Protein AF-A0A3L7T3B2-F1 (afdb_monomer)

Foldseek 3Di:
DDQALLRLLVVLQVLLLVLLLVLLCVQLCVQPVPCSLVLLLVQDDPPDDPCVSPDDSVPDGLVSSLSSCVSCVVPRPCVQDPPVLNVLSVVLVVVVVCSVVVHHDDLVRSLVSLVSSLVNSVSSVGPSNVVSVVSNVVSVVVVVVVVCVVVVCLVLPDAQDDPFDPPAFAQVVFWDWDPCLQVVVDDLCLLAQDLVCLVVVNHDCCLVPQQNVLLLDDCFPLLLLLLLLLQLLQVVVDHFLEEEPDEPAPRVQSSSVSNVCSPLDPDWLVSHPPSVVSCVVSVHDGGDNAQEAEAELVPQDQAAFDQDPVRDTFRAPCLSRQCSQPNPVSNVLCVVCLQVLADDLVSLLVSLQVRPPYEYEYHPNLSNLLVQPPDPDAHSHGHSVRVLNVLLSSSVSSVPRSYHYYYYQDDDPVSLPDDSSVVSRVSSCVRRVVRYDDRDYGDLLSLLLSLDSNTIDDGDPVSLVSQLVQLVLQLVVCVVPVVQADPCSNDPVLSVSSSSNPQAHPLLSCLLQPQVVPQPQQSNNSLVSQLVSVQVNVCSVSVHRHNHHFLLSRQCQDVSNVCSLQVRDPADCPVQCCADAHNSPHLLCVVLVVDVLCVNSSLLNSLSSQQCSNFVSCVVPPPGFDFSNSSLSRRDGRPDDSVSNVVSVVSSCVPGQQWDDDPRGIHGDNHGALVVLLVVQLVVDDPVNLQVVLQVVQVVLQVPAAQFPTEARADPALQSDDQDQTAYEYEHRQVQADEPPCQDPVRDGRSVQVVLVRSLQDNVVHGHDNSQSYKYWHFHPVLSVVLSSLSSSLVSLVVCQVCVVVSVDDPVSNVVSVVSNVVSVVVNLQSSCVGRFWIWGWDDPDPPGDIDTDIDGFDDSDRDNNSNNVVCVVVVSDDPDQDPVNVVVVVVVPVPPPDDPVPPPPVVPPDD

Secondary structure (DSSP, 8-state):
-PPPHHHHHHHHHHHHHHHHHHHHHHHHHHH-TTTHHHHHHHTS-TTS-GGGTSS-GGG--HHHHHHHHHHTIIIIITTTS-HHHHHHHHHHHHHHHHHHTT----HHHHHHHHHHHHHHHHHHT-TTHHHHHHHHHHHHHHHHHHHHHHHHHHHH-------PPTTPPPHHHH-PBPHHHHTT---TTTTS--HHHHHTT-S-HHHHSHHHHHHH----HHHHHHHHHHHHHHTTS---SEEE---SSTTHHHHHHHHHHHHTSSS-GGGSTTHHHHHHHHT-S-PPP-EEEEEETTTS-TTSPEEPTTS-EE-SHHHHHHHHHHHHHHHHHHHHHHHHT---HHHHHHHHHHH-SEEEEEESHHHHHGGGTT-SS--TT--HHHHHHHHHHHHHHHHHHS-EEEE----SHHHHTSHHHHHHHHHHHHHHTTS---PPPPPHHHHHHHHHHHHBPPPPTTTHHHHHHHHHHHHHHHHH-TTTS-GGGGSHHHHHHHHHHTTB-HHHHHIIIIIGGGSTTS-HHHHHHHHHHHHHHHHHHTT---SSB-GGG--TTSHHHHHHHHSSSSS--HHHIIIIISSTT-HHHHHHHH-HHHHTTTHHHHHHHHHHHHHSTTTTSTT--EEHHHHHHHH--TTS-THHHHHHHHHHHHH-SSEEEETTEEEE-SS--HHHHHHHHHHH--HHHHHHHHHHHHHGGGG--TTSSEEEES-SSGGGS---SS-EEEEPPTTSEE-SSSS-TT-PPPHHHHHHHHHHHEETTEE-S-GGGEEEEEEEHHHHHHHHHHHHHHHHHHHHHHTTTTTT--HHHHHHHHHHHHHHHHHHHHHHHHHS-EEEEEE-SSTTSPPEEEEEE---SS-HHHHHHHHHHHTTSS-SS--HHHHHHHHHHTTTT---TTSSSSTTSS--

Nearest PDB structures (foldseek):
  8ub4-assembly1_F  TM=2.895E-01  e=8.507E-02  Saccharomyces cerevisiae
  8uaa-assembly1_F  TM=3.526E-01  e=3.818E-01  Saccharomyces cerevisiae
  8u9c-assembly1_F  TM=3.271E-01  e=4.358E-01  Saccharomyces cerevisiae
  8u9q-assembly1_F  TM=3.023E-01  e=4.358E-01  Saccharomyces cerevisiae

Solvent-accessible surface area (backbone atoms only — not comparable to full-atom values): 49445 Å² total; per-residue (Å²): 131,87,79,49,58,61,56,51,52,50,55,46,50,52,44,46,34,58,38,48,47,60,48,53,54,51,43,36,38,73,75,30,76,91,50,30,68,61,57,42,46,72,30,48,67,92,88,56,68,67,71,64,66,78,41,62,81,88,68,58,48,57,67,54,50,50,36,30,49,63,64,39,24,88,82,56,40,51,85,81,42,53,76,66,52,53,49,42,52,56,53,48,52,51,54,52,50,42,54,75,69,69,52,89,58,53,73,67,56,44,48,51,53,48,49,49,51,34,55,52,31,56,70,68,68,27,82,48,32,62,62,44,48,54,55,46,53,53,50,50,48,53,49,49,52,52,48,48,52,50,50,57,43,55,73,69,56,70,64,75,45,66,68,57,40,87,93,63,73,26,28,64,82,52,42,50,56,33,72,47,33,54,70,64,66,64,51,84,66,77,78,54,68,51,53,66,37,38,75,71,73,68,38,58,65,58,67,52,36,56,46,53,30,34,65,42,49,64,83,36,72,41,52,45,49,53,52,30,32,48,51,12,18,58,69,71,65,48,58,63,27,41,45,66,42,65,57,85,49,78,74,47,46,49,42,46,50,45,51,53,52,36,57,51,45,90,56,58,50,88,68,30,58,81,36,66,67,44,33,56,75,44,72,48,93,73,82,75,88,43,37,59,26,80,45,48,20,84,77,55,53,51,78,56,64,48,70,48,98,84,71,49,77,35,30,22,73,66,22,47,43,26,29,56,54,44,41,73,70,26,23,63,73,30,46,67,36,23,73,70,23,45,70,65,48,68,54,50,37,52,50,37,65,74,48,50,40,29,40,40,40,34,40,45,44,39,62,35,44,25,77,35,51,95,56,94,64,85,38,49,38,20,44,45,67,36,51,52,47,41,51,47,24,49,55,54,28,22,64,76,39,47,27,32,36,38,38,34,63,76,90,46,74,76,72,32,66,54,71,46,18,48,53,31,42,56,57,50,46,61,55,49,59,76,65,49,75,92,67,59,65,74,53,75,72,51,52,41,37,39,52,34,40,66,47,30,48,84,66,48,82,83,37,52,63,56,52,53,53,51,47,48,43,46,40,48,49,40,60,72,40,64,86,53,35,58,77,64,53,62,38,75,65,43,49,55,46,35,63,59,24,53,53,39,32,55,68,37,54,47,33,51,60,64,44,40,40,71,37,91,70,33,47,56,58,61,45,47,52,54,43,49,40,42,37,49,18,53,40,60,73,58,67,54,66,46,65,45,48,34,33,25,63,53,53,58,62,40,65,72,35,34,53,53,65,50,67,49,55,91,65,71,46,66,64,42,35,38,47,34,28,44,26,101,78,3,45,17,55,49,54,13,69,76,31,67,82,36,34,62,45,30,28,22,34,20,44,33,31,21,42,43,67,63,10,58,66,33,59,89,43,96,80,50,43,49,39,64,29,59,45,40,68,23,52,64,54,45,66,53,69,64,70,54,44,57,53,26,48,52,56,44,57,75,69,31,47,30,45,47,77,57,93,71,27,37,30,47,44,82,54,73,28,71,66,49,55,26,52,57,42,28,68,70,56,53,70,65,65,48,49,52,52,50,50,57,57,41,51,61,48,44,82,47,35,56,86,32,80,43,48,41,52,44,63,94,48,34,54,76,51,79,82,47,85,62,44,31,39,35,34,50,42,88,84,21,28,37,65,96,58,89,60,45,102,80,72,54,74,50,48,27,57,54,53,50,48,53,40,42,52,20,38,58,96,40,74,46,84,43,44,83,20,49,34,38,35,21,28,29,55,72,43,39,57,55,41,51,52,37,44,27,47,25,52,20,29,50,50,52,61,74,40,36,78,80,69,65,54,50,76,64,56,48,54,50,43,53,50,50,28,52,54,29,50,53,50,40,63,59,34,50,39,64,12,46,26,35,36,37,40,67,44,62,95,45,100,88,48,75,79,41,75,48,78,42,78,59,89,69,94,53,60,62,38,45,42,49,40,57,52,30,45,74,68,66,76,47,74,97,71,83,51,72,68,61,50,48,55,55,54,70,70,42,78,83,77,76,70,66,80,76,67,76,69,67,72,75,77,78,77,128

Mean predicted aligned error: 16.87 Å

Sequence (912 aa):
MAVANHERIGNCLNLLQEGLREYVVRELSQKYPDDWMDKARQSLPPSGPDRLRDADAKAWDCAALFSIMLGNWQYCFNRMLGSAEKSYVHELINVRNEWAHQRRFTLDDTNRAIDTIKRLLEKVGAPQVAAVDEQMQEVLRQRFDAMRRREEKAVTTVAISGDTKAGLPPWRQLVMPHPDVAKGEFVQAEFAADLDRVVQGKASAEYQDAAQFFSRTFITSGLHFALVNAIKRICGKGGEPVLDLMTSFGGGKTHTMIALYHLFGKTPASALPGMEPLMKEAGVTSVPAVRRAVLVGTHITPSVPRKTSEGIEIRTLWGELAYQLGGAEGFKIMAEADRTGTIGADLLQKLFRTYTPCLVLIDEWVAHARQLYDIPSLLPAGSFASNMTFAQALTSAAAETGVHVVVTLPQSDTEMAGSAGRAAFAELSKVIHRADSPWRPTTELEGYEIVRRRLFQPIAANDCAAVDVVCRAFSDLYNSSRVEFPSECREADYERRMRACYPIHPELLERLYKDWSMLDRFQKTRGMLRLMASVIHSLWERNDAGLMILPAHVPIDDPPVANELTKYPEDPWLPVISRDVDGPTSTSLQIDRDSPNLGKLSATRRVARTLFIATAPTYRAANRGIDERRINLGCAQPGESVPLFANALKKLGDKSVFLYQDGPRYWFGTQPSVLRLAEDRAVQLTAEQVEDEILDRLRAEQATRGNFAKVYPAPMTSADVPDERESRLVILHPRATHASTATSADGAASPAIEEAFGILKSRGSTPRKYQNALVFVAADRVRLEALQLAVRQNLAWRSIRAERDQHNLDGHQTAQVETKFTQSEDAVKAQIPEAYQWLLVPTQLSPHDPITMESRRLSSNERLAPRATKRMEQDSTIATVFGAANLRNNLDGIPLWRISTAFLFGAMARLR

pLDDT: mean 85.03, std 11.95, range [37.03, 97.69]

Structure (mmCIF, N/CA/C/O backbone):
data_AF-A0A3L7T3B2-F1
#
_entry.id   AF-A0A3L7T3B2-F1
#
loop_
_atom_site.group_PDB
_atom_site.id
_atom_site.type_symbol
_atom_site.label_atom_id
_atom_site.label_alt_id
_atom_site.label_comp_id
_atom_site.label_asym_id
_atom_site.label_entity_id
_atom_site.label_seq_id
_atom_site.pdbx_PDB_ins_code
_atom_site.Cartn_x
_atom_site.Cartn_y
_atom_site.Cartn_z
_atom_site.occupancy
_atom_site.B_iso_or_equiv
_atom_site.auth_seq_id
_atom_site.auth_comp_id
_atom_site.auth_asym_id
_atom_site.auth_atom_id
_atom_site.pdbx_PDB_model_num
ATOM 1 N N . MET A 1 1 ? -30.735 7.233 -16.150 1.00 41.62 1 MET A N 1
ATOM 2 C CA . MET A 1 1 ? -30.432 6.976 -14.724 1.00 41.62 1 MET A CA 1
ATOM 3 C C . MET A 1 1 ? -30.985 5.604 -14.381 1.00 41.62 1 MET A C 1
ATOM 5 O O . MET A 1 1 ? -32.059 5.285 -14.871 1.00 41.62 1 MET A O 1
ATOM 9 N N . ALA A 1 2 ? -30.253 4.770 -13.642 1.00 60.38 2 ALA A N 1
ATOM 10 C CA . ALA A 1 2 ? -30.752 3.451 -13.254 1.00 60.38 2 ALA A CA 1
ATOM 11 C C . ALA A 1 2 ? -31.840 3.613 -12.178 1.00 60.38 2 ALA A C 1
ATOM 13 O O . ALA A 1 2 ? -31.567 4.185 -11.127 1.00 60.38 2 ALA A O 1
ATOM 14 N N . VAL A 1 3 ? -33.061 3.149 -12.461 1.00 74.62 3 VAL A N 1
ATOM 15 C CA . VAL A 1 3 ? -34.189 3.153 -11.511 1.00 74.62 3 VAL A CA 1
ATOM 16 C C . VAL A 1 3 ? -33.845 2.243 -10.333 1.00 74.62 3 VAL A C 1
ATOM 18 O O . VAL A 1 3 ? -33.446 1.092 -10.549 1.00 74.62 3 VAL A O 1
ATOM 21 N N . ALA A 1 4 ? -33.982 2.748 -9.106 1.00 85.44 4 ALA A N 1
ATOM 22 C CA . ALA A 1 4 ? -33.641 2.003 -7.897 1.00 85.44 4 ALA A CA 1
ATOM 23 C C . ALA A 1 4 ? -34.582 0.801 -7.687 1.00 85.44 4 ALA A C 1
ATOM 25 O O . ALA A 1 4 ? -35.762 0.865 -8.021 1.00 85.44 4 ALA A O 1
ATOM 26 N N . ASN A 1 5 ? -34.091 -0.280 -7.068 1.00 87.12 5 ASN A N 1
ATOM 27 C CA . ASN A 1 5 ? -34.892 -1.487 -6.789 1.00 87.12 5 ASN A CA 1
ATOM 28 C C . ASN A 1 5 ? -36.192 -1.179 -6.024 1.00 87.12 5 ASN A C 1
ATOM 30 O O . ASN A 1 5 ? -37.256 -1.691 -6.360 1.00 87.12 5 ASN A O 1
ATOM 34 N N . HIS A 1 6 ? -36.115 -0.290 -5.029 1.00 88.06 6 HIS A N 1
ATOM 35 C CA . HIS A 1 6 ? -37.274 0.158 -4.248 1.00 88.06 6 HIS A CA 1
ATOM 36 C C . HIS A 1 6 ? -38.321 0.876 -5.118 1.00 88.06 6 HIS A C 1
ATOM 38 O O . HIS A 1 6 ? -39.517 0.610 -5.005 1.00 88.06 6 HIS A O 1
ATOM 44 N N . GLU A 1 7 ? -37.873 1.717 -6.050 1.00 88.75 7 GLU A N 1
ATOM 45 C CA . GLU A 1 7 ? -38.734 2.445 -6.986 1.00 88.75 7 GLU A CA 1
ATOM 46 C C . GLU A 1 7 ? -39.383 1.499 -8.012 1.00 88.75 7 GLU A C 1
ATOM 48 O O . GLU A 1 7 ? -40.572 1.618 -8.300 1.00 88.75 7 GLU A O 1
ATOM 53 N N . ARG A 1 8 ? -38.651 0.481 -8.489 1.00 89.25 8 ARG A N 1
ATOM 54 C CA . ARG A 1 8 ? -39.190 -0.562 -9.384 1.00 89.25 8 ARG A CA 1
ATOM 55 C C . ARG A 1 8 ? -40.299 -1.379 -8.733 1.00 89.25 8 ARG A C 1
ATOM 57 O O . ARG A 1 8 ? -41.330 -1.608 -9.365 1.00 89.25 8 ARG A O 1
ATOM 64 N N . ILE A 1 9 ? -40.106 -1.793 -7.479 1.00 90.94 9 ILE A N 1
ATOM 65 C CA . ILE A 1 9 ? -41.144 -2.492 -6.709 1.00 90.94 9 ILE A CA 1
ATOM 66 C C . ILE A 1 9 ? -42.359 -1.579 -6.533 1.00 90.94 9 ILE A C 1
ATOM 68 O O . ILE A 1 9 ? -43.478 -2.028 -6.753 1.00 90.94 9 ILE A O 1
ATOM 72 N N . GLY A 1 10 ? -42.151 -0.294 -6.225 1.00 90.56 10 GLY A N 1
ATOM 73 C CA . GLY A 1 10 ? -43.232 0.692 -6.137 1.00 90.56 10 GLY A CA 1
ATOM 74 C C . GLY A 1 10 ? -44.048 0.800 -7.429 1.00 90.56 10 GLY A C 1
ATOM 75 O O . GLY A 1 10 ? -45.273 0.716 -7.396 1.00 90.56 10 GLY A O 1
ATOM 76 N N . ASN A 1 11 ? -43.378 0.886 -8.580 1.00 91.12 11 ASN A N 1
ATOM 77 C CA . ASN A 1 11 ? -44.040 0.918 -9.887 1.00 91.12 11 ASN A CA 1
ATOM 78 C C . ASN A 1 11 ? -44.838 -0.368 -10.160 1.00 91.12 11 ASN A C 1
ATOM 80 O O . ASN A 1 11 ? -45.979 -0.299 -10.614 1.00 91.12 11 ASN A O 1
ATOM 84 N N . CYS A 1 12 ? -44.283 -1.538 -9.830 1.00 92.31 12 CYS A N 1
ATOM 85 C CA . CYS A 1 12 ? -44.984 -2.814 -9.992 1.00 92.31 12 CYS A CA 1
ATOM 86 C C . CYS A 1 12 ? -46.167 -2.967 -9.022 1.00 92.31 12 CYS A C 1
ATOM 88 O O . CYS A 1 12 ? -47.181 -3.548 -9.396 1.00 92.31 12 CYS A O 1
ATOM 90 N N . LEU A 1 13 ? -46.078 -2.426 -7.802 1.00 92.38 13 LEU A N 1
ATOM 91 C CA . LEU A 1 13 ? -47.194 -2.390 -6.851 1.00 92.38 13 LEU A CA 1
ATOM 92 C C . LEU A 1 13 ? -48.330 -1.481 -7.342 1.00 92.38 13 LEU A C 1
ATOM 94 O O . LEU A 1 13 ? -49.494 -1.829 -7.170 1.00 92.38 13 LEU A O 1
ATOM 98 N N . ASN A 1 14 ? -48.025 -0.366 -8.009 1.00 90.94 14 ASN A N 1
ATOM 99 C CA . ASN A 1 14 ? -49.053 0.481 -8.625 1.00 90.94 14 ASN A CA 1
ATOM 100 C C . ASN A 1 14 ? -49.770 -0.251 -9.773 1.00 90.94 14 ASN A C 1
ATOM 102 O O . ASN A 1 14 ? -50.997 -0.273 -9.823 1.00 90.94 14 ASN A O 1
ATOM 106 N N . LEU A 1 15 ? -49.015 -0.932 -10.641 1.00 91.38 15 LEU A N 1
ATOM 107 C CA . LEU A 1 15 ? -49.583 -1.773 -11.703 1.00 91.38 15 LEU A CA 1
ATOM 108 C C . LEU A 1 15 ? -50.433 -2.920 -11.135 1.00 91.38 15 LEU A C 1
ATOM 110 O O . LEU A 1 15 ? -51.499 -3.238 -11.665 1.00 91.38 15 LEU A O 1
ATOM 114 N N . LEU A 1 16 ? -49.987 -3.514 -10.023 1.00 92.44 16 LEU A N 1
ATOM 115 C CA . LEU A 1 16 ? -50.742 -4.530 -9.298 1.00 92.44 16 LEU A CA 1
ATOM 116 C C . LEU A 1 16 ? -52.066 -3.975 -8.765 1.00 92.44 16 LEU A C 1
ATOM 118 O O . LEU A 1 16 ? -53.100 -4.624 -8.902 1.00 92.44 16 LEU A O 1
ATOM 122 N N . GLN A 1 17 ? -52.036 -2.787 -8.160 1.00 91.38 17 GLN A N 1
ATOM 123 C CA . GLN A 1 17 ? -53.217 -2.115 -7.623 1.00 91.38 17 GLN A CA 1
ATOM 124 C C . GLN A 1 17 ? -54.267 -1.884 -8.710 1.00 91.38 17 GLN A C 1
ATOM 126 O O . GLN A 1 17 ? -55.443 -2.170 -8.490 1.00 91.38 17 GLN A O 1
ATOM 131 N N . GLU A 1 18 ? -53.851 -1.383 -9.873 1.00 87.69 18 GLU A N 1
ATOM 132 C CA . GLU A 1 18 ? -54.741 -1.136 -11.009 1.00 87.69 18 GLU A CA 1
ATOM 133 C C . GLU A 1 18 ? -55.385 -2.432 -11.513 1.00 87.69 18 GLU A C 1
ATOM 135 O O . GLU A 1 18 ? -56.611 -2.508 -11.603 1.00 87.69 18 GLU A O 1
ATOM 140 N N . GLY A 1 19 ? -54.580 -3.472 -11.754 1.00 87.25 19 GLY A N 1
ATOM 141 C CA . GLY A 1 19 ? -55.075 -4.748 -12.275 1.00 87.25 19 GLY A CA 1
ATOM 142 C C . GLY A 1 19 ? -55.948 -5.528 -11.285 1.00 87.25 19 GLY A C 1
ATOM 143 O O . GLY A 1 19 ? -56.962 -6.112 -11.666 1.00 87.25 19 GLY A O 1
ATOM 144 N N . LEU A 1 20 ? -55.602 -5.520 -9.993 1.00 88.94 20 LEU A N 1
ATOM 145 C CA . LEU A 1 20 ? -56.395 -6.203 -8.967 1.00 88.94 20 LEU A CA 1
ATOM 146 C C . LEU A 1 20 ? -57.703 -5.483 -8.650 1.00 88.94 20 LEU A C 1
ATOM 148 O O . LEU A 1 20 ? -58.691 -6.147 -8.339 1.00 88.94 20 LEU A O 1
ATOM 152 N N . ARG A 1 21 ? -57.739 -4.148 -8.712 1.00 89.69 21 ARG A N 1
ATOM 153 C CA . ARG A 1 21 ? -58.946 -3.380 -8.379 1.00 89.69 21 ARG A CA 1
ATOM 154 C C . ARG A 1 21 ? -60.118 -3.760 -9.276 1.00 89.69 21 ARG A C 1
ATOM 156 O O . ARG A 1 21 ? -61.201 -4.034 -8.763 1.00 89.69 21 ARG A O 1
ATOM 163 N N . GLU A 1 22 ? -59.905 -3.791 -10.588 1.00 85.62 22 GLU A N 1
ATOM 164 C CA . GLU A 1 22 ? -60.958 -4.125 -11.554 1.00 85.62 22 GLU A CA 1
ATOM 165 C C . GLU A 1 22 ? -61.510 -5.533 -11.315 1.00 85.62 22 GLU A C 1
ATOM 167 O O . GLU A 1 22 ? -62.725 -5.740 -11.297 1.00 85.62 22 GLU A O 1
ATOM 172 N N . TYR A 1 23 ? -60.616 -6.485 -11.046 1.00 88.31 23 TYR A N 1
ATOM 173 C CA . TYR A 1 23 ? -60.976 -7.857 -10.718 1.00 88.31 23 TYR A CA 1
ATOM 174 C C . TYR A 1 23 ? -61.794 -7.952 -9.422 1.00 88.31 23 TYR A C 1
ATOM 176 O O . TYR A 1 23 ? -62.875 -8.539 -9.404 1.00 88.31 23 TYR A O 1
ATOM 184 N N . VAL A 1 24 ? -61.312 -7.338 -8.339 1.00 88.19 24 VAL A N 1
ATOM 185 C CA . VAL A 1 24 ? -61.954 -7.379 -7.017 1.00 88.19 24 VAL A CA 1
ATOM 186 C C . VAL A 1 24 ? -63.355 -6.773 -7.057 1.00 88.19 24 VAL A C 1
ATOM 188 O O . VAL A 1 24 ? -64.292 -7.381 -6.538 1.00 88.19 24 VAL A O 1
ATOM 191 N N . VAL A 1 25 ? -63.520 -5.618 -7.709 1.00 88.44 25 VAL A N 1
ATOM 192 C CA . VAL A 1 25 ? -64.827 -4.960 -7.859 1.00 88.44 25 VAL A CA 1
ATOM 193 C C . VAL A 1 25 ? -65.784 -5.827 -8.677 1.00 88.44 25 VAL A C 1
ATOM 195 O O . VAL A 1 25 ? -66.937 -5.994 -8.279 1.00 88.44 25 VAL A O 1
ATOM 198 N N . ARG A 1 26 ? -65.317 -6.423 -9.783 1.00 87.75 26 ARG A N 1
ATOM 199 C CA . ARG A 1 26 ? -66.139 -7.283 -10.645 1.00 87.75 26 ARG A CA 1
ATOM 200 C C . ARG A 1 26 ? -66.669 -8.508 -9.900 1.00 87.75 26 ARG A C 1
ATOM 202 O O . ARG A 1 26 ? -67.874 -8.750 -9.928 1.00 87.75 26 ARG A O 1
ATOM 209 N N . GLU A 1 27 ? -65.799 -9.260 -9.229 1.00 87.94 27 GLU A N 1
ATOM 210 C CA . GLU A 1 27 ? -66.197 -10.493 -8.531 1.00 87.94 27 GLU A CA 1
ATOM 211 C C . GLU A 1 27 ? -67.107 -10.198 -7.325 1.00 87.94 27 GLU A C 1
ATOM 213 O O . GLU A 1 27 ? -68.079 -10.917 -7.083 1.00 87.94 27 GLU A O 1
ATOM 218 N N . LEU A 1 28 ? -66.846 -9.111 -6.587 1.00 86.12 28 LEU A N 1
ATOM 219 C CA . LEU A 1 28 ? -67.704 -8.697 -5.474 1.00 86.12 28 LEU A CA 1
ATOM 220 C C . LEU A 1 28 ? -69.083 -8.233 -5.949 1.00 86.12 28 LEU A C 1
ATOM 222 O O . LEU A 1 28 ? -70.081 -8.651 -5.368 1.00 86.12 28 LEU A O 1
ATOM 226 N N . SER A 1 29 ? -69.147 -7.432 -7.016 1.00 86.12 29 SER A N 1
ATOM 227 C CA . SER A 1 29 ? -70.415 -6.943 -7.579 1.00 86.12 29 SER A CA 1
ATOM 228 C C . SER A 1 29 ? -71.251 -8.077 -8.176 1.00 86.12 29 SER A C 1
ATOM 230 O O . SER A 1 29 ? -72.470 -8.077 -8.053 1.00 86.12 29 SER A O 1
ATOM 232 N N . GLN A 1 30 ? -70.614 -9.086 -8.783 1.00 86.50 30 GLN A N 1
ATOM 233 C CA . GLN A 1 30 ? -71.319 -10.276 -9.273 1.00 86.50 30 GLN A CA 1
ATOM 234 C C . GLN A 1 30 ? -71.898 -11.127 -8.139 1.00 86.50 30 GLN A C 1
ATOM 236 O O . GLN A 1 30 ? -72.965 -11.721 -8.298 1.00 86.50 30 GLN A O 1
ATOM 241 N N . LYS A 1 31 ? -71.199 -11.218 -7.002 1.00 84.62 31 LYS A N 1
ATOM 242 C CA . LYS A 1 31 ? -71.647 -12.018 -5.858 1.00 84.62 31 LYS A CA 1
ATOM 243 C C . LYS A 1 31 ? -72.673 -11.290 -4.984 1.00 84.62 31 LYS A C 1
ATOM 245 O O . LYS A 1 31 ? -73.553 -11.952 -4.433 1.00 84.62 31 LYS A O 1
ATOM 250 N N . TYR A 1 32 ? -72.561 -9.967 -4.869 1.00 86.62 32 TYR A N 1
ATOM 251 C CA . TYR A 1 32 ? -73.396 -9.110 -4.025 1.00 86.62 32 TYR A CA 1
ATOM 252 C C . TYR A 1 32 ? -73.892 -7.870 -4.804 1.00 86.62 32 TYR A C 1
ATOM 254 O O . TYR A 1 32 ? -73.388 -6.774 -4.577 1.00 86.62 32 TYR A O 1
ATOM 262 N N . PRO A 1 33 ? -74.876 -8.004 -5.711 1.00 79.31 33 PRO A N 1
ATOM 263 C CA . PRO A 1 33 ? -75.278 -6.921 -6.617 1.00 79.31 33 PRO A CA 1
ATOM 264 C C . PRO A 1 33 ? -75.673 -5.610 -5.921 1.00 79.31 33 PRO A C 1
ATOM 266 O O . PRO A 1 33 ? -75.268 -4.543 -6.377 1.00 79.31 33 PRO A O 1
ATOM 269 N N . ASP A 1 34 ? -76.389 -5.700 -4.797 1.00 80.06 34 ASP A N 1
ATOM 270 C CA . ASP A 1 34 ? -76.941 -4.532 -4.097 1.00 80.06 34 ASP A CA 1
ATOM 271 C C . ASP A 1 34 ? -76.045 -4.017 -2.946 1.00 80.06 34 ASP A C 1
ATOM 273 O O . ASP A 1 34 ? -76.098 -2.835 -2.623 1.00 80.06 34 ASP A O 1
ATOM 277 N N . ASP A 1 35 ? -75.155 -4.859 -2.391 1.00 84.12 35 ASP A N 1
ATOM 278 C CA . ASP A 1 35 ? -74.418 -4.586 -1.133 1.00 84.12 35 ASP A CA 1
ATOM 279 C C . ASP A 1 35 ? -72.893 -4.853 -1.206 1.00 84.12 35 ASP A C 1
ATOM 281 O O . ASP A 1 35 ? -72.209 -4.973 -0.180 1.00 84.12 35 ASP A O 1
ATOM 285 N N . TRP A 1 36 ? -72.306 -4.994 -2.400 1.00 83.75 36 TRP A N 1
ATOM 286 C CA . TRP A 1 36 ? -70.888 -5.371 -2.536 1.00 83.75 36 TRP A CA 1
ATOM 287 C C . TRP A 1 36 ? -69.915 -4.394 -1.858 1.00 83.75 36 TRP A C 1
ATOM 289 O O . TRP A 1 36 ? -68.896 -4.830 -1.314 1.00 83.75 36 TRP A O 1
ATOM 299 N N . MET A 1 37 ? -70.226 -3.092 -1.842 1.00 79.94 37 MET A N 1
ATOM 300 C CA . MET A 1 37 ? -69.400 -2.091 -1.157 1.00 79.94 37 MET A CA 1
ATOM 301 C C . MET A 1 37 ? -69.406 -2.279 0.360 1.00 79.94 37 MET A C 1
ATOM 303 O O . MET A 1 37 ? -68.352 -2.188 0.991 1.00 79.94 37 MET A O 1
ATOM 307 N N . ASP A 1 38 ? -70.549 -2.612 0.956 1.00 81.88 38 ASP A N 1
ATOM 308 C CA . ASP A 1 38 ? -70.636 -2.826 2.400 1.00 81.88 38 ASP A CA 1
ATOM 309 C C . ASP A 1 38 ? -69.924 -4.117 2.822 1.00 81.88 38 ASP A C 1
ATOM 311 O O . ASP A 1 38 ? -69.265 -4.157 3.865 1.00 81.88 38 ASP A O 1
ATOM 315 N N . LYS A 1 39 ? -69.931 -5.148 1.967 1.00 81.88 39 LYS A N 1
ATOM 316 C CA . LYS A 1 39 ? -69.127 -6.367 2.167 1.00 81.88 39 LYS A CA 1
ATOM 317 C C . LYS A 1 39 ? -67.623 -6.125 2.038 1.00 81.88 39 LYS A C 1
ATOM 319 O O . LYS A 1 39 ? -66.845 -6.671 2.829 1.00 81.88 39 LYS A O 1
ATOM 324 N N . ALA A 1 40 ? -67.203 -5.271 1.106 1.00 81.94 40 ALA A N 1
ATOM 325 C CA . ALA A 1 40 ? -65.812 -4.838 1.008 1.00 81.94 40 ALA A CA 1
ATOM 326 C C . ALA A 1 40 ? -65.377 -4.068 2.269 1.00 81.94 40 ALA A C 1
ATOM 328 O O . ALA A 1 40 ? -64.346 -4.389 2.863 1.00 81.94 40 ALA A O 1
ATOM 329 N N . ARG A 1 41 ? -66.202 -3.125 2.747 1.00 81.00 41 ARG A N 1
ATOM 330 C CA . ARG A 1 41 ? -65.943 -2.324 3.960 1.00 81.00 41 ARG A CA 1
ATOM 331 C C . ARG A 1 41 ? -65.814 -3.169 5.224 1.00 81.00 41 ARG A C 1
ATOM 333 O O . ARG A 1 41 ? -64.902 -2.931 6.012 1.00 81.00 41 ARG A O 1
ATOM 340 N N . GLN A 1 42 ? -66.670 -4.180 5.393 1.00 81.75 42 GLN A N 1
ATOM 341 C CA . GLN A 1 42 ? -66.617 -5.120 6.525 1.00 81.75 42 GLN A CA 1
ATOM 342 C C . GLN A 1 42 ? -65.309 -5.927 6.581 1.00 81.75 42 GLN A C 1
ATOM 344 O O . GLN A 1 42 ? -64.944 -6.431 7.640 1.00 81.75 42 GLN A O 1
ATOM 349 N N . SER A 1 43 ? -64.598 -6.045 5.456 1.00 81.25 43 SER A N 1
ATOM 350 C CA . SER A 1 43 ? -63.349 -6.811 5.345 1.00 81.25 43 SER A CA 1
ATOM 351 C C . SER A 1 43 ? -62.093 -5.973 5.609 1.00 81.25 43 SER A C 1
ATOM 353 O O . SER A 1 43 ? -60.989 -6.518 5.664 1.00 81.25 43 SER A O 1
ATOM 355 N N . LEU A 1 44 ? -62.235 -4.652 5.764 1.00 80.38 44 LEU A N 1
ATOM 356 C CA . LEU A 1 44 ? -61.127 -3.754 6.078 1.00 80.38 44 LEU A CA 1
ATOM 357 C C . LEU A 1 44 ? -60.858 -3.733 7.596 1.00 80.38 44 LEU A C 1
ATOM 359 O O . LEU A 1 44 ? -61.799 -3.663 8.388 1.00 80.38 44 LEU A O 1
ATOM 363 N N . PRO A 1 45 ? -59.587 -3.747 8.036 1.00 69.19 45 PRO A N 1
ATOM 364 C CA . PRO A 1 45 ? -59.244 -3.797 9.456 1.00 69.19 45 PRO A CA 1
ATOM 365 C C . PRO A 1 45 ? -59.750 -2.564 10.237 1.00 69.19 45 PRO A C 1
ATOM 367 O O . PRO A 1 45 ? -59.679 -1.454 9.699 1.00 69.19 45 PRO A O 1
ATOM 370 N N . PRO A 1 46 ? -60.198 -2.717 11.510 1.00 60.38 46 PRO A N 1
ATOM 371 C CA . PRO A 1 46 ? -60.719 -1.646 12.377 1.00 60.38 46 PRO A CA 1
ATOM 372 C C . PRO A 1 46 ? -59.804 -0.420 12.499 1.00 60.38 46 PRO A C 1
ATOM 374 O O . PRO A 1 46 ? -60.297 0.699 12.584 1.00 60.38 46 PRO A O 1
ATOM 377 N N . SER A 1 47 ? -58.491 -0.646 12.444 1.00 56.97 47 SER A N 1
ATOM 378 C CA . SER A 1 47 ? -57.402 0.312 12.658 1.00 56.97 47 SER A CA 1
ATOM 379 C C . SER A 1 47 ? -56.902 1.048 11.400 1.00 56.97 47 SER A C 1
ATOM 381 O O . SER A 1 47 ? -55.932 1.798 11.488 1.00 56.97 47 SER A O 1
ATOM 383 N N . GLY A 1 48 ? -57.515 0.836 10.229 1.00 59.53 48 GLY A N 1
ATOM 384 C CA . GLY A 1 48 ? -57.188 1.578 9.002 1.00 59.53 48 GLY A CA 1
ATOM 385 C C . GLY A 1 48 ? -57.766 3.007 8.986 1.00 59.53 48 GLY A C 1
ATOM 386 O O . GLY A 1 48 ? -58.699 3.288 9.733 1.00 59.53 48 GLY A O 1
ATOM 387 N N . PRO A 1 49 ? -57.249 3.925 8.145 1.00 56.94 49 PRO A N 1
ATOM 388 C CA . PRO A 1 49 ? -57.749 5.299 8.080 1.00 56.94 49 PRO A CA 1
ATOM 389 C C . PRO A 1 49 ? -59.202 5.349 7.573 1.00 56.94 49 PRO A C 1
ATOM 391 O O . PRO A 1 49 ? -59.489 4.829 6.494 1.00 56.94 49 PRO A O 1
ATOM 394 N N . ASP A 1 50 ? -60.095 6.029 8.308 1.00 55.12 50 ASP A N 1
ATOM 395 C CA . ASP A 1 50 ? -61.542 6.131 8.004 1.00 55.12 50 ASP A CA 1
ATOM 396 C C . ASP A 1 50 ? -61.831 6.591 6.563 1.00 55.12 50 ASP A C 1
ATOM 398 O O . ASP A 1 50 ? -62.772 6.125 5.922 1.00 55.12 50 ASP A O 1
ATOM 402 N N . ARG A 1 51 ? -60.930 7.401 5.987 1.00 59.12 51 ARG A N 1
ATOM 403 C CA . ARG A 1 51 ? -60.990 7.870 4.592 1.00 59.12 51 ARG A CA 1
ATOM 404 C C . ARG A 1 51 ? -61.077 6.748 3.549 1.00 59.12 51 ARG A C 1
ATOM 406 O O . ARG A 1 51 ? -61.603 7.000 2.476 1.00 59.12 51 ARG A O 1
ATOM 413 N N . LEU A 1 52 ? -60.560 5.544 3.815 1.00 60.19 52 LEU A N 1
ATOM 414 C CA . LEU A 1 52 ? -60.621 4.414 2.869 1.00 60.19 52 LEU A CA 1
ATOM 415 C C . LEU A 1 52 ? -61.952 3.650 2.925 1.00 60.19 52 LEU A C 1
ATOM 417 O O . LEU A 1 52 ? -62.293 2.970 1.958 1.00 60.19 52 LEU A O 1
ATOM 421 N N . ARG A 1 53 ? -62.699 3.749 4.034 1.00 60.09 53 ARG A N 1
ATOM 422 C CA . ARG A 1 53 ? -64.023 3.119 4.174 1.00 60.09 53 ARG A CA 1
ATOM 423 C C . ARG A 1 53 ? -65.112 3.943 3.500 1.00 60.09 53 ARG A C 1
ATOM 425 O O . ARG A 1 53 ? -66.011 3.365 2.895 1.00 60.09 53 ARG A O 1
ATOM 432 N N . ASP A 1 54 ? -64.988 5.265 3.545 1.00 59.19 54 ASP A N 1
ATOM 433 C CA . ASP A 1 54 ? -65.959 6.193 2.953 1.00 59.19 54 ASP A CA 1
ATOM 434 C C . ASP A 1 54 ? -65.665 6.541 1.485 1.00 59.19 54 ASP A C 1
ATOM 436 O O . ASP A 1 54 ? -66.501 7.144 0.814 1.00 59.19 54 ASP A O 1
ATOM 440 N N . ALA A 1 55 ? -64.496 6.156 0.963 1.00 61.44 55 ALA A N 1
ATOM 441 C CA . ALA A 1 55 ? -64.099 6.447 -0.410 1.00 61.44 55 ALA A CA 1
ATOM 442 C C . ALA A 1 55 ? -64.582 5.398 -1.427 1.00 61.44 55 ALA A C 1
ATOM 444 O O . ALA A 1 55 ? -64.742 4.218 -1.116 1.00 61.44 55 ALA A O 1
ATOM 445 N N . ASP A 1 56 ? -64.765 5.854 -2.669 1.00 72.62 56 ASP A N 1
ATOM 446 C CA . ASP A 1 56 ? -65.042 5.018 -3.841 1.00 72.62 56 ASP A CA 1
ATOM 447 C C . ASP A 1 56 ? -63.917 3.982 -4.054 1.00 72.62 56 ASP A C 1
ATOM 449 O O . ASP A 1 56 ? -62.763 4.216 -3.683 1.00 72.62 56 ASP A O 1
ATOM 453 N N . ALA A 1 57 ? -64.216 2.857 -4.709 1.00 70.56 57 ALA A N 1
ATOM 454 C CA . ALA A 1 57 ? -63.280 1.753 -4.947 1.00 70.56 57 ALA A CA 1
ATOM 455 C C . ALA A 1 57 ? -61.980 2.192 -5.658 1.00 70.56 57 ALA A C 1
ATOM 457 O O . ALA A 1 57 ? -60.936 1.543 -5.552 1.00 70.56 57 ALA A O 1
ATOM 458 N N . LYS A 1 58 ? -62.014 3.343 -6.343 1.00 74.56 58 LYS A N 1
ATOM 459 C CA . LYS A 1 58 ? -60.854 4.011 -6.953 1.00 74.56 58 LYS A CA 1
ATOM 460 C C . LYS A 1 58 ? -59.794 4.479 -5.948 1.00 74.56 58 LYS A C 1
ATOM 462 O O . LYS A 1 58 ? -58.645 4.656 -6.341 1.00 74.56 58 LYS A O 1
ATOM 467 N N . ALA A 1 59 ? -60.144 4.668 -4.678 1.00 75.88 59 ALA A N 1
ATOM 468 C CA . ALA A 1 59 ? -59.219 5.103 -3.632 1.00 75.88 59 ALA A CA 1
ATOM 469 C C . ALA A 1 59 ? -58.507 3.942 -2.917 1.00 75.88 59 ALA A C 1
ATOM 471 O O . ALA A 1 59 ? -57.608 4.187 -2.115 1.00 75.88 59 ALA A O 1
ATOM 472 N N . TRP A 1 60 ? -58.883 2.685 -3.184 1.00 82.50 60 TRP A N 1
ATOM 473 C CA . TRP A 1 60 ? -58.288 1.530 -2.510 1.00 82.50 60 TRP A CA 1
ATOM 474 C C . TRP A 1 60 ? -56.843 1.301 -2.947 1.00 82.50 60 TRP A C 1
ATOM 476 O O . TRP A 1 60 ? -56.556 1.212 -4.147 1.00 82.50 60 TRP A O 1
ATOM 486 N N . ASP A 1 61 ? -55.950 1.202 -1.964 1.00 83.19 61 ASP A N 1
ATOM 487 C CA . ASP A 1 61 ? -54.539 0.863 -2.127 1.00 83.19 61 ASP A CA 1
ATOM 488 C C . ASP A 1 61 ? -54.316 -0.661 -2.117 1.00 83.19 61 ASP A C 1
ATOM 490 O O . ASP A 1 61 ? -55.237 -1.442 -1.869 1.00 83.19 61 ASP A O 1
ATOM 494 N N . CYS A 1 62 ? -53.083 -1.109 -2.384 1.00 85.31 62 CYS A N 1
ATOM 495 C CA . CYS A 1 62 ? -52.756 -2.541 -2.379 1.00 85.31 62 CYS A CA 1
ATOM 496 C C . CYS A 1 62 ? -53.126 -3.238 -1.059 1.00 85.31 62 CYS A C 1
ATOM 498 O O . CYS A 1 62 ? -53.613 -4.365 -1.081 1.00 85.31 62 CYS A O 1
ATOM 500 N N . ALA A 1 63 ? -52.928 -2.584 0.092 1.00 84.75 63 ALA A N 1
ATOM 501 C CA . ALA A 1 63 ? -53.245 -3.192 1.384 1.00 84.75 63 ALA A CA 1
ATOM 502 C C . ALA A 1 63 ? -54.752 -3.396 1.568 1.00 84.75 63 ALA A C 1
ATOM 504 O O . ALA A 1 63 ? -55.166 -4.479 1.980 1.00 84.75 63 ALA A O 1
ATOM 505 N N . ALA A 1 64 ? -55.565 -2.397 1.212 1.00 84.25 64 ALA A N 1
ATOM 506 C CA . ALA A 1 64 ? -57.017 -2.517 1.222 1.00 84.25 64 ALA A CA 1
ATOM 507 C C . ALA A 1 64 ? -57.490 -3.656 0.305 1.00 84.25 64 ALA A C 1
ATOM 509 O O . ALA A 1 64 ? -58.277 -4.500 0.734 1.00 84.25 64 ALA A O 1
ATOM 510 N N . LEU A 1 65 ? -56.956 -3.736 -0.920 1.00 87.44 65 LEU A N 1
ATOM 511 C CA . LEU A 1 65 ? -57.294 -4.798 -1.874 1.00 87.44 65 LEU A CA 1
ATOM 512 C C . LEU A 1 65 ? -56.942 -6.191 -1.333 1.00 87.44 65 LEU A C 1
ATOM 514 O O . LEU A 1 65 ? -57.778 -7.092 -1.390 1.00 87.44 65 LEU A O 1
ATOM 518 N N . PHE A 1 66 ? -55.759 -6.371 -0.738 1.00 90.94 66 PHE A N 1
ATOM 519 C CA . PHE A 1 66 ? -55.370 -7.651 -0.141 1.00 90.94 66 PHE A CA 1
ATOM 520 C C . PHE A 1 66 ? -56.265 -8.047 1.040 1.00 90.94 66 PHE A C 1
ATOM 522 O O . PHE A 1 66 ? -56.679 -9.204 1.130 1.00 90.94 66 PHE A O 1
ATOM 529 N N . SER A 1 67 ? -56.612 -7.105 1.925 1.00 86.94 67 SER A N 1
ATOM 530 C CA . SER A 1 67 ? -57.532 -7.368 3.040 1.00 86.94 67 SER A CA 1
ATOM 531 C C . SER A 1 67 ? -58.930 -7.759 2.554 1.00 86.94 67 SER A C 1
ATOM 533 O O . SER A 1 67 ? -59.493 -8.738 3.046 1.00 86.94 67 SER A O 1
ATOM 535 N N . ILE A 1 68 ? -59.464 -7.064 1.545 1.00 87.62 68 ILE A N 1
ATOM 536 C CA . ILE A 1 68 ? -60.770 -7.371 0.943 1.00 87.62 68 ILE A CA 1
ATOM 537 C C . ILE A 1 68 ? -60.764 -8.758 0.286 1.00 87.62 68 ILE A C 1
ATOM 539 O O . ILE A 1 68 ? -61.705 -9.537 0.480 1.00 87.62 68 ILE A O 1
ATOM 543 N N . MET A 1 69 ? -59.697 -9.089 -0.451 1.00 88.06 69 MET A N 1
ATOM 544 C CA . MET A 1 69 ? -59.526 -10.401 -1.077 1.00 88.06 69 MET A CA 1
ATOM 545 C C . MET A 1 69 ? -59.472 -11.521 -0.041 1.00 88.06 69 MET A C 1
ATOM 547 O O . MET A 1 69 ? -60.179 -12.517 -0.182 1.00 88.06 69 MET A O 1
ATOM 551 N N . LEU A 1 70 ? -58.675 -11.365 1.020 1.00 88.62 70 LEU A N 1
ATOM 552 C CA . LEU A 1 70 ? -58.548 -12.379 2.069 1.00 88.62 70 LEU A CA 1
ATOM 553 C C . LEU A 1 70 ? -59.838 -12.538 2.888 1.00 88.62 70 LEU A C 1
ATOM 555 O O . LEU A 1 70 ? -60.224 -13.670 3.181 1.00 88.62 70 LEU A O 1
ATOM 559 N N . GLY A 1 71 ? -60.531 -11.438 3.203 1.00 85.50 71 GLY A N 1
ATOM 560 C CA . GLY A 1 71 ? -61.795 -11.451 3.948 1.00 85.50 71 GLY A CA 1
ATOM 561 C C . GLY A 1 71 ? -62.944 -12.127 3.193 1.00 85.50 71 GLY A C 1
ATOM 562 O O . GLY A 1 71 ? -63.768 -12.807 3.800 1.00 85.50 71 GLY A O 1
ATOM 563 N N . ASN A 1 72 ? -62.954 -12.028 1.859 1.00 86.81 72 ASN A N 1
ATOM 564 C CA . ASN A 1 72 ? -63.971 -12.646 1.001 1.00 86.81 72 ASN A CA 1
ATOM 565 C C . ASN A 1 72 ? -63.443 -13.848 0.205 1.00 86.81 72 ASN A C 1
ATOM 567 O O . ASN A 1 72 ? -64.074 -14.271 -0.767 1.00 86.81 72 ASN A O 1
ATOM 571 N N . TRP A 1 73 ? -62.303 -14.424 0.608 1.00 88.06 73 TRP A N 1
ATOM 572 C CA . TRP A 1 73 ? -61.609 -15.441 -0.186 1.00 88.06 73 TRP A CA 1
ATOM 573 C C . TRP A 1 73 ? -62.507 -16.638 -0.493 1.00 88.06 73 TRP A C 1
ATOM 575 O O . TRP A 1 73 ? -62.708 -16.983 -1.653 1.00 88.06 73 TRP A O 1
ATOM 585 N N . GLN A 1 74 ? -63.114 -17.224 0.544 1.00 84.44 74 GLN A N 1
ATOM 586 C CA . GLN A 1 74 ? -63.918 -18.443 0.432 1.00 84.44 74 GLN A CA 1
ATOM 587 C C . GLN A 1 74 ? -65.174 -18.265 -0.433 1.00 84.44 74 GLN A C 1
ATOM 589 O O . GLN A 1 74 ? -65.632 -19.223 -1.052 1.00 84.44 74 GLN A O 1
ATOM 594 N N . TYR A 1 75 ? -65.727 -17.052 -0.468 1.00 82.00 75 TYR A N 1
ATOM 595 C CA . TYR A 1 75 ? -67.052 -16.785 -1.027 1.00 82.00 75 TYR A CA 1
ATOM 596 C C . TYR A 1 75 ? -67.017 -16.129 -2.411 1.00 82.00 75 TYR A C 1
ATOM 598 O O . TYR A 1 75 ? -67.938 -16.361 -3.196 1.00 82.00 75 TYR A O 1
ATOM 606 N N . CYS A 1 76 ? -65.975 -15.345 -2.709 1.00 82.81 76 CYS A N 1
ATOM 607 C CA . CYS A 1 76 ? -65.863 -14.570 -3.949 1.00 82.81 76 CYS A CA 1
ATOM 608 C C . CYS A 1 76 ? -64.672 -14.996 -4.815 1.00 82.81 76 CYS A C 1
ATOM 610 O O . CYS A 1 76 ? -64.797 -15.044 -6.031 1.00 82.81 76 CYS A O 1
ATOM 612 N N . PHE A 1 77 ? -63.527 -15.344 -4.217 1.00 86.19 77 PHE A N 1
ATOM 613 C CA . PHE A 1 77 ? -62.269 -15.478 -4.967 1.00 86.19 77 PHE A CA 1
ATOM 614 C C . PHE A 1 77 ? -61.787 -16.922 -5.155 1.00 86.19 77 PHE A C 1
ATOM 616 O O . PHE A 1 77 ? -61.121 -17.209 -6.147 1.00 86.19 77 PHE A O 1
ATOM 623 N N . ASN A 1 78 ? -62.199 -17.856 -4.289 1.00 85.25 78 ASN A N 1
ATOM 624 C CA . ASN A 1 78 ? -61.773 -19.265 -4.307 1.00 85.25 78 ASN A CA 1
ATOM 625 C C . ASN A 1 78 ? -62.249 -20.061 -5.541 1.00 85.25 78 ASN A C 1
ATOM 627 O O . ASN A 1 78 ? -61.874 -21.214 -5.730 1.00 85.25 78 ASN A O 1
ATOM 631 N N . ARG A 1 79 ? -63.106 -19.470 -6.385 1.00 79.56 79 ARG A N 1
ATOM 632 C CA . ARG A 1 79 ? -63.564 -20.094 -7.634 1.00 79.56 79 ARG A CA 1
ATOM 633 C C . ARG A 1 79 ? -62.513 -20.017 -8.745 1.00 79.56 79 ARG A C 1
ATOM 635 O O . ARG A 1 79 ? -62.442 -20.938 -9.552 1.00 79.56 79 ARG A O 1
ATOM 642 N N . MET A 1 80 ? -61.731 -18.935 -8.795 1.00 77.25 80 MET A N 1
ATOM 643 C CA . MET A 1 80 ? -60.697 -18.717 -9.821 1.00 77.25 80 MET A CA 1
ATOM 644 C C . MET A 1 80 ? -59.277 -18.607 -9.249 1.00 77.25 80 MET A C 1
ATOM 646 O O . MET A 1 80 ? -58.322 -18.899 -9.963 1.00 77.25 80 MET A O 1
ATOM 650 N N . LEU A 1 81 ? -59.123 -18.237 -7.973 1.00 86.38 81 LEU A N 1
ATOM 651 C CA . LEU A 1 81 ? -57.838 -18.155 -7.275 1.00 86.38 81 LEU A CA 1
ATOM 652 C C . LEU A 1 81 ? -57.751 -19.272 -6.227 1.00 86.38 81 LEU A C 1
ATOM 654 O O . LEU A 1 81 ? -58.588 -19.349 -5.330 1.00 86.38 81 LEU A O 1
ATOM 658 N N . GLY A 1 82 ? -56.751 -20.147 -6.337 1.00 87.19 82 GLY A N 1
ATOM 659 C CA . GLY A 1 82 ? -56.572 -21.297 -5.455 1.00 87.19 82 GLY A CA 1
ATOM 660 C C . GLY A 1 82 ? -55.708 -20.993 -4.228 1.00 87.19 82 GLY A C 1
ATOM 661 O O . GLY A 1 82 ? -55.434 -19.847 -3.874 1.00 87.19 82 GLY A O 1
ATOM 662 N N . SER A 1 83 ? -55.235 -22.047 -3.555 1.00 84.19 83 SER A N 1
ATOM 663 C CA . SER A 1 83 ? -54.379 -21.892 -2.367 1.00 84.19 83 SER A CA 1
ATOM 664 C C . SER A 1 83 ? -53.031 -21.230 -2.676 1.00 84.19 83 SER A C 1
ATOM 666 O O . SER A 1 83 ? -52.488 -20.554 -1.806 1.00 84.19 83 SER A O 1
ATOM 668 N N . ALA A 1 84 ? -52.488 -21.413 -3.884 1.00 84.56 84 ALA A N 1
ATOM 669 C CA . ALA A 1 84 ? -51.209 -20.829 -4.283 1.00 84.56 84 ALA A CA 1
ATOM 670 C C . ALA A 1 84 ? -51.309 -19.302 -4.422 1.00 84.56 84 ALA A C 1
ATOM 672 O O . ALA A 1 84 ? -50.480 -18.572 -3.886 1.00 84.56 84 ALA A O 1
ATOM 673 N N . GLU A 1 85 ? -52.373 -18.807 -5.056 1.00 91.06 85 GLU A N 1
ATOM 674 C CA . GLU A 1 85 ? -52.625 -17.375 -5.209 1.00 91.06 85 GLU A CA 1
ATOM 675 C C . GLU A 1 85 ? -52.918 -16.708 -3.861 1.00 91.06 85 GLU A C 1
ATOM 677 O O . GLU A 1 85 ? -52.488 -15.580 -3.620 1.00 91.06 85 GLU A O 1
ATOM 682 N N . LYS A 1 86 ? -53.556 -17.430 -2.932 1.00 88.81 86 LYS A N 1
ATOM 683 C CA . LYS A 1 86 ? -53.704 -16.969 -1.547 1.00 88.81 86 LYS A CA 1
ATOM 684 C C . LYS A 1 86 ? -52.345 -16.763 -0.872 1.00 88.81 86 LYS A C 1
ATOM 686 O O . LYS A 1 86 ? -52.145 -15.761 -0.186 1.00 88.81 86 LYS A O 1
ATOM 691 N N . SER A 1 87 ? -51.398 -17.681 -1.081 1.00 90.44 87 SER A N 1
ATOM 692 C CA . SER A 1 87 ? -50.023 -17.537 -0.589 1.00 90.44 87 SER A CA 1
ATOM 693 C C . SER A 1 87 ? -49.294 -16.359 -1.240 1.00 90.44 87 SER A C 1
ATOM 695 O O . SER A 1 87 ? -48.603 -15.633 -0.529 1.00 90.44 87 SER A O 1
ATOM 697 N N . TYR A 1 88 ? -49.498 -16.104 -2.538 1.00 92.69 88 TYR A N 1
ATOM 698 C CA . TYR A 1 88 ? -48.942 -14.921 -3.211 1.00 92.69 88 TYR A CA 1
ATOM 699 C C . TYR A 1 88 ? -49.447 -13.619 -2.591 1.00 92.69 88 TYR A C 1
ATOM 701 O O . TYR A 1 88 ? -48.652 -12.721 -2.333 1.00 92.69 88 TYR A O 1
ATOM 709 N N . VAL A 1 89 ? -50.741 -13.526 -2.267 1.00 91.44 89 VAL A N 1
ATOM 710 C CA . VAL A 1 89 ? -51.297 -12.349 -1.578 1.00 91.44 89 VAL A CA 1
ATOM 711 C C . VAL A 1 89 ? -50.629 -12.135 -0.213 1.00 91.44 89 VAL A C 1
ATOM 713 O O . VAL A 1 89 ? -50.269 -11.008 0.118 1.00 91.44 89 VAL A O 1
ATOM 716 N N . HIS A 1 90 ? -50.390 -13.196 0.564 1.00 91.06 90 HIS A N 1
ATOM 717 C CA . HIS A 1 90 ? -49.658 -13.087 1.833 1.00 91.06 90 HIS A CA 1
ATOM 718 C C . HIS A 1 90 ? -48.197 -12.646 1.655 1.00 91.06 90 HIS A C 1
ATOM 720 O O . HIS A 1 90 ? -47.713 -11.812 2.421 1.00 91.06 90 HIS A O 1
ATOM 726 N N . GLU A 1 91 ? -47.501 -13.164 0.642 1.00 91.81 91 GLU A N 1
ATOM 727 C CA . GLU A 1 91 ? -46.133 -12.755 0.308 1.00 91.81 91 GLU A CA 1
ATOM 728 C C . GLU A 1 91 ? -46.080 -11.266 -0.087 1.00 91.81 91 GLU A C 1
ATOM 730 O O . GLU A 1 91 ? -45.248 -10.514 0.422 1.00 91.81 91 GLU A O 1
ATOM 735 N N . LEU A 1 92 ? -47.027 -10.803 -0.909 1.00 93.25 92 LEU A N 1
ATOM 736 C CA . LEU A 1 92 ? -47.100 -9.412 -1.369 1.00 93.25 92 LEU A CA 1
ATOM 737 C C . LEU A 1 92 ? -47.484 -8.420 -0.266 1.00 93.25 92 LEU A C 1
ATOM 739 O O . LEU A 1 92 ? -47.040 -7.272 -0.310 1.00 93.25 92 LEU A O 1
ATOM 743 N N . ILE A 1 93 ? -48.237 -8.844 0.756 1.00 91.56 93 ILE A N 1
ATOM 744 C CA . ILE A 1 93 ? -48.454 -8.036 1.968 1.00 91.56 93 ILE A CA 1
ATOM 745 C C . ILE A 1 93 ? -47.112 -7.735 2.649 1.00 91.56 93 ILE A C 1
ATOM 747 O O . ILE A 1 93 ? -46.856 -6.584 3.011 1.00 91.56 93 ILE A O 1
ATOM 751 N N . ASN A 1 94 ? -46.241 -8.739 2.790 1.00 90.94 94 ASN A N 1
ATOM 752 C CA . ASN A 1 94 ? -44.922 -8.551 3.394 1.00 90.94 94 ASN A CA 1
ATOM 753 C C . ASN A 1 94 ? -44.056 -7.621 2.538 1.00 90.94 94 ASN A C 1
ATOM 755 O O . ASN A 1 94 ? -43.559 -6.623 3.057 1.00 90.94 94 ASN A O 1
ATOM 759 N N . VAL A 1 95 ? -43.968 -7.872 1.227 1.00 91.12 95 VAL A N 1
ATOM 760 C CA . VAL A 1 95 ? -43.212 -7.026 0.284 1.00 91.12 95 VAL A CA 1
ATOM 761 C C . VAL A 1 95 ? -43.681 -5.567 0.336 1.00 91.12 95 VAL A C 1
ATOM 763 O O . VAL A 1 95 ? -42.864 -4.653 0.442 1.00 91.12 95 VAL A O 1
ATOM 766 N N . ARG A 1 96 ? -44.999 -5.324 0.324 1.00 92.12 96 ARG A N 1
ATOM 767 C CA . ARG A 1 96 ? -45.574 -3.973 0.418 1.00 92.12 96 ARG A CA 1
ATOM 768 C C . ARG A 1 96 ? -45.229 -3.304 1.747 1.00 92.12 96 ARG A C 1
ATOM 770 O O . ARG A 1 96 ? -44.923 -2.114 1.757 1.00 92.12 96 ARG A O 1
ATOM 777 N N . ASN A 1 97 ? -45.280 -4.031 2.864 1.00 88.88 97 ASN A N 1
ATOM 778 C CA . ASN A 1 97 ? -44.927 -3.486 4.177 1.00 88.88 97 ASN A CA 1
ATOM 779 C C . ASN A 1 97 ? -43.441 -3.121 4.256 1.00 88.88 97 ASN A C 1
ATOM 781 O O . ASN A 1 97 ? -43.100 -2.034 4.719 1.00 88.88 97 ASN A O 1
ATOM 785 N N . GLU A 1 98 ? -42.554 -3.980 3.756 1.00 88.88 98 GLU A N 1
ATOM 786 C CA . GLU A 1 98 ? -41.119 -3.688 3.696 1.00 88.88 98 GLU A CA 1
ATOM 787 C C . GLU A 1 98 ? -40.809 -2.484 2.801 1.00 88.88 98 GLU A C 1
ATOM 789 O O . GLU A 1 98 ? -39.999 -1.629 3.171 1.00 88.88 98 GLU A O 1
ATOM 794 N N . TRP A 1 99 ? -41.520 -2.363 1.677 1.00 91.75 99 TRP A N 1
ATOM 795 C CA . TRP A 1 99 ? -41.448 -1.205 0.793 1.00 91.75 99 TRP A CA 1
ATOM 796 C C . TRP A 1 99 ? -41.918 0.082 1.484 1.00 91.75 99 TRP A C 1
ATOM 798 O O . TRP A 1 99 ? -41.207 1.089 1.443 1.00 91.75 99 TRP A O 1
ATOM 808 N N . ALA A 1 100 ? -43.048 0.046 2.196 1.00 85.62 100 ALA A N 1
ATOM 809 C CA . ALA A 1 100 ? -43.572 1.192 2.941 1.00 85.62 100 ALA A CA 1
ATOM 810 C C . ALA A 1 100 ? -42.636 1.647 4.080 1.00 85.62 100 ALA A C 1
ATOM 812 O O . ALA A 1 100 ? -42.556 2.838 4.374 1.00 85.62 100 ALA A O 1
ATOM 813 N N . HIS A 1 101 ? -41.879 0.724 4.683 1.00 86.75 101 HIS A N 1
ATOM 814 C CA . HIS A 1 101 ? -40.857 1.021 5.694 1.00 86.75 101 HIS A CA 1
ATOM 815 C C . HIS A 1 101 ? -39.498 1.460 5.112 1.00 86.75 101 HIS A C 1
ATOM 817 O O . HIS A 1 101 ? -38.531 1.570 5.864 1.00 86.75 101 HIS A O 1
ATOM 823 N N . GLN A 1 102 ? -39.406 1.707 3.799 1.00 85.12 102 GLN A N 1
ATOM 824 C CA . GLN A 1 102 ? -38.174 2.112 3.103 1.00 85.12 102 GLN A CA 1
ATOM 825 C C . GLN A 1 102 ? -36.991 1.145 3.309 1.00 85.12 102 GLN A C 1
ATOM 827 O O . GLN A 1 102 ? -35.827 1.558 3.330 1.00 85.12 102 GLN A O 1
ATOM 832 N N . ARG A 1 103 ? -37.263 -0.161 3.451 1.00 81.56 103 ARG A N 1
ATOM 833 C CA . ARG A 1 103 ? -36.201 -1.177 3.508 1.00 81.56 103 ARG A CA 1
ATOM 834 C C . ARG A 1 103 ? -35.499 -1.309 2.152 1.00 81.56 103 ARG A C 1
ATOM 836 O O . ARG A 1 103 ? -36.088 -1.075 1.096 1.00 81.56 103 ARG A O 1
ATOM 843 N N . ARG A 1 104 ? -34.216 -1.685 2.181 1.00 83.31 104 ARG A N 1
ATOM 844 C CA . ARG A 1 104 ? -33.433 -1.966 0.967 1.00 83.31 104 ARG A CA 1
ATOM 845 C C . ARG A 1 104 ? -33.795 -3.350 0.425 1.00 83.31 104 ARG A C 1
ATOM 847 O O . ARG A 1 104 ? -33.792 -4.305 1.188 1.00 83.31 104 ARG A O 1
ATOM 854 N N . PHE A 1 105 ? -34.022 -3.444 -0.885 1.00 85.19 105 PHE A N 1
ATOM 855 C CA . PHE A 1 105 ? -34.265 -4.705 -1.592 1.00 85.19 105 PHE A CA 1
ATOM 856 C C . PHE A 1 105 ? -33.045 -5.112 -2.421 1.00 85.19 105 PHE A C 1
ATOM 858 O O . PHE A 1 105 ? -32.502 -4.294 -3.177 1.00 85.19 105 PHE A O 1
ATOM 865 N N . THR A 1 106 ? -32.628 -6.376 -2.315 1.00 87.81 106 THR A N 1
ATOM 866 C CA . THR A 1 106 ? -31.609 -6.945 -3.208 1.00 87.81 106 THR A CA 1
ATOM 867 C C . THR A 1 106 ? -32.189 -7.199 -4.607 1.00 87.81 106 THR A C 1
ATOM 869 O O . THR A 1 106 ? -33.402 -7.116 -4.816 1.00 87.81 106 THR A O 1
ATOM 872 N N . LEU A 1 107 ? -31.335 -7.489 -5.597 1.00 84.75 107 LEU A N 1
ATOM 873 C CA . LEU A 1 107 ? -31.796 -7.855 -6.946 1.00 84.75 107 LEU A CA 1
ATOM 874 C C . LEU A 1 107 ? -32.623 -9.150 -6.939 1.00 84.75 107 LEU A C 1
ATOM 876 O O . LEU A 1 107 ? -33.613 -9.235 -7.662 1.00 84.75 107 LEU A O 1
ATOM 880 N N . ASP A 1 108 ? -32.255 -10.126 -6.104 1.00 83.12 108 ASP A N 1
ATOM 881 C CA . ASP A 1 108 ? -32.987 -11.390 -5.989 1.00 83.12 108 ASP A CA 1
ATOM 882 C C . ASP A 1 108 ? -34.353 -11.182 -5.312 1.00 83.12 108 ASP A C 1
ATOM 884 O O . ASP A 1 108 ? -35.359 -11.681 -5.821 1.00 83.12 108 ASP A O 1
ATOM 888 N N . ASP A 1 109 ? -34.421 -10.366 -4.249 1.00 88.44 109 ASP A N 1
ATOM 889 C CA . ASP A 1 109 ? -35.694 -10.007 -3.598 1.00 88.44 109 ASP A CA 1
ATOM 890 C C . ASP A 1 109 ? -36.617 -9.247 -4.558 1.00 88.44 109 ASP A C 1
ATOM 892 O O . ASP A 1 109 ? -37.817 -9.505 -4.623 1.00 88.44 109 ASP A O 1
ATOM 896 N N . THR A 1 110 ? -36.045 -8.332 -5.349 1.00 91.12 110 THR A N 1
ATOM 897 C CA . THR A 1 110 ? -36.777 -7.551 -6.356 1.00 91.12 110 THR A CA 1
ATOM 898 C C . THR A 1 110 ? -37.340 -8.458 -7.446 1.00 91.12 110 THR A C 1
ATOM 900 O O . THR A 1 110 ? -38.512 -8.346 -7.797 1.00 91.12 110 THR A O 1
ATOM 903 N N . ASN A 1 111 ? -36.537 -9.399 -7.951 1.00 90.56 111 ASN A N 1
ATOM 904 C CA . ASN A 1 111 ? -36.981 -10.371 -8.946 1.00 90.56 111 ASN A CA 1
ATOM 905 C C . ASN A 1 111 ? -38.098 -11.274 -8.400 1.00 90.56 111 ASN A C 1
ATOM 907 O O . ASN A 1 111 ? -39.088 -11.511 -9.090 1.00 90.56 111 ASN A O 1
ATOM 911 N N . ARG A 1 112 ? -37.971 -11.744 -7.151 1.00 92.88 112 ARG A N 1
ATOM 912 C CA . ARG A 1 112 ? -38.997 -12.564 -6.494 1.00 92.88 112 ARG A CA 1
ATOM 913 C C . ARG A 1 112 ? -40.305 -11.795 -6.309 1.00 92.88 112 ARG A C 1
ATOM 915 O O . ARG A 1 112 ? -41.362 -12.316 -6.647 1.00 92.88 112 ARG A O 1
ATOM 922 N N . ALA A 1 113 ? -40.231 -10.557 -5.826 1.00 92.81 113 ALA A N 1
ATOM 923 C CA . ALA A 1 113 ? -41.397 -9.700 -5.648 1.00 92.81 113 ALA A CA 1
ATOM 924 C C . ALA A 1 113 ? -42.148 -9.473 -6.971 1.00 92.81 113 ALA A C 1
ATOM 926 O O . ALA A 1 113 ? -43.365 -9.639 -7.022 1.00 92.81 113 ALA A O 1
ATOM 927 N N . ILE A 1 114 ? -41.429 -9.137 -8.047 1.00 94.19 114 ILE A N 1
ATOM 928 C CA . ILE A 1 114 ? -42.023 -8.879 -9.366 1.00 94.19 114 ILE A CA 1
ATOM 929 C C . ILE A 1 114 ? -42.617 -10.161 -9.978 1.00 94.19 114 ILE A C 1
ATOM 931 O O . ILE A 1 114 ? -43.718 -10.102 -10.524 1.00 94.19 114 ILE A O 1
ATOM 935 N N . ASP A 1 115 ? -41.966 -11.323 -9.837 1.00 94.44 115 ASP A N 1
ATOM 936 C CA . ASP A 1 115 ? -42.516 -12.620 -10.281 1.00 94.44 115 ASP A CA 1
ATOM 937 C C . ASP A 1 115 ? -43.835 -12.948 -9.561 1.00 94.44 115 ASP A C 1
ATOM 939 O O . ASP A 1 115 ? -44.826 -13.301 -10.203 1.00 94.44 115 ASP A O 1
ATOM 943 N N . THR A 1 116 ? -43.894 -12.752 -8.240 1.00 94.94 116 THR A N 1
ATOM 944 C CA . THR A 1 116 ? -45.120 -12.969 -7.457 1.00 94.94 116 THR A CA 1
ATOM 945 C C . THR A 1 116 ? -46.245 -12.009 -7.884 1.00 94.94 116 THR A C 1
ATOM 947 O O . THR A 1 116 ? -47.396 -12.436 -8.009 1.00 94.94 116 THR A O 1
ATOM 950 N N . ILE A 1 117 ? -45.931 -10.738 -8.187 1.00 94.69 117 ILE A N 1
ATOM 951 C CA . ILE A 1 117 ? -46.887 -9.762 -8.754 1.00 94.69 117 ILE A CA 1
ATOM 952 C C . ILE A 1 117 ? -47.404 -10.237 -10.117 1.00 94.69 117 ILE A C 1
ATOM 954 O O . ILE A 1 117 ? -48.616 -10.273 -10.342 1.00 94.69 117 ILE A O 1
ATOM 958 N N . LYS A 1 118 ? -46.494 -10.624 -11.018 1.00 94.56 118 LYS A N 1
ATOM 959 C CA . LYS A 1 118 ? -46.812 -11.073 -12.377 1.00 94.56 118 LYS A CA 1
ATOM 960 C C . LYS A 1 118 ? -47.756 -12.273 -12.357 1.00 94.56 118 LYS A C 1
ATOM 962 O O . LYS A 1 118 ? -48.804 -12.226 -12.992 1.00 94.56 118 LYS A O 1
ATOM 967 N N . ARG A 1 119 ? -47.434 -13.310 -11.576 1.00 92.44 119 ARG A N 1
ATOM 968 C CA . ARG A 1 119 ? -48.255 -14.530 -11.453 1.00 92.44 119 ARG A CA 1
ATOM 969 C C . ARG A 1 119 ? -49.664 -14.231 -10.964 1.00 92.44 119 ARG A C 1
ATOM 971 O O . ARG A 1 119 ? -50.625 -14.821 -11.455 1.00 92.44 119 ARG A O 1
ATOM 978 N N . LEU A 1 120 ? -49.798 -13.324 -9.996 1.00 91.81 120 LEU A N 1
ATOM 979 C CA . LEU A 1 120 ? -51.106 -12.943 -9.481 1.00 91.81 120 LEU A CA 1
ATOM 980 C C . LEU A 1 120 ? -51.923 -12.186 -10.541 1.00 91.81 120 LEU A C 1
ATOM 982 O O . LEU A 1 120 ? -53.099 -12.496 -10.722 1.00 91.81 120 LEU A O 1
ATOM 986 N N . LEU A 1 121 ? -51.300 -11.262 -11.283 1.00 91.50 121 LEU A N 1
ATOM 987 C CA . LEU A 1 121 ? -51.945 -10.520 -12.375 1.00 91.50 121 LEU A CA 1
ATOM 988 C C . LEU A 1 121 ? -52.339 -11.411 -13.562 1.00 91.50 121 LEU A C 1
ATOM 990 O O . LEU A 1 121 ? -53.424 -11.245 -14.118 1.00 91.50 121 LEU A O 1
ATOM 994 N N . GLU A 1 122 ? -51.505 -12.391 -13.914 1.00 91.38 122 GLU A N 1
ATOM 995 C CA . GLU A 1 122 ? -51.806 -13.388 -14.949 1.00 91.38 122 GLU A CA 1
ATOM 996 C C . GLU A 1 122 ? -53.052 -14.196 -14.594 1.00 91.38 122 GLU A C 1
ATOM 998 O O . GLU A 1 122 ? -53.917 -14.421 -15.440 1.00 91.38 122 GLU A O 1
ATOM 1003 N N . LYS A 1 123 ? -53.178 -14.597 -13.325 1.00 89.94 123 LYS A N 1
ATOM 1004 C CA . LYS A 1 123 ? -54.322 -15.381 -12.850 1.00 89.94 123 LYS A CA 1
ATOM 1005 C C . LYS A 1 123 ? -55.630 -14.603 -12.840 1.00 89.94 123 LYS A C 1
ATOM 1007 O O . LYS A 1 123 ? -56.676 -15.205 -13.066 1.00 89.94 123 LYS A O 1
ATOM 1012 N N . VAL A 1 124 ? -55.585 -13.290 -12.622 1.00 88.81 124 VAL A N 1
ATOM 1013 C CA . VAL A 1 124 ? -56.783 -12.436 -12.697 1.00 88.81 124 VAL A CA 1
ATOM 1014 C C . VAL A 1 124 ? -57.075 -11.918 -14.112 1.00 88.81 124 VAL A C 1
ATOM 1016 O O . VAL A 1 124 ? -58.116 -11.294 -14.323 1.00 88.81 124 VAL A O 1
ATOM 1019 N N . GLY A 1 125 ? -56.202 -12.200 -15.087 1.00 86.38 125 GLY A N 1
ATOM 1020 C CA . GLY A 1 125 ? -56.359 -11.780 -16.481 1.00 86.38 125 GLY A CA 1
ATOM 1021 C C . GLY A 1 125 ? -56.163 -10.277 -16.699 1.00 86.38 125 GLY A C 1
ATOM 1022 O O . GLY A 1 125 ? -56.824 -9.695 -17.555 1.00 86.38 125 GLY A O 1
ATOM 1023 N N . ALA A 1 126 ? -55.300 -9.639 -15.904 1.00 89.81 126 ALA A N 1
ATOM 1024 C CA . ALA A 1 126 ? -55.078 -8.197 -15.952 1.00 89.81 126 ALA A CA 1
ATOM 1025 C C . ALA A 1 126 ? -54.153 -7.785 -17.124 1.00 89.81 126 ALA A C 1
ATOM 1027 O O . ALA A 1 126 ? -53.114 -8.417 -17.332 1.00 89.81 126 ALA A O 1
ATOM 1028 N N . PRO A 1 127 ? -54.452 -6.705 -17.874 1.00 86.94 127 PRO A N 1
ATOM 1029 C CA . PRO A 1 127 ? -53.608 -6.249 -18.989 1.00 86.94 127 PRO A CA 1
ATOM 1030 C C . PRO A 1 127 ? -52.233 -5.715 -18.544 1.00 86.94 127 PRO A C 1
ATOM 1032 O O . PRO A 1 127 ? -51.291 -5.693 -19.336 1.00 86.94 127 PRO A O 1
ATOM 1035 N N . GLN A 1 128 ? -52.084 -5.332 -17.271 1.00 90.56 128 GLN A N 1
ATOM 1036 C CA . GLN A 1 128 ? -50.846 -4.802 -16.688 1.00 90.56 128 GLN A CA 1
ATOM 1037 C C . GLN A 1 128 ? -49.705 -5.836 -16.620 1.00 90.56 128 GLN A C 1
ATOM 1039 O O . GLN A 1 128 ? -48.554 -5.454 -16.406 1.00 90.56 128 GLN A O 1
ATOM 1044 N N . VAL A 1 129 ? -49.986 -7.130 -16.842 1.00 90.56 129 VAL A N 1
ATOM 1045 C CA . VAL A 1 129 ? -48.980 -8.210 -16.862 1.00 90.56 129 VAL A CA 1
ATOM 1046 C C . VAL A 1 129 ? -47.819 -7.894 -17.803 1.00 90.56 129 VAL A C 1
ATOM 1048 O O . VAL A 1 129 ? -46.671 -8.117 -17.430 1.00 90.56 129 VAL A O 1
ATOM 1051 N N . ALA A 1 130 ? -48.092 -7.345 -18.992 1.00 88.00 130 ALA A N 1
ATOM 1052 C CA . ALA A 1 130 ? -47.053 -7.050 -19.980 1.00 88.00 130 ALA A CA 1
ATOM 1053 C C . ALA A 1 130 ? -46.041 -6.007 -19.470 1.00 88.00 130 ALA A C 1
ATOM 1055 O O . ALA A 1 130 ? -44.836 -6.181 -19.633 1.00 88.00 130 ALA A O 1
ATOM 1056 N N . ALA A 1 131 ? -46.521 -4.962 -18.788 1.00 88.81 131 ALA A N 1
ATOM 1057 C CA . ALA A 1 131 ? -45.666 -3.925 -18.211 1.00 88.81 131 ALA A CA 1
ATOM 1058 C C . ALA A 1 131 ? -44.849 -4.444 -17.013 1.00 88.81 131 ALA A C 1
ATOM 1060 O O . ALA A 1 131 ? -43.690 -4.071 -16.838 1.00 88.81 131 ALA A O 1
ATOM 1061 N N . VAL A 1 132 ? -45.427 -5.337 -16.201 1.00 90.44 132 VAL A N 1
ATOM 1062 C CA . VAL A 1 132 ? -44.704 -6.001 -15.102 1.00 90.44 132 VAL A CA 1
ATOM 1063 C C . VAL A 1 132 ? -43.639 -6.960 -15.645 1.00 90.44 132 VAL A C 1
ATOM 1065 O O . VAL A 1 132 ? -42.535 -7.016 -15.104 1.00 90.44 132 VAL A O 1
ATOM 1068 N N . ASP A 1 133 ? -43.928 -7.677 -16.734 1.00 89.94 133 ASP A N 1
ATOM 1069 C CA . ASP A 1 133 ? -42.962 -8.564 -17.387 1.00 89.94 133 ASP A CA 1
ATOM 1070 C C . ASP A 1 133 ? -41.770 -7.786 -17.957 1.00 89.94 133 ASP A C 1
ATOM 1072 O O . ASP A 1 133 ? -40.630 -8.197 -17.765 1.00 89.94 133 ASP A O 1
ATOM 1076 N N . GLU A 1 134 ? -41.996 -6.614 -18.556 1.00 89.62 134 GLU A N 1
ATOM 1077 C CA . GLU A 1 134 ? -40.915 -5.732 -19.018 1.00 89.62 134 GLU A CA 1
ATOM 1078 C C . GLU A 1 134 ? -39.983 -5.310 -17.866 1.00 89.62 134 GLU A C 1
ATOM 1080 O O . GLU A 1 134 ? -38.756 -5.379 -17.991 1.00 89.62 134 GLU A O 1
ATOM 1085 N N . GLN A 1 135 ? -40.546 -4.956 -16.702 1.00 88.81 135 GLN A N 1
ATOM 1086 C CA . GLN A 1 135 ? -39.749 -4.661 -15.505 1.00 88.81 135 GLN A CA 1
ATOM 1087 C C . GLN A 1 135 ? -38.970 -5.888 -15.012 1.00 88.81 135 GLN A C 1
ATOM 1089 O O . GLN A 1 135 ? -37.820 -5.751 -14.588 1.00 88.81 135 GLN A O 1
ATOM 1094 N N . MET A 1 136 ? -39.559 -7.084 -15.095 1.00 89.25 136 MET A N 1
ATOM 1095 C CA . MET A 1 136 ? -38.896 -8.335 -14.724 1.00 89.25 136 MET A CA 1
ATOM 1096 C C . MET A 1 136 ? -37.722 -8.662 -15.657 1.00 89.25 136 MET A C 1
ATOM 1098 O O . MET A 1 136 ? -36.641 -9.004 -15.177 1.00 89.25 136 MET A O 1
ATOM 1102 N N . GLN A 1 137 ? -37.893 -8.510 -16.976 1.00 87.69 137 GLN A N 1
ATOM 1103 C CA . GLN A 1 137 ? -36.824 -8.744 -17.955 1.00 87.69 137 GLN A CA 1
ATOM 1104 C C . GLN A 1 137 ? -35.632 -7.805 -17.735 1.00 87.69 137 GLN A C 1
ATOM 1106 O O . GLN A 1 137 ? -34.481 -8.233 -17.818 1.00 87.69 137 GLN A O 1
ATOM 1111 N N . GLU A 1 138 ? -35.883 -6.544 -17.383 1.00 85.50 138 GLU A N 1
ATOM 1112 C CA . GLU A 1 138 ? -34.822 -5.582 -17.071 1.00 85.50 138 GLU A CA 1
ATOM 1113 C C . GLU A 1 138 ? -34.055 -5.952 -15.785 1.00 85.50 138 GLU A C 1
ATOM 1115 O O . GLU A 1 138 ? -32.827 -5.848 -15.741 1.00 85.50 138 GLU A O 1
ATOM 1120 N N . VAL A 1 139 ? -34.742 -6.452 -14.750 1.00 87.50 139 VAL A N 1
ATOM 1121 C CA . VAL A 1 139 ? -34.092 -6.960 -13.524 1.00 87.50 139 VAL A CA 1
ATOM 1122 C C . VAL A 1 139 ? -33.257 -8.210 -13.821 1.00 87.50 139 VAL A C 1
ATOM 1124 O O . VAL A 1 139 ? -32.119 -8.316 -13.355 1.00 87.50 139 VAL A O 1
ATOM 1127 N N . LEU A 1 140 ? -33.768 -9.133 -14.642 1.00 84.81 140 LEU A N 1
ATOM 1128 C CA . LEU A 1 140 ? -33.022 -10.316 -15.079 1.00 84.81 140 LEU A CA 1
ATOM 1129 C C . LEU A 1 140 ? -31.786 -9.933 -15.894 1.00 84.81 140 LEU A C 1
ATOM 1131 O O . LEU A 1 140 ? -30.711 -10.481 -15.654 1.00 84.81 140 LEU A O 1
ATOM 1135 N N . ARG A 1 141 ? -31.895 -8.954 -16.797 1.00 85.56 141 ARG A N 1
ATOM 1136 C CA . ARG A 1 141 ? -30.756 -8.424 -17.554 1.00 85.56 141 ARG A CA 1
ATOM 1137 C C . ARG A 1 141 ? -29.682 -7.856 -16.630 1.00 85.56 141 ARG A C 1
ATOM 1139 O O . ARG A 1 141 ? -28.519 -8.218 -16.768 1.00 85.56 141 ARG A O 1
ATOM 1146 N N . GLN A 1 142 ? -30.060 -7.042 -15.646 1.00 81.44 142 GLN A N 1
ATOM 1147 C CA . GLN A 1 142 ? -29.115 -6.505 -14.659 1.00 81.44 142 GLN A CA 1
ATOM 1148 C C . GLN A 1 142 ? -28.455 -7.606 -13.828 1.00 81.44 142 GLN A C 1
ATOM 1150 O O . GLN A 1 142 ? -27.266 -7.521 -13.522 1.00 81.44 142 GLN A O 1
ATOM 1155 N N . ARG A 1 143 ? -29.200 -8.665 -13.498 1.00 78.31 143 ARG A N 1
ATOM 1156 C CA . ARG A 1 143 ? -28.675 -9.843 -12.805 1.00 78.31 143 ARG A CA 1
ATOM 1157 C C . ARG A 1 143 ? -27.665 -10.601 -13.667 1.00 78.31 143 ARG A C 1
ATOM 1159 O O . ARG A 1 143 ? -26.606 -10.966 -13.164 1.00 78.31 143 ARG A O 1
ATOM 1166 N N . PHE A 1 144 ? -27.954 -10.798 -14.954 1.00 75.12 144 PHE A N 1
ATOM 1167 C CA . PHE A 1 144 ? -27.022 -11.408 -15.904 1.00 75.12 144 PHE A CA 1
ATOM 1168 C C . PHE A 1 144 ? -25.786 -10.543 -16.132 1.00 75.12 144 PHE A C 1
ATOM 1170 O O . PHE A 1 144 ? -24.687 -11.079 -16.124 1.00 75.12 144 PHE A O 1
ATOM 1177 N N . ASP A 1 145 ? -25.923 -9.225 -16.256 1.00 73.31 145 ASP A N 1
ATOM 1178 C CA . ASP A 1 145 ? -24.782 -8.315 -16.382 1.00 73.31 145 ASP A CA 1
ATOM 1179 C C . ASP A 1 145 ? -23.932 -8.297 -15.101 1.00 73.31 145 ASP A C 1
ATOM 1181 O O . ASP A 1 145 ? -22.704 -8.255 -15.169 1.00 73.31 145 ASP A O 1
ATOM 1185 N N . ALA A 1 146 ? -24.553 -8.382 -13.921 1.00 69.00 146 ALA A N 1
ATOM 1186 C CA . ALA A 1 146 ? -23.848 -8.509 -12.647 1.00 69.00 146 ALA A CA 1
ATOM 1187 C C . ALA A 1 146 ? -23.124 -9.862 -12.518 1.00 69.00 146 ALA A C 1
ATOM 1189 O O . ALA A 1 146 ? -21.968 -9.888 -12.094 1.00 69.00 146 ALA A O 1
ATOM 1190 N N . MET A 1 147 ? -23.764 -10.966 -12.923 1.00 66.06 147 MET A N 1
ATOM 1191 C CA . MET A 1 147 ? -23.147 -12.297 -12.968 1.00 66.06 147 MET A CA 1
ATOM 1192 C C . MET A 1 147 ? -22.012 -12.356 -13.988 1.00 66.06 147 MET A C 1
ATOM 1194 O O . MET A 1 147 ? -20.917 -12.767 -13.628 1.00 66.06 147 MET A O 1
ATOM 1198 N N . ARG A 1 148 ? -22.210 -11.843 -15.206 1.00 60.88 148 ARG A N 1
ATOM 1199 C CA . ARG A 1 148 ? -21.166 -11.740 -16.230 1.00 60.88 148 ARG A CA 1
ATOM 1200 C C . ARG A 1 148 ? -20.000 -10.893 -15.764 1.00 60.88 148 ARG A C 1
ATOM 1202 O O . ARG A 1 148 ? -18.874 -11.330 -15.895 1.00 60.88 148 ARG A O 1
ATOM 1209 N N . ARG A 1 149 ? -20.228 -9.729 -15.148 1.00 62.44 149 ARG A N 1
ATOM 1210 C CA . ARG A 1 149 ? -19.139 -8.927 -14.560 1.00 62.44 149 ARG A CA 1
ATOM 1211 C C . ARG A 1 149 ? -18.414 -9.671 -13.442 1.00 62.44 149 ARG A C 1
ATOM 1213 O O . ARG A 1 149 ? -17.214 -9.478 -13.280 1.00 62.44 149 ARG A O 1
ATOM 1220 N N . ARG A 1 150 ? -19.117 -10.491 -12.657 1.00 52.06 150 ARG A N 1
ATOM 1221 C CA . ARG A 1 150 ? -18.526 -11.320 -11.598 1.00 52.06 150 ARG A CA 1
ATOM 1222 C C . ARG A 1 150 ? -17.701 -12.471 -12.177 1.00 52.06 150 ARG A C 1
ATOM 1224 O O . ARG A 1 150 ? -16.607 -12.712 -11.686 1.00 52.06 150 ARG A O 1
ATOM 1231 N N . GLU A 1 151 ? -18.182 -13.127 -13.228 1.00 48.12 151 GLU A N 1
ATOM 1232 C CA . GLU A 1 151 ? -17.485 -14.202 -13.944 1.00 48.12 151 GLU A CA 1
ATOM 1233 C C . GLU A 1 151 ? -16.312 -13.673 -14.777 1.00 48.12 151 GLU A C 1
ATOM 1235 O O . GLU A 1 151 ? -15.214 -14.206 -14.687 1.00 48.12 151 GLU A O 1
ATOM 1240 N N . GLU A 1 152 ? -16.486 -12.573 -15.511 1.00 45.34 152 GLU A N 1
ATOM 1241 C CA . GLU A 1 152 ? -15.420 -11.879 -16.243 1.00 45.34 152 GLU A CA 1
ATOM 1242 C C . GLU A 1 152 ? -14.325 -11.412 -15.273 1.00 45.34 152 GLU A C 1
ATOM 1244 O O . GLU A 1 152 ? -13.143 -11.618 -15.556 1.00 45.34 152 GLU A O 1
ATOM 1249 N N . LYS A 1 153 ? -14.695 -10.894 -14.087 1.00 48.50 153 LYS A N 1
ATOM 1250 C CA . LYS A 1 153 ? -13.748 -10.635 -12.990 1.00 48.50 153 LYS A CA 1
ATOM 1251 C C . LYS A 1 153 ? -13.085 -11.917 -12.496 1.00 48.50 153 LYS A C 1
ATOM 1253 O O . LYS A 1 153 ? -11.870 -11.916 -12.361 1.00 48.50 153 LYS A O 1
ATOM 1258 N N . ALA A 1 154 ? -13.820 -13.002 -12.259 1.00 42.56 154 ALA A N 1
ATOM 1259 C CA . ALA A 1 154 ? -13.262 -14.270 -11.773 1.00 42.56 154 ALA A CA 1
ATOM 1260 C C . ALA A 1 154 ? -12.280 -14.919 -12.769 1.00 42.56 154 ALA A C 1
ATOM 1262 O O . ALA A 1 154 ? -11.291 -15.515 -12.357 1.00 42.56 154 ALA A O 1
ATOM 1263 N N . VAL A 1 155 ? -12.506 -14.755 -14.077 1.00 41.56 155 VAL A N 1
ATOM 1264 C CA . VAL A 1 155 ? -11.626 -15.261 -15.145 1.00 41.56 155 VAL A CA 1
ATOM 1265 C C . VAL A 1 155 ? -10.375 -14.384 -15.327 1.00 41.56 155 VAL A C 1
ATOM 1267 O O . VAL A 1 155 ? -9.322 -14.895 -15.704 1.00 41.56 155 VAL A O 1
ATOM 1270 N N . THR A 1 156 ? -10.438 -13.079 -15.026 1.00 43.41 156 THR A N 1
ATOM 1271 C CA . THR A 1 156 ? -9.257 -12.184 -15.056 1.00 43.41 156 THR A CA 1
ATOM 1272 C C . THR A 1 156 ? -8.473 -12.135 -13.742 1.00 43.41 156 THR A C 1
ATOM 1274 O O . THR A 1 156 ? -7.269 -11.882 -13.768 1.00 43.41 156 THR A O 1
ATOM 1277 N N . THR A 1 157 ? -9.106 -12.414 -12.602 1.00 48.00 157 THR A N 1
ATOM 1278 C CA . THR A 1 157 ? -8.469 -12.434 -11.275 1.00 48.00 157 THR A CA 1
ATOM 1279 C C . THR A 1 157 ? -7.998 -13.839 -10.916 1.00 48.00 157 THR A C 1
ATOM 1281 O O . THR A 1 157 ? -8.485 -14.471 -9.985 1.00 48.00 157 THR A O 1
ATOM 1284 N N . VAL A 1 158 ? -7.000 -14.339 -11.648 1.00 51.56 158 VAL A N 1
ATOM 1285 C CA . VAL A 1 158 ? -6.264 -15.534 -11.216 1.00 51.56 158 VAL A CA 1
ATOM 1286 C C . VAL A 1 158 ? -5.645 -15.213 -9.851 1.00 51.56 158 VAL A C 1
ATOM 1288 O O . VAL A 1 158 ? -4.831 -14.289 -9.737 1.00 51.56 158 VAL A O 1
ATOM 1291 N N . ALA A 1 159 ? -6.089 -15.915 -8.804 1.00 54.72 159 ALA A N 1
ATOM 1292 C CA . ALA A 1 159 ? -5.452 -15.865 -7.494 1.00 54.72 159 ALA A CA 1
ATOM 1293 C C . ALA A 1 159 ? -3.967 -16.204 -7.670 1.00 54.72 159 ALA A C 1
ATOM 1295 O O . ALA A 1 159 ? -3.625 -17.069 -8.476 1.00 54.72 159 ALA A O 1
ATOM 1296 N N . ILE A 1 160 ? -3.081 -15.510 -6.955 1.00 58.31 160 ILE A N 1
ATOM 1297 C CA . ILE A 1 160 ? -1.647 -15.799 -7.007 1.00 58.31 160 ILE A CA 1
ATOM 1298 C C . ILE A 1 160 ? -1.446 -17.209 -6.431 1.00 58.31 160 ILE A C 1
ATOM 1300 O O . ILE A 1 160 ? -1.393 -17.387 -5.219 1.00 58.31 160 ILE A O 1
ATOM 1304 N N . SER A 1 161 ? -1.391 -18.227 -7.293 1.00 55.28 161 SER A N 1
ATOM 1305 C CA . SER A 1 161 ? -1.095 -19.597 -6.880 1.00 55.28 161 SER A CA 1
ATOM 1306 C C . SER A 1 161 ? 0.404 -19.740 -6.633 1.00 55.28 161 SER A C 1
ATOM 1308 O O . SER A 1 161 ? 1.221 -19.181 -7.368 1.00 55.28 161 SER A O 1
ATOM 1310 N N . GLY A 1 162 ? 0.777 -20.481 -5.594 1.00 58.22 162 GLY A N 1
ATOM 1311 C CA . GLY A 1 162 ? 2.155 -20.870 -5.314 1.00 58.22 162 GLY A CA 1
ATOM 1312 C C . GLY A 1 162 ? 2.240 -22.370 -5.074 1.00 58.22 162 GLY A C 1
ATOM 1313 O O . GLY A 1 162 ? 1.360 -22.936 -4.429 1.00 58.22 162 GLY A O 1
ATOM 1314 N N . ASP A 1 163 ? 3.301 -23.004 -5.569 1.00 62.62 163 ASP A N 1
ATOM 1315 C CA . ASP A 1 163 ? 3.674 -24.361 -5.161 1.00 62.62 163 ASP A CA 1
ATOM 1316 C C . ASP A 1 163 ? 4.391 -24.270 -3.809 1.00 62.62 163 ASP A C 1
ATOM 1318 O O . ASP A 1 163 ? 5.622 -24.268 -3.726 1.00 62.62 163 ASP A O 1
ATOM 1322 N N . THR A 1 164 ? 3.624 -24.119 -2.735 1.00 69.81 164 THR A N 1
ATOM 1323 C CA . THR A 1 164 ? 4.184 -24.116 -1.383 1.00 69.81 164 THR A CA 1
ATOM 1324 C C . THR A 1 164 ? 4.641 -25.524 -0.998 1.00 69.81 164 THR A C 1
ATOM 1326 O O . THR A 1 164 ? 4.219 -26.534 -1.571 1.00 69.81 164 THR A O 1
ATOM 1329 N N . LYS A 1 165 ? 5.554 -25.613 -0.027 1.00 73.56 165 LYS A N 1
ATOM 1330 C CA . LYS A 1 165 ? 6.073 -26.891 0.473 1.00 73.56 165 LYS A CA 1
ATOM 1331 C C . LYS A 1 165 ? 4.908 -27.803 0.876 1.00 73.56 165 LYS A C 1
ATOM 1333 O O . LYS A 1 165 ? 4.096 -27.444 1.728 1.00 73.56 165 LYS A O 1
ATOM 1338 N N . ALA A 1 166 ? 4.863 -28.996 0.280 1.00 69.88 166 ALA A N 1
ATOM 1339 C CA . ALA A 1 166 ? 3.802 -29.968 0.517 1.00 69.88 166 ALA A CA 1
ATOM 1340 C C . ALA A 1 166 ? 3.618 -30.254 2.020 1.00 69.88 166 ALA A C 1
ATOM 1342 O O . ALA A 1 166 ? 4.592 -30.474 2.744 1.00 69.88 166 ALA A O 1
ATOM 1343 N N . GLY A 1 167 ? 2.361 -30.262 2.470 1.00 77.38 167 GLY A N 1
ATOM 1344 C CA . GLY A 1 167 ? 1.985 -30.539 3.860 1.00 77.38 167 GLY A CA 1
ATOM 1345 C C . GLY A 1 167 ? 1.889 -29.316 4.779 1.00 77.38 167 GLY A C 1
ATOM 1346 O O . GLY A 1 167 ? 1.538 -29.491 5.943 1.00 77.38 167 GLY A O 1
ATOM 1347 N N . LEU A 1 168 ? 2.160 -28.097 4.295 1.00 88.19 168 LEU A N 1
ATOM 1348 C CA . LEU A 1 168 ? 1.907 -26.867 5.054 1.00 88.19 168 LEU A CA 1
ATOM 1349 C C . LEU A 1 168 ? 0.509 -26.306 4.734 1.00 88.19 168 LEU A C 1
ATOM 1351 O O . LEU A 1 168 ? 0.213 -26.074 3.560 1.00 88.19 168 LEU A O 1
ATOM 1355 N N . PRO A 1 169 ? -0.355 -26.078 5.739 1.00 90.88 169 PRO A N 1
ATOM 1356 C CA . PRO A 1 169 ? -1.684 -25.525 5.508 1.00 90.88 169 PRO A CA 1
ATOM 1357 C C . PRO A 1 169 ? -1.620 -24.017 5.193 1.00 90.88 169 PRO A C 1
ATOM 1359 O O . PRO A 1 169 ? -0.808 -23.296 5.782 1.00 90.88 169 PRO A O 1
ATOM 1362 N N . PRO A 1 170 ? -2.485 -23.510 4.295 1.00 92.12 170 PRO A N 1
ATOM 1363 C CA . PRO A 1 170 ? -2.626 -22.081 4.047 1.00 92.12 170 PRO A CA 1
ATOM 1364 C C . PRO A 1 170 ? -3.212 -21.365 5.265 1.00 92.12 170 PRO A C 1
ATOM 1366 O O . PRO A 1 170 ? -3.967 -21.953 6.046 1.00 92.12 170 PRO A O 1
ATOM 1369 N N . TRP A 1 171 ? -2.939 -20.066 5.392 1.00 93.81 171 TRP A N 1
ATOM 1370 C CA . TRP A 1 171 ? -3.342 -19.302 6.577 1.00 93.81 171 TRP A CA 1
ATOM 1371 C C . TRP A 1 171 ? -4.843 -19.326 6.849 1.00 93.81 171 TRP A C 1
ATOM 1373 O O . TRP A 1 171 ? -5.270 -19.389 8.001 1.00 93.81 171 TRP A O 1
ATOM 1383 N N . ARG A 1 172 ? -5.643 -19.349 5.783 1.00 92.81 172 ARG A N 1
ATOM 1384 C CA . ARG A 1 172 ? -7.103 -19.413 5.838 1.00 92.81 172 ARG A CA 1
ATOM 1385 C C . ARG A 1 172 ? -7.633 -20.655 6.559 1.00 92.81 172 ARG A C 1
ATOM 1387 O O . ARG A 1 172 ? -8.733 -20.605 7.100 1.00 92.81 172 ARG A O 1
ATOM 1394 N N . GLN A 1 173 ? -6.898 -21.768 6.528 1.00 91.94 173 GLN A N 1
ATOM 1395 C CA . GLN A 1 173 ? -7.302 -22.995 7.222 1.00 91.94 173 GLN A CA 1
ATOM 1396 C C . GLN A 1 173 ? -7.018 -22.931 8.726 1.00 91.94 173 GLN A C 1
ATOM 1398 O O . GLN A 1 173 ? -7.667 -23.642 9.482 1.00 91.94 173 GLN A O 1
ATOM 1403 N N . LEU A 1 174 ? -6.073 -22.087 9.151 1.00 92.12 174 LEU A N 1
ATOM 1404 C CA . LEU A 1 174 ? -5.615 -21.995 10.541 1.00 92.12 174 LEU A CA 1
ATOM 1405 C C . LEU A 1 174 ? -6.219 -20.808 11.300 1.00 92.12 174 LEU A C 1
ATOM 1407 O O . LEU A 1 174 ? -6.307 -20.825 12.526 1.00 92.12 174 LEU A O 1
ATOM 1411 N N . VAL A 1 175 ? -6.598 -19.750 10.583 1.00 92.81 175 VAL A N 1
ATOM 1412 C CA . VAL A 1 175 ? -7.134 -18.513 11.152 1.00 92.81 175 VAL A CA 1
ATOM 1413 C C . VAL A 1 175 ? -8.306 -18.008 10.329 1.00 92.81 175 VAL A C 1
ATOM 1415 O O . VAL A 1 175 ? -8.206 -17.824 9.116 1.00 92.81 175 VAL A O 1
ATOM 1418 N N . MET A 1 176 ? -9.395 -17.682 11.026 1.00 92.06 176 MET A N 1
ATOM 1419 C CA . MET A 1 176 ? -10.548 -17.016 10.431 1.00 92.06 176 MET A CA 1
ATOM 1420 C C . MET A 1 176 ? -10.519 -15.508 10.712 1.00 92.06 176 MET A C 1
ATOM 1422 O O . MET A 1 176 ? -10.294 -15.106 11.859 1.00 92.06 176 MET A O 1
ATOM 1426 N N . PRO A 1 177 ? -10.786 -14.653 9.709 1.00 93.75 177 PRO A N 1
ATOM 1427 C CA . PRO A 1 177 ? -11.093 -13.252 9.961 1.00 93.75 177 PRO A CA 1
ATOM 1428 C C . PRO A 1 177 ? -12.362 -13.115 10.814 1.00 93.75 177 PRO A C 1
ATOM 1430 O O . PRO A 1 177 ? -13.203 -14.023 10.876 1.00 93.75 177 PRO A O 1
ATOM 1433 N N . HIS A 1 178 ? -12.520 -11.977 11.493 1.00 90.00 178 HIS A N 1
ATOM 1434 C CA . HIS A 1 178 ? -13.796 -11.680 12.152 1.00 90.00 178 HIS A CA 1
ATOM 1435 C C . HIS A 1 178 ? -14.935 -11.583 11.116 1.00 90.00 178 HIS A C 1
ATOM 1437 O O . HIS A 1 178 ? -14.675 -11.258 9.954 1.00 90.00 178 HIS A O 1
ATOM 1443 N N . PRO A 1 179 ? -16.196 -11.894 11.485 1.00 88.12 179 PRO A N 1
ATOM 1444 C CA . PRO A 1 179 ? -17.306 -11.959 10.528 1.00 88.12 179 PRO A CA 1
ATOM 1445 C C . PRO A 1 179 ? -17.573 -10.662 9.749 1.00 88.12 179 PRO A C 1
ATOM 1447 O O . PRO A 1 179 ? -17.971 -10.721 8.590 1.00 88.12 179 PRO A O 1
ATOM 1450 N N . ASP A 1 180 ? -17.352 -9.510 10.374 1.00 84.69 180 ASP A N 1
ATOM 1451 C CA . ASP A 1 180 ? -17.444 -8.166 9.789 1.00 84.69 180 ASP A CA 1
ATOM 1452 C C . ASP A 1 180 ? -16.383 -7.929 8.698 1.00 84.69 180 ASP A C 1
ATOM 1454 O O . ASP A 1 180 ? -16.704 -7.457 7.605 1.00 84.69 180 ASP A O 1
ATOM 1458 N N . VAL A 1 181 ? -15.134 -8.331 8.953 1.00 89.75 181 VAL A N 1
ATOM 1459 C CA . VAL A 1 181 ? -14.036 -8.289 7.975 1.00 89.75 181 VAL A CA 1
ATOM 1460 C C . VAL A 1 181 ? -14.279 -9.302 6.857 1.00 89.75 181 VAL A C 1
ATOM 1462 O O . VAL A 1 181 ? -14.159 -8.968 5.682 1.00 89.75 181 VAL A O 1
ATOM 1465 N N . ALA A 1 182 ? -14.677 -10.529 7.197 1.00 89.56 182 ALA A N 1
ATOM 1466 C CA . ALA A 1 182 ? -14.922 -11.597 6.230 1.00 89.56 182 ALA A CA 1
ATOM 1467 C C . ALA A 1 182 ? -16.006 -11.226 5.203 1.00 89.56 182 ALA A C 1
ATOM 1469 O O . ALA A 1 182 ? -15.850 -11.527 4.021 1.00 89.56 182 ALA A O 1
ATOM 1470 N N . LYS A 1 183 ? -17.079 -10.554 5.645 1.00 86.62 183 LYS A N 1
ATOM 1471 C CA . LYS A 1 183 ? -18.205 -10.115 4.801 1.00 86.62 183 LYS A CA 1
ATOM 1472 C C . LYS A 1 183 ? -17.972 -8.788 4.072 1.00 86.62 183 LYS A C 1
ATOM 1474 O O . LYS A 1 183 ? -18.802 -8.415 3.250 1.00 86.62 183 LYS A O 1
ATOM 1479 N N . GLY A 1 184 ? -16.895 -8.064 4.385 1.00 82.44 184 GLY A N 1
ATOM 1480 C CA . GLY A 1 184 ? -16.646 -6.733 3.822 1.00 82.44 184 GLY A CA 1
ATOM 1481 C C . GLY A 1 184 ? -17.596 -5.652 4.355 1.00 82.44 184 GLY A C 1
ATOM 1482 O O . GLY A 1 184 ? -17.718 -4.589 3.754 1.00 82.44 184 GLY A O 1
ATOM 1483 N N . GLU A 1 185 ? -18.272 -5.910 5.480 1.00 79.00 185 GLU A N 1
ATOM 1484 C CA . GLU A 1 185 ? -19.237 -4.993 6.109 1.00 79.00 185 GLU A CA 1
ATOM 1485 C C . GLU A 1 185 ? -18.578 -4.031 7.112 1.00 79.00 185 GLU A C 1
ATOM 1487 O O . GLU A 1 185 ? -19.271 -3.245 7.752 1.00 79.00 185 GLU A O 1
ATOM 1492 N N . PHE A 1 186 ? -17.249 -4.061 7.247 1.00 73.50 186 PHE A N 1
ATOM 1493 C CA . PHE A 1 186 ? -16.518 -3.234 8.205 1.00 73.50 186 PHE A CA 1
ATOM 1494 C C . PHE A 1 186 ? -16.740 -1.732 7.943 1.00 73.50 186 PHE A C 1
ATOM 1496 O O . PHE A 1 186 ? -16.405 -1.196 6.882 1.00 73.50 186 PHE A O 1
ATOM 1503 N N . VAL A 1 187 ? -17.288 -1.012 8.925 1.00 61.88 187 VAL A N 1
ATOM 1504 C CA . VAL A 1 187 ? -17.571 0.423 8.777 1.00 61.88 187 VAL A CA 1
ATOM 1505 C C . VAL A 1 187 ? -16.426 1.239 9.365 1.00 61.88 187 VAL A C 1
ATOM 1507 O O . VAL A 1 187 ? -15.964 1.006 10.476 1.00 61.88 187 VAL A O 1
ATOM 1510 N N . GLN A 1 188 ? -15.987 2.289 8.665 1.00 56.72 188 GLN A N 1
ATOM 1511 C CA . GLN A 1 188 ? -14.891 3.158 9.122 1.00 56.72 188 GLN A CA 1
ATOM 1512 C C . GLN A 1 188 ? -15.117 3.746 10.534 1.00 56.72 188 GLN A C 1
ATOM 1514 O O . GLN A 1 188 ? -14.151 4.085 11.225 1.00 56.72 188 GLN A O 1
ATOM 1519 N N . ALA A 1 189 ? -16.378 3.913 10.943 1.00 54.34 189 ALA A N 1
ATOM 1520 C CA . ALA A 1 189 ? -16.781 4.382 12.267 1.00 54.34 189 ALA A CA 1
ATOM 1521 C C . ALA A 1 189 ? -16.616 3.317 13.362 1.00 54.34 189 ALA A C 1
ATOM 1523 O O . ALA A 1 189 ? -16.407 3.686 14.510 1.00 54.34 189 ALA A O 1
ATOM 1524 N N . GLU A 1 190 ? -16.643 2.026 13.021 1.00 58.06 190 GLU A N 1
ATOM 1525 C CA . GLU A 1 190 ? -16.481 0.936 13.988 1.00 58.06 190 GLU A CA 1
ATOM 1526 C C . GLU A 1 190 ? -15.065 0.857 14.544 1.00 58.06 190 GLU A C 1
ATOM 1528 O O . GLU A 1 190 ? -14.902 0.342 15.623 1.00 58.06 190 GLU A O 1
ATOM 1533 N N . PHE A 1 191 ? -14.038 1.432 13.913 1.00 59.09 191 PHE A N 1
ATOM 1534 C CA . PHE A 1 191 ? -12.693 1.499 14.517 1.00 59.09 191 PHE A CA 1
ATOM 1535 C C . PHE A 1 191 ? -12.426 2.801 15.285 1.00 59.09 191 PHE A C 1
ATOM 1537 O O . PHE A 1 191 ? -11.317 3.012 15.783 1.00 59.09 191 PHE A O 1
ATOM 1544 N N . ALA A 1 192 ? -13.404 3.709 15.344 1.00 64.38 192 ALA A N 1
ATOM 1545 C CA . ALA A 1 192 ? -13.308 4.919 16.145 1.00 64.38 192 ALA A CA 1
ATOM 1546 C C . ALA A 1 192 ? -13.919 4.644 17.522 1.00 64.38 192 ALA A C 1
ATOM 1548 O O . ALA A 1 192 ? -15.136 4.597 17.679 1.00 64.38 192 ALA A O 1
ATOM 1549 N N . ALA A 1 193 ? -13.051 4.459 18.515 1.00 73.81 193 ALA A N 1
ATOM 1550 C CA . ALA A 1 193 ? -13.460 4.431 19.909 1.00 73.81 193 ALA A CA 1
ATOM 1551 C C . ALA A 1 193 ? -14.152 5.757 20.264 1.00 73.81 193 ALA A C 1
ATOM 1553 O O . ALA A 1 193 ? -13.582 6.822 20.039 1.00 73.81 193 ALA A O 1
ATOM 1554 N N . ASP A 1 194 ? -15.356 5.676 20.822 1.00 85.81 194 ASP A N 1
ATOM 1555 C CA . ASP A 1 194 ? -16.140 6.821 21.283 1.00 85.81 194 ASP A CA 1
ATOM 1556 C C . ASP A 1 194 ? -16.641 6.515 22.697 1.00 85.81 194 ASP A C 1
ATOM 1558 O O . ASP A 1 194 ? -17.522 5.672 22.902 1.00 85.81 194 ASP A O 1
ATOM 1562 N N . LEU A 1 195 ? -16.018 7.161 23.682 1.00 89.50 195 LEU A N 1
ATOM 1563 C CA . LEU A 1 195 ? -16.304 6.924 25.091 1.00 89.50 195 LEU A CA 1
ATOM 1564 C C . LEU A 1 195 ? -17.725 7.371 25.468 1.00 89.50 195 LEU A C 1
ATOM 1566 O O . LEU A 1 195 ? -18.378 6.681 26.251 1.00 89.50 195 LEU A O 1
ATOM 1570 N N . ASP A 1 196 ? -18.237 8.460 24.886 1.00 88.88 196 ASP A N 1
ATOM 1571 C CA . ASP A 1 196 ? -19.593 8.953 25.160 1.00 88.88 196 ASP A CA 1
ATOM 1572 C C . ASP A 1 196 ? -20.644 7.934 24.700 1.00 88.88 196 ASP A C 1
ATOM 1574 O O . ASP A 1 196 ? -21.555 7.573 25.452 1.00 88.88 196 ASP A O 1
ATOM 1578 N N . ARG A 1 197 ? -20.469 7.355 23.506 1.00 90.12 197 ARG A N 1
ATOM 1579 C CA . ARG A 1 197 ? -21.363 6.291 23.019 1.00 90.12 197 ARG A CA 1
ATOM 1580 C C . ARG A 1 197 ? -21.357 5.053 23.909 1.00 90.12 197 ARG A C 1
ATOM 1582 O O . ARG A 1 197 ? -22.424 4.466 24.101 1.00 90.12 197 ARG A O 1
ATOM 1589 N N . VAL A 1 198 ? -20.200 4.666 24.454 1.00 91.56 198 VAL A N 1
ATOM 1590 C CA . VAL A 1 198 ? -20.091 3.531 25.392 1.00 91.56 198 VAL A CA 1
ATOM 1591 C C . VAL A 1 198 ? -20.841 3.828 26.690 1.00 91.56 198 VAL A C 1
ATOM 1593 O O . VAL A 1 198 ? -21.592 2.978 27.175 1.00 91.56 198 VAL A O 1
ATOM 1596 N N . VAL A 1 199 ? -20.693 5.041 27.230 1.00 90.69 199 VAL A N 1
ATOM 1597 C CA . VAL A 1 199 ? -21.399 5.480 28.445 1.00 90.69 199 VAL A CA 1
ATOM 1598 C C . VAL A 1 199 ? -22.915 5.515 28.228 1.00 90.69 199 VAL A C 1
ATOM 1600 O O . VAL A 1 199 ? -23.669 5.110 29.112 1.00 90.69 199 VAL A O 1
ATOM 1603 N N . GLN A 1 200 ? -23.371 5.939 27.047 1.00 89.25 200 GLN A N 1
ATOM 1604 C CA . GLN A 1 200 ? -24.793 6.014 26.695 1.00 89.25 200 GLN A CA 1
ATOM 1605 C C . GLN A 1 200 ? -25.437 4.669 26.324 1.00 89.25 200 GLN A C 1
ATOM 1607 O O . GLN A 1 200 ? -26.647 4.629 26.097 1.00 89.25 200 GLN A O 1
ATOM 1612 N N . GLY A 1 201 ? -24.671 3.579 26.214 1.00 90.31 201 GLY A N 1
ATOM 1613 C CA . GLY A 1 201 ? -25.211 2.289 25.775 1.00 90.31 201 GLY A CA 1
ATOM 1614 C C . GLY A 1 201 ? -25.483 2.198 24.265 1.00 90.31 201 GLY A C 1
ATOM 1615 O O . GLY A 1 201 ? -26.314 1.397 23.846 1.00 90.31 201 GLY A O 1
ATOM 1616 N N . LYS A 1 202 ? -24.847 3.052 23.449 1.00 88.62 202 LYS A N 1
ATOM 1617 C CA . LYS A 1 202 ? -25.077 3.194 21.994 1.00 88.62 202 LYS A CA 1
ATOM 1618 C C . LYS A 1 202 ? -23.859 2.811 21.145 1.00 88.62 202 LYS A C 1
ATOM 1620 O O . LYS A 1 202 ? -23.846 3.074 19.933 1.00 88.62 202 LYS A O 1
ATOM 1625 N N . ALA A 1 203 ? -22.801 2.288 21.761 1.00 86.75 203 ALA A N 1
ATOM 1626 C CA . ALA A 1 203 ? -21.633 1.792 21.042 1.00 86.75 203 ALA A CA 1
ATOM 1627 C C . ALA A 1 203 ? -21.922 0.426 20.395 1.00 86.75 203 ALA A C 1
ATOM 1629 O O . ALA A 1 203 ? -22.888 -0.251 20.748 1.00 86.75 203 ALA A O 1
ATOM 1630 N N . SER A 1 204 ? -21.095 0.021 19.428 1.00 84.00 204 SER A N 1
ATOM 1631 C CA . SER A 1 204 ? -21.154 -1.332 18.867 1.00 84.00 204 SER A CA 1
ATOM 1632 C C . SER A 1 204 ? -20.843 -2.369 19.952 1.00 84.00 204 SER A C 1
ATOM 1634 O O . SER A 1 204 ? -20.165 -2.064 20.937 1.00 84.00 204 SER A O 1
ATOM 1636 N N . ALA A 1 205 ? -21.320 -3.605 19.779 1.00 84.81 205 ALA A N 1
ATOM 1637 C CA . ALA A 1 205 ? -21.153 -4.669 20.776 1.00 84.81 205 ALA A CA 1
ATOM 1638 C C . ALA A 1 205 ? -19.686 -4.870 21.200 1.00 84.81 205 ALA A C 1
ATOM 1640 O O . ALA A 1 205 ? -19.417 -5.086 22.377 1.00 84.81 205 ALA A O 1
ATOM 1641 N N . GLU A 1 206 ? -18.741 -4.703 20.271 1.00 84.00 206 GLU A N 1
ATOM 1642 C CA . GLU A 1 206 ? -17.308 -4.848 20.537 1.00 84.00 206 GLU A CA 1
ATOM 1643 C C . GLU A 1 206 ? -16.699 -3.771 21.452 1.00 84.00 206 GLU A C 1
ATOM 1645 O O . GLU A 1 206 ? -15.675 -4.031 22.079 1.00 84.00 206 GLU A O 1
ATOM 1650 N N . TYR A 1 207 ? -17.308 -2.585 21.554 1.00 88.62 207 TYR A N 1
ATOM 1651 C CA . TYR A 1 207 ? -16.918 -1.558 22.527 1.00 88.62 207 TYR A CA 1
ATOM 1652 C C . TYR A 1 207 ? -17.858 -1.490 23.724 1.00 88.62 207 TYR A C 1
ATOM 1654 O O . TYR A 1 207 ? -17.443 -1.027 24.781 1.00 88.62 207 TYR A O 1
ATOM 1662 N N . GLN A 1 208 ? -19.116 -1.902 23.576 1.00 92.25 208 GLN A N 1
ATOM 1663 C CA . GLN A 1 208 ? -20.123 -1.810 24.629 1.00 92.25 208 GLN A CA 1
ATOM 1664 C C . GLN A 1 208 ? -19.997 -2.941 25.654 1.00 92.25 208 GLN A C 1
ATOM 1666 O O . GLN A 1 208 ? -20.190 -2.698 26.846 1.00 92.25 208 GLN A O 1
ATOM 1671 N N . ASP A 1 209 ? -19.692 -4.160 25.201 1.00 91.75 209 ASP A N 1
ATOM 1672 C CA . ASP A 1 209 ? -19.514 -5.324 26.063 1.00 91.75 209 ASP A CA 1
ATOM 1673 C C . ASP A 1 209 ? -18.061 -5.435 26.538 1.00 91.75 209 ASP A C 1
ATOM 1675 O O . ASP A 1 209 ? -17.125 -5.498 25.740 1.00 91.75 209 ASP A O 1
ATOM 1679 N N . ALA A 1 210 ? -17.869 -5.477 27.857 1.00 92.81 210 ALA A N 1
ATOM 1680 C CA . ALA A 1 210 ? -16.541 -5.472 28.459 1.00 92.81 210 ALA A CA 1
ATOM 1681 C C . ALA A 1 210 ? -15.717 -6.720 28.091 1.00 92.81 210 ALA A C 1
ATOM 1683 O O . ALA A 1 210 ? -14.523 -6.610 27.811 1.00 92.81 210 ALA A O 1
ATOM 1684 N N . ALA A 1 211 ? -16.330 -7.907 28.062 1.00 90.88 211 ALA A N 1
ATOM 1685 C CA . ALA A 1 211 ? -15.611 -9.145 27.768 1.00 90.88 211 ALA A CA 1
ATOM 1686 C C . ALA A 1 211 ? -15.178 -9.192 26.294 1.00 90.88 211 ALA A C 1
ATOM 1688 O O . ALA A 1 211 ? -14.022 -9.508 26.000 1.00 90.88 211 ALA A O 1
ATOM 1689 N N . GLN A 1 212 ? -16.064 -8.801 25.373 1.00 87.94 212 GLN A N 1
ATOM 1690 C CA . GLN A 1 212 ? -15.736 -8.678 23.953 1.00 87.94 212 GLN A CA 1
ATOM 1691 C C . GLN A 1 212 ? -14.652 -7.624 23.716 1.00 87.94 212 GLN A C 1
ATOM 1693 O O . GLN A 1 212 ? -13.680 -7.912 23.012 1.00 87.94 212 GLN A O 1
ATOM 1698 N N . PHE A 1 213 ? -14.756 -6.459 24.359 1.00 90.75 213 PHE A N 1
ATOM 1699 C CA . PHE A 1 213 ? -13.756 -5.398 24.263 1.00 90.75 213 PHE A CA 1
ATOM 1700 C C . PHE A 1 213 ? -12.359 -5.890 24.661 1.00 90.75 213 PHE A C 1
ATOM 1702 O O . PHE A 1 213 ? -11.405 -5.732 23.895 1.00 90.75 213 PHE A O 1
ATOM 1709 N N . PHE A 1 214 ? -12.223 -6.538 25.823 1.00 90.38 214 PHE A N 1
ATOM 1710 C CA . PHE A 1 214 ? -10.933 -7.063 26.284 1.00 90.38 214 PHE A CA 1
ATOM 1711 C C . PHE A 1 214 ? -10.446 -8.260 25.454 1.00 90.38 214 PHE A C 1
ATOM 1713 O O . PHE A 1 214 ? -9.243 -8.400 25.252 1.00 90.38 214 PHE A O 1
ATOM 1720 N N . SER A 1 215 ? -11.345 -9.074 24.887 1.00 86.88 215 SER A N 1
ATOM 1721 C CA . SER A 1 215 ? -10.958 -10.175 23.988 1.00 86.88 215 SER A CA 1
ATOM 1722 C C . SER A 1 215 ? -10.308 -9.689 22.682 1.00 86.88 215 SER A C 1
ATOM 1724 O O . SER A 1 215 ? -9.372 -10.316 22.185 1.00 86.88 215 SER A O 1
ATOM 1726 N N . ARG A 1 216 ? -10.761 -8.543 22.153 1.00 85.00 216 ARG A N 1
ATOM 1727 C CA . ARG A 1 216 ? -10.235 -7.908 20.930 1.00 85.00 216 ARG A CA 1
ATOM 1728 C C . ARG A 1 216 ? -9.103 -6.919 21.211 1.00 85.00 216 ARG A C 1
ATOM 1730 O O . ARG A 1 216 ? -8.434 -6.462 20.286 1.00 85.00 216 ARG A O 1
ATOM 1737 N N . THR A 1 217 ? -8.877 -6.575 22.477 1.00 85.38 217 THR A N 1
ATOM 1738 C CA . THR A 1 217 ? -7.839 -5.629 22.889 1.00 85.38 217 THR A CA 1
ATOM 1739 C C . THR A 1 217 ? -6.531 -6.361 23.161 1.00 85.38 217 THR A C 1
ATOM 1741 O O . THR A 1 217 ? -6.475 -7.345 23.899 1.00 85.38 217 THR A O 1
ATOM 1744 N N . PHE A 1 218 ? -5.445 -5.868 22.573 1.00 83.56 218 PHE A N 1
ATOM 1745 C CA . PHE A 1 218 ? -4.102 -6.233 23.003 1.00 83.56 218 PHE A CA 1
ATOM 1746 C C . PHE A 1 218 ? -3.666 -5.299 24.139 1.00 83.56 218 PHE A C 1
ATOM 1748 O O . PHE A 1 218 ? -3.700 -4.075 23.989 1.00 83.56 218 PHE A O 1
ATOM 1755 N N . ILE A 1 219 ? -3.280 -5.868 25.284 1.00 85.69 219 ILE A N 1
ATOM 1756 C CA . ILE A 1 219 ? -2.824 -5.097 26.445 1.00 85.69 219 ILE A CA 1
ATOM 1757 C C . ILE A 1 219 ? -1.369 -4.685 26.207 1.00 85.69 219 ILE A C 1
ATOM 1759 O O . ILE A 1 219 ? -0.436 -5.400 26.558 1.00 85.69 219 ILE A O 1
ATOM 1763 N N . THR A 1 220 ? -1.198 -3.532 25.560 1.00 82.44 220 THR A N 1
ATOM 1764 C CA . THR A 1 220 ? 0.106 -2.876 25.364 1.00 82.44 220 THR A CA 1
ATOM 1765 C C . THR A 1 220 ? 0.752 -2.515 26.701 1.00 82.44 220 THR A C 1
ATOM 1767 O O . THR A 1 220 ? 0.051 -2.364 27.698 1.00 82.44 220 THR A O 1
ATOM 1770 N N . SER A 1 221 ? 2.063 -2.295 26.734 1.00 79.88 221 SER A N 1
ATOM 1771 C CA . SER A 1 221 ? 2.786 -1.811 27.919 1.00 79.88 221 SER A CA 1
ATOM 1772 C C . SER A 1 221 ? 2.206 -0.513 28.497 1.00 79.88 221 SER A C 1
ATOM 1774 O O . SER A 1 221 ? 2.080 -0.391 29.715 1.00 79.88 221 SER A O 1
ATOM 1776 N N . GLY A 1 222 ? 1.781 0.427 27.645 1.00 79.69 222 GLY A N 1
ATOM 1777 C CA . GLY A 1 222 ? 1.095 1.651 28.074 1.00 79.69 222 GLY A CA 1
ATOM 1778 C C . GLY A 1 222 ? -0.263 1.363 28.723 1.00 79.69 222 GLY A C 1
ATOM 1779 O O . GLY A 1 222 ? -0.529 1.803 29.839 1.00 79.69 222 GLY A O 1
ATOM 1780 N N . LEU A 1 223 ? -1.110 0.553 28.075 1.00 86.50 223 LEU A N 1
ATOM 1781 C CA . LEU A 1 223 ? -2.409 0.163 28.639 1.00 86.50 223 LEU A CA 1
ATOM 1782 C C . LEU A 1 223 ? -2.245 -0.650 29.934 1.00 86.50 223 LEU A C 1
ATOM 1784 O O . LEU A 1 223 ? -2.973 -0.434 30.897 1.00 86.50 223 LEU A O 1
ATOM 1788 N N . HIS A 1 224 ? -1.265 -1.549 29.972 1.00 88.25 224 HIS A N 1
ATOM 1789 C CA . HIS A 1 224 ? -0.877 -2.310 31.152 1.00 88.25 224 HIS A CA 1
ATOM 1790 C C . HIS A 1 224 ? -0.539 -1.371 32.313 1.00 88.25 224 HIS A C 1
ATOM 1792 O O . HIS A 1 224 ? -1.089 -1.522 33.402 1.00 88.25 224 HIS A O 1
ATOM 1798 N N . PHE A 1 225 ? 0.322 -0.376 32.077 1.00 87.12 225 PHE A N 1
ATOM 1799 C CA . PHE A 1 225 ? 0.672 0.633 33.075 1.00 87.12 225 PHE A CA 1
ATOM 1800 C C . PHE A 1 225 ? -0.562 1.399 33.568 1.00 87.12 225 PHE A C 1
ATOM 1802 O O . PHE A 1 225 ? -0.772 1.460 34.778 1.00 87.12 225 PHE A O 1
ATOM 1809 N N . ALA A 1 226 ? -1.418 1.903 32.668 1.00 89.06 226 ALA A N 1
ATOM 1810 C CA . ALA A 1 226 ? -2.654 2.595 33.051 1.00 89.06 226 ALA A CA 1
ATOM 1811 C C . ALA A 1 226 ? -3.563 1.730 33.933 1.00 89.06 226 ALA A C 1
ATOM 1813 O O . ALA A 1 226 ? -4.024 2.186 34.978 1.00 89.06 226 ALA A O 1
ATOM 1814 N N . LEU A 1 227 ? -3.811 0.480 33.529 1.00 92.12 227 LEU A N 1
ATOM 1815 C CA . LEU A 1 227 ? -4.690 -0.431 34.260 1.00 92.12 227 LEU A CA 1
ATOM 1816 C C . LEU A 1 227 ? -4.102 -0.785 35.632 1.00 92.12 227 LEU A C 1
ATOM 1818 O O . LEU A 1 227 ? -4.802 -0.667 36.634 1.00 92.12 227 LEU A O 1
ATOM 1822 N N . VAL A 1 228 ? -2.818 -1.156 35.713 1.00 92.12 228 VAL A N 1
ATOM 1823 C CA . VAL A 1 228 ? -2.155 -1.468 36.994 1.00 92.12 228 VAL A CA 1
ATOM 1824 C C . VAL A 1 228 ? -2.137 -0.250 37.915 1.00 92.12 228 VAL A C 1
ATOM 1826 O O . VAL A 1 228 ? -2.422 -0.383 39.107 1.00 92.12 228 VAL A O 1
ATOM 1829 N N . ASN A 1 229 ? -1.839 0.937 37.382 1.00 91.25 229 ASN A N 1
ATOM 1830 C CA . ASN A 1 229 ? -1.831 2.176 38.151 1.00 91.25 229 ASN A CA 1
ATOM 1831 C C . ASN A 1 229 ? -3.222 2.493 38.721 1.00 91.25 229 ASN A C 1
ATOM 1833 O O . ASN A 1 229 ? -3.354 2.743 39.921 1.00 91.25 229 ASN A O 1
ATOM 1837 N N . ALA A 1 230 ? -4.267 2.382 37.897 1.00 92.69 230 ALA A N 1
ATOM 1838 C CA . ALA A 1 230 ? -5.643 2.589 38.326 1.00 92.69 230 ALA A CA 1
ATOM 1839 C C . ALA A 1 230 ? -6.083 1.564 39.385 1.00 92.69 230 ALA A C 1
ATOM 1841 O O . ALA A 1 230 ? -6.689 1.939 40.389 1.00 92.69 230 ALA A O 1
ATOM 1842 N N . ILE A 1 231 ? -5.738 0.280 39.212 1.00 94.19 231 ILE A N 1
ATOM 1843 C CA . ILE A 1 231 ? -6.027 -0.778 40.195 1.00 94.19 231 ILE A CA 1
ATOM 1844 C C . ILE A 1 231 ? -5.347 -0.464 41.530 1.00 94.19 231 ILE A C 1
ATOM 1846 O O . ILE A 1 231 ? -6.008 -0.502 42.571 1.00 94.19 231 ILE A O 1
ATOM 1850 N N . LYS A 1 232 ? -4.049 -0.125 41.515 1.00 93.25 232 LYS A N 1
ATOM 1851 C CA . LYS A 1 232 ? -3.300 0.233 42.729 1.00 93.25 232 LYS A CA 1
ATOM 1852 C C . LYS A 1 232 ? -3.937 1.428 43.434 1.00 93.25 232 LYS A C 1
ATOM 1854 O O . LYS A 1 232 ? -4.170 1.339 44.642 1.00 93.25 232 LYS A O 1
ATOM 1859 N N . ARG A 1 233 ? -4.281 2.486 42.684 1.00 92.44 233 ARG A N 1
ATOM 1860 C CA . ARG A 1 233 ? -4.872 3.719 43.228 1.00 92.44 233 ARG A CA 1
ATOM 1861 C C . ARG A 1 233 ? -6.196 3.444 43.920 1.00 92.44 233 ARG A C 1
ATOM 1863 O O . ARG A 1 233 ? -6.343 3.747 45.101 1.00 92.44 233 ARG A O 1
ATOM 1870 N N . ILE A 1 234 ? -7.118 2.804 43.207 1.00 92.50 234 ILE A N 1
ATOM 1871 C CA . ILE A 1 234 ? -8.460 2.485 43.702 1.00 92.50 234 ILE A CA 1
ATOM 1872 C C . ILE A 1 234 ? -8.417 1.537 44.909 1.00 92.50 234 ILE A C 1
ATOM 1874 O O . ILE A 1 234 ? -9.235 1.660 45.818 1.00 92.50 234 ILE A O 1
ATOM 1878 N N . CYS A 1 235 ? -7.466 0.601 44.946 1.00 91.81 235 CYS A N 1
ATOM 1879 C CA . CYS A 1 235 ? -7.342 -0.367 46.039 1.00 91.81 235 CYS A CA 1
ATOM 1880 C C . CYS A 1 235 ? -6.458 0.117 47.204 1.00 91.81 235 CYS A C 1
ATOM 1882 O O . CYS A 1 235 ? -6.172 -0.666 48.112 1.00 91.81 235 CYS A O 1
ATOM 1884 N N . GLY A 1 236 ? -5.982 1.368 47.187 1.00 89.62 236 GLY A N 1
ATOM 1885 C CA . GLY A 1 236 ? -5.140 1.924 48.251 1.00 89.62 236 GLY A CA 1
ATOM 1886 C C . GLY A 1 236 ? -3.745 1.292 48.352 1.00 89.62 236 GLY A C 1
ATOM 1887 O O . GLY A 1 236 ? -3.138 1.297 49.420 1.00 89.62 236 GLY A O 1
ATOM 1888 N N . LYS A 1 237 ? -3.222 0.730 47.255 1.00 87.75 237 LYS A N 1
ATOM 1889 C CA . LYS A 1 237 ? -1.895 0.088 47.167 1.00 87.75 237 LYS A CA 1
ATOM 1890 C C . LYS A 1 237 ? -0.820 1.016 46.578 1.00 87.75 237 LYS A C 1
ATOM 1892 O O . LYS A 1 237 ? 0.183 0.546 46.044 1.00 87.75 237 LYS A O 1
ATOM 1897 N N . GLY A 1 238 ? -1.027 2.329 46.660 1.00 85.69 238 GLY A N 1
ATOM 1898 C CA . GLY A 1 238 ? -0.225 3.338 45.959 1.00 85.69 238 GLY A CA 1
ATOM 1899 C C . GLY A 1 238 ? -0.813 3.662 44.586 1.00 85.69 238 GLY A C 1
ATOM 1900 O O . GLY A 1 238 ? -2.006 3.486 44.387 1.00 85.69 238 GLY A O 1
ATOM 1901 N N . GLY A 1 239 ? -0.000 4.131 43.644 1.00 83.88 239 GLY A N 1
ATOM 1902 C CA . GLY A 1 239 ? -0.466 4.551 42.318 1.00 83.88 239 GLY A CA 1
ATOM 1903 C C . GLY A 1 239 ? -0.760 6.049 42.229 1.00 83.88 239 GLY A C 1
ATOM 1904 O O . GLY A 1 239 ? -1.081 6.715 43.222 1.00 83.88 239 GLY A O 1
ATOM 1905 N N . GLU A 1 240 ? -0.603 6.571 41.021 1.00 86.50 240 GLU A N 1
ATOM 1906 C CA . GLU A 1 240 ? -0.643 7.998 40.728 1.00 86.50 240 GLU A CA 1
ATOM 1907 C C . GLU A 1 240 ? -2.091 8.517 40.733 1.00 86.50 240 GLU A C 1
ATOM 1909 O O . GLU A 1 240 ? -3.005 7.858 40.218 1.00 86.50 240 GLU A O 1
ATOM 1914 N N . PRO A 1 241 ? -2.341 9.681 41.359 1.00 90.12 241 PRO A N 1
ATOM 1915 C CA . PRO A 1 241 ? -3.688 10.227 41.481 1.00 90.12 241 PRO A CA 1
ATOM 1916 C C . PRO A 1 241 ? -4.243 10.733 40.152 1.00 90.12 241 PRO A C 1
ATOM 1918 O O . PRO A 1 241 ? -5.446 10.629 39.919 1.00 90.12 241 PRO A O 1
ATOM 1921 N N . VAL A 1 242 ? -3.374 11.272 39.301 1.00 89.62 242 VAL A N 1
ATOM 1922 C CA . VAL A 1 242 ? -3.707 11.856 38.005 1.00 89.62 242 VAL A CA 1
ATOM 1923 C C . VAL A 1 242 ? -2.826 11.183 36.966 1.00 89.62 242 VAL A C 1
ATOM 1925 O O . VAL A 1 242 ? -1.637 11.023 37.209 1.00 89.62 242 VAL A O 1
ATOM 1928 N N . LEU A 1 243 ? -3.418 10.773 35.851 1.00 87.94 243 LEU A N 1
ATOM 1929 C CA . LEU A 1 243 ? -2.726 10.144 34.734 1.00 87.94 243 LEU A CA 1
ATOM 1930 C C . LEU A 1 243 ? -3.068 10.890 33.443 1.00 87.94 243 LEU A C 1
ATOM 1932 O O . LEU A 1 243 ? -4.240 10.939 33.054 1.00 87.94 243 LEU A O 1
ATOM 1936 N N . ASP A 1 244 ? -2.059 11.447 32.775 1.00 85.50 244 ASP A N 1
ATOM 1937 C CA . ASP A 1 244 ? -2.205 12.020 31.434 1.00 85.50 244 ASP A CA 1
ATOM 1938 C C . ASP A 1 244 ? -1.980 10.943 30.366 1.00 85.50 244 ASP A C 1
ATOM 1940 O O . ASP A 1 244 ? -0.896 10.372 30.216 1.00 85.50 244 ASP A O 1
ATOM 1944 N N . LEU A 1 245 ? -3.022 10.653 29.589 1.00 80.25 245 LEU A N 1
ATOM 1945 C CA . LEU A 1 245 ? -2.920 9.752 28.451 1.00 80.25 245 LEU A CA 1
ATOM 1946 C C . LEU A 1 245 ? -2.306 10.489 27.264 1.00 80.25 245 LEU A C 1
ATOM 1948 O O . LEU A 1 245 ? -2.995 10.992 26.373 1.00 80.25 245 LEU A O 1
ATOM 1952 N N . MET A 1 246 ? -0.980 10.471 27.208 1.00 63.41 246 MET A N 1
ATOM 1953 C CA . MET A 1 246 ? -0.217 10.931 26.057 1.00 63.41 246 MET A CA 1
ATOM 1954 C C . MET A 1 246 ? -0.006 9.784 25.060 1.00 63.41 246 MET A C 1
ATOM 1956 O O . MET A 1 246 ? 0.931 9.001 25.169 1.00 63.41 246 MET A O 1
ATOM 1960 N N . THR A 1 247 ? -0.836 9.672 24.022 1.00 54.53 247 THR A N 1
ATOM 1961 C CA . THR A 1 247 ? -0.599 8.654 22.983 1.00 54.53 247 THR A CA 1
ATOM 1962 C C . THR A 1 247 ? 0.299 9.126 21.858 1.00 54.53 247 THR A C 1
ATOM 1964 O O . THR A 1 247 ? -0.145 9.898 21.018 1.00 54.53 247 THR A O 1
ATOM 1967 N N . SER A 1 248 ? 1.468 8.511 21.710 1.00 45.12 248 SER A N 1
ATOM 1968 C CA . SER A 1 248 ? 2.321 8.648 20.514 1.00 45.12 248 SER A CA 1
ATOM 1969 C C . SER A 1 248 ? 1.647 8.172 19.213 1.00 45.12 248 SER A C 1
ATOM 1971 O O . SER A 1 248 ? 2.149 8.414 18.115 1.00 45.12 248 SER A O 1
ATOM 1973 N N . PHE A 1 249 ? 0.509 7.475 19.332 1.00 43.78 249 PHE A N 1
ATOM 1974 C CA . PHE A 1 249 ? -0.234 6.856 18.241 1.00 43.78 249 PHE A CA 1
ATOM 1975 C C . PHE A 1 249 ? -1.705 7.271 18.302 1.00 43.78 249 PHE A C 1
ATOM 1977 O O . PHE A 1 249 ? -2.418 6.944 19.254 1.00 43.78 249 PHE A O 1
ATOM 1984 N N . GLY A 1 250 ? -2.172 7.976 17.270 1.00 48.44 250 GLY A N 1
ATOM 1985 C CA . GLY A 1 250 ? -3.584 8.318 17.112 1.00 48.44 250 GLY A CA 1
ATOM 1986 C C . GLY A 1 250 ? -4.466 7.069 17.209 1.00 48.44 250 GLY A C 1
ATOM 1987 O O . GLY A 1 250 ? -4.319 6.134 16.420 1.00 48.44 250 GLY A O 1
ATOM 1988 N N . GLY A 1 251 ? -5.356 7.055 18.206 1.00 55.09 251 GLY A N 1
ATOM 1989 C CA . GLY A 1 251 ? -6.342 5.994 18.450 1.00 55.09 251 GLY A CA 1
ATOM 1990 C C . GLY A 1 251 ? -6.294 5.328 19.834 1.00 55.09 251 GLY A C 1
ATOM 1991 O O . GLY A 1 251 ? -7.212 4.583 20.162 1.00 55.09 251 GLY A O 1
ATOM 1992 N N . GLY A 1 252 ? -5.274 5.583 20.665 1.00 69.12 252 GLY A N 1
ATOM 1993 C CA . GLY A 1 252 ? -5.117 4.885 21.955 1.00 69.12 252 GLY A CA 1
ATOM 1994 C C . GLY A 1 252 ? -5.773 5.538 23.186 1.00 69.12 252 GLY A C 1
ATOM 1995 O O . GLY A 1 252 ? -5.989 4.837 24.173 1.00 69.12 252 GLY A O 1
ATOM 1996 N N . LYS A 1 253 ? -6.085 6.847 23.157 1.00 81.25 253 LYS A N 1
ATOM 1997 C CA . LYS A 1 253 ? -6.528 7.629 24.337 1.00 81.25 253 LYS A CA 1
ATOM 1998 C C . LYS A 1 253 ? -7.912 7.181 24.783 1.00 81.25 253 LYS A C 1
ATOM 2000 O O . LYS A 1 253 ? -8.052 6.520 25.810 1.00 81.25 253 LYS A O 1
ATOM 2005 N N . THR A 1 254 ? -8.900 7.400 23.921 1.00 85.50 254 THR A N 1
ATOM 2006 C CA . THR A 1 254 ? -10.285 6.977 24.137 1.00 85.50 254 THR A CA 1
ATOM 2007 C C . THR A 1 254 ? -10.398 5.460 24.325 1.00 85.50 254 THR A C 1
ATOM 2009 O O . THR A 1 254 ? -11.144 5.006 25.186 1.00 85.50 254 THR A O 1
ATOM 2012 N N . HIS A 1 255 ? -9.598 4.646 23.618 1.00 86.25 255 HIS A N 1
ATOM 2013 C CA . HIS A 1 255 ? -9.569 3.185 23.825 1.00 86.25 255 HIS A CA 1
ATOM 2014 C C . HIS A 1 255 ? -9.085 2.804 25.235 1.00 86.25 255 HIS A C 1
ATOM 2016 O O . HIS A 1 255 ? -9.692 1.958 25.887 1.00 86.25 255 HIS A O 1
ATOM 2022 N N . THR A 1 256 ? -8.036 3.457 25.745 1.00 88.50 256 THR A N 1
ATOM 2023 C CA . THR A 1 256 ? -7.548 3.257 27.123 1.00 88.50 256 THR A CA 1
ATOM 2024 C C . THR A 1 256 ? -8.585 3.706 28.150 1.00 88.50 256 THR A C 1
ATOM 2026 O O . THR A 1 256 ? -8.814 3.011 29.140 1.00 88.50 256 THR A O 1
ATOM 2029 N N . MET A 1 257 ? -9.279 4.817 27.895 1.00 91.88 257 MET A N 1
ATOM 2030 C CA . MET A 1 257 ? -10.372 5.268 28.757 1.00 91.88 257 MET A CA 1
ATOM 2031 C C . MET A 1 257 ? -11.543 4.285 28.784 1.00 91.88 257 MET A C 1
ATOM 2033 O O . MET A 1 257 ? -12.072 4.012 29.858 1.00 91.88 257 MET A O 1
ATOM 2037 N N . ILE A 1 258 ? -11.916 3.697 27.643 1.00 93.38 258 ILE A N 1
ATOM 2038 C CA . ILE A 1 258 ? -12.939 2.643 27.583 1.00 93.38 258 ILE A CA 1
ATOM 2039 C C . ILE A 1 258 ? -12.481 1.403 28.365 1.00 93.38 258 ILE A C 1
ATOM 2041 O O . ILE A 1 258 ? -13.273 0.825 29.108 1.00 93.38 258 ILE A O 1
ATOM 2045 N N . ALA A 1 259 ? -11.204 1.021 28.271 1.00 93.06 259 ALA A N 1
ATOM 2046 C CA . ALA A 1 259 ? -10.655 -0.092 29.045 1.00 93.06 259 ALA A CA 1
ATOM 2047 C C . ALA A 1 259 ? -10.768 0.148 30.560 1.00 93.06 259 ALA A C 1
ATOM 2049 O O . ALA A 1 259 ? -11.226 -0.730 31.292 1.00 93.06 259 ALA A O 1
ATOM 2050 N N . LEU A 1 260 ? -10.413 1.351 31.026 1.00 94.31 260 LEU A N 1
ATOM 2051 C CA . LEU A 1 260 ? -10.569 1.765 32.423 1.00 94.31 260 LEU A CA 1
ATOM 2052 C C . LEU A 1 260 ? -12.045 1.817 32.837 1.00 94.31 260 LEU A C 1
ATOM 2054 O O . LEU A 1 260 ? -12.408 1.330 33.908 1.00 94.31 260 LEU A O 1
ATOM 2058 N N . TYR A 1 261 ? -12.909 2.355 31.975 1.00 95.25 261 TYR A N 1
ATOM 2059 C CA . TYR A 1 261 ? -14.350 2.389 32.199 1.00 95.25 261 TYR A CA 1
ATOM 2060 C C . TYR A 1 261 ? -14.908 0.978 32.411 1.00 95.25 261 TYR A C 1
ATOM 2062 O O . TYR A 1 261 ? -15.653 0.761 33.366 1.00 95.25 261 TYR A O 1
ATOM 2070 N N . HIS A 1 262 ? -14.527 0.016 31.568 1.00 94.69 262 HIS A N 1
ATOM 2071 C CA . HIS A 1 262 ? -14.978 -1.375 31.655 1.00 94.69 262 HIS A CA 1
ATOM 2072 C C . HIS A 1 262 ? -14.393 -2.139 32.836 1.00 94.69 262 HIS A C 1
ATOM 2074 O O . HIS A 1 262 ? -15.136 -2.870 33.487 1.00 94.69 262 HIS A O 1
ATOM 2080 N N . LEU A 1 263 ? -13.107 -1.944 33.148 1.00 94.12 263 LEU A N 1
ATOM 2081 C CA . LEU A 1 263 ? -12.449 -2.574 34.299 1.00 94.12 263 LEU A CA 1
ATOM 2082 C C . LEU A 1 263 ? -13.201 -2.290 35.608 1.00 94.12 263 LEU A C 1
ATOM 2084 O O . LEU A 1 263 ? -13.386 -3.183 36.430 1.00 94.12 263 LEU A O 1
ATOM 2088 N N . PHE A 1 264 ? -13.658 -1.052 35.784 1.00 93.50 264 PHE A N 1
ATOM 2089 C CA . PHE A 1 264 ? -14.410 -0.622 36.964 1.00 93.50 264 PHE A CA 1
ATOM 2090 C C . PHE A 1 264 ? -15.929 -0.604 36.727 1.00 93.50 264 PHE A C 1
ATOM 2092 O O . PHE A 1 264 ? -16.674 0.116 37.394 1.00 93.50 264 PHE A O 1
ATOM 2099 N N . GLY A 1 265 ? -16.387 -1.357 35.724 1.00 90.12 265 GLY A N 1
ATOM 2100 C CA . GLY A 1 265 ? -17.785 -1.485 35.348 1.00 90.12 265 GLY A CA 1
ATOM 2101 C C . GLY A 1 265 ? -18.545 -2.539 36.150 1.00 90.12 265 GLY A C 1
ATOM 2102 O O . GLY A 1 265 ? -18.179 -2.919 37.257 1.00 90.12 265 GLY A O 1
ATOM 2103 N N . LYS A 1 266 ? -19.659 -3.003 35.572 1.00 87.06 266 LYS A N 1
ATOM 2104 C CA . LYS A 1 266 ? -20.509 -4.042 36.180 1.00 87.06 266 LYS A CA 1
ATOM 2105 C C . LYS A 1 266 ? -19.915 -5.447 36.044 1.00 87.06 266 LYS A C 1
ATOM 2107 O O . LYS A 1 266 ? -20.241 -6.320 36.841 1.00 87.06 266 LYS A O 1
ATOM 2112 N N . THR A 1 267 ? -19.089 -5.670 35.024 1.00 89.62 267 THR A N 1
ATOM 2113 C CA . THR A 1 267 ? -18.452 -6.963 34.766 1.00 89.62 267 THR A CA 1
ATOM 2114 C C . THR A 1 267 ? -17.287 -7.159 35.736 1.00 89.62 267 THR A C 1
ATOM 2116 O O . THR A 1 267 ? -16.413 -6.295 35.791 1.00 89.62 267 THR A O 1
ATOM 2119 N N . PRO A 1 268 ? -17.235 -8.269 36.496 1.00 88.56 268 PRO A N 1
ATOM 2120 C CA . PRO A 1 268 ? -16.120 -8.537 37.396 1.00 88.56 268 PRO A CA 1
ATOM 2121 C C . PRO A 1 268 ? -14.790 -8.597 36.642 1.00 88.56 268 PRO A C 1
ATOM 2123 O O . PRO A 1 268 ? -14.711 -9.210 35.579 1.00 88.56 268 PRO A O 1
ATOM 2126 N N . ALA A 1 269 ? -13.729 -8.037 37.228 1.00 87.75 269 ALA A N 1
ATOM 2127 C CA . ALA A 1 269 ? -12.389 -8.040 36.637 1.00 87.75 269 ALA A CA 1
ATOM 2128 C C . ALA A 1 269 ? -11.880 -9.453 36.286 1.00 87.75 269 ALA A C 1
ATOM 2130 O O . ALA A 1 269 ? -11.195 -9.624 35.285 1.00 87.75 269 ALA A O 1
ATOM 2131 N N . SER A 1 270 ? -12.274 -10.479 37.049 1.00 85.94 270 SER A N 1
ATOM 2132 C CA . SER A 1 270 ? -11.939 -11.885 36.780 1.00 85.94 270 SER A CA 1
ATOM 2133 C C . SER A 1 270 ? -12.569 -12.453 35.504 1.00 85.94 270 SER A C 1
ATOM 2135 O O . SER A 1 270 ? -12.064 -13.431 34.963 1.00 85.94 270 SER A O 1
ATOM 2137 N N . ALA A 1 271 ? -13.656 -11.854 35.012 1.00 88.00 271 ALA A N 1
ATOM 2138 C CA . ALA A 1 271 ? -14.301 -12.237 33.759 1.00 88.00 271 ALA A CA 1
ATOM 2139 C C . ALA A 1 271 ? -13.711 -11.503 32.540 1.00 88.00 271 ALA A C 1
ATOM 2141 O O . ALA A 1 271 ? -14.115 -11.771 31.410 1.00 88.00 271 ALA A O 1
ATOM 2142 N N . LEU A 1 272 ? -12.772 -10.573 32.753 1.00 91.44 272 LEU A N 1
ATOM 2143 C CA . LEU A 1 272 ? -12.133 -9.806 31.689 1.00 91.44 272 LEU A CA 1
ATOM 2144 C C . LEU A 1 272 ? -10.845 -10.513 31.228 1.00 91.44 272 LEU A C 1
ATOM 2146 O O . LEU A 1 272 ? -9.926 -10.704 32.033 1.00 91.44 272 LEU A O 1
ATOM 2150 N N . PRO A 1 273 ? -10.733 -10.888 29.939 1.00 89.88 273 PRO A N 1
ATOM 2151 C CA . PRO A 1 273 ? -9.521 -11.502 29.404 1.00 89.88 273 PRO A CA 1
ATOM 2152 C C . PRO A 1 273 ? -8.258 -10.667 29.664 1.00 89.88 273 PRO A C 1
ATOM 2154 O O . PRO A 1 273 ? -8.224 -9.469 29.394 1.00 89.88 273 PRO A O 1
ATOM 2157 N N . GLY A 1 274 ? -7.198 -11.314 30.160 1.00 87.06 274 GLY A N 1
ATOM 2158 C CA . GLY A 1 274 ? -5.893 -10.682 30.396 1.00 87.06 274 GLY A CA 1
ATOM 2159 C C . GLY A 1 274 ? -5.773 -9.871 31.692 1.00 87.06 274 GLY A C 1
ATOM 2160 O O . GLY A 1 274 ? -4.734 -9.256 31.910 1.00 87.06 274 GLY A O 1
ATOM 2161 N N . MET A 1 275 ? -6.789 -9.880 32.562 1.00 90.81 275 MET A N 1
ATOM 2162 C CA . MET A 1 275 ? -6.787 -9.089 33.798 1.00 90.81 275 MET A CA 1
ATOM 2163 C C . MET A 1 275 ? -6.042 -9.753 34.969 1.00 90.81 275 MET A C 1
ATOM 2165 O O . MET A 1 275 ? -5.495 -9.066 35.828 1.00 90.81 275 MET A O 1
ATOM 2169 N N . GLU A 1 276 ? -5.966 -11.085 34.995 1.00 89.00 276 GLU A N 1
ATOM 2170 C CA . GLU A 1 276 ? -5.329 -11.844 36.081 1.00 89.00 276 GLU A CA 1
ATOM 2171 C C . GLU A 1 276 ? -3.845 -11.470 36.315 1.00 89.00 276 GLU A C 1
ATOM 2173 O O . GLU A 1 276 ? -3.486 -11.199 37.467 1.00 89.00 276 GLU A O 1
ATOM 2178 N N . PRO A 1 277 ? -2.981 -11.345 35.280 1.00 90.94 277 PRO A N 1
ATOM 2179 C CA . PRO A 1 277 ? -1.607 -10.872 35.469 1.00 90.94 277 PRO A CA 1
ATOM 2180 C C . PRO A 1 277 ? -1.537 -9.454 36.054 1.00 90.94 277 PRO A C 1
ATOM 2182 O O . PRO A 1 277 ? -0.716 -9.198 36.933 1.00 90.94 277 PRO A O 1
ATOM 2185 N N . LEU A 1 278 ? -2.435 -8.559 35.620 1.00 92.25 278 LEU A N 1
ATOM 2186 C CA . LEU A 1 278 ? -2.483 -7.164 36.074 1.00 92.25 278 LEU A CA 1
ATOM 2187 C C . LEU A 1 278 ? -2.856 -7.071 37.556 1.00 92.25 278 LEU A C 1
ATOM 2189 O O . LEU A 1 278 ? -2.238 -6.331 38.319 1.00 92.25 278 LEU A O 1
ATOM 2193 N N . MET A 1 279 ? -3.848 -7.857 37.981 1.00 91.88 279 MET A N 1
ATOM 2194 C CA . MET A 1 279 ? -4.280 -7.925 39.378 1.00 91.88 279 MET A CA 1
ATOM 2195 C C . MET A 1 279 ? -3.186 -8.503 40.278 1.00 91.88 279 MET A C 1
ATOM 2197 O O . MET A 1 279 ? -2.927 -7.969 41.360 1.00 91.88 279 MET A O 1
ATOM 2201 N N . LYS A 1 280 ? -2.489 -9.545 39.803 1.00 92.62 280 LYS A N 1
ATOM 2202 C CA . LYS A 1 280 ? -1.352 -10.145 40.507 1.00 92.62 280 LYS A CA 1
ATOM 2203 C C . LYS A 1 280 ? -0.215 -9.142 40.703 1.00 92.62 280 LYS A C 1
ATOM 2205 O O . LYS A 1 280 ? 0.298 -9.032 41.813 1.00 92.62 280 LYS A O 1
ATOM 2210 N N . GLU A 1 281 ? 0.153 -8.390 39.666 1.00 92.31 281 GLU A N 1
ATOM 2211 C CA . GLU A 1 281 ? 1.175 -7.340 39.767 1.00 92.31 281 GLU A CA 1
ATOM 2212 C C . GLU A 1 281 ? 0.748 -6.189 40.688 1.00 92.31 281 GLU A C 1
ATOM 2214 O O . GLU A 1 281 ? 1.553 -5.656 41.455 1.00 92.31 281 GLU A O 1
ATOM 2219 N N . ALA A 1 282 ? -0.531 -5.814 40.654 1.00 91.75 282 ALA A N 1
ATOM 2220 C CA . ALA A 1 282 ? -1.083 -4.818 41.563 1.00 91.75 282 ALA A CA 1
ATOM 2221 C C . ALA A 1 282 ? -1.192 -5.313 43.020 1.00 91.75 282 ALA A C 1
ATOM 2223 O O . ALA A 1 282 ? -1.422 -4.503 43.920 1.00 91.75 282 ALA A O 1
ATOM 2224 N N . GLY A 1 283 ? -1.005 -6.613 43.271 1.00 91.75 283 GLY A N 1
ATOM 2225 C CA . GLY A 1 283 ? -1.090 -7.213 44.602 1.00 91.75 283 GLY A CA 1
ATOM 2226 C C . GLY A 1 283 ? -2.516 -7.241 45.154 1.00 91.75 283 GLY A C 1
ATOM 2227 O O . GLY A 1 283 ? -2.708 -7.070 46.362 1.00 91.75 283 GLY A O 1
ATOM 2228 N N . VAL A 1 284 ? -3.516 -7.412 44.281 1.00 90.69 284 VAL A N 1
ATOM 2229 C CA . VAL A 1 284 ? -4.941 -7.442 44.645 1.00 90.69 284 VAL A CA 1
ATOM 2230 C C . VAL A 1 284 ? -5.642 -8.677 44.086 1.00 90.69 284 VAL A C 1
ATOM 2232 O O . VAL A 1 284 ? -5.278 -9.199 43.037 1.00 90.69 284 VAL A O 1
ATOM 2235 N N . THR A 1 285 ? -6.682 -9.138 44.779 1.00 86.38 285 THR A N 1
ATOM 2236 C CA . THR A 1 285 ? -7.506 -10.292 44.372 1.00 86.38 285 THR A CA 1
ATOM 2237 C C . THR A 1 285 ? -8.863 -9.889 43.804 1.00 86.38 285 THR A C 1
ATOM 2239 O O . THR A 1 285 ? -9.475 -10.654 43.065 1.00 86.38 285 THR A O 1
ATOM 2242 N N . SER A 1 286 ? -9.331 -8.681 44.115 1.00 87.56 286 SER A N 1
ATOM 2243 C CA . SER A 1 286 ? -10.587 -8.119 43.622 1.00 87.56 286 SER A CA 1
ATOM 2244 C C . SER A 1 286 ? -10.504 -6.600 43.582 1.00 87.56 286 SER A C 1
ATOM 2246 O O . SER A 1 286 ? -9.849 -5.997 44.434 1.00 87.56 286 SER A O 1
ATOM 2248 N N . VAL A 1 287 ? -11.218 -5.988 42.641 1.00 88.50 287 VAL A N 1
ATOM 2249 C CA . VAL A 1 287 ? -11.444 -4.538 42.615 1.00 88.50 287 VAL A CA 1
ATOM 2250 C C . VAL A 1 287 ? -12.755 -4.202 43.342 1.00 88.50 287 VAL A C 1
ATOM 2252 O O . VAL A 1 287 ? -13.728 -4.946 43.197 1.00 88.50 287 VAL A O 1
ATOM 2255 N N . PRO A 1 288 ? -12.806 -3.124 44.145 1.00 88.94 288 PRO A N 1
ATOM 2256 C CA . PRO A 1 288 ? -14.037 -2.693 44.802 1.00 88.94 288 PRO A CA 1
ATOM 2257 C C . PRO A 1 288 ? -15.046 -2.137 43.785 1.00 88.94 288 PRO A C 1
ATOM 2259 O O . PRO A 1 288 ? -14.699 -1.838 42.643 1.00 88.94 288 PRO A O 1
ATOM 2262 N N . ALA A 1 289 ? -16.298 -1.949 44.206 1.00 88.56 289 ALA A N 1
ATOM 2263 C CA . ALA A 1 289 ? -17.257 -1.182 43.416 1.00 88.56 289 ALA A CA 1
ATOM 2264 C C . ALA A 1 289 ? -16.814 0.290 43.360 1.00 88.56 289 ALA A C 1
ATOM 2266 O O . ALA A 1 289 ? -16.618 0.920 44.399 1.00 88.56 289 ALA A O 1
ATOM 2267 N N . VAL A 1 290 ? -16.666 0.831 42.152 1.00 92.38 290 VAL A N 1
ATOM 2268 C CA . VAL A 1 290 ? -16.148 2.186 41.918 1.00 92.38 290 VAL A CA 1
ATOM 2269 C C . VAL A 1 290 ? -17.218 3.046 41.270 1.00 92.38 290 VAL A C 1
ATOM 2271 O O . VAL A 1 290 ? -17.884 2.634 40.317 1.00 92.38 290 VAL A O 1
ATOM 2274 N N . ARG A 1 291 ? -17.359 4.281 41.754 1.00 94.00 291 ARG A N 1
ATOM 2275 C CA . ARG A 1 291 ? -18.190 5.281 41.076 1.00 94.00 291 ARG A CA 1
ATOM 2276 C C . ARG A 1 291 ? -17.409 5.901 39.925 1.00 94.00 291 ARG A C 1
ATOM 2278 O O . ARG A 1 291 ? -16.272 6.325 40.106 1.00 94.00 291 ARG A O 1
ATOM 2285 N N . ARG A 1 292 ? -18.004 5.936 38.737 1.00 94.69 292 ARG A N 1
ATOM 2286 C CA . ARG A 1 292 ? -17.342 6.400 37.513 1.00 94.69 292 ARG A CA 1
ATOM 2287 C C . ARG A 1 292 ? -17.991 7.694 37.049 1.00 94.69 292 ARG A C 1
ATOM 2289 O O . ARG A 1 292 ? -19.209 7.727 36.911 1.00 94.69 292 ARG A O 1
ATOM 2296 N N . ALA A 1 293 ? -17.181 8.706 36.776 1.00 96.06 293 ALA A N 1
ATOM 2297 C CA . ALA A 1 293 ? -17.609 9.916 36.092 1.00 96.06 293 ALA A CA 1
ATOM 2298 C C . ALA A 1 293 ? -16.820 10.081 34.796 1.00 96.06 293 ALA A C 1
ATOM 2300 O O . ALA A 1 293 ? -15.607 9.883 34.774 1.00 96.06 293 ALA A O 1
ATOM 2301 N N . VAL A 1 294 ? -17.519 10.428 33.723 1.00 95.94 294 VAL A N 1
ATOM 2302 C CA . VAL A 1 294 ? -16.984 10.588 32.379 1.00 95.94 294 VAL A CA 1
ATOM 2303 C C . VAL A 1 294 ? -17.396 11.950 31.838 1.00 95.94 294 VAL A C 1
ATOM 2305 O O . VAL A 1 294 ? -18.582 12.251 31.709 1.00 95.94 294 VAL A O 1
ATOM 2308 N N . LEU A 1 295 ? -16.402 12.766 31.509 1.00 94.75 295 LEU A N 1
ATOM 2309 C CA . LEU A 1 295 ? -16.560 14.097 30.944 1.00 94.75 295 LEU A CA 1
ATOM 2310 C C . LEU A 1 295 ? -15.917 14.100 29.559 1.00 94.75 295 LEU A C 1
ATOM 2312 O O . LEU A 1 295 ? -14.705 13.948 29.454 1.00 94.75 295 LEU A O 1
ATOM 2316 N N . VAL A 1 296 ? -16.710 14.263 28.499 1.00 92.38 296 VAL A N 1
ATOM 2317 C CA . VAL A 1 296 ? -16.187 14.312 27.124 1.00 92.38 296 VAL A CA 1
ATOM 2318 C C . VAL A 1 296 ? -16.335 15.726 26.580 1.00 92.38 296 VAL A C 1
ATOM 2320 O O . VAL A 1 296 ? -17.447 16.214 26.359 1.00 92.38 296 VAL A O 1
ATOM 2323 N N . GLY A 1 297 ? -15.208 16.406 26.375 1.00 87.88 297 GLY A N 1
ATOM 2324 C CA . GLY A 1 297 ? -15.169 17.836 26.077 1.00 87.88 297 GLY A CA 1
ATOM 2325 C C . GLY A 1 297 ? -15.812 18.238 24.748 1.00 87.88 297 GLY A C 1
ATOM 2326 O O . GLY A 1 297 ? -16.244 19.379 24.597 1.00 87.88 297 GLY A O 1
ATOM 2327 N N . THR A 1 298 ? -15.935 17.306 23.801 1.00 86.88 298 THR A N 1
ATOM 2328 C CA . THR A 1 298 ? -16.639 17.505 22.523 1.00 86.88 298 THR A CA 1
ATOM 2329 C C . THR A 1 298 ? -18.162 17.408 22.642 1.00 86.88 298 THR A C 1
ATOM 2331 O O . THR A 1 298 ? -18.861 17.960 21.796 1.00 86.88 298 THR A O 1
ATOM 2334 N N . HIS A 1 299 ? -18.684 16.745 23.680 1.00 85.44 299 HIS A N 1
ATOM 2335 C CA . HIS A 1 299 ? -20.124 16.554 23.890 1.00 85.44 299 HIS A CA 1
ATOM 2336 C C . HIS A 1 299 ? -20.719 17.547 24.893 1.00 85.44 299 HIS A C 1
ATOM 2338 O O . HIS A 1 299 ? -21.911 17.853 24.829 1.00 85.44 299 HIS A O 1
ATOM 2344 N N . ILE A 1 300 ? -19.904 18.085 25.805 1.00 85.56 300 ILE A N 1
ATOM 2345 C CA . ILE A 1 300 ? -20.349 19.086 26.777 1.00 85.56 300 ILE A CA 1
ATOM 2346 C C . ILE A 1 300 ? -20.221 20.479 26.156 1.00 85.56 300 ILE A C 1
ATOM 2348 O O . ILE A 1 300 ? -19.124 21.023 26.024 1.00 85.56 300 ILE A O 1
ATOM 2352 N N . THR A 1 301 ? -21.366 21.057 25.791 1.00 86.69 301 THR A N 1
ATOM 2353 C CA . THR A 1 301 ? -21.449 22.390 25.182 1.00 86.69 301 THR A CA 1
ATOM 2354 C C . THR A 1 301 ? -21.371 23.477 26.262 1.00 86.69 301 THR A C 1
ATOM 2356 O O . THR A 1 301 ? -22.263 23.533 27.106 1.00 86.69 301 THR A O 1
ATOM 2359 N N . PRO A 1 302 ? -20.378 24.386 26.240 1.00 88.12 302 PRO A N 1
ATOM 2360 C CA . PRO A 1 302 ? -20.206 25.373 27.311 1.00 88.12 302 PRO A CA 1
ATOM 2361 C C . PRO A 1 302 ? -21.343 26.402 27.448 1.00 88.12 302 PRO A C 1
ATOM 2363 O O . PRO A 1 302 ? -21.510 27.016 28.502 1.00 88.12 302 PRO A O 1
ATOM 2366 N N . SER A 1 303 ? -22.107 26.623 26.373 1.00 87.12 303 SER A N 1
ATOM 2367 C CA . SER A 1 303 ? -23.177 27.625 26.303 1.00 87.12 303 SER A CA 1
ATOM 2368 C C . SER A 1 303 ? -24.562 27.104 26.696 1.00 87.12 303 SER A C 1
ATOM 2370 O O . SER A 1 303 ? -25.455 27.914 26.941 1.00 87.12 303 SER A O 1
ATOM 2372 N N . VAL A 1 304 ? -24.765 25.783 26.757 1.00 88.12 304 VAL A N 1
ATOM 2373 C CA . VAL A 1 304 ? -26.090 25.174 26.946 1.00 88.12 304 VAL A CA 1
ATOM 2374 C C . VAL A 1 304 ? -26.083 24.286 28.189 1.00 88.12 304 VAL A C 1
ATOM 2376 O O . VAL A 1 304 ? -25.441 23.236 28.172 1.00 88.12 304 VAL A O 1
ATOM 2379 N N . PRO A 1 305 ? -26.823 24.656 29.251 1.00 88.88 305 PRO A N 1
ATOM 2380 C CA . PRO A 1 305 ? -26.989 23.794 30.412 1.00 88.88 305 PRO A CA 1
ATOM 2381 C C . PRO A 1 305 ? -27.682 22.476 30.052 1.00 88.88 305 PRO A C 1
ATOM 2383 O O . PRO A 1 305 ? -28.672 22.449 29.312 1.00 88.88 305 PRO A O 1
ATOM 2386 N N . ARG A 1 306 ? -27.197 21.371 30.615 1.00 89.69 306 ARG A N 1
ATOM 2387 C CA . ARG A 1 306 ? -27.810 20.052 30.466 1.00 89.69 306 ARG A CA 1
ATOM 2388 C C . ARG A 1 306 ? -28.932 19.890 31.484 1.00 89.69 306 ARG A C 1
ATOM 2390 O O . ARG A 1 306 ? -28.724 20.070 32.679 1.00 89.69 306 ARG A O 1
ATOM 2397 N N . LYS A 1 307 ? -30.114 19.482 31.022 1.00 90.19 307 LYS A N 1
ATOM 2398 C CA . LYS A 1 307 ? -31.235 19.118 31.900 1.00 90.19 307 LYS A CA 1
ATOM 2399 C C . LYS A 1 307 ? -31.281 17.610 32.107 1.00 90.19 307 LYS A C 1
ATOM 2401 O O . LYS A 1 307 ? -31.286 16.853 31.136 1.00 90.19 307 LYS A O 1
ATOM 2406 N N . THR A 1 308 ? -31.309 17.174 33.362 1.00 88.00 308 THR A N 1
ATOM 2407 C CA . THR A 1 308 ? -31.465 15.758 33.719 1.00 88.00 308 THR A CA 1
ATOM 2408 C C . THR A 1 308 ? -32.936 15.338 33.649 1.00 88.00 308 THR A C 1
ATOM 2410 O O . THR A 1 308 ? -33.837 16.178 33.607 1.00 88.00 308 THR A O 1
ATOM 2413 N N . SER A 1 309 ? -33.207 14.028 33.676 1.00 80.81 309 SER A N 1
ATOM 2414 C CA . SER A 1 309 ? -34.576 13.490 33.765 1.00 80.81 309 SER A CA 1
ATOM 2415 C C . SER A 1 309 ? -35.309 13.902 35.048 1.00 80.81 309 SER A C 1
ATOM 2417 O O . SER A 1 309 ? -36.531 13.839 35.106 1.00 80.81 309 SER A O 1
ATOM 2419 N N . GLU A 1 310 ? -34.562 14.335 36.063 1.00 82.00 310 GLU A N 1
ATOM 2420 C CA . GLU A 1 310 ? -35.053 14.788 37.369 1.00 82.00 310 GLU A CA 1
ATOM 2421 C C . GLU A 1 310 ? -35.287 16.312 37.405 1.00 82.00 310 GLU A C 1
ATOM 2423 O O . GLU A 1 310 ? -35.618 16.863 38.451 1.00 82.00 310 GLU A O 1
ATOM 2428 N N . GLY A 1 311 ? -35.100 17.011 36.278 1.00 87.19 311 GLY A N 1
ATOM 2429 C CA . GLY A 1 311 ? -35.292 18.460 36.170 1.00 87.19 311 GLY A CA 1
ATOM 2430 C C . GLY A 1 311 ? -34.130 19.308 36.697 1.00 87.19 311 GLY A C 1
ATOM 2431 O O . GLY A 1 311 ? -34.259 20.529 36.754 1.00 87.19 311 GLY A O 1
ATOM 2432 N N . ILE A 1 312 ? -32.996 18.695 37.056 1.00 91.19 312 ILE A N 1
ATOM 2433 C CA . ILE A 1 312 ? -31.792 19.414 37.493 1.00 91.19 312 ILE A CA 1
ATOM 2434 C C . ILE A 1 312 ? -31.113 20.024 36.266 1.00 91.19 312 ILE A C 1
ATOM 2436 O O . ILE A 1 312 ? -30.870 19.335 35.275 1.00 91.19 312 ILE A O 1
ATOM 2440 N N . GLU A 1 313 ? -30.815 21.319 36.336 1.00 93.19 313 GLU A N 1
ATOM 2441 C CA . GLU A 1 313 ? -30.048 22.041 35.323 1.00 93.19 313 GLU A CA 1
ATOM 2442 C C . GLU A 1 313 ? -28.571 22.075 35.735 1.00 93.19 313 GLU A C 1
ATOM 2444 O O . GLU A 1 313 ? -28.228 22.691 36.740 1.00 93.19 313 GLU A O 1
ATOM 2449 N N . ILE A 1 314 ? -27.718 21.400 34.965 1.00 94.19 314 ILE A N 1
ATOM 2450 C CA . ILE A 1 314 ? -26.271 21.301 35.177 1.00 94.19 314 ILE A CA 1
ATOM 2451 C C . ILE A 1 314 ? -25.572 22.206 34.165 1.00 94.19 314 ILE A C 1
ATOM 2453 O O . ILE A 1 314 ? -25.825 22.100 32.961 1.00 94.19 314 ILE A O 1
ATOM 2457 N N . ARG A 1 315 ? -24.690 23.091 34.628 1.00 93.56 315 ARG A N 1
ATOM 2458 C CA . ARG A 1 315 ? -24.068 24.131 33.795 1.00 93.56 315 ARG A CA 1
ATOM 2459 C C . ARG A 1 315 ? -22.593 23.884 33.511 1.00 93.56 315 ARG A C 1
ATOM 2461 O O . ARG A 1 315 ? -22.109 24.309 32.465 1.00 93.56 315 ARG A O 1
ATOM 2468 N N . THR A 1 316 ? -21.878 23.221 34.416 1.00 94.31 316 THR A N 1
ATOM 2469 C CA . THR A 1 316 ? -20.410 23.180 34.414 1.00 94.31 316 THR A CA 1
ATOM 2470 C C . THR A 1 316 ? -19.859 21.752 34.437 1.00 94.31 316 THR A C 1
ATOM 2472 O O . THR A 1 316 ? -20.554 20.796 34.789 1.00 94.31 316 THR A O 1
ATOM 2475 N N . LEU A 1 317 ? -18.567 21.593 34.113 1.00 93.88 317 LEU A N 1
ATOM 2476 C CA . LEU A 1 317 ? -17.876 20.297 34.193 1.00 93.88 317 LEU A CA 1
ATOM 2477 C C . LEU A 1 317 ? -17.877 19.713 35.614 1.00 93.88 317 LEU A C 1
ATOM 2479 O O . LEU A 1 317 ? -18.013 18.504 35.787 1.00 93.88 317 LEU A O 1
ATOM 2483 N N . TRP A 1 318 ? -17.738 20.557 36.640 1.00 94.25 318 TRP A N 1
ATOM 2484 C CA . TRP A 1 318 ? -17.746 20.109 38.036 1.00 94.25 318 TRP A CA 1
ATOM 2485 C C . TRP A 1 318 ? -19.149 19.787 38.552 1.00 94.25 318 TRP A C 1
ATOM 2487 O O . TRP A 1 318 ? -19.289 18.887 39.382 1.00 94.25 318 TRP A O 1
ATOM 2497 N N . GLY A 1 319 ? -20.184 20.471 38.053 1.00 94.75 319 GLY A N 1
ATOM 2498 C CA . GLY A 1 319 ? -21.575 20.098 38.301 1.00 94.75 319 GLY A CA 1
ATOM 2499 C C . GLY A 1 319 ? -21.895 18.726 37.708 1.00 94.75 319 GLY A C 1
ATOM 2500 O O . GLY A 1 319 ? -22.434 17.862 38.401 1.00 94.75 319 GLY A O 1
ATOM 2501 N N . GLU A 1 320 ? -21.476 18.490 36.460 1.00 94.38 320 GLU A N 1
ATOM 2502 C CA . GLU A 1 320 ? -21.645 17.204 35.774 1.00 94.38 320 GLU A CA 1
ATOM 2503 C C . GLU A 1 320 ? -20.881 16.080 36.490 1.00 94.38 320 GLU A C 1
ATOM 2505 O O . GLU A 1 320 ? -21.451 15.024 36.762 1.00 94.38 320 GLU A O 1
ATOM 2510 N N . LEU A 1 321 ? -19.628 16.327 36.890 1.00 95.50 321 LEU A N 1
ATOM 2511 C CA . LEU A 1 321 ? -18.830 15.402 37.701 1.00 95.50 321 LEU A CA 1
ATOM 2512 C C . LEU A 1 321 ? -19.567 14.990 38.983 1.00 95.50 321 LEU A C 1
ATOM 2514 O O . LEU A 1 321 ? -19.669 13.804 39.299 1.00 95.50 321 LEU A O 1
ATOM 2518 N N . ALA A 1 322 ? -20.086 15.966 39.727 1.00 95.38 322 ALA A N 1
ATOM 2519 C CA . ALA A 1 322 ? -20.762 15.714 40.991 1.00 95.38 322 ALA A CA 1
ATOM 2520 C C . ALA A 1 322 ? -22.078 14.951 40.808 1.00 95.38 322 ALA A C 1
ATOM 2522 O O . ALA A 1 322 ? -22.361 14.031 41.581 1.00 95.38 322 ALA A O 1
ATOM 2523 N N . TYR A 1 323 ? -22.845 15.278 39.765 1.00 95.25 323 TYR A N 1
ATOM 2524 C CA . TYR A 1 323 ? -24.064 14.551 39.428 1.00 95.25 323 TYR A CA 1
ATOM 2525 C C . TYR A 1 323 ? -23.775 13.098 39.031 1.00 95.25 323 TYR A C 1
ATOM 2527 O O . TYR A 1 323 ? -24.449 12.190 39.508 1.00 95.25 323 TYR A O 1
ATOM 2535 N N . GLN A 1 324 ? -22.743 12.836 38.226 1.00 94.38 324 GLN A N 1
ATOM 2536 C CA . GLN A 1 324 ? -22.402 11.462 37.842 1.00 94.38 324 GLN A CA 1
ATOM 2537 C C . GLN A 1 324 ? -21.902 10.613 39.023 1.00 94.38 324 GLN A C 1
ATOM 2539 O O . GLN A 1 324 ? -22.189 9.418 39.082 1.00 94.38 324 GLN A O 1
ATOM 2544 N N . LEU A 1 325 ? -21.189 11.211 39.986 1.00 94.31 325 LEU A N 1
ATOM 2545 C CA . LEU A 1 325 ? -20.703 10.489 41.167 1.00 94.31 325 LEU A CA 1
ATOM 2546 C C . LEU A 1 325 ? -21.779 10.258 42.237 1.00 94.31 325 LEU A C 1
ATOM 2548 O O . LEU A 1 325 ? -21.735 9.234 42.911 1.00 94.31 325 LEU A O 1
ATOM 2552 N N . GLY A 1 326 ? -22.719 11.185 42.432 1.00 92.00 326 GLY A N 1
ATOM 2553 C CA . GLY A 1 326 ? -23.647 11.140 43.572 1.00 92.00 326 GLY A CA 1
ATOM 2554 C C . GLY A 1 326 ? -25.118 11.398 43.247 1.00 92.00 326 GLY A C 1
ATOM 2555 O O . GLY A 1 326 ? -25.913 11.562 44.171 1.00 92.00 326 GLY A O 1
ATOM 2556 N N . GLY A 1 327 ? -25.494 11.486 41.971 1.00 93.50 327 GLY A N 1
ATOM 2557 C CA . GLY A 1 327 ? -26.829 11.905 41.545 1.00 93.50 327 GLY A CA 1
ATOM 2558 C C . GLY A 1 327 ? -27.182 13.300 42.068 1.00 93.50 327 GLY A C 1
ATOM 2559 O O . GLY A 1 327 ? -26.323 14.179 42.190 1.00 93.50 327 GLY A O 1
ATOM 2560 N N . ALA A 1 328 ? -28.448 13.498 42.438 1.00 92.94 328 ALA A N 1
ATOM 2561 C CA . ALA A 1 328 ? -28.925 14.754 43.014 1.00 92.94 328 ALA A CA 1
ATOM 2562 C C . ALA A 1 328 ? -28.176 15.161 44.302 1.00 92.94 328 ALA A C 1
ATOM 2564 O O . ALA A 1 328 ? -27.885 16.341 44.493 1.00 92.94 328 ALA A O 1
ATOM 2565 N N . GLU A 1 329 ? -27.812 14.207 45.169 1.00 93.75 329 GLU A N 1
ATOM 2566 C CA . GLU A 1 329 ? -27.076 14.496 46.413 1.00 93.75 329 GLU A CA 1
ATOM 2567 C C . GLU A 1 329 ? -25.628 14.917 46.151 1.00 93.75 329 GLU A C 1
ATOM 2569 O O . GLU A 1 329 ? -25.099 15.792 46.836 1.00 93.75 329 GLU A O 1
ATOM 2574 N N . GLY A 1 330 ? -24.987 14.337 45.134 1.00 93.38 330 GLY A N 1
ATOM 2575 C CA . GLY A 1 330 ? -23.680 14.791 44.662 1.00 93.38 330 GLY A CA 1
ATOM 2576 C C . GLY A 1 330 ? -23.757 16.214 44.116 1.00 93.38 330 GLY A C 1
ATOM 2577 O O . GLY A 1 330 ? -22.995 17.081 44.546 1.00 93.38 330 GLY A O 1
ATOM 2578 N N . PHE A 1 331 ? -24.733 16.484 43.243 1.00 94.62 331 PHE A N 1
ATOM 2579 C CA . PHE A 1 331 ? -24.940 17.811 42.664 1.00 94.62 331 PHE A CA 1
ATOM 2580 C C . PHE A 1 331 ? -25.189 18.889 43.726 1.00 94.62 331 PHE A C 1
ATOM 2582 O O . PHE A 1 331 ? -24.627 19.975 43.622 1.00 94.62 331 PHE A O 1
ATOM 2589 N N . LYS A 1 332 ? -25.940 18.598 44.799 1.00 94.69 332 LYS A N 1
ATOM 2590 C CA . LYS A 1 332 ? -26.168 19.550 45.906 1.00 94.69 332 LYS A CA 1
ATOM 2591 C C . LYS A 1 332 ? -24.879 20.093 46.528 1.00 94.69 332 LYS A C 1
ATOM 2593 O O . LYS A 1 332 ? -24.867 21.242 46.959 1.00 94.69 332 LYS A O 1
ATOM 2598 N N . ILE A 1 333 ? -23.797 19.310 46.558 1.00 93.75 333 ILE A N 1
ATOM 2599 C CA . ILE A 1 333 ? -22.489 19.767 47.062 1.00 93.75 333 ILE A CA 1
ATOM 2600 C C . ILE A 1 333 ? -21.909 20.867 46.159 1.00 93.75 333 ILE A C 1
ATOM 2602 O O . ILE A 1 333 ? -21.245 21.774 46.656 1.00 93.75 333 ILE A O 1
ATOM 2606 N N . MET A 1 334 ? -22.180 20.799 44.853 1.00 93.81 334 MET A N 1
ATOM 2607 C CA . MET A 1 334 ? -21.650 21.704 43.829 1.00 93.81 334 MET A CA 1
ATOM 2608 C C . MET A 1 334 ? -22.660 22.735 43.317 1.00 93.81 334 MET A C 1
ATOM 2610 O O . MET A 1 334 ? -22.276 23.576 42.515 1.00 93.81 334 MET A O 1
ATOM 2614 N N . ALA A 1 335 ? -23.918 22.709 43.764 1.00 92.75 335 ALA A N 1
ATOM 2615 C CA . ALA A 1 335 ? -25.010 23.473 43.155 1.00 92.75 335 ALA A CA 1
ATOM 2616 C C . ALA A 1 335 ? -24.733 24.983 43.078 1.00 92.75 335 ALA A C 1
ATOM 2618 O O . ALA A 1 335 ? -24.989 25.605 42.051 1.00 92.75 335 ALA A O 1
ATOM 2619 N N . GLU A 1 336 ? -24.165 25.571 44.134 1.00 92.44 336 GLU A N 1
ATOM 2620 C CA . GLU A 1 336 ? -23.820 26.995 44.121 1.00 92.44 336 GLU A CA 1
ATOM 2621 C C . GLU A 1 336 ? -22.639 27.289 43.185 1.00 92.44 336 GLU A C 1
ATOM 2623 O O . GLU A 1 336 ? -22.705 28.225 42.395 1.00 92.44 336 GLU A O 1
ATOM 2628 N N . ALA A 1 337 ? -21.603 26.446 43.202 1.00 92.19 337 ALA A N 1
ATOM 2629 C CA . ALA A 1 337 ? -20.446 26.574 42.315 1.00 92.19 337 ALA A CA 1
ATOM 2630 C C . ALA A 1 337 ? -20.811 26.376 40.830 1.00 92.19 337 ALA A C 1
ATOM 2632 O O . ALA A 1 337 ? -20.228 27.003 39.946 1.00 92.19 337 ALA A O 1
ATOM 2633 N N . ASP A 1 338 ? -21.754 25.478 40.534 1.00 93.00 338 ASP A N 1
ATOM 2634 C CA . ASP A 1 338 ? -22.326 25.274 39.198 1.00 93.00 338 ASP A CA 1
ATOM 2635 C C . ASP A 1 338 ? -23.142 26.499 38.759 1.00 93.00 338 ASP A C 1
ATOM 2637 O O . ASP A 1 338 ? -22.958 27.009 37.655 1.00 93.00 338 ASP A O 1
ATOM 2641 N N . ARG A 1 339 ? -23.964 27.053 39.660 1.00 92.00 339 ARG A N 1
ATOM 2642 C CA . ARG A 1 339 ? -24.778 28.245 39.395 1.00 92.00 339 ARG A CA 1
ATOM 2643 C C . ARG A 1 339 ? -23.935 29.484 39.090 1.00 92.00 339 ARG A C 1
ATOM 2645 O O . ARG A 1 339 ? -24.320 30.250 38.205 1.00 92.00 339 ARG A O 1
ATOM 2652 N N . THR A 1 340 ? -22.838 29.698 39.821 1.00 90.44 340 THR A N 1
ATOM 2653 C CA . THR A 1 340 ? -21.972 30.882 39.679 1.00 90.44 340 THR A CA 1
ATOM 2654 C C . THR A 1 340 ? -20.876 30.728 38.625 1.00 90.44 340 THR A C 1
ATOM 2656 O O . THR A 1 340 ? -20.261 31.726 38.253 1.00 90.44 340 THR A O 1
ATOM 2659 N N . GLY A 1 341 ? -20.601 29.513 38.136 1.00 88.75 341 GLY A N 1
ATOM 2660 C CA . GLY A 1 341 ? -19.519 29.280 37.173 1.00 88.75 341 GLY A CA 1
ATOM 2661 C C . GLY A 1 341 ? -18.112 29.425 37.780 1.00 88.75 341 GLY A C 1
ATOM 2662 O O . GLY A 1 341 ? -17.149 29.732 37.068 1.00 88.75 341 GLY A O 1
ATOM 2663 N N . THR A 1 342 ? -17.976 29.223 39.096 1.00 88.75 342 THR A N 1
ATOM 2664 C CA . THR A 1 342 ? -16.716 29.352 39.850 1.00 88.75 342 THR A CA 1
ATOM 2665 C C . THR A 1 342 ? -16.574 28.223 40.863 1.00 88.75 342 THR A C 1
ATOM 2667 O O . THR A 1 342 ? -17.541 27.908 41.550 1.00 88.75 342 THR A O 1
ATOM 2670 N N . ILE A 1 343 ? -15.373 27.664 41.032 1.00 87.69 343 ILE A N 1
ATOM 2671 C CA . ILE A 1 343 ? -15.138 26.534 41.942 1.00 87.69 343 ILE A CA 1
ATOM 2672 C C . ILE A 1 343 ? -13.990 26.798 42.927 1.00 87.69 343 ILE A C 1
ATOM 2674 O O . ILE A 1 343 ? -12.986 27.410 42.570 1.00 87.69 343 ILE A O 1
ATOM 2678 N N . GLY A 1 344 ? -14.142 26.307 44.162 1.00 79.56 344 GLY A N 1
ATOM 2679 C CA . GLY A 1 344 ? -13.089 26.243 45.181 1.00 79.56 344 GLY A CA 1
ATOM 2680 C C . GLY A 1 344 ? -12.621 24.806 45.451 1.00 79.56 344 GLY A C 1
ATOM 2681 O O . GLY A 1 344 ? -13.383 23.855 45.266 1.00 79.56 344 GLY A O 1
ATOM 2682 N N . ALA A 1 345 ? -11.377 24.644 45.911 1.00 75.31 345 ALA A N 1
ATOM 2683 C CA . ALA A 1 345 ? -10.745 23.333 46.104 1.00 75.31 345 ALA A CA 1
ATOM 2684 C C . ALA A 1 345 ? -11.448 22.439 47.147 1.00 75.31 345 ALA A C 1
ATOM 2686 O O . ALA A 1 345 ? -11.590 21.233 46.932 1.00 75.31 345 ALA A O 1
ATOM 2687 N N . ASP A 1 346 ? -11.963 23.030 48.228 1.00 88.00 346 ASP A N 1
ATOM 2688 C CA . ASP A 1 346 ? -12.567 22.303 49.355 1.00 88.00 346 ASP A CA 1
ATOM 2689 C C . ASP A 1 346 ? -13.805 21.486 48.956 1.00 88.00 346 ASP A C 1
ATOM 2691 O O . ASP A 1 346 ? -14.074 20.418 49.514 1.00 88.00 346 ASP A O 1
ATOM 2695 N N . LEU A 1 347 ? -14.561 21.958 47.957 1.00 91.94 347 LEU A N 1
ATOM 2696 C CA . LEU A 1 347 ? -15.774 21.283 47.494 1.00 91.94 347 LEU A CA 1
ATOM 2697 C C . LEU A 1 347 ? -15.457 19.946 46.818 1.00 91.94 347 LEU A C 1
ATOM 2699 O O . LEU A 1 347 ? -16.170 18.967 47.046 1.00 91.94 347 LEU A O 1
ATOM 2703 N N . LEU A 1 348 ? -14.384 19.879 46.021 1.00 92.44 348 LEU A N 1
ATOM 2704 C CA . LEU A 1 348 ? -13.968 18.636 45.364 1.00 92.44 348 LEU A CA 1
ATOM 2705 C C . LEU A 1 348 ? -13.415 17.636 46.374 1.00 92.44 348 LEU A C 1
ATOM 2707 O O . LEU A 1 348 ? -13.734 16.452 46.289 1.00 92.44 348 LEU A O 1
ATOM 2711 N N . GLN A 1 349 ? -12.670 18.105 47.378 1.00 91.00 349 GLN A N 1
ATOM 2712 C CA . GLN A 1 349 ? -12.235 17.240 48.475 1.00 91.00 349 GLN A CA 1
ATOM 2713 C C . GLN A 1 349 ? -13.428 16.656 49.235 1.00 91.00 349 GLN A C 1
ATOM 2715 O O . GLN A 1 349 ? -13.461 15.453 49.498 1.00 91.00 349 GLN A O 1
ATOM 2720 N N . LYS A 1 350 ? -14.429 17.486 49.561 1.00 93.12 350 LYS A N 1
ATOM 2721 C CA . LYS A 1 350 ? -15.663 17.034 50.216 1.00 93.12 350 LYS A CA 1
ATOM 2722 C C . LYS A 1 350 ? -16.389 15.997 49.360 1.00 93.12 350 LYS A C 1
ATOM 2724 O O . LYS A 1 350 ? -16.697 14.921 49.864 1.00 93.12 350 LYS A O 1
ATOM 2729 N N . LEU A 1 351 ? -16.603 16.290 48.076 1.00 94.62 351 LEU A N 1
ATOM 2730 C CA . LEU A 1 351 ? -17.243 15.380 47.124 1.00 94.62 351 LEU A CA 1
ATOM 2731 C C . LEU A 1 351 ? -16.515 14.029 47.069 1.00 94.62 351 LEU A C 1
ATOM 2733 O O . LEU A 1 351 ? -17.133 12.981 47.248 1.00 94.62 351 LEU A O 1
ATOM 2737 N N . PHE A 1 352 ? -15.198 14.037 46.872 1.00 93.56 352 PHE A N 1
ATOM 2738 C CA . PHE A 1 352 ? -14.418 12.810 46.760 1.00 93.56 352 PHE A CA 1
ATOM 2739 C C . PHE A 1 352 ? -14.36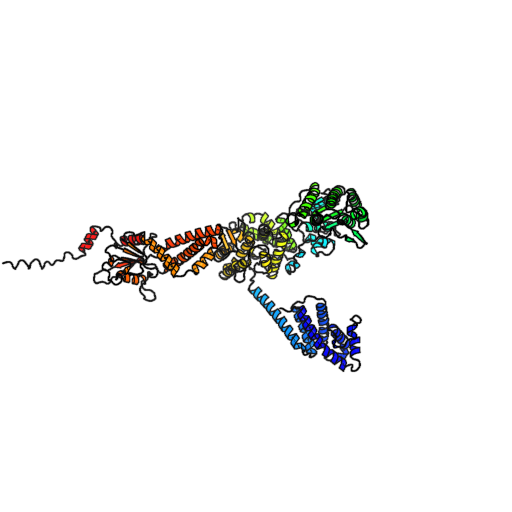8 12.017 48.063 1.00 93.56 352 PHE A C 1
ATOM 2741 O O . PHE A 1 352 ? -14.583 10.810 48.024 1.00 93.56 352 PHE A O 1
ATOM 2748 N N . ARG A 1 353 ? -14.209 12.654 49.229 1.00 92.50 353 ARG A N 1
ATOM 2749 C CA . ARG A 1 353 ? -14.278 11.945 50.523 1.00 92.50 353 ARG A CA 1
ATOM 2750 C C . ARG A 1 353 ? -15.637 11.281 50.758 1.00 92.50 353 ARG A C 1
ATOM 2752 O O . ARG A 1 353 ? -15.685 10.221 51.371 1.00 92.50 353 ARG A O 1
ATOM 2759 N N . THR A 1 354 ? -16.728 11.872 50.268 1.00 93.75 354 THR A N 1
ATOM 2760 C CA . THR A 1 354 ? -18.070 11.278 50.366 1.00 93.75 354 THR A CA 1
ATOM 2761 C C . THR A 1 354 ? -18.263 10.097 49.411 1.00 93.75 354 THR A C 1
ATOM 2763 O O . THR A 1 354 ? -18.924 9.125 49.775 1.00 93.75 354 THR A O 1
ATOM 2766 N N . TYR A 1 355 ? -17.706 10.166 48.197 1.00 92.12 355 TYR A N 1
ATOM 2767 C CA . TYR A 1 355 ? -18.032 9.224 47.120 1.00 92.12 355 TYR A CA 1
ATOM 2768 C C . TYR A 1 355 ? -16.895 8.277 46.684 1.00 92.12 355 TYR A C 1
ATOM 2770 O O . TYR A 1 355 ? -17.114 7.482 45.765 1.00 92.12 355 TYR A O 1
ATOM 2778 N N . THR A 1 356 ? -15.733 8.309 47.344 1.00 87.19 356 THR A N 1
ATOM 2779 C CA . THR A 1 356 ? -14.592 7.399 47.107 1.00 87.19 356 THR A CA 1
ATOM 2780 C C . THR A 1 356 ? -14.952 5.925 47.407 1.00 87.19 356 THR A C 1
ATOM 2782 O O . THR A 1 356 ? -15.777 5.679 48.295 1.00 87.19 356 THR A O 1
ATOM 2785 N N . PRO A 1 357 ? -14.373 4.929 46.701 1.00 91.19 357 PRO A N 1
ATOM 2786 C CA . PRO A 1 357 ? -13.458 5.053 45.564 1.00 91.19 357 PRO A CA 1
ATOM 2787 C C . PRO A 1 357 ? -14.174 5.486 44.279 1.00 91.19 357 PRO A C 1
ATOM 2789 O O . PRO A 1 357 ? -15.246 4.977 43.933 1.00 91.19 357 PRO A O 1
ATOM 2792 N N . CYS A 1 358 ? -13.562 6.413 43.540 1.00 93.81 358 CYS A N 1
ATOM 2793 C CA . CYS A 1 358 ? -14.078 6.862 42.252 1.00 93.81 358 CYS A CA 1
ATOM 2794 C C . CYS A 1 358 ? -13.000 7.001 41.170 1.00 93.81 358 CYS A C 1
ATOM 2796 O O . CYS A 1 358 ? -11.827 7.266 41.444 1.00 93.81 358 CYS A O 1
ATOM 2798 N N . LEU A 1 359 ? -13.443 6.798 39.930 1.00 95.94 359 LEU A N 1
ATOM 2799 C CA . LEU A 1 359 ? -12.687 6.980 38.699 1.00 95.94 359 LEU A CA 1
ATOM 2800 C C . LEU A 1 359 ? -13.287 8.160 37.936 1.00 95.94 359 LEU A C 1
ATOM 2802 O O . LEU A 1 359 ? -14.485 8.162 37.645 1.00 95.94 359 LEU A O 1
ATOM 2806 N N . VAL A 1 360 ? -12.455 9.131 37.580 1.00 96.62 360 VAL A N 1
ATOM 2807 C CA . VAL A 1 360 ? -12.845 10.286 36.769 1.00 96.62 360 VAL A CA 1
ATOM 2808 C C . VAL A 1 360 ? -12.105 10.220 35.441 1.00 96.62 360 VAL A C 1
ATOM 2810 O O . VAL A 1 360 ? -10.879 10.228 35.419 1.00 96.62 360 VAL A O 1
ATOM 2813 N N . LEU A 1 361 ? -12.844 10.147 34.340 1.00 96.19 361 LEU A N 1
ATOM 2814 C CA . LEU A 1 361 ? -12.322 10.123 32.977 1.00 96.19 361 LEU A CA 1
ATOM 2815 C C . LEU A 1 361 ? -12.680 11.447 32.296 1.00 96.19 361 LEU A C 1
ATOM 2817 O O . LEU A 1 361 ? -13.862 11.750 32.150 1.00 96.19 361 LEU A O 1
ATOM 2821 N N . ILE A 1 362 ? -11.686 12.232 31.885 1.00 94.94 362 ILE A N 1
ATOM 2822 C CA . ILE A 1 362 ? -11.880 13.469 31.118 1.00 94.94 362 ILE A CA 1
ATOM 2823 C C . ILE A 1 362 ? -11.253 13.326 29.729 1.00 94.94 362 ILE A C 1
ATOM 2825 O O . ILE A 1 362 ? -10.032 13.400 29.583 1.00 94.94 362 ILE A O 1
ATOM 2829 N N . ASP A 1 363 ? -12.095 13.105 28.723 1.00 91.94 363 ASP A N 1
ATOM 2830 C CA . ASP A 1 363 ? -11.689 12.986 27.321 1.00 91.94 363 ASP A CA 1
ATOM 2831 C C . ASP A 1 363 ? -11.815 14.351 26.620 1.00 91.94 363 ASP A C 1
ATOM 2833 O O . ASP A 1 363 ? -12.749 15.114 26.878 1.00 91.94 363 ASP A O 1
ATOM 2837 N N . GLU A 1 364 ? -10.873 14.677 25.740 1.00 88.88 364 GLU A N 1
ATOM 2838 C CA . GLU A 1 364 ? -10.832 15.908 24.936 1.00 88.88 364 GLU A CA 1
ATOM 2839 C C . GLU A 1 364 ? -11.026 17.222 25.736 1.00 88.88 364 GLU A C 1
ATOM 2841 O O . GLU A 1 364 ? -11.743 18.137 25.318 1.00 88.88 364 GLU A O 1
ATOM 2846 N N . TRP A 1 365 ? -10.371 17.370 26.899 1.00 90.69 365 TRP A N 1
ATOM 2847 C CA . TRP A 1 365 ? -10.540 18.560 27.758 1.00 90.69 365 TRP A CA 1
ATOM 2848 C C . TRP A 1 365 ? -10.166 19.868 27.041 1.00 90.69 365 TRP A C 1
ATOM 2850 O O . TRP A 1 365 ? -10.878 20.871 27.139 1.00 90.69 365 TRP A O 1
ATOM 2860 N N . VAL A 1 366 ? -9.096 19.862 26.239 1.00 90.00 366 VAL A N 1
ATOM 2861 C CA . VAL A 1 366 ? -8.695 21.037 25.445 1.00 90.00 366 VAL A CA 1
ATOM 2862 C C . VAL A 1 366 ? -9.801 21.460 24.473 1.00 90.00 366 VAL A C 1
ATOM 2864 O O . VAL A 1 366 ? -10.008 22.659 24.279 1.00 90.00 366 VAL A O 1
ATOM 2867 N N . ALA A 1 367 ? -10.565 20.514 23.914 1.00 89.00 367 ALA A N 1
ATOM 2868 C CA . ALA A 1 367 ? -11.668 20.823 23.009 1.00 89.00 367 ALA A CA 1
ATOM 2869 C C . ALA A 1 367 ? -12.807 21.588 23.702 1.00 89.00 367 ALA A C 1
ATOM 2871 O O . ALA A 1 367 ? -13.438 22.430 23.059 1.00 89.00 367 ALA A O 1
ATOM 2872 N N . HIS A 1 368 ? -13.036 21.346 24.997 1.00 90.69 368 HIS A N 1
ATOM 2873 C CA . HIS A 1 368 ? -13.962 22.132 25.815 1.00 90.69 368 HIS A CA 1
ATOM 2874 C C . HIS A 1 368 ? -13.354 23.487 26.196 1.00 90.69 368 HIS A C 1
ATOM 2876 O O . HIS A 1 368 ? -13.951 24.531 25.949 1.00 90.69 368 HIS A O 1
ATOM 2882 N N . ALA A 1 369 ? -12.131 23.494 26.734 1.00 90.94 369 ALA A N 1
ATOM 2883 C CA . ALA A 1 369 ? -11.490 24.707 27.244 1.00 90.94 369 ALA A CA 1
ATOM 2884 C C . ALA A 1 369 ? -11.230 25.761 26.152 1.00 90.94 369 ALA A C 1
ATOM 2886 O O . ALA A 1 369 ? -11.397 26.955 26.401 1.00 90.94 369 ALA A O 1
ATOM 2887 N N . ARG A 1 370 ? -10.888 25.350 24.922 1.00 88.88 370 ARG A N 1
ATOM 2888 C CA . ARG A 1 370 ? -10.676 26.286 23.801 1.00 88.88 370 ARG A CA 1
ATOM 2889 C C . ARG A 1 370 ? -11.938 27.061 23.422 1.00 88.88 370 ARG A C 1
ATOM 2891 O O . ARG A 1 370 ? -11.827 28.166 22.908 1.00 88.88 370 ARG A O 1
ATOM 2898 N N . GLN A 1 371 ? -13.121 26.501 23.684 1.00 89.19 371 GLN A N 1
ATOM 2899 C CA . GLN A 1 371 ? -14.402 27.171 23.447 1.00 89.19 371 GLN A CA 1
ATOM 2900 C C . GLN A 1 371 ? -14.703 28.245 24.497 1.00 89.19 371 GLN A C 1
ATOM 2902 O O . GLN A 1 371 ? -15.731 28.889 24.387 1.00 89.19 371 GLN A O 1
ATOM 2907 N N . LEU A 1 372 ? -13.858 28.420 25.518 1.00 89.56 372 LEU A N 1
ATOM 2908 C CA . LEU A 1 372 ? -13.982 29.459 26.547 1.00 89.56 372 LEU A CA 1
ATOM 2909 C C . LEU A 1 372 ? -12.890 30.532 26.429 1.00 89.56 372 LEU A C 1
ATOM 2911 O O . LEU A 1 372 ? -12.921 31.527 27.153 1.00 89.56 372 LEU A O 1
ATOM 2915 N N . TYR A 1 373 ? -11.903 30.311 25.558 1.00 88.56 373 TYR A N 1
ATOM 2916 C CA . TYR A 1 373 ? -10.745 31.179 25.412 1.00 88.56 373 TYR A CA 1
ATOM 2917 C C . TYR A 1 373 ? -11.130 32.491 24.721 1.00 88.56 373 TYR A C 1
ATOM 2919 O O . TYR A 1 373 ? -11.741 32.471 23.656 1.00 88.56 373 TYR A O 1
ATOM 2927 N N . ASP A 1 374 ? -10.747 33.615 25.331 1.00 83.81 374 ASP A N 1
ATOM 2928 C CA . ASP A 1 374 ? -10.973 34.977 24.820 1.00 83.81 374 ASP A CA 1
ATOM 2929 C C . ASP A 1 374 ? -12.452 35.327 24.550 1.00 83.81 374 ASP A C 1
ATOM 2931 O O . ASP A 1 374 ? -12.788 36.111 23.663 1.00 83.81 374 ASP A O 1
ATOM 2935 N N . ILE A 1 375 ? -13.370 34.734 25.326 1.00 83.25 375 ILE A N 1
ATOM 2936 C CA . ILE A 1 375 ? -14.797 35.060 25.248 1.00 83.25 375 ILE A CA 1
ATOM 2937 C C . ILE A 1 375 ? -15.121 36.226 26.197 1.00 83.25 375 ILE A C 1
ATOM 2939 O O . ILE A 1 375 ? -14.926 36.099 27.406 1.00 83.25 375 ILE A O 1
ATOM 2943 N N . PRO A 1 376 ? -15.681 37.343 25.690 1.00 71.31 376 PRO A N 1
ATOM 2944 C CA . PRO A 1 376 ? -15.947 38.537 26.496 1.00 71.31 376 PRO A CA 1
ATOM 2945 C C . PRO A 1 376 ? -17.161 38.408 27.430 1.00 71.31 376 PRO A C 1
ATOM 2947 O O . PRO A 1 376 ? -17.318 39.207 28.349 1.00 71.31 376 PRO A O 1
ATOM 2950 N N . SER A 1 377 ? -18.035 37.424 27.201 1.00 79.44 377 SER A N 1
ATOM 2951 C CA . SER A 1 377 ? -19.227 37.171 28.019 1.00 79.44 377 SER A CA 1
ATOM 2952 C C . SER A 1 377 ? -19.083 35.887 28.834 1.00 79.44 377 SER A C 1
ATOM 2954 O O . SER A 1 377 ? -18.536 34.892 28.360 1.00 79.44 377 SER A O 1
ATOM 2956 N N . LEU A 1 378 ? -19.578 35.901 30.073 1.00 80.38 378 LEU A N 1
ATOM 2957 C CA . LEU A 1 378 ? -19.561 34.718 30.927 1.00 80.38 378 LEU A CA 1
ATOM 2958 C C . LEU A 1 378 ? -20.584 33.696 30.414 1.00 80.38 378 LEU A C 1
ATOM 2960 O O . LEU A 1 378 ? -21.785 33.964 30.402 1.00 80.38 378 LEU A O 1
ATOM 2964 N N . LEU A 1 379 ? -20.102 32.523 30.006 1.00 88.62 379 LEU A N 1
ATOM 2965 C CA . LEU A 1 379 ? -20.945 31.389 29.632 1.00 88.62 379 LEU A CA 1
ATOM 2966 C C . LEU A 1 379 ? -21.371 30.582 30.874 1.00 88.62 379 LEU A C 1
ATOM 2968 O O . LEU A 1 379 ? -20.688 30.641 31.900 1.00 88.62 379 LEU A O 1
ATOM 2972 N N . PRO A 1 380 ? -22.462 29.791 30.798 1.00 87.62 380 PRO A N 1
ATOM 2973 C CA . PRO A 1 380 ? -22.899 28.922 31.893 1.00 87.62 380 PRO A CA 1
ATOM 2974 C C . PRO A 1 380 ? -21.804 27.997 32.442 1.00 87.62 380 PRO A C 1
ATOM 2976 O O . PRO A 1 380 ? -21.739 27.802 33.651 1.00 87.62 380 PRO A O 1
ATOM 2979 N N . ALA A 1 381 ? -20.901 27.498 31.593 1.00 88.19 381 ALA A N 1
ATOM 2980 C CA . ALA A 1 381 ? -19.772 26.653 32.001 1.00 88.19 381 ALA A CA 1
ATOM 2981 C C . ALA A 1 381 ? -18.649 27.384 32.773 1.00 88.19 381 ALA A C 1
ATOM 2983 O O . ALA A 1 381 ? -17.620 26.784 33.096 1.00 88.19 381 ALA A O 1
ATOM 2984 N N . GLY A 1 382 ? -18.827 28.673 33.073 1.00 90.69 382 GLY A N 1
ATOM 2985 C CA . GLY A 1 382 ? -17.821 29.522 33.698 1.00 90.69 382 GLY A CA 1
ATOM 2986 C C . GLY A 1 382 ? -16.803 30.088 32.705 1.00 90.69 382 GLY A C 1
ATOM 2987 O O . GLY A 1 382 ? -16.910 29.936 31.489 1.00 90.69 382 GLY A O 1
ATOM 2988 N N . SER A 1 383 ? -15.801 30.785 33.242 1.00 91.56 383 SER A N 1
ATOM 2989 C CA . SER A 1 383 ? -14.727 31.393 32.448 1.00 91.56 383 SER A CA 1
ATOM 2990 C C . SER A 1 383 ? -13.607 30.395 32.117 1.00 91.56 383 SER A C 1
ATOM 2992 O O . SER A 1 383 ? -13.478 29.343 32.756 1.00 91.56 383 SER A O 1
ATOM 2994 N N . PHE A 1 384 ? -12.737 30.753 31.165 1.00 91.19 384 PHE A N 1
ATOM 2995 C CA . PHE A 1 384 ? -11.489 30.023 30.914 1.00 91.19 384 PHE A CA 1
ATOM 2996 C C . PHE A 1 384 ? -10.643 29.892 32.193 1.00 91.19 384 PHE A C 1
ATOM 2998 O O . PHE A 1 384 ? -10.188 28.799 32.524 1.00 91.19 384 PHE A O 1
ATOM 3005 N N . ALA A 1 385 ? -10.520 30.976 32.970 1.00 89.75 385 ALA A N 1
ATOM 3006 C CA . ALA A 1 385 ? -9.804 30.972 34.246 1.00 89.75 385 ALA A CA 1
ATOM 3007 C C . ALA A 1 385 ? -10.451 30.028 35.274 1.00 89.75 385 ALA A C 1
ATOM 3009 O O . ALA A 1 385 ? -9.746 29.231 35.889 1.00 89.75 385 ALA A O 1
ATOM 3010 N N . SER A 1 386 ? -11.786 30.039 35.397 1.00 91.44 386 SER A N 1
ATOM 3011 C CA . SER A 1 386 ? -12.524 29.117 36.277 1.00 91.44 386 SER A CA 1
ATOM 3012 C C . SER A 1 386 ? -12.234 27.651 35.942 1.00 91.44 386 SER A C 1
ATOM 3014 O O . SER A 1 386 ? -12.104 26.827 36.843 1.00 91.44 386 SER A O 1
ATOM 3016 N N . ASN A 1 387 ? -12.097 27.320 34.655 1.00 92.06 387 ASN A N 1
ATOM 3017 C CA . ASN A 1 387 ? -11.775 25.963 34.211 1.00 92.06 387 ASN A CA 1
ATOM 3018 C C . ASN A 1 387 ? -10.329 25.565 34.547 1.00 92.06 387 ASN A C 1
ATOM 3020 O O . ASN A 1 387 ? -10.083 24.412 34.899 1.00 92.06 387 ASN A O 1
ATOM 3024 N N . MET A 1 388 ? -9.381 26.507 34.518 1.00 91.44 388 MET A N 1
ATOM 3025 C CA . MET A 1 388 ? -8.014 26.249 34.992 1.00 91.44 388 MET A CA 1
ATOM 3026 C C . MET A 1 388 ? -7.977 26.052 36.513 1.00 91.44 388 MET A C 1
ATOM 3028 O O . MET A 1 388 ? -7.307 25.142 37.003 1.00 91.44 388 MET A O 1
ATOM 3032 N N . THR A 1 389 ? -8.745 26.845 37.268 1.00 91.94 389 THR A N 1
ATOM 3033 C CA . THR A 1 389 ? -8.921 26.648 38.716 1.00 91.94 389 THR A CA 1
ATOM 3034 C C . THR A 1 389 ? -9.560 25.294 39.019 1.00 91.94 389 THR A C 1
ATOM 3036 O O . THR A 1 389 ? -9.109 24.604 39.931 1.00 91.94 389 THR A O 1
ATOM 3039 N N . PHE A 1 390 ? -10.552 24.867 38.230 1.00 93.69 390 PHE A N 1
ATOM 3040 C CA . PHE A 1 390 ? -11.128 23.526 38.328 1.00 93.69 390 PHE A CA 1
ATOM 3041 C C . PHE A 1 390 ? -10.070 22.441 38.116 1.00 93.69 390 PHE A C 1
ATOM 3043 O O . PHE A 1 390 ? -9.997 21.518 38.923 1.00 93.69 390 PHE A O 1
ATOM 3050 N N . ALA A 1 391 ? -9.216 22.568 37.095 1.00 92.19 391 ALA A N 1
ATOM 3051 C CA . ALA A 1 391 ? -8.141 21.610 36.858 1.00 92.19 391 ALA A CA 1
ATOM 3052 C C . ALA A 1 391 ? -7.180 21.506 38.048 1.00 92.19 391 ALA A C 1
ATOM 3054 O O . ALA A 1 391 ? -6.884 20.402 38.497 1.00 92.19 391 ALA A O 1
ATOM 3055 N N . GLN A 1 392 ? -6.756 22.640 38.611 1.00 90.88 392 GLN A N 1
ATOM 3056 C CA . GLN A 1 392 ? -5.874 22.667 39.785 1.00 90.88 392 GLN A CA 1
ATOM 3057 C C . GLN A 1 392 ? -6.539 22.029 41.009 1.00 90.88 392 GLN A C 1
ATOM 3059 O O . GLN A 1 392 ? -5.938 21.215 41.711 1.00 90.88 392 GLN A O 1
ATOM 3064 N N . ALA A 1 393 ? -7.795 22.388 41.262 1.00 92.00 393 ALA A N 1
ATOM 3065 C CA . ALA A 1 393 ? -8.571 21.853 42.369 1.00 92.00 393 ALA A CA 1
ATOM 3066 C C . ALA A 1 393 ? -8.809 20.339 42.229 1.00 92.00 393 ALA A C 1
ATOM 3068 O O . ALA A 1 393 ? -8.713 19.609 43.215 1.00 92.00 393 ALA A O 1
ATOM 3069 N N . LEU A 1 394 ? -9.067 19.860 41.009 1.00 92.94 394 LEU A N 1
ATOM 3070 C CA . LEU A 1 394 ? -9.274 18.450 40.694 1.00 92.94 394 LEU A CA 1
ATOM 3071 C C . LEU A 1 394 ? -8.021 17.617 40.956 1.00 92.94 394 LEU A C 1
ATOM 3073 O O . LEU A 1 394 ? -8.112 16.606 41.652 1.00 92.94 394 LEU A O 1
ATOM 3077 N N . THR A 1 395 ? -6.864 18.037 40.439 1.00 90.25 395 THR A N 1
ATOM 3078 C CA . THR A 1 395 ? -5.604 17.302 40.628 1.00 90.25 395 THR A CA 1
ATOM 3079 C C . THR A 1 395 ? -5.188 17.273 42.100 1.00 90.25 395 THR A C 1
ATOM 3081 O O . THR A 1 395 ? -4.790 16.225 42.610 1.00 90.25 395 THR A O 1
ATOM 3084 N N . SER A 1 396 ? -5.376 18.388 42.812 1.00 90.00 396 SER A N 1
ATOM 3085 C CA . SER A 1 396 ? -5.064 18.503 44.243 1.00 90.00 396 SER A CA 1
ATOM 3086 C C . SER A 1 396 ? -5.980 17.614 45.092 1.00 90.00 396 SER A C 1
ATOM 3088 O O . SER A 1 396 ? -5.512 16.828 45.913 1.00 90.00 396 SER A O 1
ATOM 3090 N N . ALA A 1 397 ? -7.295 17.665 44.854 1.00 91.12 397 ALA A N 1
ATOM 3091 C CA . ALA A 1 397 ? -8.250 16.819 45.562 1.00 91.12 397 ALA A CA 1
ATOM 3092 C C . ALA A 1 397 ? -8.020 15.328 45.265 1.00 91.12 397 ALA A C 1
ATOM 3094 O O . ALA A 1 397 ? -8.114 14.502 46.176 1.00 91.12 397 ALA A O 1
ATOM 3095 N N . ALA A 1 398 ? -7.678 14.975 44.022 1.00 90.44 398 ALA A N 1
ATOM 3096 C CA . ALA A 1 398 ? -7.371 13.601 43.640 1.00 90.44 398 ALA A CA 1
ATOM 3097 C C . ALA A 1 398 ? -6.166 13.044 44.404 1.00 90.44 398 ALA A C 1
ATOM 3099 O O . ALA A 1 398 ? -6.219 11.894 44.842 1.00 90.44 398 ALA A O 1
ATOM 3100 N N . ALA A 1 399 ? -5.122 13.851 44.628 1.00 87.94 399 ALA A N 1
ATOM 3101 C CA . ALA A 1 399 ? -3.934 13.455 45.386 1.00 87.94 399 ALA A CA 1
ATOM 3102 C C . ALA A 1 399 ? -4.267 13.000 46.819 1.00 87.94 399 ALA A C 1
ATOM 3104 O O . ALA A 1 399 ? -3.720 11.995 47.282 1.00 87.94 399 ALA A O 1
ATOM 3105 N N . GLU A 1 400 ? -5.230 13.655 47.473 1.00 85.62 400 GLU A N 1
ATOM 3106 C CA . GLU A 1 400 ? -5.543 13.467 48.897 1.00 85.62 400 GLU A CA 1
ATOM 3107 C C . GLU A 1 400 ? -6.650 12.439 49.209 1.00 85.62 400 GLU A C 1
ATOM 3109 O O . GLU A 1 400 ? -6.807 12.047 50.364 1.00 85.62 400 GLU A O 1
ATOM 3114 N N . THR A 1 401 ? -7.457 12.011 48.228 1.00 82.94 401 THR A N 1
ATOM 3115 C CA . THR A 1 401 ? -8.755 11.338 48.500 1.00 82.94 401 THR A CA 1
ATOM 3116 C C . THR A 1 401 ? -8.904 9.918 47.933 1.00 82.94 401 THR A C 1
ATOM 3118 O O . THR A 1 401 ? -9.989 9.334 47.983 1.00 82.94 401 THR A O 1
ATOM 3121 N N . GLY A 1 402 ? -7.819 9.332 47.410 1.00 80.75 402 GLY A N 1
ATOM 3122 C CA . GLY A 1 402 ? -7.820 7.973 46.838 1.00 80.75 402 GLY A CA 1
ATOM 3123 C C . GLY A 1 402 ? -8.524 7.856 45.479 1.00 80.75 402 GLY A C 1
ATOM 3124 O O . GLY A 1 402 ? -8.709 6.756 44.968 1.00 80.75 402 GLY A O 1
ATOM 3125 N N . VAL A 1 403 ? -8.901 8.987 44.884 1.00 91.75 403 VAL A N 1
ATOM 3126 C CA . VAL A 1 403 ? -9.507 9.070 43.551 1.00 91.75 403 VAL A CA 1
ATOM 3127 C C . VAL A 1 403 ? -8.447 8.871 42.478 1.00 91.75 403 VAL A C 1
ATOM 3129 O O . VAL A 1 403 ? -7.285 9.249 42.668 1.00 91.75 403 VAL A O 1
ATOM 3132 N N . HIS A 1 404 ? -8.857 8.271 41.362 1.00 94.25 404 HIS A N 1
ATOM 3133 C CA . HIS A 1 404 ? -8.044 8.188 40.159 1.00 94.25 404 HIS A CA 1
ATOM 3134 C C . HIS A 1 404 ? -8.654 9.058 39.059 1.00 94.25 404 HIS A C 1
ATOM 3136 O O . HIS A 1 404 ? -9.809 8.863 38.674 1.00 94.25 404 HIS A O 1
ATOM 3142 N N . VAL A 1 405 ? -7.887 10.031 38.577 1.00 93.81 405 VAL A N 1
ATOM 3143 C CA . VAL A 1 405 ? -8.274 10.942 37.499 1.00 93.81 405 VAL A CA 1
ATOM 3144 C C . VAL A 1 405 ? -7.438 10.618 36.272 1.00 93.81 405 VAL A C 1
ATOM 3146 O O . VAL A 1 405 ? -6.216 10.573 36.348 1.00 93.81 405 VAL A O 1
ATOM 3149 N N . VAL A 1 406 ? -8.091 10.420 35.135 1.00 92.62 406 VAL A N 1
ATOM 3150 C CA . VAL A 1 406 ? -7.430 10.157 33.859 1.00 92.62 406 VAL A CA 1
ATOM 3151 C C . VAL A 1 406 ? -7.888 11.197 32.858 1.00 92.62 406 VAL A C 1
ATOM 3153 O O . VAL A 1 406 ? -9.088 11.378 32.650 1.00 92.62 406 VAL A O 1
ATOM 3156 N N . VAL A 1 407 ? -6.928 11.891 32.261 1.00 91.44 407 VAL A N 1
ATOM 3157 C CA . VAL A 1 407 ? -7.163 13.001 31.336 1.00 91.44 407 VAL A CA 1
ATOM 3158 C C . VAL A 1 407 ? -6.511 12.705 29.996 1.00 91.44 407 VAL A C 1
ATOM 3160 O O . VAL A 1 407 ? -5.514 11.991 29.927 1.00 91.44 407 VAL A O 1
ATOM 3163 N N . THR A 1 408 ? -7.065 13.255 28.922 1.00 88.00 408 THR A N 1
ATOM 3164 C CA . THR A 1 408 ? -6.444 13.198 27.595 1.00 88.00 408 THR A CA 1
ATOM 3165 C C . THR A 1 408 ? -6.090 14.601 27.126 1.00 88.00 408 THR A C 1
ATOM 3167 O O . THR A 1 408 ? -6.971 15.467 27.038 1.00 88.00 408 THR A O 1
ATOM 3170 N N . LEU A 1 409 ? -4.831 14.815 26.753 1.00 82.94 409 LEU A N 1
ATOM 3171 C CA . LEU A 1 409 ? -4.391 16.043 26.096 1.00 82.94 409 LEU A CA 1
ATOM 3172 C C . LEU A 1 409 ? -4.014 15.794 24.615 1.00 82.94 409 LEU A C 1
ATOM 3174 O O . LEU A 1 409 ? -3.600 14.686 24.239 1.00 82.94 409 LEU A O 1
ATOM 3178 N N . PRO A 1 410 ? -4.201 16.791 23.727 1.00 76.62 410 PRO A N 1
ATOM 3179 C CA . PRO A 1 410 ? -3.782 16.708 22.330 1.00 76.62 410 PRO A CA 1
ATOM 3180 C C . PRO A 1 410 ? -2.254 16.685 22.203 1.00 76.62 410 PRO A C 1
ATOM 3182 O O . PRO A 1 410 ? -1.551 17.239 23.042 1.00 76.62 410 PRO A O 1
ATOM 3185 N N . GLN A 1 411 ? -1.738 16.049 21.145 1.00 66.69 411 GLN A N 1
ATOM 3186 C CA . GLN A 1 411 ? -0.284 15.941 20.914 1.00 66.69 411 GLN A CA 1
ATOM 3187 C C . GLN A 1 411 ? 0.248 16.757 19.737 1.00 66.69 411 GLN A C 1
ATOM 3189 O O . GLN A 1 411 ? 1.443 17.036 19.680 1.00 66.69 411 GLN A O 1
ATOM 3194 N N . SER A 1 412 ? -0.607 17.109 18.778 1.00 65.06 412 SER A N 1
ATOM 3195 C CA . SER A 1 412 ? -0.197 17.807 17.558 1.00 65.06 412 SER A CA 1
ATOM 3196 C C . SER A 1 412 ? -0.885 19.159 17.423 1.00 65.06 412 SER A C 1
ATOM 3198 O O . SER A 1 412 ? -2.005 19.360 17.898 1.00 65.06 412 SER A O 1
ATOM 3200 N N . ASP A 1 413 ? -0.236 20.084 16.712 1.00 63.66 413 ASP A N 1
ATOM 3201 C CA . ASP A 1 413 ? -0.840 21.367 16.328 1.00 63.66 413 ASP A CA 1
ATOM 3202 C C . ASP A 1 413 ? -2.150 21.186 15.549 1.00 63.66 413 ASP A C 1
ATOM 3204 O O . ASP A 1 413 ? -3.073 21.993 15.680 1.00 63.66 413 ASP A O 1
ATOM 3208 N N . THR A 1 414 ? -2.260 20.100 14.780 1.00 62.25 414 THR A N 1
ATOM 3209 C CA . THR A 1 414 ? -3.473 19.743 14.044 1.00 62.25 414 THR A CA 1
ATOM 3210 C C . THR A 1 414 ? -4.630 19.402 14.987 1.00 62.25 414 THR A C 1
ATOM 3212 O O . THR A 1 414 ? -5.743 19.870 14.761 1.00 62.25 414 THR A O 1
ATOM 3215 N N . GLU A 1 415 ? -4.376 18.646 16.064 1.00 63.78 415 GLU A N 1
ATOM 3216 C CA . GLU A 1 415 ? -5.379 18.327 17.099 1.00 63.78 415 GLU A CA 1
ATOM 3217 C C . GLU A 1 415 ? -5.782 19.568 17.912 1.00 63.78 415 GLU A C 1
ATOM 3219 O O . GLU A 1 415 ? -6.949 19.731 18.264 1.00 63.78 415 GLU A O 1
ATOM 3224 N N . MET A 1 416 ? -4.838 20.478 18.177 1.00 76.19 416 MET A N 1
ATOM 3225 C CA . MET A 1 416 ? -5.106 21.708 18.931 1.00 76.19 416 MET A CA 1
ATOM 3226 C C . MET A 1 416 ? -6.006 22.693 18.165 1.00 76.19 416 MET A C 1
ATOM 3228 O O . MET A 1 416 ? -6.730 23.470 18.786 1.00 76.19 416 MET A O 1
ATOM 3232 N N . ALA A 1 417 ? -6.034 22.635 16.829 1.00 74.88 417 ALA A N 1
ATOM 3233 C CA . ALA A 1 417 ? -6.977 23.376 15.987 1.00 74.88 417 ALA A CA 1
ATOM 3234 C C . ALA A 1 417 ? -7.030 24.895 16.286 1.00 74.88 417 ALA A C 1
ATOM 3236 O O . ALA A 1 417 ? -8.087 25.465 16.569 1.00 74.88 417 ALA A O 1
ATOM 3237 N N . GLY A 1 418 ? -5.867 25.552 16.188 1.00 80.88 418 GLY A N 1
ATOM 3238 C CA . GLY A 1 418 ? -5.723 27.015 16.207 1.00 80.88 418 GLY A CA 1
ATOM 3239 C C . GLY A 1 418 ? -5.041 27.589 17.456 1.00 80.88 418 GLY A C 1
ATOM 3240 O O . GLY A 1 418 ? -4.550 26.865 18.321 1.00 80.88 418 GLY A O 1
ATOM 3241 N N . SER A 1 419 ? -4.990 28.923 17.550 1.00 84.56 419 SER A N 1
ATOM 3242 C CA . SER A 1 419 ? -4.344 29.652 18.658 1.00 84.56 419 SER A CA 1
ATOM 3243 C C . SER A 1 419 ? -5.024 29.417 20.011 1.00 84.56 419 SER A C 1
ATOM 3245 O O . SER A 1 419 ? -4.331 29.203 21.003 1.00 84.56 419 SER A O 1
ATOM 3247 N N . ALA A 1 420 ? -6.360 29.387 20.042 1.00 84.94 420 ALA A N 1
ATOM 3248 C CA . ALA A 1 420 ? -7.141 29.132 21.253 1.00 84.94 420 ALA A CA 1
ATOM 3249 C C . ALA A 1 420 ? -6.855 27.747 21.857 1.00 84.94 420 ALA A C 1
ATOM 3251 O O . ALA A 1 420 ? -6.699 27.613 23.069 1.00 84.94 420 ALA A O 1
ATOM 3252 N N . GLY A 1 421 ? -6.727 26.714 21.017 1.00 85.81 421 GLY A N 1
ATOM 3253 C CA . GLY A 1 421 ? -6.391 25.371 21.487 1.00 85.81 421 GLY A CA 1
ATOM 3254 C C . GLY A 1 421 ? -4.958 25.249 21.992 1.00 85.81 421 GLY A C 1
ATOM 3255 O O . GLY A 1 421 ? -4.745 24.613 23.020 1.00 85.81 421 GLY A O 1
ATOM 3256 N N . ARG A 1 422 ? -3.989 25.926 21.356 1.00 86.62 422 ARG A N 1
ATOM 3257 C CA . ARG A 1 422 ? -2.613 26.014 21.877 1.00 86.62 422 ARG A CA 1
ATOM 3258 C C . ARG A 1 422 ? -2.557 26.663 23.258 1.00 86.62 422 ARG A C 1
ATOM 3260 O O . ARG A 1 422 ? -1.853 26.167 24.133 1.00 86.62 422 ARG A O 1
ATOM 3267 N N . ALA A 1 423 ? -3.303 27.746 23.467 1.00 86.38 423 ALA A N 1
ATOM 3268 C CA . ALA A 1 423 ? -3.358 28.418 24.761 1.00 86.38 423 ALA A CA 1
ATOM 3269 C C . ALA A 1 423 ? -4.021 27.540 25.837 1.00 86.38 423 ALA A C 1
ATOM 3271 O O . ALA A 1 423 ? -3.485 27.397 26.935 1.00 86.38 423 ALA A O 1
ATOM 3272 N N . ALA A 1 424 ? -5.144 26.896 25.502 1.00 88.00 424 ALA A N 1
ATOM 3273 C CA . ALA A 1 424 ? -5.822 25.950 26.386 1.00 88.00 424 ALA A CA 1
ATOM 3274 C C . ALA A 1 424 ? -4.930 24.755 26.764 1.00 88.00 424 ALA A C 1
ATOM 3276 O O . ALA A 1 424 ? -4.853 24.399 27.938 1.00 88.00 424 ALA A O 1
ATOM 3277 N N . PHE A 1 425 ? -4.219 24.174 25.794 1.00 88.50 425 PHE A N 1
ATOM 3278 C CA . PHE A 1 425 ? -3.248 23.111 26.040 1.00 88.50 425 PHE A CA 1
ATOM 3279 C C . PHE A 1 425 ? -2.115 23.580 26.956 1.00 88.50 425 PHE A C 1
ATOM 3281 O O . PHE A 1 425 ? -1.828 22.909 27.941 1.00 88.50 425 PHE A O 1
ATOM 3288 N N . ALA A 1 426 ? -1.508 24.738 26.674 1.00 87.06 426 ALA A N 1
ATOM 3289 C CA . ALA A 1 426 ? -0.383 25.251 27.451 1.00 87.06 426 ALA A CA 1
ATOM 3290 C C . ALA A 1 426 ? -0.733 25.465 28.933 1.00 87.06 426 ALA A C 1
ATOM 3292 O O . ALA A 1 426 ? 0.074 25.144 29.803 1.00 87.06 426 ALA A O 1
ATOM 3293 N N . GLU A 1 427 ? -1.926 25.981 29.240 1.00 86.88 427 GLU A N 1
ATOM 3294 C CA . GLU A 1 427 ? -2.360 26.185 30.627 1.00 86.88 427 GLU A CA 1
ATOM 3295 C C . GLU A 1 427 ? -2.764 24.874 31.321 1.00 86.88 427 GLU A C 1
ATOM 3297 O O . GLU A 1 427 ? -2.331 24.626 32.449 1.00 86.88 427 GLU A O 1
ATOM 3302 N N . LEU A 1 428 ? -3.510 23.988 30.649 1.00 87.88 428 LEU A N 1
ATOM 3303 C CA . LEU A 1 428 ? -3.888 22.685 31.217 1.00 87.88 428 LEU A CA 1
ATOM 3304 C C . LEU A 1 428 ? -2.666 21.787 31.458 1.00 87.88 428 LEU A C 1
ATOM 3306 O O . LEU A 1 428 ? -2.544 21.193 32.528 1.00 87.88 428 LEU A O 1
ATOM 3310 N N . SER A 1 429 ? -1.726 21.745 30.510 1.00 85.31 429 SER A N 1
ATOM 3311 C CA . SER A 1 429 ? -0.471 20.993 30.622 1.00 85.31 429 SER A CA 1
ATOM 3312 C C . SER A 1 429 ? 0.357 21.452 31.825 1.00 85.31 429 SER A C 1
ATOM 3314 O O . SER A 1 429 ? 0.798 20.613 32.605 1.00 85.31 429 SER A O 1
ATOM 3316 N N . LYS A 1 430 ? 0.491 22.766 32.075 1.00 84.31 430 LYS A N 1
ATOM 3317 C CA . LYS A 1 430 ? 1.201 23.283 33.265 1.00 84.31 430 LYS A CA 1
ATOM 3318 C C . LYS A 1 430 ? 0.609 22.781 34.583 1.00 84.31 430 LYS A C 1
ATOM 3320 O O . LYS A 1 430 ? 1.347 22.603 35.551 1.00 84.31 430 LYS A O 1
ATOM 3325 N N . VAL A 1 431 ? -0.712 22.619 34.646 1.00 80.56 431 VAL A N 1
ATOM 3326 C CA . VAL A 1 431 ? -1.419 22.170 35.852 1.00 80.56 431 VAL A CA 1
ATOM 3327 C C . VAL A 1 431 ? -1.317 20.657 36.023 1.00 80.56 431 VAL A C 1
ATOM 3329 O O . VAL A 1 431 ? -1.065 20.190 37.131 1.00 80.56 431 VAL A O 1
ATOM 3332 N N . ILE A 1 432 ? -1.487 19.904 34.935 1.00 80.12 432 ILE A N 1
ATOM 3333 C CA . ILE A 1 432 ? -1.498 18.438 34.940 1.00 80.12 432 ILE A CA 1
ATOM 3334 C C . ILE A 1 432 ? -0.078 17.881 35.112 1.00 80.12 432 ILE A C 1
ATOM 3336 O O . ILE A 1 432 ? 0.145 17.066 36.002 1.00 80.12 432 ILE A O 1
ATOM 3340 N N . HIS A 1 433 ? 0.915 18.383 34.365 1.00 73.00 433 HIS A N 1
ATOM 3341 C CA . HIS A 1 433 ? 2.296 17.870 34.404 1.00 73.00 433 HIS A CA 1
ATOM 3342 C C . HIS A 1 433 ? 3.051 18.179 35.699 1.00 73.00 433 HIS A C 1
ATOM 3344 O O . HIS A 1 433 ? 4.066 17.552 35.980 1.00 73.00 433 HIS A O 1
ATOM 3350 N N . ARG A 1 434 ? 2.556 19.098 36.539 1.00 64.81 434 ARG A N 1
ATOM 3351 C CA . ARG A 1 434 ? 3.074 19.267 37.910 1.00 64.81 434 ARG A CA 1
ATOM 3352 C C . ARG A 1 434 ? 2.765 18.074 38.818 1.00 64.81 434 ARG A C 1
ATOM 3354 O O . ARG A 1 434 ? 3.411 17.940 39.853 1.00 64.81 434 ARG A O 1
ATOM 3361 N N . ALA A 1 435 ? 1.778 17.258 38.458 1.00 56.81 435 ALA A N 1
ATOM 3362 C CA . ALA A 1 435 ? 1.281 16.140 39.250 1.00 56.81 435 ALA A CA 1
ATOM 3363 C C . ALA A 1 435 ? 1.504 14.767 38.580 1.00 56.81 435 ALA A C 1
ATOM 3365 O O . ALA A 1 435 ? 1.029 13.770 39.120 1.00 56.81 435 ALA A O 1
ATOM 3366 N N . ASP A 1 436 ? 2.196 14.719 37.435 1.00 48.09 436 ASP A N 1
ATOM 3367 C CA . ASP A 1 436 ? 2.248 13.558 36.533 1.00 48.09 436 ASP A CA 1
ATOM 3368 C C . ASP A 1 436 ? 3.661 12.959 36.380 1.00 48.09 436 ASP A C 1
ATOM 3370 O O . ASP A 1 436 ? 4.675 13.602 36.668 1.00 48.09 436 ASP A O 1
ATOM 3374 N N . SER A 1 437 ? 3.712 11.717 35.897 1.00 50.53 437 SER A N 1
ATOM 3375 C CA . SER A 1 437 ? 4.910 10.923 35.608 1.00 50.53 437 SER A CA 1
ATOM 3376 C C . SER A 1 437 ? 4.965 10.578 34.113 1.00 50.53 437 SER A C 1
ATOM 3378 O O . SER A 1 437 ? 3.925 10.422 33.477 1.00 50.53 437 SER A O 1
ATOM 3380 N N . PRO A 1 438 ? 6.152 10.447 33.490 1.00 48.84 438 PRO A N 1
ATOM 3381 C CA . PRO A 1 438 ? 6.247 10.267 32.043 1.00 48.84 438 PRO A CA 1
ATOM 3382 C C . PRO A 1 438 ? 5.616 8.949 31.555 1.00 48.84 438 PRO A C 1
ATOM 3384 O O . PRO A 1 438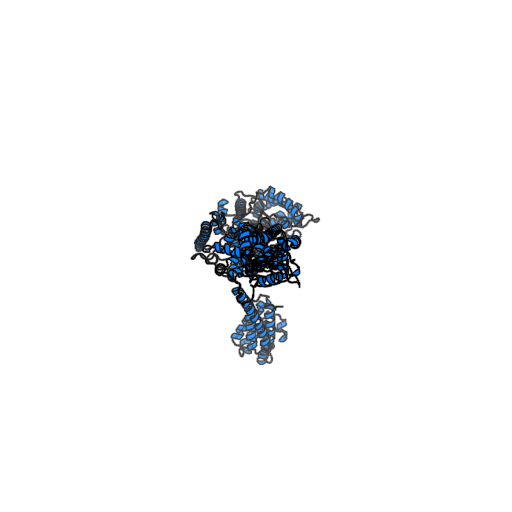 ? 6.147 7.856 31.773 1.00 48.84 438 PRO A O 1
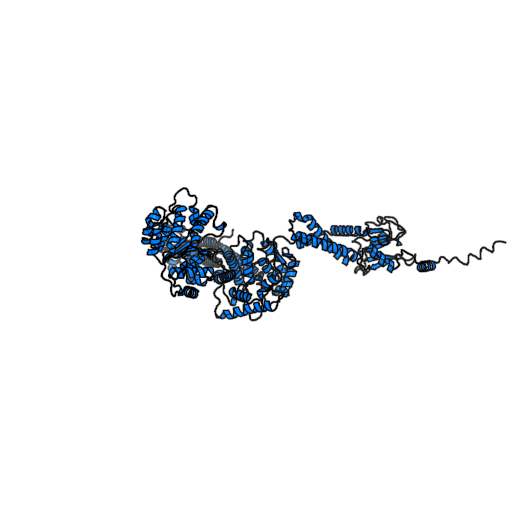ATOM 3387 N N . TRP A 1 439 ? 4.511 9.074 30.814 1.00 49.94 439 TRP A N 1
ATOM 3388 C CA . TRP A 1 439 ? 3.851 7.997 30.071 1.00 49.94 439 TRP A CA 1
ATOM 3389 C C . TRP A 1 439 ? 4.762 7.388 28.988 1.00 49.94 439 TRP A C 1
ATOM 3391 O O . TRP A 1 439 ? 5.469 8.103 28.273 1.00 49.94 439 TRP A O 1
ATOM 3401 N N . ARG A 1 440 ? 4.729 6.055 28.819 1.00 49.75 440 ARG A N 1
ATOM 3402 C CA . ARG A 1 440 ? 5.548 5.343 27.820 1.00 49.75 440 ARG A CA 1
ATOM 3403 C C . ARG A 1 440 ? 4.784 5.083 26.507 1.00 49.75 440 ARG A C 1
ATOM 3405 O O . ARG A 1 440 ? 3.692 4.514 26.550 1.00 49.75 440 ARG A O 1
ATOM 3412 N N . PRO A 1 441 ? 5.361 5.427 25.338 1.00 50.09 441 PRO A N 1
ATOM 3413 C CA . PRO A 1 441 ? 4.823 5.068 24.024 1.00 50.09 441 PRO A CA 1
ATOM 3414 C C . PRO A 1 441 ? 4.657 3.556 23.825 1.00 50.09 441 PRO A C 1
ATOM 3416 O O . PRO A 1 441 ? 5.490 2.775 24.279 1.00 50.09 441 PRO A O 1
ATOM 3419 N N . THR A 1 442 ? 3.639 3.158 23.058 1.00 54.34 442 THR A N 1
ATOM 3420 C CA . THR A 1 442 ? 3.486 1.794 22.518 1.00 54.34 442 THR A CA 1
ATOM 3421 C C . THR A 1 442 ? 4.669 1.436 21.606 1.00 54.34 442 THR A C 1
ATOM 3423 O O . THR A 1 442 ? 5.134 2.273 20.833 1.00 54.34 442 THR A O 1
ATOM 3426 N N . THR A 1 443 ? 5.167 0.201 21.665 1.00 61.09 443 THR A N 1
ATOM 3427 C CA . THR A 1 443 ? 6.277 -0.249 20.798 1.00 61.09 443 THR A CA 1
ATOM 3428 C C . THR A 1 443 ? 5.776 -0.799 19.454 1.00 61.09 443 THR A C 1
ATOM 3430 O O . THR A 1 443 ? 4.618 -1.195 19.330 1.00 61.09 443 THR A O 1
ATOM 3433 N N . GLU A 1 444 ? 6.638 -0.857 18.428 1.00 61.53 444 GLU A N 1
ATOM 3434 C CA . GLU A 1 444 ? 6.281 -1.362 17.083 1.00 61.53 444 GLU A CA 1
ATOM 3435 C C . GLU A 1 444 ? 5.684 -2.784 17.118 1.00 61.53 444 GLU A C 1
ATOM 3437 O O . GLU A 1 444 ? 4.696 -3.067 16.441 1.00 61.53 444 GLU A O 1
ATOM 3442 N N . LEU A 1 445 ? 6.233 -3.658 17.971 1.00 64.12 445 LEU A N 1
ATOM 3443 C CA . LEU A 1 445 ? 5.773 -5.038 18.168 1.00 64.12 445 LEU A CA 1
ATOM 3444 C C . LEU A 1 445 ? 4.330 -5.120 18.676 1.00 64.12 445 LEU A C 1
ATOM 3446 O O . LEU A 1 445 ? 3.566 -5.990 18.264 1.00 64.12 445 LEU A O 1
ATOM 3450 N N . GLU A 1 446 ? 3.950 -4.202 19.560 1.00 70.19 446 GLU A N 1
ATOM 3451 C CA . GLU A 1 446 ? 2.599 -4.141 20.115 1.00 70.19 446 GLU A CA 1
ATOM 3452 C C . GLU A 1 446 ? 1.588 -3.708 19.048 1.00 70.19 446 GLU A C 1
ATOM 3454 O O . GLU A 1 446 ? 0.446 -4.164 19.050 1.00 70.19 446 GLU A O 1
ATOM 3459 N N . GLY A 1 447 ? 2.025 -2.886 18.089 1.00 69.12 447 GLY A N 1
ATOM 3460 C CA . GLY A 1 447 ? 1.246 -2.528 16.911 1.00 69.12 447 GLY A CA 1
ATOM 3461 C C . GLY A 1 447 ? 0.791 -3.744 16.099 1.00 69.12 447 GLY A C 1
ATOM 3462 O O . GLY A 1 447 ? -0.375 -3.842 15.715 1.00 69.12 447 GLY A O 1
ATOM 3463 N N . TYR A 1 448 ? 1.684 -4.713 15.894 1.00 75.50 448 TYR A N 1
ATOM 3464 C CA . TYR A 1 448 ? 1.389 -5.918 15.116 1.00 75.50 448 TYR A CA 1
ATOM 3465 C C . TYR A 1 448 ? 0.298 -6.782 15.760 1.00 75.50 448 TYR A C 1
ATOM 3467 O O . TYR A 1 448 ? -0.635 -7.223 15.085 1.00 75.50 448 TYR A O 1
ATOM 3475 N N . GLU A 1 449 ? 0.369 -6.965 17.078 1.00 77.94 449 GLU A N 1
ATOM 3476 C CA . GLU A 1 449 ? -0.636 -7.706 17.847 1.00 77.94 449 GLU A CA 1
ATOM 3477 C C . GLU A 1 449 ? -2.000 -6.999 17.863 1.00 77.94 449 GLU A C 1
ATOM 3479 O O . GLU A 1 449 ? -3.040 -7.660 17.793 1.00 77.94 449 GLU A O 1
ATOM 3484 N N . ILE A 1 450 ? -2.019 -5.659 17.888 1.00 78.50 450 ILE A N 1
ATOM 3485 C CA . ILE A 1 450 ? -3.261 -4.877 17.776 1.00 78.50 450 ILE A CA 1
ATOM 3486 C C . ILE A 1 450 ? -3.959 -5.174 16.446 1.00 78.50 450 ILE A C 1
ATOM 3488 O O . ILE A 1 450 ? -5.156 -5.470 16.436 1.00 78.50 450 ILE A O 1
ATOM 3492 N N . VAL A 1 451 ? -3.222 -5.120 15.331 1.00 80.88 451 VAL A N 1
ATOM 3493 C CA . VAL A 1 451 ? -3.775 -5.390 13.993 1.00 80.88 451 VAL A CA 1
ATOM 3494 C C . VAL A 1 451 ? -4.311 -6.809 13.907 1.00 80.88 451 VAL A C 1
ATOM 3496 O O . VAL A 1 451 ? -5.447 -7.011 13.478 1.00 80.88 451 VAL A O 1
ATOM 3499 N N . ARG A 1 452 ? -3.528 -7.789 14.367 1.00 86.25 452 ARG A N 1
ATOM 3500 C CA . ARG A 1 452 ? -3.929 -9.194 14.352 1.00 86.25 452 ARG A CA 1
ATOM 3501 C C . ARG A 1 452 ? -5.241 -9.412 15.113 1.00 86.25 452 ARG A C 1
ATOM 3503 O O . ARG A 1 452 ? -6.181 -9.947 14.534 1.00 86.25 452 ARG A O 1
ATOM 3510 N N . ARG A 1 453 ? -5.332 -8.992 16.383 1.00 85.31 453 ARG A N 1
ATOM 3511 C CA . ARG A 1 453 ? -6.520 -9.246 17.229 1.00 85.31 453 ARG A CA 1
ATOM 3512 C C . ARG A 1 453 ? -7.780 -8.542 16.737 1.00 85.31 453 ARG A C 1
ATOM 3514 O O . ARG A 1 453 ? -8.885 -9.041 16.949 1.00 85.31 453 ARG A O 1
ATOM 3521 N N . ARG A 1 454 ? -7.617 -7.384 16.092 1.00 84.88 454 ARG A N 1
ATOM 3522 C CA . ARG A 1 454 ? -8.734 -6.620 15.527 1.00 84.88 454 ARG A CA 1
ATOM 3523 C C . ARG A 1 454 ? -9.277 -7.211 14.235 1.00 84.88 454 ARG A C 1
ATOM 3525 O O . ARG A 1 454 ? -10.458 -7.034 13.973 1.00 84.88 454 ARG A O 1
ATOM 3532 N N . LEU A 1 455 ? -8.449 -7.887 13.441 1.00 89.19 455 LEU A N 1
ATOM 3533 C CA . LEU A 1 455 ? -8.849 -8.383 12.120 1.00 89.19 455 LEU A CA 1
ATOM 3534 C C . LEU A 1 455 ? -9.156 -9.886 12.106 1.00 89.19 455 LEU A C 1
ATOM 3536 O O . LEU A 1 455 ? -9.954 -10.338 11.285 1.00 89.19 455 LEU A O 1
ATOM 3540 N N . PHE A 1 456 ? -8.574 -10.651 13.032 1.00 91.69 456 PHE A N 1
ATOM 3541 C CA . PHE A 1 456 ? -8.698 -12.104 13.096 1.00 91.69 456 PHE A CA 1
ATOM 3542 C C . PHE A 1 456 ? -9.252 -12.602 14.427 1.00 91.69 456 PHE A C 1
ATOM 3544 O O . PHE A 1 456 ? -9.014 -12.027 15.491 1.00 91.69 456 PHE A O 1
ATOM 3551 N N . GLN A 1 457 ? -9.956 -13.728 14.355 1.00 90.75 457 GLN A N 1
ATOM 3552 C CA . GLN A 1 457 ? -10.394 -14.479 15.523 1.00 90.75 457 GLN A CA 1
ATOM 3553 C C . GLN A 1 457 ? -9.195 -15.137 16.232 1.00 90.75 457 GLN A C 1
ATOM 3555 O O . GLN A 1 457 ? -8.140 -15.342 15.617 1.00 90.75 457 GLN A O 1
ATOM 3560 N N . PRO A 1 458 ? -9.327 -15.487 17.526 1.00 86.94 458 PRO A N 1
ATOM 3561 C CA . PRO A 1 458 ? -8.316 -16.275 18.220 1.00 86.94 458 PRO A CA 1
ATOM 3562 C C . PRO A 1 458 ? -8.019 -17.585 17.480 1.00 86.94 458 PRO A C 1
ATOM 3564 O O . PRO A 1 458 ? -8.933 -18.260 17.011 1.00 86.94 458 PRO A O 1
ATOM 3567 N N . ILE A 1 459 ? -6.737 -17.947 17.403 1.00 87.81 459 ILE A N 1
ATOM 3568 C CA . ILE A 1 459 ? -6.300 -19.226 16.826 1.00 87.81 459 ILE A CA 1
ATOM 3569 C C . ILE A 1 459 ? -6.804 -20.348 17.736 1.00 87.81 459 ILE A C 1
ATOM 3571 O O . ILE A 1 459 ? -6.629 -20.270 18.956 1.00 87.81 459 ILE A O 1
ATOM 3575 N N . ALA A 1 460 ? -7.421 -21.383 17.166 1.00 86.44 460 ALA A N 1
ATOM 3576 C CA . ALA A 1 460 ? -7.859 -22.533 17.946 1.00 86.44 460 ALA A CA 1
ATOM 3577 C C . ALA A 1 460 ? -6.646 -23.285 18.518 1.00 86.44 460 ALA A C 1
ATOM 3579 O O . ALA A 1 460 ? -5.613 -23.417 17.865 1.00 86.44 460 ALA A O 1
ATOM 3580 N N . ALA A 1 461 ? -6.774 -23.826 19.733 1.00 83.88 461 ALA A N 1
ATOM 3581 C CA . ALA A 1 461 ? -5.660 -24.485 20.424 1.00 83.88 461 ALA A CA 1
ATOM 3582 C C . ALA A 1 461 ? -5.024 -25.632 19.610 1.00 83.88 461 ALA A C 1
ATOM 3584 O O . ALA A 1 461 ? -3.815 -25.843 19.689 1.00 83.88 461 ALA A O 1
ATOM 3585 N N . ASN A 1 462 ? -5.825 -26.328 18.797 1.00 84.25 462 ASN A N 1
ATOM 3586 C CA . ASN A 1 462 ? -5.365 -27.419 17.936 1.00 84.25 462 ASN A CA 1
ATOM 3587 C C . ASN A 1 462 ? -4.512 -26.932 16.749 1.00 84.25 462 ASN A C 1
ATOM 3589 O O . ASN A 1 462 ? -3.655 -27.674 16.276 1.00 84.25 462 ASN A O 1
ATOM 3593 N N . ASP A 1 463 ? -4.701 -25.688 16.307 1.00 88.94 463 ASP A N 1
ATOM 3594 C CA . ASP A 1 463 ? -4.038 -25.123 15.126 1.00 88.94 463 ASP A CA 1
ATOM 3595 C C . ASP A 1 463 ? -2.728 -24.399 15.471 1.00 88.94 463 ASP A C 1
ATOM 3597 O O . ASP A 1 463 ? -1.880 -24.193 14.602 1.00 88.94 463 ASP A O 1
ATOM 3601 N N . CYS A 1 464 ? -2.497 -24.074 16.750 1.00 88.12 464 CYS A N 1
ATOM 3602 C CA . CYS A 1 464 ? -1.269 -23.423 17.220 1.00 88.12 464 CYS A CA 1
ATOM 3603 C C . CYS A 1 464 ? 0.008 -24.176 16.803 1.00 88.12 464 CYS A C 1
ATOM 3605 O O . CYS A 1 464 ? 0.999 -23.556 16.418 1.00 88.12 464 CYS A O 1
ATOM 3607 N N . ALA A 1 465 ? -0.012 -25.513 16.837 1.00 88.25 465 ALA A N 1
ATOM 3608 C CA . ALA A 1 465 ? 1.128 -26.327 16.416 1.00 88.25 465 ALA A CA 1
ATOM 3609 C C . ALA A 1 465 ? 1.397 -26.216 14.905 1.00 88.25 465 ALA A C 1
ATOM 3611 O O . ALA A 1 465 ? 2.552 -26.184 14.485 1.00 88.25 465 ALA A O 1
ATOM 3612 N N . ALA A 1 466 ? 0.346 -26.121 14.086 1.00 89.31 466 ALA A N 1
ATOM 3613 C CA . ALA A 1 466 ? 0.480 -25.950 12.643 1.00 89.31 466 ALA A CA 1
ATOM 3614 C C . ALA A 1 466 ? 1.036 -24.561 12.288 1.00 89.31 466 ALA A C 1
ATOM 3616 O O . ALA A 1 466 ? 1.911 -24.458 11.429 1.00 89.31 466 ALA A O 1
ATOM 3617 N N . VAL A 1 467 ? 0.609 -23.513 13.004 1.00 91.69 467 VAL A N 1
ATOM 3618 C CA . VAL A 1 467 ? 1.177 -22.157 12.882 1.00 91.69 467 VAL A CA 1
ATOM 3619 C C . VAL A 1 467 ? 2.679 -22.164 13.171 1.00 91.69 467 VAL A C 1
ATOM 3621 O O . VAL A 1 467 ? 3.465 -21.643 12.380 1.00 91.69 467 VAL A O 1
ATOM 3624 N N . ASP A 1 468 ? 3.098 -22.819 14.256 1.00 90.38 468 ASP A N 1
ATOM 3625 C CA . ASP A 1 468 ? 4.512 -22.953 14.617 1.00 90.38 468 ASP A CA 1
ATOM 3626 C C . ASP A 1 468 ? 5.334 -23.665 13.530 1.00 90.38 468 ASP A C 1
ATOM 3628 O O . ASP A 1 468 ? 6.474 -23.277 13.256 1.00 90.38 468 ASP A O 1
ATOM 3632 N N . VAL A 1 469 ? 4.766 -24.693 12.892 1.00 91.81 469 VAL A N 1
ATOM 3633 C CA . VAL A 1 469 ? 5.406 -25.410 11.778 1.00 91.81 469 VAL A CA 1
ATOM 3634 C C . VAL A 1 469 ? 5.557 -24.505 10.551 1.00 91.81 469 VAL A C 1
ATOM 3636 O O . VAL A 1 469 ? 6.622 -24.504 9.932 1.00 91.81 469 VAL A O 1
ATOM 3639 N N . VAL A 1 470 ? 4.541 -23.700 10.222 1.00 93.88 470 VAL A N 1
ATOM 3640 C CA . VAL A 1 470 ? 4.612 -22.725 9.122 1.00 93.88 470 VAL A CA 1
ATOM 3641 C C . VAL A 1 470 ? 5.682 -21.665 9.399 1.00 93.88 470 VAL A C 1
ATOM 3643 O O . VAL A 1 470 ? 6.548 -21.446 8.553 1.00 93.88 470 VAL A O 1
ATOM 3646 N N . CYS A 1 471 ? 5.688 -21.049 10.587 1.00 94.25 471 CYS A N 1
ATOM 3647 C CA . CYS A 1 471 ? 6.692 -20.042 10.949 1.00 94.25 471 CYS A CA 1
ATOM 3648 C C . CYS A 1 471 ? 8.119 -20.609 10.917 1.00 94.25 471 CYS A C 1
ATOM 3650 O O . CYS A 1 471 ? 9.022 -19.954 10.397 1.00 94.25 471 CYS A O 1
ATOM 3652 N N . ARG A 1 472 ? 8.327 -21.844 11.400 1.00 92.75 472 ARG A N 1
ATOM 3653 C CA . ARG A 1 472 ? 9.627 -22.527 11.289 1.00 92.75 472 ARG A CA 1
ATOM 3654 C C . ARG A 1 472 ? 10.037 -22.770 9.841 1.00 92.75 472 ARG A C 1
ATOM 3656 O O . ARG A 1 472 ? 11.198 -22.569 9.514 1.00 92.75 472 ARG A O 1
ATOM 3663 N N . ALA A 1 473 ? 9.109 -23.141 8.961 1.00 94.06 473 ALA A N 1
ATOM 3664 C CA . ALA A 1 473 ? 9.424 -23.337 7.548 1.00 94.06 473 ALA A CA 1
ATOM 3665 C C . ALA A 1 473 ? 9.917 -22.044 6.867 1.00 94.06 473 ALA A C 1
ATOM 3667 O O . ALA A 1 473 ? 10.807 -22.109 6.018 1.00 94.06 473 ALA A O 1
ATOM 3668 N N . PHE A 1 474 ? 9.388 -20.876 7.253 1.00 95.38 474 PHE A N 1
ATOM 3669 C CA . PHE A 1 474 ? 9.929 -19.577 6.830 1.00 95.38 474 PHE A CA 1
ATOM 3670 C C . PHE A 1 474 ? 11.320 -19.314 7.425 1.00 95.38 474 PHE A C 1
ATOM 3672 O O . PHE A 1 474 ? 12.234 -18.962 6.680 1.00 95.38 474 PHE A O 1
ATOM 3679 N N . SER A 1 475 ? 11.523 -19.557 8.726 1.00 94.12 475 SER A N 1
ATOM 3680 C CA . SER A 1 475 ? 12.855 -19.460 9.347 1.00 94.12 475 SER A CA 1
ATOM 3681 C C . SER A 1 475 ? 13.890 -20.341 8.629 1.00 94.12 475 SER A C 1
ATOM 3683 O O . SER A 1 475 ? 15.015 -19.906 8.382 1.00 94.12 475 SER A O 1
ATOM 3685 N N . ASP A 1 476 ? 13.523 -21.566 8.248 1.00 93.31 476 ASP A N 1
ATOM 3686 C CA . ASP A 1 476 ? 14.390 -22.500 7.519 1.00 93.31 476 ASP A CA 1
ATOM 3687 C C . ASP A 1 476 ? 14.727 -21.997 6.105 1.00 93.31 476 ASP A C 1
ATOM 3689 O O . ASP A 1 476 ? 15.876 -22.100 5.661 1.00 93.31 476 ASP A O 1
ATOM 3693 N N . LEU A 1 477 ? 13.755 -21.405 5.399 1.00 94.19 477 LEU A N 1
ATOM 3694 C CA . LEU A 1 477 ? 13.977 -20.759 4.101 1.00 94.19 477 LEU A CA 1
ATOM 3695 C C . LEU A 1 477 ? 15.022 -19.636 4.220 1.00 94.19 477 LEU A C 1
ATOM 3697 O O . LEU A 1 477 ? 15.993 -19.606 3.462 1.00 94.19 477 LEU A O 1
ATOM 3701 N N . TYR A 1 478 ? 14.873 -18.759 5.214 1.00 95.25 478 TYR A N 1
ATOM 3702 C CA . TYR A 1 478 ? 15.795 -17.640 5.437 1.00 95.25 478 TYR A CA 1
ATOM 3703 C C . TYR A 1 478 ? 17.193 -18.102 5.866 1.00 95.25 478 TYR A C 1
ATOM 3705 O O . TYR A 1 478 ? 18.201 -17.502 5.488 1.00 95.25 478 TYR A O 1
ATOM 3713 N N . ASN A 1 479 ? 17.281 -19.195 6.626 1.00 92.06 479 ASN A N 1
ATOM 3714 C CA . ASN A 1 479 ? 18.555 -19.762 7.067 1.00 92.06 479 ASN A CA 1
ATOM 3715 C C . ASN A 1 479 ? 19.313 -20.507 5.961 1.00 92.06 479 ASN A C 1
ATOM 3717 O O . ASN A 1 479 ? 20.551 -20.507 5.969 1.00 92.06 479 ASN A O 1
ATOM 3721 N N . SER A 1 480 ? 18.590 -21.138 5.032 1.00 91.38 480 SER A N 1
ATOM 3722 C CA . SER A 1 480 ? 19.162 -21.885 3.905 1.00 91.38 480 SER A CA 1
ATOM 3723 C C . SER A 1 480 ? 19.612 -20.977 2.754 1.00 91.38 480 SER A C 1
ATOM 3725 O O . SER A 1 480 ? 20.631 -21.265 2.131 1.00 91.38 480 SER A O 1
ATOM 3727 N N . SER A 1 481 ? 18.931 -19.849 2.527 1.00 90.75 481 SER A N 1
ATOM 3728 C CA . SER A 1 481 ? 19.214 -18.894 1.437 1.00 90.75 481 SER A CA 1
ATOM 3729 C C . SER A 1 481 ? 19.844 -17.592 1.961 1.00 90.75 481 SER A C 1
ATOM 3731 O O . SER A 1 481 ? 19.250 -16.515 1.950 1.00 90.75 481 SER A O 1
ATOM 3733 N N . ARG A 1 482 ? 21.058 -17.686 2.521 1.00 89.25 482 ARG A N 1
ATOM 3734 C CA . ARG A 1 482 ? 21.670 -16.591 3.309 1.00 89.25 482 ARG A CA 1
ATOM 3735 C C . ARG A 1 482 ? 22.045 -15.343 2.509 1.00 89.25 482 ARG A C 1
ATOM 3737 O O . ARG A 1 482 ? 22.282 -14.306 3.127 1.00 89.25 482 ARG A O 1
ATOM 3744 N N . VAL A 1 483 ? 22.211 -15.458 1.194 1.00 91.31 483 VAL A N 1
ATOM 3745 C CA . VAL A 1 483 ? 22.661 -14.353 0.329 1.00 91.31 483 VAL A CA 1
ATOM 3746 C C . VAL A 1 483 ? 21.461 -13.547 -0.170 1.00 91.31 483 VAL A C 1
ATOM 3748 O O . VAL A 1 483 ? 21.570 -12.336 -0.384 1.00 91.31 483 VAL A O 1
ATOM 3751 N N . GLU A 1 484 ? 20.322 -14.219 -0.303 1.00 92.81 484 GLU A N 1
ATOM 3752 C CA . GLU A 1 484 ? 19.103 -13.756 -0.949 1.00 92.81 484 GLU A CA 1
ATOM 3753 C C . GLU A 1 484 ? 18.144 -13.022 -0.002 1.00 92.81 484 GLU A C 1
ATOM 3755 O O . GLU A 1 484 ? 17.237 -12.352 -0.490 1.00 92.81 484 GLU A O 1
ATOM 3760 N N . PHE A 1 485 ? 18.344 -13.106 1.320 1.00 95.38 485 PHE A N 1
ATOM 3761 C CA . PHE A 1 485 ? 17.489 -12.479 2.339 1.00 95.38 485 PHE A CA 1
ATOM 3762 C C . PHE A 1 485 ? 18.267 -11.551 3.296 1.00 95.38 485 PHE A C 1
ATOM 3764 O O . PHE A 1 485 ? 19.481 -11.710 3.468 1.00 95.38 485 PHE A O 1
ATOM 3771 N N . PRO A 1 486 ? 17.596 -10.576 3.946 1.00 94.81 486 PRO A N 1
ATOM 3772 C CA . PRO A 1 486 ? 18.214 -9.709 4.950 1.00 94.81 486 PRO A CA 1
ATOM 3773 C C . PRO A 1 486 ? 18.745 -10.477 6.167 1.00 94.81 486 PRO A C 1
ATOM 3775 O O . PRO A 1 486 ? 18.216 -11.520 6.558 1.00 94.81 486 PRO A O 1
ATOM 3778 N N . SER A 1 487 ? 19.791 -9.945 6.803 1.00 92.88 487 SER A N 1
ATOM 3779 C CA . SER A 1 487 ? 20.483 -10.640 7.892 1.00 92.88 487 SER A CA 1
ATOM 3780 C C . SER A 1 487 ? 19.623 -10.840 9.136 1.00 92.88 487 SER A C 1
ATOM 3782 O O . SER A 1 487 ? 19.771 -11.883 9.776 1.00 92.88 487 SER A O 1
ATOM 3784 N N . GLU A 1 488 ? 18.735 -9.888 9.444 1.00 92.19 488 GLU A N 1
ATOM 3785 C CA . GLU A 1 488 ? 17.867 -9.920 10.626 1.00 92.19 488 GLU A CA 1
ATOM 3786 C C . GLU A 1 488 ? 16.818 -11.039 10.575 1.00 92.19 488 GLU A C 1
ATOM 3788 O O . GLU A 1 488 ? 16.337 -11.478 11.615 1.00 92.19 488 GLU A O 1
ATOM 3793 N N . CYS A 1 489 ? 16.488 -11.552 9.383 1.00 91.94 489 CYS A N 1
ATOM 3794 C CA . CYS A 1 489 ? 15.486 -12.612 9.210 1.00 91.94 489 CYS A CA 1
ATOM 3795 C C . CYS A 1 489 ? 15.933 -13.954 9.809 1.00 91.94 489 CYS A C 1
ATOM 3797 O O . CYS A 1 489 ? 15.126 -14.861 9.990 1.00 91.94 489 CYS A O 1
ATOM 3799 N N . ARG A 1 490 ? 17.229 -14.078 10.116 1.00 89.31 490 ARG A N 1
ATOM 3800 C CA . ARG A 1 490 ? 17.853 -15.279 10.687 1.00 89.31 490 ARG A CA 1
ATOM 3801 C C . ARG A 1 490 ? 17.895 -15.251 12.212 1.00 89.31 490 ARG A C 1
ATOM 3803 O O . ARG A 1 490 ? 18.286 -16.230 12.841 1.00 89.31 490 ARG A O 1
ATOM 3810 N N . GLU A 1 491 ? 17.547 -14.123 12.818 1.00 91.94 491 GLU A N 1
ATOM 3811 C CA . GLU A 1 491 ? 17.554 -13.983 14.265 1.00 91.94 491 GLU A CA 1
ATOM 3812 C C . GLU A 1 491 ? 16.319 -14.652 14.871 1.00 91.94 491 GLU A C 1
ATOM 3814 O O . GLU A 1 491 ? 15.208 -14.543 14.349 1.00 91.94 491 GLU A O 1
ATOM 3819 N N . ALA A 1 492 ? 16.483 -15.276 16.040 1.00 89.25 492 ALA A N 1
ATOM 3820 C CA . ALA A 1 492 ? 15.370 -15.883 16.776 1.00 89.25 492 ALA A CA 1
ATOM 3821 C C . ALA A 1 492 ? 14.263 -14.870 17.129 1.00 89.25 492 ALA A C 1
ATOM 3823 O O . ALA A 1 492 ? 13.128 -15.249 17.417 1.00 89.25 492 ALA A O 1
ATOM 3824 N N . ASP A 1 493 ? 14.586 -13.575 17.144 1.00 88.88 493 ASP A N 1
ATOM 3825 C CA . ASP A 1 493 ? 13.605 -12.510 17.331 1.00 88.88 493 ASP A CA 1
ATOM 3826 C C . ASP A 1 493 ? 12.670 -12.340 16.122 1.00 88.88 493 ASP A C 1
ATOM 3828 O O . ASP A 1 493 ? 11.473 -12.125 16.300 1.00 88.88 493 ASP A O 1
ATOM 3832 N N . TYR A 1 494 ? 13.166 -12.516 14.891 1.00 91.44 494 TYR A N 1
ATOM 3833 C CA . TYR A 1 494 ? 12.329 -12.455 13.688 1.00 91.44 494 TYR A CA 1
ATOM 3834 C C . TYR A 1 494 ? 11.303 -13.593 13.660 1.00 91.44 494 TYR A C 1
ATOM 3836 O O . TYR A 1 494 ? 10.133 -13.359 13.366 1.00 91.44 494 TYR A O 1
ATOM 3844 N N . GLU A 1 495 ? 11.689 -14.808 14.063 1.00 91.62 495 GLU A N 1
ATOM 3845 C CA . GLU A 1 495 ? 10.739 -15.919 14.202 1.00 91.62 495 GLU A CA 1
ATOM 3846 C C . GLU A 1 495 ? 9.665 -15.635 15.259 1.00 91.62 495 GLU A C 1
ATOM 3848 O O . GLU A 1 495 ? 8.479 -15.872 15.020 1.00 91.62 495 GLU A O 1
ATOM 3853 N N . ARG A 1 496 ? 10.054 -15.076 16.414 1.00 89.62 496 ARG A N 1
ATOM 3854 C CA . ARG A 1 496 ? 9.097 -14.657 17.452 1.00 89.62 496 ARG A CA 1
ATOM 3855 C C . ARG A 1 496 ? 8.110 -13.617 16.914 1.00 89.62 496 ARG A C 1
ATOM 3857 O O . ARG A 1 496 ? 6.914 -13.731 17.177 1.00 89.62 496 ARG A O 1
ATOM 3864 N N . ARG A 1 497 ? 8.584 -12.664 16.105 1.00 89.38 497 ARG A N 1
ATOM 3865 C CA . ARG A 1 497 ? 7.730 -11.691 15.407 1.00 89.38 497 ARG A CA 1
ATOM 3866 C C . ARG A 1 497 ? 6.768 -12.357 14.431 1.00 89.38 497 ARG A C 1
ATOM 3868 O O . ARG A 1 497 ? 5.583 -12.042 14.478 1.00 89.38 497 ARG A O 1
ATOM 3875 N N . MET A 1 498 ? 7.238 -13.292 13.601 1.00 92.12 498 MET A N 1
ATOM 3876 C CA . MET A 1 498 ? 6.378 -14.034 12.664 1.00 92.12 498 MET A CA 1
ATOM 3877 C C . MET A 1 498 ? 5.221 -14.734 13.383 1.00 92.12 498 MET A C 1
ATOM 3879 O O . MET A 1 498 ? 4.084 -14.644 12.929 1.00 92.12 498 MET A O 1
ATOM 3883 N N . ARG A 1 499 ? 5.483 -15.361 14.537 1.00 90.88 499 ARG A N 1
ATOM 3884 C CA . ARG A 1 499 ? 4.442 -16.018 15.346 1.00 90.88 499 ARG A CA 1
ATOM 3885 C C . ARG A 1 499 ? 3.432 -15.027 15.930 1.00 90.88 499 ARG A C 1
ATOM 3887 O O . ARG A 1 499 ? 2.236 -15.294 15.901 1.00 90.88 499 ARG A O 1
ATOM 3894 N N . ALA A 1 500 ? 3.901 -13.884 16.434 1.00 87.19 500 ALA A N 1
ATOM 3895 C CA . ALA A 1 500 ? 3.045 -12.856 17.034 1.00 87.19 500 ALA A CA 1
ATOM 3896 C C . ALA A 1 500 ? 2.083 -12.213 16.014 1.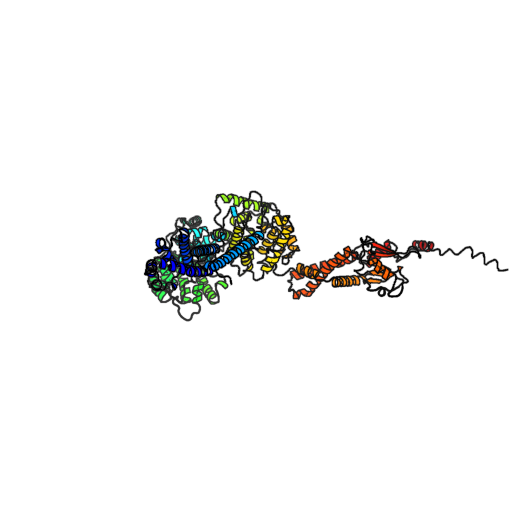00 87.19 500 ALA A C 1
ATOM 3898 O O . ALA A 1 500 ? 0.912 -11.973 16.305 1.00 87.19 500 ALA A O 1
ATOM 3899 N N . CYS A 1 501 ? 2.553 -11.968 14.787 1.00 90.12 501 CYS A N 1
ATOM 3900 C CA . CYS A 1 501 ? 1.756 -11.304 13.751 1.00 90.12 501 CYS A CA 1
ATOM 3901 C C . CYS A 1 501 ? 1.008 -12.249 12.795 1.00 90.12 501 CYS A C 1
ATOM 3903 O O . CYS A 1 501 ? 0.261 -11.768 11.940 1.00 90.12 501 CYS A O 1
ATOM 3905 N N . TYR A 1 502 ? 1.143 -13.571 12.959 1.00 93.19 502 TYR A N 1
ATOM 3906 C CA . TYR A 1 502 ? 0.448 -14.557 12.131 1.00 93.19 502 TYR A CA 1
ATOM 3907 C C . TYR A 1 502 ? -1.075 -14.299 12.100 1.00 93.19 502 TYR A C 1
ATOM 3909 O O . TYR A 1 502 ? -1.684 -14.122 13.163 1.00 93.19 502 TYR A O 1
ATOM 3917 N N . PRO A 1 503 ? -1.719 -14.284 10.915 1.00 94.81 503 PRO A N 1
ATOM 3918 C CA . PRO A 1 503 ? -1.234 -14.770 9.614 1.00 94.81 503 PRO A CA 1
ATOM 3919 C C . PRO A 1 503 ? -0.529 -13.731 8.726 1.00 94.81 503 PRO A C 1
ATOM 3921 O O . PRO A 1 503 ? -0.234 -14.023 7.569 1.00 94.81 503 PRO A O 1
ATOM 3924 N N . ILE A 1 504 ? -0.268 -12.519 9.212 1.00 95.38 504 ILE A N 1
ATOM 3925 C CA . ILE A 1 504 ? 0.364 -11.454 8.425 1.00 95.38 504 ILE A CA 1
ATOM 3926 C C . ILE A 1 504 ? 1.886 -11.581 8.528 1.00 95.38 504 ILE A C 1
ATOM 3928 O O . ILE A 1 504 ? 2.414 -11.824 9.605 1.00 95.38 504 ILE A O 1
ATOM 3932 N N . HIS A 1 505 ? 2.613 -11.427 7.420 1.00 95.56 505 HIS A N 1
ATOM 3933 C CA . HIS A 1 505 ? 4.075 -11.475 7.447 1.00 95.56 505 HIS A CA 1
ATOM 3934 C C . HIS A 1 505 ? 4.672 -10.177 8.036 1.00 95.56 505 HIS A C 1
ATOM 3936 O O . HIS A 1 505 ? 4.210 -9.094 7.654 1.00 95.56 505 HIS A O 1
ATOM 3942 N N . PRO A 1 506 ? 5.723 -10.231 8.891 1.00 93.56 506 PRO A N 1
ATOM 3943 C CA . PRO A 1 506 ? 6.299 -9.040 9.523 1.00 93.56 506 PRO A CA 1
ATOM 3944 C C . PRO A 1 506 ? 6.712 -7.953 8.531 1.00 93.56 506 PRO A C 1
ATOM 3946 O O . PRO A 1 506 ? 6.472 -6.780 8.790 1.00 93.56 506 PRO A O 1
ATOM 3949 N N . GLU A 1 507 ? 7.271 -8.335 7.378 1.00 94.88 507 GLU A N 1
ATOM 3950 C CA . GLU A 1 507 ? 7.691 -7.378 6.343 1.00 94.88 507 GLU A CA 1
ATOM 3951 C C . GLU A 1 507 ? 6.529 -6.491 5.858 1.00 94.88 507 GLU A C 1
ATOM 3953 O O . GLU A 1 507 ? 6.726 -5.296 5.669 1.00 94.88 507 GLU A O 1
ATOM 3958 N N . LEU A 1 508 ? 5.307 -7.027 5.711 1.00 94.81 508 LEU A N 1
ATOM 3959 C CA . LEU A 1 508 ? 4.148 -6.226 5.289 1.00 94.81 508 LEU A CA 1
ATOM 3960 C C . LEU A 1 508 ? 3.777 -5.184 6.344 1.00 94.81 508 LEU A C 1
ATOM 3962 O O . LEU A 1 508 ? 3.601 -4.011 6.017 1.00 94.81 508 LEU A O 1
ATOM 3966 N N . LEU A 1 509 ? 3.689 -5.596 7.609 1.00 88.75 509 LEU A N 1
ATOM 3967 C CA . LEU A 1 509 ? 3.391 -4.665 8.693 1.00 88.75 509 LEU A CA 1
ATOM 3968 C C . LEU A 1 509 ? 4.502 -3.629 8.843 1.00 88.75 509 LEU A C 1
ATOM 3970 O O . LEU A 1 509 ? 4.201 -2.455 9.010 1.00 88.75 509 LEU A O 1
ATOM 3974 N N . GLU A 1 510 ? 5.764 -4.029 8.717 1.00 88.25 510 GLU A N 1
ATOM 3975 C CA . GLU A 1 510 ? 6.901 -3.120 8.812 1.00 88.25 510 GLU A CA 1
ATOM 3976 C C . GLU A 1 510 ? 6.872 -2.051 7.709 1.00 88.25 510 GLU A C 1
ATOM 3978 O O . GLU A 1 510 ? 7.063 -0.877 8.024 1.00 88.25 510 GLU A O 1
ATOM 3983 N N . ARG A 1 511 ? 6.536 -2.399 6.454 1.00 90.25 511 ARG A N 1
ATOM 3984 C CA . ARG A 1 511 ? 6.319 -1.399 5.388 1.00 90.25 511 ARG A CA 1
ATOM 3985 C C . ARG A 1 511 ? 5.187 -0.434 5.748 1.00 90.25 511 ARG A C 1
ATOM 3987 O O . ARG A 1 511 ? 5.345 0.780 5.640 1.00 90.25 511 ARG A O 1
ATOM 3994 N N . LEU A 1 512 ? 4.042 -0.944 6.206 1.00 87.94 512 LEU A N 1
ATOM 3995 C CA . LEU A 1 512 ? 2.888 -0.106 6.563 1.00 87.94 512 LEU A CA 1
ATOM 3996 C C . LEU A 1 512 ? 3.174 0.800 7.777 1.00 87.94 512 LEU A C 1
ATOM 3998 O O . LEU A 1 512 ? 2.734 1.948 7.825 1.00 87.94 512 LEU A O 1
ATOM 4002 N N . TYR A 1 513 ? 3.942 0.312 8.750 1.00 78.94 513 TYR A N 1
ATOM 4003 C CA . TYR A 1 513 ? 4.283 1.059 9.956 1.00 78.94 513 TYR A CA 1
ATOM 4004 C C . TYR A 1 513 ? 5.417 2.051 9.753 1.00 78.94 513 TYR A C 1
ATOM 4006 O O . TYR A 1 513 ? 5.318 3.168 10.249 1.00 78.94 513 TYR A O 1
ATOM 4014 N N . LYS A 1 514 ? 6.495 1.676 9.069 1.00 82.19 514 LYS A N 1
ATOM 4015 C CA . LYS A 1 514 ? 7.649 2.561 8.891 1.00 82.19 514 LYS A CA 1
ATOM 4016 C C . LYS A 1 514 ? 7.437 3.506 7.728 1.00 82.19 514 LYS A C 1
ATOM 4018 O O . LYS A 1 514 ? 7.616 4.702 7.903 1.00 82.19 514 LYS A O 1
ATOM 4023 N N . ASP A 1 515 ? 6.994 2.993 6.586 1.00 86.00 515 ASP A N 1
ATOM 4024 C CA . ASP A 1 515 ? 6.989 3.767 5.348 1.00 86.00 515 ASP A CA 1
ATOM 4025 C C . ASP A 1 515 ? 5.667 4.520 5.158 1.00 86.00 515 ASP A C 1
ATOM 4027 O O . ASP A 1 515 ? 5.661 5.734 4.963 1.00 86.00 515 ASP A O 1
ATOM 4031 N N . TRP A 1 516 ? 4.524 3.839 5.287 1.00 86.06 516 TRP A N 1
ATOM 4032 C CA . TRP A 1 516 ? 3.216 4.474 5.060 1.00 86.06 516 TRP A CA 1
ATOM 4033 C C . TRP A 1 516 ? 2.801 5.432 6.178 1.00 86.06 516 TRP A C 1
ATOM 4035 O O . TRP A 1 516 ? 2.100 6.408 5.916 1.00 86.06 516 TRP A O 1
ATOM 4045 N N . SER A 1 517 ? 3.252 5.205 7.415 1.00 75.88 517 SER A N 1
ATOM 4046 C CA . SER A 1 517 ? 2.927 6.083 8.547 1.00 75.88 517 SER A CA 1
ATOM 4047 C C . SER A 1 517 ? 3.603 7.459 8.491 1.00 75.88 517 SER A C 1
ATOM 4049 O O . SER A 1 517 ? 3.215 8.345 9.256 1.00 75.88 517 SER A O 1
ATOM 4051 N N . MET A 1 518 ? 4.584 7.637 7.594 1.00 77.06 518 MET A N 1
ATOM 4052 C CA . MET A 1 518 ? 5.208 8.931 7.303 1.00 77.06 518 MET A CA 1
ATOM 4053 C C . MET A 1 518 ? 4.316 9.843 6.450 1.00 77.06 518 MET A C 1
ATOM 4055 O O . MET A 1 518 ? 4.599 11.031 6.343 1.00 77.06 518 MET A O 1
ATOM 4059 N N . LEU A 1 519 ? 3.249 9.319 5.838 1.00 77.88 519 LEU A N 1
ATOM 4060 C CA . LEU A 1 519 ? 2.312 10.125 5.059 1.00 77.88 519 LEU A CA 1
ATOM 4061 C C . LEU A 1 519 ? 1.348 10.868 5.998 1.00 77.88 519 LEU A C 1
ATOM 4063 O O . LEU A 1 519 ? 0.580 10.231 6.717 1.00 77.88 519 LEU A O 1
ATOM 4067 N N . ASP A 1 520 ? 1.300 12.201 5.923 1.00 68.00 520 ASP A N 1
ATOM 4068 C CA . ASP A 1 520 ? 0.481 13.051 6.814 1.00 68.00 520 ASP A CA 1
ATOM 4069 C C . ASP A 1 520 ? -1.011 12.671 6.842 1.00 68.00 520 ASP A C 1
ATOM 4071 O O . ASP A 1 520 ? -1.688 12.775 7.865 1.00 68.00 520 ASP A O 1
ATOM 4075 N N . ARG A 1 521 ? -1.546 12.205 5.705 1.00 70.81 521 ARG A N 1
ATOM 4076 C CA . ARG A 1 521 ? -2.955 11.791 5.565 1.00 70.81 521 ARG A CA 1
ATOM 4077 C C . ARG A 1 521 ? -3.207 10.353 6.026 1.00 70.81 521 ARG A C 1
ATOM 4079 O O . ARG A 1 521 ? -4.367 9.962 6.195 1.00 70.81 521 ARG A O 1
ATOM 4086 N N . PHE A 1 522 ? -2.158 9.549 6.200 1.00 71.44 522 PHE A N 1
ATOM 4087 C CA . PHE A 1 522 ? -2.267 8.163 6.636 1.00 71.44 522 PHE A CA 1
ATOM 4088 C C . PHE A 1 522 ? -2.419 8.121 8.154 1.00 71.44 522 PHE A C 1
ATOM 4090 O O . PHE A 1 522 ? -1.469 8.269 8.918 1.00 71.44 522 PHE A O 1
ATOM 4097 N N . GLN A 1 523 ? -3.654 7.913 8.611 1.00 67.69 523 GLN A N 1
ATOM 4098 C CA . GLN A 1 523 ? -3.979 7.791 10.032 1.00 67.69 523 GLN A CA 1
ATOM 4099 C C . GLN A 1 523 ? -3.368 6.502 10.613 1.00 67.69 523 GLN A C 1
ATOM 4101 O O . GLN A 1 523 ? -4.090 5.524 10.753 1.00 67.69 523 GLN A O 1
ATOM 4106 N N . LYS A 1 524 ? -2.061 6.490 10.917 1.00 67.56 524 LYS A N 1
ATOM 4107 C CA . LYS A 1 524 ? -1.200 5.340 11.290 1.00 67.56 524 LYS A CA 1
ATOM 4108 C C . LYS A 1 524 ? -1.942 4.017 11.548 1.00 67.56 524 LYS A C 1
ATOM 4110 O O . LYS A 1 524 ? -1.953 3.143 10.688 1.00 67.56 524 LYS A O 1
ATOM 4115 N N . THR A 1 525 ? -2.623 3.883 12.688 1.00 66.88 525 THR A N 1
ATOM 4116 C CA . THR A 1 525 ? -3.321 2.642 13.071 1.00 66.88 525 THR A CA 1
ATOM 4117 C C . THR A 1 525 ? -4.650 2.437 12.333 1.00 66.88 525 THR A C 1
ATOM 4119 O O . THR A 1 525 ? -4.928 1.343 11.852 1.00 66.88 525 THR A O 1
ATOM 4122 N N . ARG A 1 526 ? -5.480 3.479 12.197 1.00 74.44 526 ARG A N 1
ATOM 4123 C CA . ARG A 1 526 ? -6.815 3.387 11.572 1.00 74.44 526 ARG A CA 1
ATOM 4124 C C . ARG A 1 526 ? -6.745 3.190 10.058 1.00 74.44 526 ARG A C 1
ATOM 4126 O O . ARG A 1 526 ? -7.515 2.413 9.503 1.00 74.44 526 ARG A O 1
ATOM 4133 N N . GLY A 1 527 ? -5.829 3.891 9.398 1.00 77.56 527 GLY A N 1
ATOM 4134 C CA . GLY A 1 527 ? -5.578 3.771 7.968 1.00 77.56 527 GLY A CA 1
ATOM 4135 C C . GLY A 1 527 ? -5.051 2.388 7.604 1.00 77.56 527 GLY A C 1
ATOM 4136 O O . GLY A 1 527 ? -5.541 1.781 6.655 1.00 77.56 527 GLY A O 1
ATOM 4137 N N . MET A 1 528 ? -4.144 1.850 8.423 1.00 83.19 528 MET A N 1
ATOM 4138 C CA . MET A 1 528 ? -3.646 0.486 8.278 1.00 83.19 528 MET A CA 1
ATOM 4139 C C . MET A 1 528 ? -4.731 -0.565 8.532 1.00 83.19 528 MET A C 1
ATOM 4141 O O . MET A 1 528 ? -4.878 -1.462 7.711 1.00 83.19 528 MET A O 1
ATOM 4145 N N . LEU A 1 529 ? -5.515 -0.460 9.615 1.00 84.62 529 LEU A N 1
ATOM 4146 C CA . LEU A 1 529 ? -6.620 -1.395 9.880 1.00 84.62 529 LEU A CA 1
ATOM 4147 C C . LEU A 1 529 ? -7.624 -1.420 8.722 1.00 84.62 529 LEU A C 1
ATOM 4149 O O . LEU A 1 529 ? -8.052 -2.491 8.310 1.00 84.62 529 LEU A O 1
ATOM 4153 N N . ARG A 1 530 ? -7.948 -0.254 8.152 1.00 84.75 530 ARG A N 1
ATOM 4154 C CA . ARG A 1 530 ? -8.865 -0.133 7.010 1.00 84.75 530 ARG A CA 1
ATOM 4155 C C . ARG A 1 530 ? -8.312 -0.779 5.739 1.00 84.75 530 ARG A C 1
ATOM 4157 O O . ARG A 1 530 ? -9.027 -1.522 5.064 1.00 84.75 530 ARG A O 1
ATOM 4164 N N . LEU A 1 531 ? -7.044 -0.513 5.427 1.00 89.75 531 LEU A N 1
ATOM 4165 C CA . LEU A 1 531 ? -6.365 -1.136 4.295 1.00 89.75 531 LEU A CA 1
ATOM 4166 C C . LEU A 1 531 ? -6.311 -2.657 4.479 1.00 89.75 531 LEU A C 1
ATOM 4168 O O . LEU A 1 531 ? -6.738 -3.396 3.598 1.00 89.75 531 LEU A O 1
ATOM 4172 N N . MET A 1 532 ? -5.854 -3.127 5.641 1.00 92.12 532 MET A N 1
ATOM 4173 C CA . MET A 1 532 ? -5.716 -4.554 5.920 1.00 92.12 532 MET A CA 1
ATOM 4174 C C . MET A 1 532 ? -7.062 -5.277 5.970 1.00 92.12 532 MET A C 1
ATOM 4176 O O . MET A 1 532 ? -7.143 -6.387 5.464 1.00 92.12 532 MET A O 1
ATOM 4180 N N . ALA A 1 533 ? -8.128 -4.663 6.491 1.00 91.69 533 ALA A N 1
ATOM 4181 C CA . ALA A 1 533 ? -9.474 -5.234 6.424 1.00 91.69 533 ALA A CA 1
ATOM 4182 C C . ALA A 1 533 ? -9.925 -5.441 4.968 1.00 91.69 533 ALA A C 1
ATOM 4184 O O . ALA A 1 533 ? -10.405 -6.519 4.627 1.00 91.69 533 ALA A O 1
ATOM 4185 N N . SER A 1 534 ? -9.680 -4.457 4.093 1.00 92.38 534 SER A N 1
ATOM 4186 C CA . SER A 1 534 ? -9.980 -4.560 2.655 1.00 92.38 534 SER A CA 1
ATOM 4187 C C . SER A 1 534 ? -9.157 -5.664 1.979 1.00 92.38 534 SER A C 1
ATOM 4189 O O . SER A 1 534 ? -9.694 -6.467 1.220 1.00 92.38 534 SER A O 1
ATOM 4191 N N . VAL A 1 535 ? -7.857 -5.735 2.288 1.00 94.81 535 VAL A N 1
ATOM 4192 C CA . VAL A 1 535 ? -6.943 -6.766 1.772 1.00 94.81 535 VAL A CA 1
ATOM 4193 C C . VAL A 1 535 ? -7.383 -8.156 2.218 1.00 94.81 535 VAL A C 1
ATOM 4195 O O . VAL A 1 535 ? -7.508 -9.048 1.387 1.00 94.81 535 VAL A O 1
ATOM 4198 N N . ILE A 1 536 ? -7.651 -8.344 3.511 1.00 94.81 536 ILE A N 1
ATOM 4199 C CA . ILE A 1 536 ? -8.052 -9.635 4.076 1.00 94.81 536 ILE A CA 1
ATOM 4200 C C . ILE A 1 536 ? -9.405 -10.061 3.523 1.00 94.81 536 ILE A C 1
ATOM 4202 O O . ILE A 1 536 ? -9.538 -11.220 3.158 1.00 94.81 536 ILE A O 1
ATOM 4206 N N . HIS A 1 537 ? -10.379 -9.154 3.416 1.00 94.00 537 HIS A N 1
ATOM 4207 C CA . HIS A 1 537 ? -11.665 -9.453 2.789 1.00 94.00 537 HIS A CA 1
ATOM 4208 C C . HIS A 1 537 ? -11.478 -9.938 1.346 1.00 94.00 537 HIS A C 1
ATOM 4210 O O . HIS A 1 537 ? -11.952 -11.014 0.997 1.00 94.00 537 HIS A O 1
ATOM 4216 N N . SER A 1 538 ? -10.699 -9.213 0.537 1.00 93.62 538 SER A N 1
ATOM 4217 C CA . SER A 1 538 ? -10.423 -9.590 -0.854 1.00 93.62 538 SER A CA 1
ATOM 4218 C C . SER A 1 538 ? -9.720 -10.948 -0.963 1.00 93.62 538 SER A C 1
ATOM 4220 O O . SER A 1 538 ? -10.134 -11.821 -1.727 1.00 93.62 538 SER A O 1
ATOM 4222 N N . LEU A 1 539 ? -8.694 -11.184 -0.138 1.00 94.06 539 LEU A N 1
ATOM 4223 C CA . LEU A 1 539 ? -8.022 -12.482 -0.051 1.00 94.06 539 LEU A CA 1
ATOM 4224 C C . LEU A 1 539 ? -8.969 -13.580 0.448 1.00 94.06 539 LEU A C 1
ATOM 4226 O O . LEU A 1 539 ? -8.858 -14.721 -0.008 1.00 94.06 539 LEU A O 1
ATOM 4230 N N . TRP A 1 540 ? -9.909 -13.239 1.343 1.00 93.62 540 TRP A N 1
ATOM 4231 C CA . TRP A 1 540 ? -10.948 -14.116 1.885 1.00 93.62 540 TRP A CA 1
ATOM 4232 C C . TRP A 1 540 ? -12.040 -14.472 0.853 1.00 93.62 540 TRP A C 1
ATOM 4234 O O . TRP A 1 540 ? -12.549 -15.593 0.838 1.00 93.62 540 TRP A O 1
ATOM 4244 N N . GLU A 1 541 ? -12.349 -13.603 -0.097 1.00 91.81 541 GLU A N 1
ATOM 4245 C CA . GLU A 1 541 ? -13.249 -13.953 -1.201 1.00 91.81 541 GLU A CA 1
ATOM 4246 C C . GLU A 1 541 ? -12.548 -14.791 -2.279 1.00 91.81 541 GLU A C 1
ATOM 4248 O O . GLU A 1 541 ? -13.141 -15.709 -2.844 1.00 91.81 541 GLU A O 1
ATOM 4253 N N . ARG A 1 542 ? -11.258 -14.534 -2.526 1.00 89.81 542 ARG A N 1
ATOM 4254 C CA . ARG A 1 542 ? -10.473 -15.162 -3.607 1.00 89.81 542 ARG A CA 1
ATOM 4255 C C . ARG A 1 542 ? -9.935 -16.566 -3.303 1.00 89.81 542 ARG A C 1
ATOM 4257 O O . ARG A 1 542 ? -9.192 -17.108 -4.113 1.00 89.81 542 ARG A O 1
ATOM 4264 N N . ASN A 1 543 ? -10.284 -17.161 -2.161 1.00 89.50 543 ASN A N 1
ATOM 4265 C CA . ASN A 1 543 ? -9.727 -18.445 -1.701 1.00 89.50 543 ASN A CA 1
ATOM 4266 C C . ASN A 1 543 ? -8.190 -18.478 -1.687 1.00 89.50 543 ASN A C 1
ATOM 4268 O O . ASN A 1 543 ? -7.590 -19.472 -2.087 1.00 89.50 543 ASN A O 1
ATOM 4272 N N . ASP A 1 544 ? -7.562 -17.390 -1.218 1.00 90.25 544 ASP A N 1
ATOM 4273 C CA . ASP A 1 544 ? -6.103 -17.303 -1.118 1.00 90.25 544 ASP A CA 1
ATOM 4274 C C . ASP A 1 544 ? -5.497 -18.508 -0.377 1.00 90.25 544 ASP A C 1
ATOM 4276 O O . ASP A 1 544 ? -5.974 -18.909 0.692 1.00 90.25 544 ASP A O 1
ATOM 4280 N N . ALA A 1 545 ? -4.451 -19.074 -0.981 1.00 87.69 545 ALA A N 1
ATOM 4281 C CA . ALA A 1 545 ? -3.776 -20.291 -0.540 1.00 87.69 545 ALA A CA 1
ATOM 4282 C C . ALA A 1 545 ? -2.337 -20.029 -0.052 1.00 87.69 545 ALA A C 1
ATOM 4284 O O . ALA A 1 545 ? -1.544 -20.965 0.058 1.00 87.69 545 ALA A O 1
ATOM 4285 N N . GLY A 1 546 ? -1.981 -18.771 0.232 1.00 90.81 546 GLY A N 1
ATOM 4286 C CA . GLY A 1 546 ? -0.687 -18.435 0.817 1.00 90.81 546 GLY A CA 1
ATOM 4287 C C . GLY A 1 546 ? -0.523 -19.025 2.222 1.00 90.81 546 GLY A C 1
ATOM 4288 O O . GLY A 1 546 ? -1.493 -19.234 2.954 1.00 90.81 546 GLY A O 1
ATOM 4289 N N . LEU A 1 547 ? 0.719 -19.278 2.635 1.00 94.25 547 LEU A N 1
ATOM 4290 C CA . LEU A 1 547 ? 1.024 -19.722 4.004 1.00 94.25 547 LEU A CA 1
ATOM 4291 C C . LEU A 1 547 ? 0.895 -18.582 5.025 1.00 94.25 547 LEU A C 1
ATOM 4293 O O . LEU A 1 547 ? 0.532 -18.811 6.179 1.00 94.25 547 LEU A O 1
ATOM 4297 N N . MET A 1 548 ? 1.204 -17.361 4.585 1.00 95.38 548 MET A N 1
ATOM 4298 C CA . MET A 1 548 ? 1.074 -16.095 5.308 1.00 95.38 548 MET A CA 1
ATOM 4299 C C . MET A 1 548 ? 0.721 -14.985 4.310 1.00 95.38 548 MET A C 1
ATOM 4301 O O . MET A 1 548 ? 0.967 -15.114 3.112 1.00 95.38 548 MET A O 1
ATOM 4305 N N . ILE A 1 549 ? 0.202 -13.862 4.796 1.00 96.12 549 ILE A N 1
ATOM 4306 C CA . ILE A 1 549 ? -0.086 -12.680 3.979 1.00 96.12 549 ILE A CA 1
ATOM 4307 C C . ILE A 1 549 ? 1.196 -11.843 3.853 1.00 96.12 549 ILE A C 1
ATOM 4309 O O . ILE A 1 549 ? 1.518 -11.030 4.723 1.00 96.12 549 ILE A O 1
ATOM 4313 N N . LEU A 1 550 ? 1.952 -12.077 2.778 1.00 96.62 550 LEU A N 1
ATOM 4314 C CA . LEU A 1 550 ? 3.139 -11.286 2.399 1.00 96.62 550 LEU A CA 1
ATOM 4315 C C . LEU A 1 550 ? 2.775 -9.996 1.629 1.00 96.62 550 LEU A C 1
ATOM 4317 O O . LEU A 1 550 ? 1.678 -9.928 1.070 1.00 96.62 550 LEU A O 1
ATOM 4321 N N . PRO A 1 551 ? 3.691 -9.008 1.503 1.00 96.75 551 PRO A N 1
ATOM 4322 C CA . PRO A 1 551 ? 3.504 -7.848 0.622 1.00 96.75 551 PRO A CA 1
ATOM 4323 C C . PRO A 1 551 ? 3.060 -8.202 -0.801 1.00 96.75 551 PRO A C 1
ATOM 4325 O O . PRO A 1 551 ? 2.179 -7.547 -1.354 1.00 96.75 551 PRO A O 1
ATOM 4328 N N . ALA A 1 552 ? 3.593 -9.287 -1.365 1.00 95.81 552 ALA A N 1
ATOM 4329 C CA . ALA A 1 552 ? 3.203 -9.792 -2.676 1.00 95.81 552 ALA A CA 1
ATOM 4330 C C . ALA A 1 552 ? 1.726 -10.215 -2.794 1.00 95.81 552 ALA A C 1
ATOM 4332 O O . ALA A 1 552 ? 1.190 -10.248 -3.902 1.00 95.81 552 ALA A O 1
ATOM 4333 N N . HIS A 1 553 ? 1.061 -10.553 -1.686 1.00 94.69 553 HIS A N 1
ATOM 4334 C CA . HIS A 1 553 ? -0.327 -11.018 -1.701 1.00 94.69 553 HIS A CA 1
ATOM 4335 C C . HIS A 1 553 ? -1.331 -9.872 -1.758 1.00 94.69 553 HIS A C 1
ATOM 4337 O O . HIS A 1 553 ? -2.467 -10.110 -2.152 1.00 94.69 553 HIS A O 1
ATOM 4343 N N . VAL A 1 554 ? -0.936 -8.637 -1.426 1.00 96.06 554 VAL A N 1
ATOM 4344 C CA . VAL A 1 554 ? -1.845 -7.482 -1.429 1.00 96.06 554 VAL A CA 1
ATOM 4345 C C . VAL A 1 554 ? -2.522 -7.362 -2.806 1.00 96.06 554 VAL A C 1
ATOM 4347 O O . VAL A 1 554 ? -1.820 -7.149 -3.796 1.00 96.06 554 VAL A O 1
ATOM 4350 N N . PRO A 1 555 ? -3.857 -7.534 -2.916 1.00 93.38 555 PRO A N 1
ATOM 4351 C CA . PRO A 1 555 ? -4.546 -7.576 -4.201 1.00 93.38 555 PRO A CA 1
ATOM 4352 C C . PRO A 1 555 ? -4.805 -6.159 -4.714 1.00 93.38 555 PRO A C 1
ATOM 4354 O O . PRO A 1 555 ? -5.907 -5.633 -4.605 1.00 93.38 555 PRO A O 1
ATOM 4357 N N . ILE A 1 556 ? -3.756 -5.522 -5.240 1.00 94.44 556 ILE A N 1
ATOM 4358 C CA . ILE A 1 556 ? -3.791 -4.139 -5.745 1.00 94.44 556 ILE A CA 1
ATOM 4359 C C . ILE A 1 556 ? -4.729 -4.015 -6.961 1.00 94.44 556 ILE A C 1
ATOM 4361 O O . ILE A 1 556 ? -5.268 -2.946 -7.221 1.00 94.44 556 ILE A O 1
ATOM 4365 N N . ASP A 1 557 ? -4.976 -5.109 -7.677 1.00 91.44 557 ASP A N 1
ATOM 4366 C CA . ASP A 1 557 ? -5.978 -5.212 -8.739 1.00 91.44 557 ASP A CA 1
ATOM 4367 C C . ASP A 1 557 ? -7.430 -5.061 -8.252 1.00 91.44 557 ASP A C 1
ATOM 4369 O O . ASP A 1 557 ? -8.325 -4.803 -9.059 1.00 91.44 557 ASP A O 1
ATOM 4373 N N . ASP A 1 558 ? -7.692 -5.238 -6.954 1.00 91.00 558 ASP A N 1
ATOM 4374 C CA . ASP A 1 558 ? -9.024 -5.069 -6.386 1.00 91.00 558 ASP A CA 1
ATOM 4375 C C . ASP A 1 558 ? -9.347 -3.585 -6.137 1.00 91.00 558 ASP A C 1
ATOM 4377 O O . ASP A 1 558 ? -8.639 -2.935 -5.361 1.00 91.00 558 ASP A O 1
ATOM 4381 N N . PRO A 1 559 ? -10.426 -3.016 -6.714 1.00 89.69 559 PRO A N 1
ATOM 4382 C CA . PRO A 1 559 ? -10.722 -1.592 -6.570 1.00 89.69 559 PRO A CA 1
ATOM 4383 C C . PRO A 1 559 ? -10.806 -1.068 -5.125 1.00 89.69 559 PRO A C 1
ATOM 4385 O O . PRO A 1 559 ? -10.271 0.013 -4.885 1.00 89.69 559 PRO A O 1
ATOM 4388 N N . PRO A 1 560 ? -11.418 -1.765 -4.141 1.00 89.25 560 PRO A N 1
ATOM 4389 C CA . PRO A 1 560 ? -11.408 -1.318 -2.747 1.00 89.25 560 PRO A CA 1
ATOM 4390 C C . PRO A 1 560 ? -9.990 -1.169 -2.181 1.00 89.25 560 PRO A C 1
ATOM 4392 O O . PRO A 1 560 ? -9.697 -0.179 -1.514 1.00 89.25 560 PRO A O 1
ATOM 4395 N N . VAL A 1 561 ? -9.092 -2.107 -2.496 1.00 92.06 561 VAL A N 1
ATOM 4396 C CA . VAL A 1 561 ? -7.694 -2.085 -2.042 1.00 92.06 561 VAL A CA 1
ATOM 4397 C C . VAL A 1 561 ? -6.900 -1.008 -2.778 1.00 92.06 561 VAL A C 1
ATOM 4399 O O . VAL A 1 561 ? -6.209 -0.220 -2.134 1.00 92.06 561 VAL A O 1
ATOM 4402 N N . ALA A 1 562 ? -7.039 -0.918 -4.104 1.00 91.00 562 ALA A N 1
ATOM 4403 C CA . ALA A 1 562 ? -6.405 0.121 -4.912 1.00 91.00 562 ALA A CA 1
ATOM 4404 C C . ALA A 1 562 ? -6.782 1.521 -4.412 1.00 91.00 562 ALA A C 1
ATOM 4406 O O . ALA A 1 562 ? -5.904 2.339 -4.147 1.00 91.00 562 ALA A O 1
ATOM 4407 N N . ASN A 1 563 ? -8.080 1.768 -4.208 1.00 88.50 563 ASN A N 1
ATOM 4408 C CA . ASN A 1 563 ? -8.592 3.046 -3.722 1.00 88.50 563 ASN A CA 1
ATOM 4409 C C . ASN A 1 563 ? -8.012 3.406 -2.353 1.00 88.50 563 ASN A C 1
ATOM 4411 O O . ASN A 1 563 ? -7.682 4.566 -2.118 1.00 88.50 563 ASN A O 1
ATOM 4415 N N . GLU A 1 564 ? -7.866 2.432 -1.454 1.00 87.75 564 GLU A N 1
ATOM 4416 C CA . GLU A 1 564 ? -7.245 2.657 -0.152 1.00 87.75 564 GLU A CA 1
ATOM 4417 C C . GLU A 1 564 ? -5.754 2.988 -0.262 1.00 87.75 564 GLU A C 1
ATOM 4419 O O . GLU A 1 564 ? -5.293 3.927 0.385 1.00 87.75 564 GLU A O 1
ATOM 4424 N N . LEU A 1 565 ? -5.009 2.296 -1.124 1.00 89.50 565 LEU A N 1
ATOM 4425 C CA . LEU A 1 565 ? -3.585 2.560 -1.347 1.00 89.50 565 LEU A CA 1
ATOM 4426 C C . LEU A 1 565 ? -3.335 3.920 -2.016 1.00 89.50 565 LEU A C 1
ATOM 4428 O O . LEU A 1 565 ? -2.368 4.599 -1.678 1.00 89.50 565 LEU A O 1
ATOM 4432 N N . THR A 1 566 ? -4.202 4.354 -2.933 1.00 88.19 566 THR A N 1
ATOM 4433 C CA . THR A 1 566 ? -4.016 5.612 -3.677 1.00 88.19 566 THR A CA 1
ATOM 4434 C C . THR A 1 566 ? -4.629 6.837 -3.001 1.00 88.19 566 THR A C 1
ATOM 4436 O O . THR A 1 566 ? -4.427 7.950 -3.470 1.00 88.19 566 THR A O 1
ATOM 4439 N N . LYS A 1 567 ? -5.386 6.669 -1.911 1.00 83.06 567 LYS A N 1
ATOM 4440 C CA . LYS A 1 567 ? -6.068 7.776 -1.215 1.00 83.06 567 LYS A CA 1
ATOM 4441 C C . LYS A 1 567 ? -5.134 8.674 -0.403 1.00 83.06 567 LYS A C 1
ATOM 4443 O O . LYS A 1 567 ? -5.467 9.833 -0.154 1.00 83.06 567 LYS A O 1
ATOM 4448 N N . TYR A 1 568 ? -4.021 8.129 0.078 1.00 78.56 568 TYR A N 1
ATOM 4449 C CA . TYR A 1 568 ? -3.113 8.831 0.988 1.00 78.56 568 TYR A CA 1
ATOM 4450 C C . TYR A 1 568 ? -1.976 9.578 0.287 1.00 78.56 568 TYR A C 1
ATOM 4452 O O . TYR A 1 568 ? -1.729 10.720 0.679 1.00 78.56 568 TYR A O 1
ATOM 4460 N N . PRO A 1 569 ? -1.292 8.990 -0.715 1.00 76.88 569 PRO A N 1
ATOM 4461 C CA . PRO A 1 569 ? -0.273 9.708 -1.469 1.00 76.88 569 PRO A CA 1
ATOM 4462 C C . PRO A 1 569 ? -0.898 10.848 -2.286 1.00 76.88 569 PRO A C 1
ATOM 4464 O O . PRO A 1 569 ? -2.022 10.729 -2.767 1.00 76.88 569 PRO A O 1
ATOM 4467 N N . GLU A 1 570 ? -0.169 11.950 -2.461 1.00 72.56 570 GLU A N 1
ATOM 4468 C CA . GLU A 1 570 ? -0.635 13.084 -3.277 1.00 72.56 570 GLU A CA 1
ATOM 4469 C C . GLU A 1 570 ? -0.529 12.815 -4.785 1.00 72.56 570 GLU A C 1
ATOM 4471 O O . GLU A 1 570 ? -1.297 13.367 -5.570 1.00 72.56 570 GLU A O 1
ATOM 4476 N N . ASP A 1 571 ? 0.432 11.978 -5.184 1.00 79.44 571 ASP A N 1
ATOM 4477 C CA . ASP A 1 571 ? 0.767 11.718 -6.583 1.00 79.44 571 ASP A CA 1
ATOM 4478 C C . ASP A 1 571 ? -0.167 10.665 -7.234 1.00 79.44 571 ASP A C 1
ATOM 4480 O O . ASP A 1 571 ? -0.662 9.756 -6.558 1.00 79.44 571 ASP A O 1
ATOM 4484 N N . PRO A 1 572 ? -0.411 10.732 -8.560 1.00 86.44 572 PRO A N 1
ATOM 4485 C CA . PRO A 1 572 ? -1.331 9.826 -9.246 1.00 86.44 572 PRO A CA 1
ATOM 4486 C C . PRO A 1 572 ? -0.709 8.439 -9.477 1.00 86.44 572 PRO A C 1
ATOM 4488 O O . PRO A 1 572 ? 0.007 8.212 -10.449 1.00 86.44 572 PRO A O 1
ATOM 4491 N N . TRP A 1 573 ? -1.033 7.476 -8.612 1.00 91.31 573 TRP A N 1
ATOM 4492 C CA . TRP A 1 573 ? -0.507 6.102 -8.693 1.00 91.31 573 TRP A CA 1
ATOM 4493 C C . TRP A 1 573 ? -1.331 5.136 -9.556 1.00 91.31 573 TRP A C 1
ATOM 4495 O O . TRP A 1 573 ? -0.817 4.100 -9.976 1.00 91.31 573 TRP A O 1
ATOM 4505 N N . LEU A 1 574 ? -2.591 5.456 -9.869 1.00 90.62 574 LEU A N 1
ATOM 4506 C CA . LEU A 1 574 ? -3.459 4.589 -10.683 1.00 90.62 574 LEU A CA 1
ATOM 4507 C C . LEU A 1 574 ? -2.880 4.249 -12.075 1.00 90.62 574 LEU A C 1
ATOM 4509 O O . LEU A 1 574 ? -2.988 3.084 -12.472 1.00 90.62 574 LEU A O 1
ATOM 4513 N N . PRO A 1 575 ? -2.240 5.182 -12.815 1.00 91.19 575 PRO A N 1
ATOM 4514 C CA . PRO A 1 575 ? -1.579 4.858 -14.081 1.00 91.19 575 PRO A CA 1
ATOM 4515 C C . PRO A 1 575 ? -0.437 3.851 -13.914 1.00 91.19 575 PRO A C 1
ATOM 4517 O O . PRO A 1 575 ? -0.330 2.917 -14.706 1.00 91.19 575 PRO A O 1
ATOM 4520 N N . VAL A 1 576 ? 0.365 3.998 -12.854 1.00 93.56 576 VAL A N 1
ATOM 4521 C CA . VAL A 1 576 ? 1.479 3.092 -12.527 1.00 93.56 576 VAL A CA 1
ATOM 4522 C C . VAL A 1 576 ? 0.949 1.695 -12.221 1.00 93.56 576 VAL A C 1
ATOM 4524 O O . VAL A 1 576 ? 1.409 0.709 -12.800 1.00 93.56 576 VAL A O 1
ATOM 4527 N N . ILE A 1 577 ? -0.083 1.614 -11.372 1.00 93.88 577 ILE A N 1
ATOM 4528 C CA . ILE A 1 577 ? -0.737 0.351 -11.017 1.00 93.88 577 ILE A CA 1
ATOM 4529 C C . ILE A 1 577 ? -1.273 -0.345 -12.268 1.00 93.88 577 ILE A C 1
ATOM 4531 O O . ILE A 1 577 ? -0.992 -1.521 -12.498 1.00 93.88 577 ILE A O 1
ATOM 4535 N N . SER A 1 578 ? -2.014 0.393 -13.093 1.00 92.06 578 SER A N 1
ATOM 4536 C CA . SER A 1 578 ? -2.678 -0.154 -14.275 1.00 92.06 578 SER A CA 1
ATOM 4537 C C . SER A 1 578 ? -1.682 -0.615 -15.340 1.00 92.06 578 SER A C 1
ATOM 4539 O O . SER A 1 578 ? -1.920 -1.622 -16.009 1.00 92.06 578 SER A O 1
ATOM 4541 N N . ARG A 1 579 ? -0.573 0.117 -15.510 1.00 92.44 579 ARG A N 1
ATOM 4542 C CA . ARG A 1 579 ? 0.406 -0.144 -16.567 1.00 92.44 579 ARG A CA 1
ATOM 4543 C C . ARG A 1 579 ? 1.442 -1.191 -16.184 1.00 92.44 579 ARG A C 1
ATOM 4545 O O . ARG A 1 579 ? 1.683 -2.074 -16.996 1.00 92.44 579 ARG A O 1
ATOM 4552 N N . ASP A 1 580 ? 2.028 -1.123 -14.991 1.00 94.31 580 ASP A N 1
ATOM 4553 C CA . ASP A 1 580 ? 3.187 -1.957 -14.643 1.00 94.31 580 ASP A CA 1
ATOM 4554 C C . ASP A 1 580 ? 2.948 -2.909 -13.473 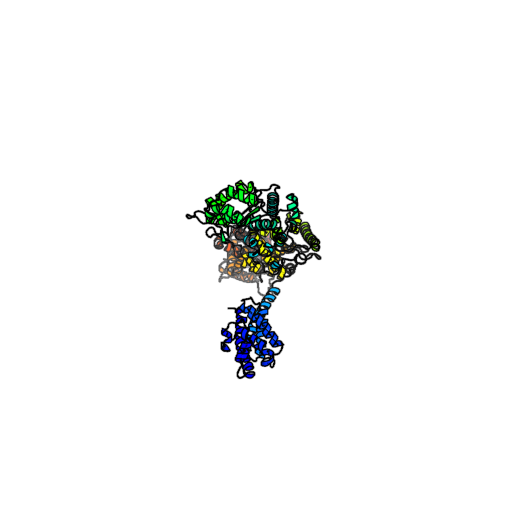1.00 94.31 580 ASP A C 1
ATOM 4556 O O . ASP A 1 580 ? 3.492 -4.014 -13.486 1.00 94.31 580 ASP A O 1
ATOM 4560 N N . VAL A 1 581 ? 2.129 -2.530 -12.484 1.00 94.69 581 VAL A N 1
ATOM 4561 C CA . VAL A 1 581 ? 2.029 -3.297 -11.230 1.00 94.69 581 VAL A CA 1
ATOM 4562 C C . VAL A 1 581 ? 1.013 -4.427 -11.310 1.00 94.69 581 VAL A C 1
ATOM 4564 O O . VAL A 1 581 ? 1.381 -5.586 -11.128 1.00 94.69 581 VAL A O 1
ATOM 4567 N N . ASP A 1 582 ? -0.262 -4.107 -11.531 1.00 90.81 582 ASP A N 1
ATOM 4568 C CA . ASP A 1 582 ? -1.358 -5.043 -11.248 1.00 90.81 582 ASP A CA 1
ATOM 4569 C C . ASP A 1 582 ? -2.662 -4.785 -12.027 1.00 90.81 582 ASP A C 1
ATOM 4571 O O . ASP A 1 582 ? -3.736 -5.244 -11.646 1.00 90.81 582 ASP A O 1
ATOM 4575 N N . GLY A 1 583 ? -2.602 -4.017 -13.115 1.00 88.50 583 GLY A N 1
ATOM 4576 C CA . GLY A 1 583 ? -3.736 -3.840 -14.022 1.00 88.50 583 GLY A CA 1
ATOM 4577 C C . GLY A 1 583 ? -4.051 -5.076 -14.886 1.00 88.50 583 GLY A C 1
ATOM 4578 O O . GLY A 1 583 ? -3.204 -5.951 -15.064 1.00 88.50 583 GLY A O 1
ATOM 4579 N N . PRO A 1 584 ? -5.234 -5.129 -15.532 1.00 84.75 584 PRO A N 1
ATOM 4580 C CA . PRO A 1 584 ? -5.658 -6.267 -16.366 1.00 84.75 584 PRO A CA 1
ATOM 4581 C C . PRO A 1 584 ? -4.726 -6.594 -17.545 1.00 84.75 584 PRO A C 1
ATOM 4583 O O . PRO A 1 584 ? -4.720 -7.714 -18.059 1.00 84.75 584 PRO A O 1
ATOM 4586 N N . THR A 1 585 ? -3.954 -5.605 -17.996 1.00 87.81 585 THR A N 1
ATOM 4587 C CA . THR A 1 585 ? -2.958 -5.722 -19.068 1.00 87.81 585 THR A CA 1
ATOM 4588 C C . THR A 1 585 ? -1.587 -5.232 -18.606 1.00 87.81 585 THR A C 1
ATOM 4590 O O . THR A 1 585 ? -0.828 -4.720 -19.431 1.00 87.81 585 THR A O 1
ATOM 4593 N N . SER A 1 586 ? -1.283 -5.315 -17.307 1.00 93.38 586 SER A N 1
ATOM 4594 C CA . SER A 1 586 ? -0.027 -4.793 -16.770 1.00 93.38 586 SER A CA 1
ATOM 4595 C C . SER A 1 586 ? 1.194 -5.520 -17.327 1.00 93.38 586 SER A C 1
ATOM 4597 O O . SER A 1 586 ? 1.136 -6.706 -17.662 1.00 93.38 586 SER A O 1
ATOM 4599 N N . THR A 1 587 ? 2.326 -4.819 -17.375 1.00 93.62 587 THR A N 1
ATOM 4600 C CA . THR A 1 587 ? 3.632 -5.373 -17.749 1.00 93.62 587 THR A CA 1
ATOM 4601 C C . THR A 1 587 ? 3.970 -6.613 -16.918 1.00 93.62 587 THR A C 1
ATOM 4603 O O . THR A 1 587 ? 4.414 -7.620 -17.469 1.00 93.62 587 THR A O 1
ATOM 4606 N N . SER A 1 588 ? 3.690 -6.585 -15.611 1.00 95.19 588 SER A N 1
ATOM 4607 C CA . SER A 1 588 ? 3.898 -7.728 -14.720 1.00 95.19 588 SER A CA 1
ATOM 4608 C C . SER A 1 588 ? 3.132 -8.981 -15.160 1.00 95.19 588 SER A C 1
ATOM 4610 O O . SER A 1 588 ? 3.724 -10.054 -15.281 1.00 95.19 588 SER A O 1
ATOM 4612 N N . LEU A 1 589 ? 1.843 -8.838 -15.484 1.00 93.00 589 LEU A N 1
ATOM 4613 C CA . LEU A 1 589 ? 0.990 -9.938 -15.926 1.00 93.00 589 LEU A CA 1
ATOM 4614 C C . LEU A 1 589 ? 1.384 -10.444 -17.319 1.00 93.00 589 LEU A C 1
ATOM 4616 O O . LEU A 1 589 ? 1.312 -11.643 -17.584 1.00 93.00 589 LEU A O 1
ATOM 4620 N N . GLN A 1 590 ? 1.805 -9.548 -18.214 1.00 93.81 590 GLN A N 1
ATOM 4621 C CA . GLN A 1 590 ? 2.299 -9.924 -19.541 1.00 93.81 590 GLN A CA 1
ATOM 4622 C C . GLN A 1 590 ? 3.572 -10.773 -19.443 1.00 93.81 590 GLN A C 1
ATOM 4624 O O . GLN A 1 590 ? 3.647 -11.822 -20.072 1.00 93.81 590 GLN A O 1
ATOM 4629 N N . ILE A 1 591 ? 4.540 -10.383 -18.606 1.00 94.19 591 ILE A N 1
ATOM 4630 C CA . ILE A 1 591 ? 5.779 -11.156 -18.411 1.00 94.19 591 ILE A CA 1
ATOM 4631 C C . ILE A 1 591 ? 5.483 -12.557 -17.861 1.00 94.19 591 ILE A C 1
ATOM 4633 O O . ILE A 1 591 ? 6.064 -13.535 -18.342 1.00 94.19 591 ILE A O 1
ATOM 4637 N N . ASP A 1 592 ? 4.580 -12.653 -16.883 1.00 93.81 592 ASP A N 1
ATOM 4638 C CA . ASP A 1 592 ? 4.157 -13.929 -16.302 1.00 93.81 592 ASP A CA 1
ATOM 4639 C C . ASP A 1 592 ? 3.442 -14.818 -17.341 1.00 93.81 592 ASP A C 1
ATOM 4641 O O . ASP A 1 592 ? 3.681 -16.025 -17.379 1.00 93.81 592 ASP A O 1
ATOM 4645 N N . ARG A 1 593 ? 2.630 -14.239 -18.241 1.00 91.56 593 ARG A N 1
ATOM 4646 C CA . ARG A 1 593 ? 1.990 -14.962 -19.361 1.00 91.56 593 ARG A CA 1
ATOM 4647 C C . ARG A 1 593 ? 2.993 -15.437 -20.414 1.00 91.56 593 ARG A C 1
ATOM 4649 O O . ARG A 1 593 ? 2.880 -16.563 -20.890 1.00 91.56 593 ARG A O 1
ATOM 4656 N N . ASP A 1 594 ? 3.977 -14.607 -20.750 1.00 92.62 594 ASP A N 1
ATOM 4657 C CA . ASP A 1 594 ? 5.012 -14.923 -21.741 1.00 92.62 594 ASP A CA 1
ATOM 4658 C C . ASP A 1 594 ? 5.979 -16.016 -21.247 1.00 92.62 594 ASP A C 1
ATOM 4660 O O . ASP A 1 594 ? 6.656 -16.668 -22.042 1.00 92.62 594 ASP A O 1
ATOM 4664 N N . SER A 1 595 ? 6.109 -16.189 -19.925 1.00 92.12 595 SER A N 1
ATOM 4665 C CA . SER A 1 595 ? 7.096 -17.073 -19.296 1.00 92.12 595 SER A CA 1
ATOM 4666 C C . SER A 1 595 ? 6.424 -18.100 -18.375 1.00 92.12 595 SER A C 1
ATOM 4668 O O . SER A 1 595 ? 6.241 -17.805 -17.194 1.00 92.12 595 SER A O 1
ATOM 4670 N N . PRO A 1 596 ? 6.159 -19.341 -18.833 1.00 88.19 596 PRO A N 1
ATOM 4671 C CA . PRO A 1 596 ? 5.442 -20.354 -18.045 1.00 88.19 596 PRO A CA 1
ATOM 4672 C C . PRO A 1 596 ? 6.018 -20.608 -16.641 1.00 88.19 596 PRO A C 1
ATOM 4674 O O . PRO A 1 596 ? 5.269 -20.750 -15.677 1.00 88.19 596 PRO A O 1
ATOM 4677 N N . ASN A 1 597 ? 7.350 -20.604 -16.503 1.00 88.62 597 ASN A N 1
ATOM 4678 C CA . ASN A 1 597 ? 8.027 -20.800 -15.214 1.00 88.62 597 ASN A CA 1
ATOM 4679 C C . ASN A 1 597 ? 7.768 -19.658 -14.214 1.00 88.62 597 ASN A C 1
ATOM 4681 O O . ASN A 1 597 ? 7.721 -19.909 -13.014 1.00 88.62 597 ASN A O 1
ATOM 4685 N N . LEU A 1 598 ? 7.618 -18.418 -14.696 1.00 91.00 598 LEU A N 1
ATOM 4686 C CA . LEU A 1 598 ? 7.284 -17.262 -13.854 1.00 91.00 598 LEU A CA 1
ATOM 4687 C C . LEU A 1 598 ? 5.777 -17.224 -13.581 1.00 91.00 598 LEU A C 1
ATOM 4689 O O . LEU A 1 598 ? 5.363 -17.076 -12.431 1.00 91.00 598 LEU A O 1
ATOM 4693 N N . GLY A 1 599 ? 4.971 -17.477 -14.618 1.00 87.81 599 GLY A N 1
ATOM 4694 C CA . GLY A 1 599 ? 3.514 -17.505 -14.546 1.00 87.81 599 GLY A CA 1
ATOM 4695 C C . GLY A 1 599 ? 2.960 -18.514 -13.546 1.00 87.81 599 GLY A C 1
ATOM 4696 O O . GLY A 1 599 ? 1.994 -18.196 -12.857 1.00 87.81 599 GLY A O 1
ATOM 4697 N N . LYS A 1 600 ? 3.609 -19.675 -13.370 1.00 87.19 600 LYS A N 1
ATOM 4698 C CA . LYS A 1 600 ? 3.203 -20.683 -12.371 1.00 87.19 600 LYS A CA 1
ATOM 4699 C C . LYS A 1 600 ? 3.113 -20.120 -10.945 1.00 87.19 600 LYS A C 1
ATOM 4701 O O . LYS A 1 600 ? 2.224 -20.505 -10.193 1.00 87.19 600 LYS A O 1
ATOM 4706 N N . LEU A 1 601 ? 4.019 -19.207 -10.590 1.00 87.50 601 LEU A N 1
ATOM 4707 C CA . LEU A 1 601 ? 4.062 -18.547 -9.279 1.00 87.50 601 LEU A CA 1
ATOM 4708 C C . LEU A 1 601 ? 3.469 -17.127 -9.309 1.00 87.50 601 LEU A C 1
ATOM 4710 O O . LEU A 1 601 ? 3.405 -16.462 -8.273 1.00 87.50 601 LEU A O 1
ATOM 4714 N N . SER A 1 602 ? 3.083 -16.638 -10.496 1.00 91.94 602 SER A N 1
ATOM 4715 C CA . SER A 1 602 ? 2.883 -15.209 -10.779 1.00 91.94 602 SER A CA 1
ATOM 4716 C C . SER A 1 602 ? 4.052 -14.358 -10.255 1.00 91.94 602 SER A C 1
ATOM 4718 O O . SER A 1 602 ? 3.859 -13.375 -9.531 1.00 91.94 602 SER A O 1
ATOM 4720 N N . ALA A 1 603 ? 5.283 -14.806 -10.524 1.00 94.50 603 ALA A N 1
ATOM 4721 C CA . ALA A 1 603 ? 6.487 -14.277 -9.892 1.00 94.50 603 ALA A CA 1
ATOM 4722 C C . ALA A 1 603 ? 6.671 -12.780 -10.166 1.00 94.50 603 ALA A C 1
ATOM 4724 O O . ALA A 1 603 ? 6.997 -12.022 -9.250 1.00 94.50 603 ALA A O 1
ATOM 4725 N N . THR A 1 604 ? 6.418 -12.333 -11.397 1.00 96.38 604 THR A N 1
ATOM 4726 C CA . THR A 1 604 ? 6.560 -10.922 -11.756 1.00 96.38 604 THR A CA 1
ATOM 4727 C C . THR A 1 604 ? 5.480 -10.064 -11.109 1.00 96.38 604 THR A C 1
ATOM 4729 O O . THR A 1 604 ? 5.788 -8.985 -10.597 1.00 96.38 604 THR A O 1
ATOM 4732 N N . ARG A 1 605 ? 4.237 -10.549 -11.034 1.00 94.81 605 ARG A N 1
ATOM 4733 C CA . ARG A 1 605 ? 3.157 -9.876 -10.299 1.00 94.81 605 ARG A CA 1
ATOM 4734 C C . ARG A 1 605 ? 3.481 -9.714 -8.810 1.00 94.81 605 ARG A C 1
ATOM 4736 O O . ARG A 1 605 ? 3.300 -8.628 -8.262 1.00 94.81 605 ARG A O 1
ATOM 4743 N N . ARG A 1 606 ? 4.019 -10.756 -8.162 1.00 95.62 606 ARG A N 1
ATOM 4744 C CA . ARG A 1 606 ? 4.450 -10.710 -6.750 1.00 95.62 606 ARG A CA 1
ATOM 4745 C C . ARG A 1 606 ? 5.553 -9.680 -6.507 1.00 95.62 606 ARG A C 1
ATOM 4747 O O . ARG A 1 606 ? 5.456 -8.896 -5.558 1.00 95.62 606 ARG A O 1
ATOM 4754 N N . VAL A 1 607 ? 6.562 -9.652 -7.383 1.00 97.69 607 VAL A N 1
ATOM 4755 C CA . VAL A 1 607 ? 7.656 -8.669 -7.333 1.00 97.69 607 VAL A CA 1
ATOM 4756 C C . VAL A 1 607 ? 7.110 -7.253 -7.474 1.00 97.69 607 VAL A C 1
ATOM 4758 O O . VAL A 1 607 ? 7.427 -6.391 -6.656 1.00 97.69 607 VAL A O 1
ATOM 4761 N N . ALA A 1 608 ? 6.238 -7.017 -8.457 1.00 97.31 608 ALA A N 1
ATOM 4762 C CA . ALA A 1 608 ? 5.677 -5.696 -8.701 1.00 97.31 608 ALA A CA 1
ATOM 4763 C C . ALA A 1 608 ? 4.837 -5.193 -7.512 1.00 97.31 608 ALA A C 1
ATOM 4765 O O . ALA A 1 608 ? 5.025 -4.061 -7.065 1.00 97.31 608 ALA A O 1
ATOM 4766 N N . ARG A 1 609 ? 3.963 -6.037 -6.944 1.00 96.94 609 ARG A N 1
ATOM 4767 C CA . ARG A 1 609 ? 3.159 -5.694 -5.755 1.00 96.94 609 ARG A CA 1
ATOM 4768 C C . ARG A 1 609 ? 4.031 -5.362 -4.547 1.00 96.94 609 ARG A C 1
ATOM 4770 O O . ARG A 1 609 ? 3.833 -4.324 -3.919 1.00 96.94 609 ARG A O 1
ATOM 4777 N N . THR A 1 610 ? 5.025 -6.203 -4.258 1.00 97.44 610 THR A N 1
ATOM 4778 C CA . THR A 1 610 ? 5.974 -5.984 -3.154 1.00 97.44 610 THR A CA 1
ATOM 4779 C C . THR A 1 610 ? 6.699 -4.656 -3.305 1.00 97.44 610 THR A C 1
ATOM 4781 O O . THR A 1 610 ? 6.761 -3.865 -2.362 1.00 97.44 610 THR A O 1
ATOM 4784 N N . LEU A 1 611 ? 7.205 -4.384 -4.507 1.00 96.50 611 LEU A N 1
ATOM 4785 C CA . LEU A 1 611 ? 7.930 -3.159 -4.786 1.00 96.50 611 LEU A CA 1
ATOM 4786 C C . LEU A 1 611 ? 7.032 -1.925 -4.659 1.00 96.50 611 LEU A C 1
ATOM 4788 O O . LEU A 1 611 ? 7.449 -0.926 -4.076 1.00 96.50 611 LEU A O 1
ATOM 4792 N N . PHE A 1 612 ? 5.793 -1.992 -5.149 1.00 96.00 612 PHE A N 1
ATOM 4793 C CA . PHE A 1 612 ? 4.833 -0.899 -5.014 1.00 96.00 612 PHE A CA 1
ATOM 4794 C C . PHE A 1 612 ? 4.541 -0.581 -3.543 1.00 96.00 612 PHE A C 1
ATOM 4796 O O . PHE A 1 612 ? 4.691 0.568 -3.129 1.00 96.00 612 PHE A O 1
ATOM 4803 N N . ILE A 1 613 ? 4.206 -1.595 -2.736 1.00 95.00 613 ILE A N 1
ATOM 4804 C CA . ILE A 1 613 ? 3.904 -1.416 -1.306 1.00 95.00 613 ILE A CA 1
ATOM 4805 C C . ILE A 1 613 ? 5.091 -0.816 -0.547 1.00 95.00 613 ILE A C 1
ATOM 4807 O O . ILE A 1 613 ? 4.886 0.006 0.344 1.00 95.00 613 ILE A O 1
ATOM 4811 N N . ALA A 1 614 ? 6.321 -1.183 -0.902 1.00 93.81 614 ALA A N 1
ATOM 4812 C CA . ALA A 1 614 ? 7.513 -0.679 -0.231 1.00 93.81 614 ALA A CA 1
ATOM 4813 C C . ALA A 1 614 ? 7.958 0.722 -0.694 1.00 93.81 614 ALA A C 1
ATOM 4815 O O . ALA A 1 614 ? 8.608 1.435 0.068 1.00 93.81 614 ALA A O 1
ATOM 4816 N N . THR A 1 615 ? 7.653 1.123 -1.934 1.00 93.62 615 THR A N 1
ATOM 4817 C CA . THR A 1 615 ? 8.290 2.305 -2.552 1.00 93.62 615 THR A CA 1
ATOM 4818 C C . THR A 1 615 ? 7.347 3.457 -2.878 1.00 93.62 615 THR A C 1
ATOM 4820 O O . THR A 1 615 ? 7.794 4.601 -2.900 1.00 93.62 615 THR A O 1
ATOM 4823 N N . ALA A 1 616 ? 6.043 3.208 -3.038 1.00 91.56 616 ALA A N 1
ATOM 4824 C CA . ALA A 1 616 ? 5.058 4.270 -3.245 1.00 91.56 616 ALA A CA 1
ATOM 4825 C C . ALA A 1 616 ? 5.057 5.363 -2.146 1.00 91.56 616 ALA A C 1
ATOM 4827 O O . ALA A 1 616 ? 5.080 6.545 -2.497 1.00 91.56 616 ALA A O 1
ATOM 4828 N N . PRO A 1 617 ? 5.084 5.044 -0.831 1.00 88.19 617 PRO A N 1
ATOM 4829 C CA . PRO A 1 617 ? 5.084 6.076 0.215 1.00 88.19 617 PRO A CA 1
ATOM 4830 C C . PRO A 1 617 ? 6.403 6.860 0.303 1.00 88.19 617 PRO A C 1
ATOM 4832 O O . PRO A 1 617 ? 6.417 7.991 0.781 1.00 88.19 617 PRO A O 1
ATOM 4835 N N . THR A 1 618 ? 7.515 6.284 -0.163 1.00 85.69 618 THR A N 1
ATOM 4836 C CA . THR A 1 618 ? 8.865 6.862 -0.057 1.00 85.69 618 THR A CA 1
ATOM 4837 C C . THR A 1 618 ? 9.354 7.481 -1.367 1.00 85.69 618 THR A C 1
ATOM 4839 O O . THR A 1 618 ? 10.524 7.843 -1.476 1.00 85.69 618 THR A O 1
ATOM 4842 N N . TYR A 1 619 ? 8.470 7.669 -2.354 1.00 81.94 619 TYR A N 1
ATOM 4843 C CA . TYR A 1 619 ? 8.819 8.195 -3.678 1.00 81.94 619 TYR A CA 1
ATOM 4844 C C . TYR A 1 619 ? 9.562 9.544 -3.635 1.00 81.94 619 TYR A C 1
ATOM 4846 O O . TYR A 1 619 ? 10.525 9.744 -4.377 1.00 81.94 619 TYR A O 1
ATOM 4854 N N . ARG A 1 620 ? 9.157 10.448 -2.730 1.00 78.00 620 ARG A N 1
ATOM 4855 C CA . ARG A 1 620 ? 9.790 11.767 -2.530 1.00 78.00 620 ARG A CA 1
ATOM 4856 C C . ARG A 1 620 ? 10.939 11.755 -1.507 1.00 78.00 620 ARG A C 1
ATOM 4858 O O . ARG A 1 620 ? 11.531 12.800 -1.249 1.00 78.00 620 ARG A O 1
ATOM 4865 N N . ALA A 1 621 ? 11.249 10.612 -0.894 1.00 79.88 621 ALA A N 1
ATOM 4866 C CA . ALA A 1 621 ? 12.308 10.513 0.106 1.00 79.88 621 ALA A CA 1
ATOM 4867 C C . ALA A 1 621 ? 13.700 10.492 -0.549 1.00 79.88 621 ALA A C 1
ATOM 4869 O O . ALA A 1 621 ? 13.885 9.943 -1.634 1.00 79.88 621 ALA A O 1
ATOM 4870 N N . ALA A 1 622 ? 14.708 11.027 0.150 1.00 73.00 622 ALA A N 1
ATOM 4871 C CA . ALA A 1 622 ? 16.090 11.054 -0.342 1.00 73.00 622 ALA A CA 1
ATOM 4872 C C . ALA A 1 622 ? 16.667 9.642 -0.584 1.00 73.00 622 ALA A C 1
ATOM 4874 O O . ALA A 1 622 ? 17.390 9.421 -1.549 1.00 73.00 622 ALA A O 1
ATOM 4875 N N . ASN A 1 623 ? 16.305 8.673 0.264 1.00 73.88 623 ASN A N 1
ATOM 4876 C CA . ASN A 1 623 ? 16.754 7.279 0.190 1.00 73.88 623 ASN A CA 1
ATOM 4877 C C . ASN A 1 623 ? 15.660 6.366 -0.381 1.00 73.88 623 ASN A C 1
ATOM 4879 O O . ASN A 1 623 ? 15.248 5.411 0.278 1.00 73.88 623 ASN A O 1
ATOM 4883 N N . ARG A 1 624 ? 15.182 6.663 -1.592 1.00 84.81 624 ARG A N 1
ATOM 4884 C CA . ARG A 1 624 ? 14.136 5.877 -2.262 1.00 84.81 624 ARG A CA 1
ATOM 4885 C C . ARG A 1 624 ? 14.600 4.466 -2.649 1.00 84.81 624 ARG A C 1
ATOM 4887 O O . ARG A 1 624 ? 15.792 4.199 -2.829 1.00 84.81 624 ARG A O 1
ATOM 4894 N N . GLY A 1 625 ? 13.620 3.576 -2.780 1.00 90.56 625 GLY A N 1
ATOM 4895 C CA . GLY A 1 625 ? 13.786 2.213 -3.274 1.00 90.56 625 GLY A CA 1
ATOM 4896 C C . GLY A 1 625 ? 14.281 1.181 -2.267 1.00 90.56 625 GLY A C 1
ATOM 4897 O O . GLY A 1 625 ? 14.819 1.501 -1.208 1.00 90.56 625 GLY A O 1
ATOM 4898 N N . ILE A 1 626 ? 14.086 -0.083 -2.635 1.00 94.81 626 ILE A N 1
ATOM 4899 C CA . ILE A 1 626 ? 14.500 -1.261 -1.865 1.00 94.81 626 ILE A CA 1
ATOM 4900 C C . ILE A 1 626 ? 15.400 -2.165 -2.706 1.00 94.81 626 ILE A C 1
ATOM 4902 O O . ILE A 1 626 ? 15.394 -2.086 -3.935 1.00 94.81 626 ILE A O 1
ATOM 4906 N N . ASP A 1 627 ? 16.195 -2.998 -2.038 1.00 94.94 627 ASP A N 1
ATOM 4907 C CA . ASP A 1 627 ? 17.097 -3.941 -2.693 1.00 94.94 627 ASP A CA 1
ATOM 4908 C C . ASP A 1 627 ? 16.429 -5.287 -3.011 1.00 94.94 627 ASP A C 1
ATOM 4910 O O . ASP A 1 627 ? 15.327 -5.599 -2.554 1.00 94.94 627 ASP A O 1
ATOM 4914 N N . GLU A 1 628 ? 17.122 -6.110 -3.797 1.00 95.56 628 GLU A N 1
ATOM 4915 C CA . GLU A 1 628 ? 16.649 -7.441 -4.192 1.00 95.56 628 GLU A CA 1
ATOM 4916 C C . GLU A 1 628 ? 16.349 -8.348 -2.986 1.00 95.56 628 GLU A C 1
ATOM 4918 O O . GLU A 1 628 ? 15.380 -9.104 -3.008 1.00 95.56 628 GLU A O 1
ATOM 4923 N N . ARG A 1 629 ? 17.118 -8.233 -1.893 1.00 95.88 629 ARG A N 1
ATOM 4924 C CA . ARG A 1 629 ? 16.920 -9.052 -0.686 1.00 95.88 629 ARG A CA 1
ATOM 4925 C C . ARG A 1 629 ? 15.582 -8.764 -0.014 1.00 95.88 629 ARG A C 1
ATOM 4927 O O . ARG A 1 629 ? 14.872 -9.689 0.379 1.00 95.88 629 ARG A O 1
ATOM 4934 N N . ARG A 1 630 ? 15.216 -7.485 0.106 1.00 95.62 630 ARG A N 1
ATOM 4935 C CA . ARG A 1 630 ? 13.902 -7.057 0.613 1.00 95.62 630 ARG A CA 1
ATOM 4936 C C . ARG A 1 630 ? 12.770 -7.464 -0.326 1.00 95.62 630 ARG A C 1
ATOM 4938 O O . ARG A 1 630 ? 11.716 -7.878 0.147 1.00 95.62 630 ARG A O 1
ATOM 4945 N N . ILE A 1 631 ? 12.986 -7.389 -1.641 1.00 96.62 631 ILE A N 1
ATOM 4946 C CA . ILE A 1 631 ? 11.997 -7.837 -2.633 1.00 96.62 631 ILE A CA 1
ATOM 4947 C C . ILE A 1 631 ? 11.731 -9.340 -2.471 1.00 96.62 631 ILE A C 1
ATOM 4949 O O . ILE A 1 631 ? 10.573 -9.744 -2.372 1.00 96.62 631 ILE A O 1
ATOM 4953 N N . ASN A 1 632 ? 12.781 -10.158 -2.355 1.00 96.19 632 ASN A N 1
ATOM 4954 C CA . ASN A 1 632 ? 12.659 -11.598 -2.124 1.00 96.19 632 ASN A CA 1
ATOM 4955 C C . ASN A 1 632 ? 11.901 -11.903 -0.825 1.00 96.19 632 ASN A C 1
ATOM 4957 O O . ASN A 1 632 ? 11.002 -12.745 -0.831 1.00 96.19 632 ASN A O 1
ATOM 4961 N N . LEU A 1 633 ? 12.202 -11.178 0.259 1.00 96.56 633 LEU A N 1
ATOM 4962 C CA . LEU A 1 633 ? 11.514 -11.304 1.550 1.00 96.56 633 LEU A CA 1
ATOM 4963 C C . LEU A 1 633 ? 10.005 -11.031 1.453 1.00 96.56 633 LEU A C 1
ATOM 4965 O O . LEU A 1 633 ? 9.222 -11.640 2.175 1.00 96.56 633 LEU A O 1
ATOM 4969 N N . GLY A 1 634 ? 9.584 -10.129 0.564 1.00 95.69 634 GLY A N 1
ATOM 4970 C CA . GLY A 1 634 ? 8.170 -9.830 0.348 1.00 95.69 634 GLY A CA 1
ATOM 4971 C C . GLY A 1 634 ? 7.441 -10.779 -0.612 1.00 95.69 634 GLY A C 1
ATOM 4972 O O . GLY A 1 634 ? 6.212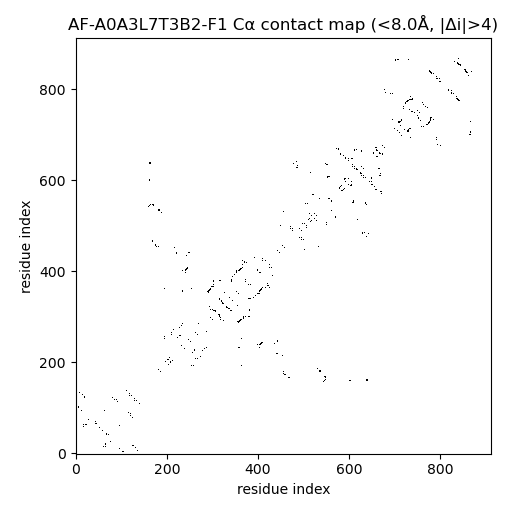 -10.713 -0.684 1.00 95.69 634 GLY A O 1
ATOM 4973 N N . CYS A 1 635 ? 8.163 -11.649 -1.331 1.00 95.06 635 CYS A N 1
ATOM 4974 C CA . CYS A 1 635 ? 7.618 -12.480 -2.414 1.00 95.06 635 CYS A CA 1
ATOM 4975 C C . CYS A 1 635 ? 7.649 -13.988 -2.145 1.00 95.06 635 CYS A C 1
ATOM 4977 O O . CYS A 1 635 ? 6.687 -14.685 -2.486 1.00 95.06 635 CYS A O 1
ATOM 4979 N N . ALA A 1 636 ? 8.766 -14.489 -1.615 1.00 94.31 636 ALA A N 1
ATOM 4980 C CA . ALA A 1 636 ? 9.068 -15.914 -1.582 1.00 94.31 636 ALA A CA 1
ATOM 4981 C C . ALA A 1 636 ? 8.383 -16.630 -0.413 1.00 94.31 636 ALA A C 1
ATOM 4983 O O . ALA A 1 636 ? 8.388 -16.147 0.719 1.00 94.31 636 ALA A O 1
ATOM 4984 N N . GLN A 1 637 ? 7.845 -17.818 -0.684 1.00 93.94 637 GLN A N 1
ATOM 4985 C CA . GLN A 1 637 ? 7.303 -18.723 0.328 1.00 93.94 637 GLN A CA 1
ATOM 4986 C C . GLN A 1 637 ? 8.118 -20.025 0.414 1.00 93.94 637 GLN A C 1
ATOM 4988 O O . GLN A 1 637 ? 8.756 -20.433 -0.561 1.00 93.94 637 GLN A O 1
ATOM 4993 N N . PRO A 1 638 ? 8.092 -20.726 1.564 1.00 93.31 638 PRO A N 1
ATOM 4994 C CA . PRO A 1 638 ? 8.686 -22.049 1.705 1.00 93.31 638 PRO A CA 1
ATOM 4995 C C . PRO A 1 638 ? 8.235 -23.015 0.604 1.00 93.31 638 PRO A C 1
ATOM 4997 O O . PRO A 1 638 ? 7.040 -23.249 0.428 1.00 93.31 638 PRO A O 1
ATOM 5000 N N . GLY A 1 639 ? 9.202 -23.614 -0.097 1.00 88.06 639 GLY A N 1
ATOM 5001 C CA . GLY A 1 639 ? 8.974 -24.522 -1.231 1.00 88.06 639 GLY A CA 1
ATOM 5002 C C . GLY A 1 639 ? 9.171 -23.878 -2.607 1.00 88.06 639 GLY A C 1
ATOM 5003 O O . GLY A 1 639 ? 9.381 -24.598 -3.579 1.00 88.06 639 GLY A O 1
ATOM 5004 N N . GLU A 1 640 ? 9.193 -22.547 -2.689 1.00 91.19 640 GLU A N 1
ATOM 5005 C CA . GLU A 1 640 ? 9.374 -21.819 -3.946 1.00 91.19 640 GLU A CA 1
ATOM 5006 C C . GLU A 1 640 ? 10.856 -21.511 -4.230 1.00 91.19 640 GLU A C 1
ATOM 5008 O O . GLU A 1 640 ? 11.681 -21.358 -3.328 1.00 91.19 640 GLU A O 1
ATOM 5013 N N . SER A 1 641 ? 11.212 -21.400 -5.513 1.00 90.38 641 SER A N 1
ATOM 5014 C CA . SER A 1 641 ? 12.585 -21.110 -5.941 1.00 90.38 641 SER A CA 1
ATOM 5015 C C . SER A 1 641 ? 12.856 -19.601 -5.957 1.00 90.38 641 SER A C 1
ATOM 5017 O O . SER A 1 641 ? 12.378 -18.891 -6.841 1.00 90.38 641 SER A O 1
ATOM 5019 N N . VAL A 1 642 ? 13.661 -19.113 -5.005 1.00 92.50 642 VAL A N 1
ATOM 5020 C CA . VAL A 1 642 ? 13.995 -17.680 -4.857 1.00 92.50 642 VAL A CA 1
ATOM 5021 C C . VAL A 1 642 ? 14.596 -17.046 -6.128 1.00 92.50 642 VAL A C 1
ATOM 5023 O O . VAL A 1 642 ? 14.149 -15.960 -6.502 1.00 92.50 642 VAL A O 1
ATOM 5026 N N . PRO A 1 643 ? 15.513 -17.703 -6.874 1.00 92.88 643 PRO A N 1
ATOM 5027 C CA . PRO A 1 643 ? 16.072 -17.141 -8.110 1.00 92.88 643 PRO A CA 1
ATOM 5028 C C . PRO A 1 643 ? 15.044 -16.789 -9.200 1.00 92.88 643 PRO A C 1
ATOM 5030 O O . PRO A 1 643 ? 15.339 -15.978 -10.081 1.00 92.88 643 PRO A O 1
ATOM 5033 N N . LEU A 1 644 ? 13.833 -17.364 -9.168 1.00 93.44 644 LEU A N 1
ATOM 5034 C CA . LEU A 1 644 ? 12.769 -16.989 -10.106 1.00 93.44 644 LEU A CA 1
ATOM 5035 C C . LEU A 1 644 ? 12.304 -15.543 -9.895 1.00 93.44 644 LEU A C 1
ATOM 5037 O O . LEU A 1 644 ? 12.016 -14.860 -10.877 1.00 93.44 644 LEU A O 1
ATOM 5041 N N . PHE A 1 645 ? 12.289 -15.052 -8.652 1.00 95.12 645 PHE A N 1
ATOM 5042 C CA . PHE A 1 645 ? 11.919 -13.667 -8.348 1.00 95.12 645 PHE A CA 1
ATOM 5043 C C . PHE A 1 645 ? 12.995 -12.674 -8.801 1.00 95.12 645 PHE A C 1
ATOM 5045 O O . PHE A 1 645 ? 12.656 -11.624 -9.342 1.00 95.12 645 PHE A O 1
ATOM 5052 N N . ALA A 1 646 ? 14.278 -13.034 -8.703 1.00 92.12 646 ALA A N 1
ATOM 5053 C CA . ALA A 1 646 ? 15.378 -12.237 -9.253 1.00 92.12 646 ALA A CA 1
ATOM 5054 C C . ALA A 1 646 ? 15.280 -12.098 -10.786 1.00 92.12 646 ALA A C 1
ATOM 5056 O O . ALA A 1 646 ? 15.408 -11.007 -11.345 1.00 92.12 646 ALA A O 1
ATOM 5057 N N . ASN A 1 647 ? 14.978 -13.201 -11.484 1.00 94.69 647 ASN A N 1
ATOM 5058 C CA . ASN A 1 647 ? 14.730 -13.185 -12.930 1.00 94.69 647 ASN A CA 1
ATOM 5059 C C . ASN A 1 647 ? 13.499 -12.330 -13.279 1.00 94.69 647 ASN A C 1
ATOM 5061 O O . ASN A 1 647 ? 13.548 -11.504 -14.191 1.00 94.69 647 ASN A O 1
ATOM 5065 N N . ALA A 1 648 ? 12.414 -12.481 -12.514 1.00 96.06 648 ALA A N 1
ATOM 5066 C CA . ALA A 1 648 ? 11.210 -11.678 -12.670 1.00 96.06 648 ALA A CA 1
ATOM 5067 C C . ALA A 1 648 ? 11.479 -10.174 -12.481 1.00 96.06 648 ALA A C 1
ATOM 5069 O O . ALA A 1 648 ? 11.005 -9.383 -13.295 1.00 96.06 648 ALA A O 1
ATOM 5070 N N . LEU A 1 649 ? 12.271 -9.784 -11.474 1.00 96.12 649 LEU A N 1
ATOM 5071 C CA . LEU A 1 649 ? 12.680 -8.399 -11.226 1.00 96.12 649 LEU A CA 1
ATOM 5072 C C . LEU A 1 649 ? 13.482 -7.826 -12.395 1.00 96.12 649 LEU A C 1
ATOM 5074 O O . LEU A 1 649 ? 13.188 -6.722 -12.844 1.00 96.12 649 LEU A O 1
ATOM 5078 N N . LYS A 1 650 ? 14.438 -8.591 -12.934 1.00 93.06 650 LYS A N 1
ATOM 5079 C CA . LYS A 1 650 ? 15.225 -8.166 -14.098 1.00 93.06 650 LYS A CA 1
ATOM 5080 C C . LYS A 1 650 ? 14.336 -7.912 -15.319 1.00 93.06 650 LYS A C 1
ATOM 5082 O O . LYS A 1 650 ? 14.388 -6.835 -15.899 1.00 93.06 650 LYS A O 1
ATOM 5087 N N . LYS A 1 651 ? 13.457 -8.864 -15.662 1.00 93.75 651 LYS A N 1
ATOM 5088 C CA . LYS A 1 651 ? 12.509 -8.697 -16.780 1.00 93.75 651 LYS A CA 1
ATOM 5089 C C . LYS A 1 651 ? 11.550 -7.527 -16.566 1.00 93.75 651 LYS A C 1
ATOM 5091 O O . LYS A 1 651 ? 11.187 -6.855 -17.529 1.00 93.75 651 LYS A O 1
ATOM 5096 N N . LEU A 1 652 ? 11.120 -7.303 -15.323 1.00 93.75 652 LEU A N 1
ATOM 5097 C CA . LEU A 1 652 ? 10.268 -6.173 -14.974 1.00 93.75 652 LEU A CA 1
ATOM 5098 C C . LEU A 1 652 ? 11.025 -4.852 -15.155 1.00 93.75 652 LEU A C 1
ATOM 5100 O O . LEU A 1 652 ? 10.461 -3.935 -15.743 1.00 93.75 652 LEU A O 1
ATOM 5104 N N . GLY A 1 653 ? 12.287 -4.771 -14.722 1.00 90.38 653 GLY A N 1
ATOM 5105 C CA . GLY A 1 653 ? 13.167 -3.614 -14.924 1.00 90.38 653 GLY A CA 1
ATOM 5106 C C . GLY A 1 653 ? 13.379 -3.269 -16.397 1.00 90.38 653 GLY A C 1
ATOM 5107 O O . GLY A 1 653 ? 13.345 -2.096 -16.753 1.00 90.38 653 GLY A O 1
ATOM 5108 N N . ASP A 1 654 ? 13.507 -4.286 -17.251 1.00 86.25 654 ASP A N 1
ATOM 5109 C CA . ASP A 1 654 ? 13.725 -4.100 -18.689 1.00 86.25 654 ASP A CA 1
ATOM 5110 C C . ASP A 1 654 ? 12.463 -3.629 -19.440 1.00 86.25 654 ASP A C 1
ATOM 5112 O O . ASP A 1 654 ? 12.577 -2.919 -20.434 1.00 86.25 654 ASP A O 1
ATOM 5116 N N . LYS A 1 655 ? 11.255 -4.033 -19.010 1.00 88.69 655 LYS A N 1
ATOM 5117 C CA . LYS A 1 655 ? 10.001 -3.768 -19.753 1.00 88.69 655 LYS A CA 1
ATOM 5118 C C . LYS A 1 655 ? 9.090 -2.692 -19.147 1.00 88.69 655 LYS A C 1
ATOM 5120 O O . LYS A 1 655 ? 8.169 -2.237 -19.827 1.00 88.69 655 LYS A O 1
ATOM 5125 N N . SER A 1 656 ? 9.265 -2.334 -17.877 1.00 91.19 656 SER A N 1
ATOM 5126 C CA . SER A 1 656 ? 8.335 -1.433 -17.179 1.00 91.19 656 SER A CA 1
ATOM 5127 C C . SER A 1 656 ? 8.548 0.029 -17.554 1.00 91.19 656 SER A C 1
ATOM 5129 O O . SER A 1 656 ? 9.669 0.493 -17.746 1.00 91.19 656 SER A O 1
ATOM 5131 N N . VAL A 1 657 ? 7.454 0.785 -17.596 1.00 89.88 657 VAL A N 1
ATOM 5132 C CA . VAL A 1 657 ? 7.463 2.216 -17.923 1.00 89.88 657 VAL A CA 1
ATOM 5133 C C . VAL A 1 657 ? 7.870 3.061 -16.718 1.00 89.88 657 VAL A C 1
ATOM 5135 O O . VAL A 1 657 ? 8.592 4.038 -16.868 1.00 89.88 657 VAL A O 1
ATOM 5138 N N . PHE A 1 658 ? 7.414 2.696 -15.528 1.00 92.06 658 PHE A N 1
ATOM 5139 C CA . PHE A 1 658 ? 7.470 3.500 -14.307 1.00 92.06 658 PHE A CA 1
ATOM 5140 C C . PHE A 1 658 ? 8.448 2.952 -13.260 1.00 92.06 658 PHE A C 1
ATOM 5142 O O . PHE A 1 658 ? 8.527 3.480 -12.150 1.00 92.06 658 PHE A O 1
ATOM 5149 N N . LEU A 1 659 ? 9.174 1.881 -13.585 1.00 92.00 659 LEU A N 1
ATOM 5150 C CA . LEU A 1 659 ? 10.166 1.272 -12.707 1.00 92.00 659 LEU A CA 1
ATOM 5151 C C . LEU A 1 659 ? 11.539 1.908 -12.929 1.00 92.00 659 LEU A C 1
ATOM 5153 O O . LEU A 1 659 ? 12.023 2.004 -14.056 1.00 92.00 659 LEU A O 1
ATOM 5157 N N . TYR A 1 660 ? 12.172 2.304 -11.835 1.00 89.50 660 TYR A N 1
ATOM 5158 C CA . TYR A 1 660 ? 13.512 2.863 -11.799 1.00 89.50 660 TYR A CA 1
ATOM 5159 C C . TYR A 1 660 ? 14.471 1.908 -11.096 1.00 89.50 660 TYR A C 1
ATOM 5161 O O . TYR A 1 660 ? 14.082 1.173 -10.184 1.00 89.50 660 TYR A O 1
ATOM 5169 N N . GLN A 1 661 ? 15.736 1.965 -11.508 1.00 88.06 661 GLN A N 1
ATOM 5170 C CA . GLN A 1 661 ? 16.833 1.216 -10.915 1.00 88.06 661 GLN A CA 1
ATOM 5171 C C . GLN A 1 661 ? 18.050 2.129 -10.738 1.00 88.06 661 GLN A C 1
ATOM 5173 O O . GLN A 1 661 ? 18.465 2.789 -11.692 1.00 88.06 661 GLN A O 1
ATOM 5178 N N . ASP A 1 662 ? 18.635 2.104 -9.540 1.00 83.56 662 ASP A N 1
ATOM 5179 C CA . ASP A 1 662 ? 19.921 2.728 -9.216 1.00 83.56 662 ASP A CA 1
ATOM 5180 C C . ASP A 1 662 ? 20.780 1.761 -8.398 1.00 83.56 662 ASP A C 1
ATOM 5182 O O . ASP A 1 662 ? 20.455 1.410 -7.258 1.00 83.56 662 ASP A O 1
ATOM 5186 N N . GLY A 1 663 ? 21.863 1.274 -9.008 1.00 85.00 663 GLY A N 1
ATOM 5187 C CA . GLY A 1 663 ? 22.696 0.219 -8.440 1.00 85.00 663 GLY A CA 1
ATOM 5188 C C . GLY A 1 663 ? 21.853 -0.987 -7.982 1.00 85.00 663 GLY A C 1
ATOM 5189 O O . GLY A 1 663 ? 21.198 -1.618 -8.819 1.00 85.00 663 GLY A O 1
ATOM 5190 N N . PRO A 1 664 ? 21.860 -1.334 -6.678 1.00 89.44 664 PRO A N 1
ATOM 5191 C CA . PRO A 1 664 ? 21.079 -2.446 -6.140 1.00 89.44 664 PRO A CA 1
ATOM 5192 C C . PRO A 1 664 ? 19.622 -2.089 -5.798 1.00 89.44 664 PRO A C 1
ATOM 5194 O O . PRO A 1 664 ? 18.893 -2.975 -5.358 1.00 89.44 664 PRO A O 1
ATOM 5197 N N . ARG A 1 665 ? 19.199 -0.822 -5.922 1.00 91.62 665 ARG A N 1
ATOM 5198 C CA . ARG A 1 665 ? 17.880 -0.350 -5.477 1.00 91.62 665 ARG A CA 1
ATOM 5199 C C . ARG A 1 665 ? 16.902 -0.184 -6.629 1.00 91.62 665 ARG A C 1
ATOM 5201 O O . ARG A 1 665 ? 17.257 0.326 -7.688 1.00 91.62 665 ARG A O 1
ATOM 5208 N N . TYR A 1 666 ? 15.647 -0.526 -6.360 1.00 94.19 666 TYR A N 1
ATOM 5209 C CA . TYR A 1 666 ? 14.528 -0.422 -7.292 1.00 94.19 666 TYR A CA 1
ATOM 5210 C C . TYR A 1 666 ? 13.377 0.361 -6.658 1.00 94.19 666 TYR A C 1
ATOM 5212 O O . TYR A 1 666 ? 13.142 0.236 -5.453 1.00 94.19 666 TYR A O 1
ATOM 5220 N N . TRP A 1 667 ? 12.647 1.154 -7.446 1.00 94.56 667 TRP A N 1
ATOM 5221 C CA . TRP A 1 667 ? 11.426 1.838 -6.997 1.00 94.56 667 TRP A CA 1
ATOM 5222 C C . TRP A 1 667 ? 10.480 2.172 -8.146 1.00 94.56 667 TRP A C 1
ATOM 5224 O O . TRP A 1 667 ? 10.914 2.394 -9.274 1.00 94.56 667 TRP A O 1
ATOM 5234 N N . PHE A 1 668 ? 9.184 2.263 -7.848 1.00 93.75 668 PHE A N 1
ATOM 5235 C CA . PHE A 1 668 ? 8.222 2.844 -8.781 1.00 93.75 668 PHE A CA 1
ATOM 5236 C C . PHE A 1 668 ? 8.175 4.368 -8.645 1.00 93.75 668 PHE A C 1
ATOM 5238 O O . PHE A 1 668 ? 8.226 4.905 -7.538 1.00 93.75 668 PHE A O 1
ATOM 5245 N N . GLY A 1 669 ? 8.051 5.060 -9.775 1.00 90.25 669 GLY A N 1
ATOM 5246 C CA . GLY A 1 669 ? 7.783 6.494 -9.837 1.00 90.25 669 GLY A CA 1
ATOM 5247 C C . GLY A 1 669 ? 6.510 6.804 -10.615 1.00 90.25 669 GLY A C 1
ATOM 5248 O O . GLY A 1 669 ? 6.012 5.977 -11.369 1.00 90.25 669 GLY A O 1
ATOM 5249 N N . THR A 1 670 ? 5.968 8.007 -10.442 1.00 89.00 670 THR A N 1
ATOM 5250 C CA . THR A 1 670 ? 4.743 8.432 -11.147 1.00 89.00 670 THR A CA 1
ATOM 5251 C C . THR A 1 670 ? 5.003 8.979 -12.548 1.00 89.00 670 THR A C 1
ATOM 5253 O O . THR A 1 670 ? 4.070 9.140 -13.334 1.00 89.00 670 THR A O 1
ATOM 5256 N N . GLN A 1 671 ? 6.268 9.225 -12.887 1.00 85.00 671 GLN A N 1
ATOM 5257 C CA . GLN A 1 671 ? 6.701 9.645 -14.215 1.00 85.00 671 GLN A CA 1
ATOM 5258 C C . GLN A 1 671 ? 7.368 8.485 -14.969 1.00 85.00 671 GLN A C 1
ATOM 5260 O O . GLN A 1 671 ? 8.061 7.683 -14.332 1.00 85.00 671 GLN A O 1
ATOM 5265 N N . PRO A 1 672 ? 7.201 8.394 -16.302 1.00 85.56 672 PRO A N 1
ATOM 5266 C CA . PRO A 1 672 ? 7.902 7.407 -17.120 1.00 85.56 672 PRO A CA 1
ATOM 5267 C C . PRO A 1 672 ? 9.424 7.501 -16.964 1.00 85.56 672 PRO A C 1
ATOM 5269 O O . PRO A 1 672 ? 9.979 8.596 -16.882 1.00 85.56 672 PRO A O 1
ATOM 5272 N N . SER A 1 673 ? 10.102 6.356 -16.949 1.00 85.62 673 SER A N 1
ATOM 5273 C CA . SER A 1 673 ? 11.555 6.275 -16.852 1.00 85.62 673 SER A CA 1
ATOM 5274 C C . SER A 1 673 ? 12.227 6.862 -18.098 1.00 85.62 673 SER A C 1
ATOM 5276 O O . SER A 1 673 ? 11.718 6.772 -19.220 1.00 85.62 673 SER A O 1
ATOM 5278 N N . VAL A 1 674 ? 13.424 7.430 -17.919 1.00 85.62 674 VAL A N 1
ATOM 5279 C CA . VAL A 1 674 ? 14.212 7.985 -19.035 1.00 85.62 674 VAL A CA 1
ATOM 5280 C C . VAL A 1 674 ? 14.609 6.917 -20.056 1.00 85.62 674 VAL A C 1
ATOM 5282 O O . VAL A 1 674 ? 14.771 7.227 -21.232 1.00 85.62 674 VAL A O 1
ATOM 5285 N N . LEU A 1 675 ? 14.717 5.653 -19.625 1.00 81.44 675 LEU A N 1
ATOM 5286 C CA . LEU A 1 675 ? 14.962 4.515 -20.508 1.00 81.44 675 LEU A CA 1
ATOM 5287 C C . LEU A 1 675 ? 13.805 4.325 -21.486 1.00 81.44 675 LEU A C 1
ATOM 5289 O O . LEU A 1 675 ? 14.027 4.258 -22.692 1.00 81.44 675 LEU A O 1
ATOM 5293 N N . ARG A 1 676 ? 12.570 4.321 -20.978 1.00 83.25 676 ARG A N 1
ATOM 5294 C CA . ARG A 1 676 ? 11.387 4.175 -21.821 1.00 83.25 676 ARG A CA 1
ATOM 5295 C C . ARG A 1 676 ? 11.209 5.365 -22.762 1.00 83.25 676 ARG A C 1
ATOM 5297 O O . ARG A 1 676 ? 10.909 5.175 -23.938 1.00 83.25 676 ARG A O 1
ATOM 5304 N N . LEU A 1 677 ? 11.455 6.580 -22.265 1.00 85.56 677 LEU A N 1
ATOM 5305 C CA . LEU A 1 677 ? 11.447 7.785 -23.095 1.00 85.56 677 LEU A CA 1
ATOM 5306 C C . LEU A 1 677 ? 12.457 7.678 -24.252 1.00 85.56 677 LEU A C 1
ATOM 5308 O O . LEU A 1 677 ? 12.147 8.078 -25.373 1.00 85.56 677 LEU A O 1
ATOM 5312 N N . ALA A 1 678 ? 13.646 7.117 -24.003 1.00 87.81 678 ALA A N 1
ATOM 5313 C CA . ALA A 1 678 ? 14.662 6.911 -25.033 1.00 87.81 678 ALA A CA 1
ATOM 5314 C C . ALA A 1 678 ? 14.233 5.874 -26.078 1.00 87.81 678 ALA A C 1
ATOM 5316 O O . ALA A 1 678 ? 14.418 6.102 -27.271 1.00 87.81 678 ALA A O 1
ATOM 5317 N N . GLU A 1 679 ? 13.619 4.767 -25.664 1.00 86.69 679 GLU A N 1
ATOM 5318 C CA . GLU A 1 679 ? 13.092 3.767 -26.597 1.00 86.69 679 GLU A CA 1
ATOM 5319 C C . GLU A 1 679 ? 12.000 4.337 -27.505 1.00 86.69 679 GLU A C 1
ATOM 5321 O O . GLU A 1 679 ? 12.043 4.139 -28.719 1.00 86.69 679 GLU A O 1
ATOM 5326 N N . ASP A 1 680 ? 11.048 5.080 -26.937 1.00 87.31 680 ASP A N 1
ATOM 5327 C CA . ASP A 1 680 ? 9.951 5.667 -27.708 1.00 87.31 680 ASP A CA 1
ATOM 5328 C C . ASP A 1 680 ? 10.457 6.681 -28.733 1.00 87.31 680 ASP A C 1
ATOM 5330 O O . ASP A 1 680 ? 10.017 6.675 -29.884 1.00 87.31 680 ASP A O 1
ATOM 5334 N N . ARG A 1 681 ? 11.458 7.488 -28.367 1.00 89.62 681 ARG A N 1
ATOM 5335 C CA . ARG A 1 681 ? 12.124 8.388 -29.315 1.00 89.62 681 ARG A CA 1
ATOM 5336 C C . ARG A 1 681 ? 12.901 7.634 -30.384 1.00 89.62 681 ARG A C 1
ATOM 5338 O O . ARG A 1 681 ? 12.827 8.002 -31.550 1.00 89.62 681 ARG A O 1
ATOM 5345 N N . ALA A 1 682 ? 13.614 6.570 -30.015 1.00 91.50 682 ALA A N 1
ATOM 5346 C CA . ALA A 1 682 ? 14.383 5.771 -30.965 1.00 91.50 682 ALA A CA 1
ATOM 5347 C C . ALA A 1 682 ? 13.490 5.137 -32.047 1.00 91.50 682 ALA A C 1
ATOM 5349 O O . ALA A 1 682 ? 13.917 5.020 -33.196 1.00 91.50 682 ALA A O 1
ATOM 5350 N N . VAL A 1 683 ? 12.253 4.758 -31.701 1.00 91.31 683 VAL A N 1
ATOM 5351 C CA . VAL A 1 683 ? 11.254 4.227 -32.647 1.00 91.31 683 VAL A CA 1
ATOM 5352 C C . VAL A 1 683 ? 10.678 5.318 -33.557 1.00 91.31 683 VAL A C 1
ATOM 5354 O O . VAL A 1 683 ? 10.373 5.040 -34.714 1.00 91.31 683 VAL A O 1
ATOM 5357 N N . GLN A 1 684 ? 10.548 6.552 -33.063 1.00 92.00 684 GLN A N 1
ATOM 5358 C CA . GLN A 1 684 ? 10.029 7.689 -33.835 1.00 92.00 684 GLN A CA 1
ATOM 5359 C C . GLN A 1 684 ? 11.021 8.234 -34.878 1.00 92.00 684 GLN A C 1
ATOM 5361 O O . GLN A 1 684 ? 10.608 8.962 -35.780 1.00 92.00 684 GLN A O 1
ATOM 5366 N N . LEU A 1 685 ? 12.312 7.896 -34.778 1.00 93.19 685 LEU A N 1
ATOM 5367 C CA . LEU A 1 685 ? 13.334 8.349 -35.723 1.00 93.19 685 LEU A CA 1
ATOM 5368 C C . LEU A 1 685 ? 13.150 7.724 -37.111 1.00 93.19 685 LEU A C 1
ATOM 5370 O O . LEU A 1 685 ? 13.065 6.503 -37.276 1.00 93.19 685 LEU A O 1
ATOM 5374 N N . THR A 1 686 ? 13.162 8.581 -38.130 1.00 94.62 686 THR A N 1
ATOM 5375 C CA . THR A 1 686 ? 13.093 8.164 -39.536 1.00 94.62 686 THR A CA 1
ATOM 5376 C C . THR A 1 686 ? 14.413 7.541 -40.000 1.00 94.62 686 THR A C 1
ATOM 5378 O O . THR A 1 686 ? 15.472 7.764 -39.412 1.00 94.62 686 THR A O 1
ATOM 5381 N N . ALA A 1 687 ? 14.369 6.741 -41.070 1.00 91.25 687 ALA A N 1
ATOM 5382 C CA . ALA A 1 687 ? 15.581 6.154 -41.648 1.00 91.25 687 ALA A CA 1
ATOM 5383 C C . ALA A 1 687 ? 16.558 7.221 -42.179 1.00 91.25 687 ALA A C 1
ATOM 5385 O O . ALA A 1 687 ? 17.762 7.055 -42.020 1.00 91.25 687 ALA A O 1
ATOM 5386 N N . GLU A 1 688 ? 16.037 8.321 -42.731 1.00 92.81 688 GLU A N 1
ATOM 5387 C CA . GLU A 1 688 ? 16.821 9.442 -43.267 1.00 92.81 688 GLU A CA 1
ATOM 5388 C C . GLU A 1 688 ? 17.632 10.142 -42.169 1.00 92.81 688 GLU A C 1
ATOM 5390 O O . GLU A 1 688 ? 18.842 10.276 -42.293 1.00 92.81 688 GLU A O 1
ATOM 5395 N N . GLN A 1 689 ? 17.015 10.445 -41.020 1.00 93.62 689 GLN A N 1
ATOM 5396 C CA . GLN A 1 689 ? 17.719 11.050 -39.878 1.00 93.62 689 GLN A CA 1
ATOM 5397 C C . GLN A 1 689 ? 18.871 10.181 -39.348 1.00 93.62 689 GLN A C 1
ATOM 5399 O O . GLN A 1 689 ? 19.897 10.693 -38.907 1.00 93.62 689 GLN A O 1
ATOM 5404 N N . VAL A 1 690 ? 18.691 8.858 -39.353 1.00 94.44 690 VAL A N 1
ATOM 5405 C CA . VAL A 1 690 ? 19.723 7.905 -38.913 1.00 94.44 690 VAL A CA 1
ATOM 5406 C C . VAL A 1 690 ? 20.854 7.831 -39.933 1.00 94.44 690 VAL A C 1
ATOM 5408 O O . VAL A 1 690 ? 22.022 7.754 -39.558 1.00 94.44 690 VAL A O 1
ATOM 5411 N N . GLU A 1 691 ? 20.512 7.845 -41.218 1.00 93.38 691 GLU A N 1
ATOM 5412 C CA . GLU A 1 691 ? 21.472 7.848 -42.312 1.00 93.38 691 GLU A CA 1
ATOM 5413 C C . GLU A 1 691 ? 22.319 9.125 -42.324 1.00 93.38 691 GLU A C 1
ATOM 5415 O O . GLU A 1 691 ? 23.543 9.023 -42.392 1.00 93.38 691 GLU A O 1
ATOM 5420 N N . ASP A 1 692 ? 21.702 10.295 -42.155 1.00 94.00 692 ASP A N 1
ATOM 5421 C CA . ASP A 1 692 ? 22.393 11.585 -42.067 1.00 94.00 692 ASP A CA 1
ATOM 5422 C C . ASP A 1 692 ? 23.418 11.613 -40.927 1.00 94.00 692 ASP A C 1
ATOM 5424 O O . ASP A 1 692 ? 24.566 12.017 -41.128 1.00 94.00 692 ASP A O 1
ATOM 5428 N N . GLU A 1 693 ? 23.054 11.107 -39.744 1.00 95.00 693 GLU A N 1
ATOM 5429 C CA . GLU A 1 693 ? 23.990 11.008 -38.619 1.00 95.00 693 GLU A CA 1
ATOM 5430 C C . GLU A 1 693 ? 25.140 10.035 -38.935 1.00 95.00 693 GLU A C 1
ATOM 5432 O O . GLU A 1 693 ? 26.293 10.332 -38.626 1.00 95.00 693 GLU A O 1
ATOM 5437 N N . ILE A 1 694 ? 24.887 8.900 -39.601 1.00 94.81 694 ILE A N 1
ATOM 5438 C CA . ILE A 1 694 ? 25.969 8.003 -40.049 1.00 94.81 694 ILE A CA 1
ATOM 5439 C C . ILE A 1 694 ? 26.893 8.733 -41.032 1.00 94.81 694 ILE A C 1
ATOM 5441 O O . ILE A 1 694 ? 28.114 8.640 -40.897 1.00 94.81 694 ILE A O 1
ATOM 5445 N N . LEU A 1 695 ? 26.345 9.479 -41.994 1.00 93.62 695 LEU A N 1
ATOM 5446 C CA . LEU A 1 695 ? 27.130 10.260 -42.952 1.00 93.62 695 LEU A CA 1
ATOM 5447 C C . LEU A 1 695 ? 28.001 11.307 -42.247 1.00 93.62 695 LEU A C 1
ATOM 5449 O O . LEU A 1 695 ? 29.189 11.413 -42.557 1.00 93.62 695 LEU A O 1
ATOM 5453 N N . ASP A 1 696 ? 27.464 12.024 -41.261 1.00 93.19 696 ASP A N 1
ATOM 5454 C CA . ASP A 1 696 ? 28.226 12.978 -40.448 1.00 93.19 696 ASP A CA 1
ATOM 5455 C C . ASP A 1 696 ? 29.387 12.311 -39.701 1.00 93.19 696 ASP A C 1
ATOM 5457 O O . ASP A 1 696 ? 30.510 12.831 -39.675 1.00 93.19 696 ASP A O 1
ATOM 5461 N N . ARG A 1 697 ? 29.168 11.109 -39.164 1.00 91.56 697 ARG A N 1
ATOM 5462 C CA . ARG A 1 697 ? 30.220 10.326 -38.501 1.00 91.56 697 ARG A CA 1
ATOM 5463 C C . ARG A 1 697 ? 31.292 9.851 -39.481 1.00 91.56 697 ARG A C 1
ATOM 5465 O O . ARG A 1 697 ? 32.476 9.896 -39.152 1.00 91.56 697 ARG A O 1
ATOM 5472 N N . LEU A 1 698 ? 30.911 9.444 -40.692 1.00 91.38 698 LEU A N 1
ATOM 5473 C CA . LEU A 1 698 ? 31.861 9.071 -41.746 1.00 91.38 698 LEU A CA 1
ATOM 5474 C C . LEU A 1 698 ? 32.669 10.269 -42.240 1.00 91.38 698 LEU A C 1
ATOM 5476 O O . LEU A 1 698 ? 33.859 10.124 -42.517 1.00 91.38 698 LEU A O 1
ATOM 5480 N N . ARG A 1 699 ? 32.078 11.469 -42.302 1.00 90.75 699 ARG A N 1
ATOM 5481 C CA . ARG A 1 699 ? 32.814 12.700 -42.643 1.00 90.75 699 ARG A CA 1
ATOM 5482 C C . ARG A 1 699 ? 33.986 12.934 -41.689 1.00 90.75 699 ARG A C 1
ATOM 5484 O O . ARG A 1 699 ? 35.063 13.334 -42.130 1.00 90.75 699 ARG A O 1
ATOM 5491 N N . ALA A 1 700 ? 33.836 12.588 -40.410 1.00 87.94 700 ALA A N 1
ATOM 5492 C CA . ALA A 1 700 ? 34.917 12.676 -39.430 1.00 87.94 700 ALA A CA 1
ATOM 5493 C C . ALA A 1 700 ? 36.083 11.692 -39.683 1.00 87.94 700 ALA A C 1
ATOM 5495 O O . ALA A 1 700 ? 37.187 11.920 -39.177 1.00 87.94 700 ALA A O 1
ATOM 5496 N N . GLU A 1 701 ? 35.893 10.618 -40.462 1.00 85.56 701 GLU A N 1
ATOM 5497 C CA . GLU A 1 701 ? 36.972 9.694 -40.862 1.00 85.56 701 GLU A CA 1
ATOM 5498 C C . GLU A 1 701 ? 37.962 10.342 -41.838 1.00 85.56 701 GLU A C 1
ATOM 5500 O O . GLU A 1 701 ? 39.119 9.927 -41.904 1.00 85.56 701 GLU A O 1
ATOM 5505 N N . GLN A 1 702 ? 37.574 11.424 -42.525 1.00 85.31 702 GLN A N 1
ATOM 5506 C CA . GLN A 1 702 ? 38.468 12.174 -43.412 1.00 85.31 702 GLN A CA 1
ATOM 5507 C C . GLN A 1 702 ? 39.713 12.716 -42.687 1.00 85.31 702 GLN A C 1
ATOM 5509 O O . GLN A 1 702 ? 40.767 12.888 -43.303 1.00 85.31 702 GLN A O 1
ATOM 5514 N N . ALA A 1 703 ? 39.619 12.956 -41.374 1.00 85.12 703 ALA A N 1
ATOM 5515 C CA . ALA A 1 703 ? 40.735 13.425 -40.556 1.00 85.12 703 ALA A CA 1
ATOM 5516 C C . ALA A 1 703 ? 41.878 12.397 -40.437 1.00 85.12 703 ALA A C 1
ATOM 5518 O O . ALA A 1 703 ? 42.988 12.749 -40.039 1.00 85.12 703 ALA A O 1
ATOM 5519 N N . THR A 1 704 ? 41.638 11.123 -40.756 1.00 86.31 704 THR A N 1
ATOM 5520 C CA . THR A 1 704 ? 42.630 10.053 -40.634 1.00 86.31 704 THR A CA 1
ATOM 5521 C C . THR A 1 704 ? 42.818 9.371 -41.981 1.00 86.31 704 THR A C 1
ATOM 5523 O O . THR A 1 704 ? 42.012 8.547 -42.388 1.00 86.31 704 THR A O 1
ATOM 5526 N N . ARG A 1 705 ? 43.908 9.712 -42.677 1.00 85.38 705 ARG A N 1
ATOM 5527 C CA . ARG A 1 705 ? 44.144 9.296 -44.071 1.00 85.38 705 ARG A CA 1
ATOM 5528 C C . ARG A 1 705 ? 44.975 8.023 -44.267 1.00 85.38 705 ARG A C 1
ATOM 5530 O O . ARG A 1 705 ? 45.018 7.513 -45.379 1.00 85.38 705 ARG A O 1
ATOM 5537 N N . GLY A 1 706 ? 45.636 7.505 -43.228 1.00 86.19 706 GLY A N 1
ATOM 5538 C CA . GLY A 1 706 ? 46.614 6.421 -43.401 1.00 86.19 706 GLY A CA 1
ATOM 5539 C C . GLY A 1 706 ? 47.702 6.809 -44.417 1.00 86.19 706 GLY A C 1
ATOM 5540 O O . GLY A 1 706 ? 48.192 7.939 -44.376 1.00 86.19 706 GLY A O 1
ATOM 5541 N N . ASN A 1 707 ? 48.014 5.905 -45.352 1.00 87.56 707 ASN A N 1
ATOM 5542 C CA . ASN A 1 707 ? 48.935 6.163 -46.471 1.00 87.56 707 ASN A CA 1
ATOM 5543 C C . ASN A 1 707 ? 48.225 6.613 -47.763 1.00 87.56 707 ASN A C 1
ATOM 5545 O O . ASN A 1 707 ? 48.843 6.652 -48.825 1.00 87.56 707 ASN A O 1
ATOM 5549 N N . PHE A 1 708 ? 46.938 6.967 -47.696 1.00 89.81 708 PHE A N 1
ATOM 5550 C CA . PHE A 1 708 ? 46.213 7.538 -48.831 1.00 89.81 708 PHE A CA 1
ATOM 5551 C C . PHE A 1 708 ? 46.429 9.052 -48.916 1.00 89.81 708 PHE A C 1
ATOM 5553 O O . PHE A 1 708 ? 46.502 9.747 -47.899 1.00 89.81 708 PHE A O 1
ATOM 5560 N N . ALA A 1 709 ? 46.458 9.587 -50.139 1.00 89.56 709 ALA A N 1
ATOM 5561 C CA . ALA A 1 709 ? 46.560 11.027 -50.366 1.00 89.56 709 ALA A CA 1
ATOM 5562 C C . ALA A 1 709 ? 45.340 11.772 -49.805 1.00 89.56 709 ALA A C 1
ATOM 5564 O O . ALA A 1 709 ? 45.469 12.826 -49.174 1.00 89.56 709 ALA A O 1
ATOM 5565 N N . LYS A 1 710 ? 44.147 11.193 -49.993 1.00 91.56 710 LYS A N 1
ATOM 5566 C CA . LYS A 1 710 ? 42.881 11.715 -49.471 1.00 91.56 710 LYS A CA 1
ATOM 5567 C C . LYS A 1 710 ? 41.844 10.604 -49.289 1.00 91.56 710 LYS A C 1
ATOM 5569 O O . LYS A 1 710 ? 41.839 9.623 -50.033 1.00 91.56 710 LYS A O 1
ATOM 5574 N N . VAL A 1 711 ? 40.966 10.796 -48.305 1.00 92.44 711 VAL A N 1
ATOM 5575 C CA . VAL A 1 711 ? 39.794 9.954 -48.034 1.00 92.44 711 VAL A CA 1
ATOM 5576 C C . VAL A 1 711 ? 38.539 10.732 -48.427 1.00 92.44 711 VAL A C 1
ATOM 5578 O O . VAL A 1 711 ? 38.397 11.895 -48.048 1.00 92.44 711 VAL A O 1
ATOM 5581 N N . TYR A 1 712 ? 37.652 10.100 -49.190 1.00 93.19 712 TYR A N 1
ATOM 5582 C CA . TYR A 1 712 ? 36.372 10.652 -49.629 1.00 93.19 712 TYR A CA 1
ATOM 5583 C C . TYR A 1 712 ? 35.238 9.909 -48.917 1.00 93.19 712 TYR A C 1
ATOM 5585 O O . TYR A 1 712 ? 34.941 8.770 -49.286 1.00 93.19 712 TYR A O 1
ATOM 5593 N N . PRO A 1 713 ? 34.639 10.507 -47.874 1.00 91.38 713 PRO A N 1
ATOM 5594 C CA . PRO A 1 713 ? 33.545 9.890 -47.141 1.00 91.38 713 PRO A CA 1
ATOM 5595 C C . PRO A 1 713 ? 32.224 10.057 -47.898 1.00 91.38 713 PRO A C 1
ATOM 5597 O O . PRO A 1 713 ? 31.787 11.186 -48.103 1.00 91.38 713 PRO A O 1
ATOM 5600 N N . ALA A 1 714 ? 31.610 8.940 -48.296 1.00 90.62 714 ALA A N 1
ATOM 5601 C CA . ALA A 1 714 ? 30.285 8.844 -48.914 1.00 90.62 714 ALA A CA 1
ATOM 5602 C C . ALA A 1 714 ? 30.017 9.919 -49.992 1.00 90.62 714 ALA A C 1
ATOM 5604 O O . ALA A 1 714 ? 29.166 10.790 -49.796 1.00 90.62 714 ALA A O 1
ATOM 5605 N N . PRO A 1 715 ? 30.760 9.913 -51.119 1.00 90.06 715 PRO A N 1
ATOM 5606 C CA . PRO A 1 715 ? 30.511 10.853 -52.209 1.00 90.06 715 PRO A CA 1
ATOM 5607 C C . PRO A 1 715 ? 29.101 10.655 -52.784 1.00 90.06 715 PRO A C 1
ATOM 5609 O O . PRO A 1 715 ? 28.678 9.525 -53.009 1.00 90.06 715 PRO A O 1
ATOM 5612 N N . MET A 1 716 ? 28.392 11.750 -53.066 1.00 84.62 716 MET A N 1
ATOM 5613 C CA . MET A 1 716 ? 27.032 11.688 -53.621 1.00 84.62 716 MET A CA 1
ATOM 5614 C C . MET A 1 716 ? 27.051 11.342 -55.108 1.00 84.62 716 MET A C 1
ATOM 5616 O O . MET A 1 716 ? 26.121 10.735 -55.636 1.00 84.62 716 MET A O 1
ATOM 5620 N N . THR A 1 717 ? 28.111 11.754 -55.804 1.00 86.81 717 THR A N 1
ATOM 5621 C CA . THR A 1 717 ? 28.295 11.501 -57.228 1.00 86.81 717 THR A CA 1
ATOM 5622 C C . THR A 1 717 ? 29.740 11.138 -57.544 1.00 86.81 717 THR A C 1
ATOM 5624 O O . THR A 1 717 ? 30.682 11.497 -56.837 1.00 86.81 717 THR A O 1
ATOM 5627 N N . SER A 1 718 ? 29.955 10.494 -58.692 1.00 89.00 718 SER A N 1
ATOM 5628 C CA . SER A 1 718 ? 31.311 10.218 -59.17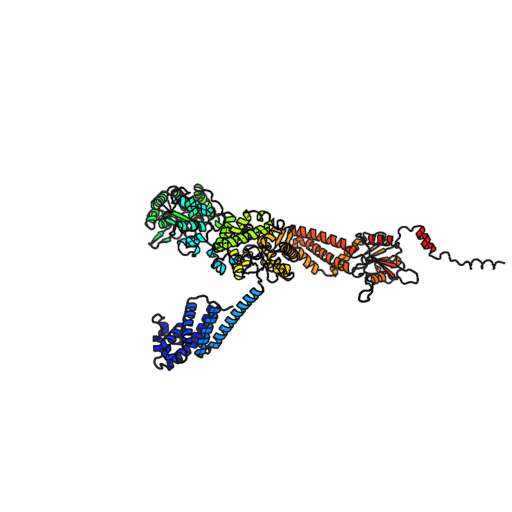1 1.00 89.00 718 SER A CA 1
ATOM 5629 C C . SER A 1 718 ? 32.109 11.495 -59.488 1.00 89.00 718 SER A C 1
ATOM 5631 O O . SER A 1 718 ? 33.330 11.435 -59.599 1.00 89.00 718 SER A O 1
ATOM 5633 N N . ALA A 1 719 ? 31.474 12.665 -59.620 1.00 88.38 719 ALA A N 1
ATOM 5634 C CA . ALA A 1 719 ? 32.173 13.933 -59.844 1.00 88.38 719 ALA A CA 1
ATOM 5635 C C . ALA A 1 719 ? 32.945 14.421 -58.603 1.00 88.38 719 ALA A C 1
ATOM 5637 O O . ALA A 1 719 ? 33.963 15.105 -58.758 1.00 88.38 719 ALA A O 1
ATOM 5638 N N . ASP A 1 720 ? 32.509 14.015 -57.405 1.00 87.88 720 ASP A N 1
ATOM 5639 C CA . ASP A 1 720 ? 33.055 14.452 -56.111 1.00 87.88 720 ASP A CA 1
ATOM 5640 C C . ASP A 1 720 ? 34.457 13.888 -55.832 1.00 87.88 720 ASP A C 1
ATOM 5642 O O . ASP A 1 720 ? 35.212 14.420 -55.014 1.00 87.88 720 ASP A O 1
ATOM 5646 N N . VAL A 1 721 ? 34.836 12.825 -56.548 1.00 90.69 721 VAL A N 1
ATOM 5647 C CA . VAL A 1 721 ? 36.162 12.205 -56.480 1.00 90.69 721 VAL A CA 1
ATOM 5648 C C . VAL A 1 721 ? 36.980 12.647 -57.708 1.00 90.69 721 VAL A C 1
ATOM 5650 O O . VAL A 1 721 ? 36.648 12.258 -58.830 1.00 90.69 721 VAL A O 1
ATOM 5653 N N . PRO A 1 722 ? 38.054 13.444 -57.565 1.00 90.12 722 PRO A N 1
ATOM 5654 C CA . PRO A 1 722 ? 38.959 13.819 -58.656 1.00 90.12 722 PRO A CA 1
ATOM 5655 C C . PRO A 1 722 ? 39.667 12.615 -59.295 1.00 90.12 722 PRO A C 1
ATOM 5657 O O . PRO A 1 722 ? 39.827 11.575 -58.662 1.00 90.12 722 PRO A O 1
ATOM 5660 N N . ASP A 1 723 ? 40.081 12.751 -60.557 1.00 90.19 723 ASP A N 1
ATOM 5661 C CA . ASP A 1 723 ? 40.853 11.733 -61.289 1.00 90.19 723 ASP A CA 1
ATOM 5662 C C . ASP A 1 723 ? 42.338 12.119 -61.279 1.00 90.19 723 ASP A C 1
ATOM 5664 O O . ASP A 1 723 ? 42.785 12.956 -62.062 1.00 90.19 723 ASP A O 1
ATOM 5668 N N . GLU A 1 724 ? 43.089 11.554 -60.339 1.00 89.75 724 GLU A N 1
ATOM 5669 C CA . GLU A 1 724 ? 44.474 11.920 -60.037 1.00 89.75 724 GLU A CA 1
ATOM 5670 C C . GLU A 1 724 ? 45.338 10.668 -59.830 1.00 89.75 724 GLU A C 1
ATOM 5672 O O . GLU A 1 724 ? 44.826 9.582 -59.577 1.00 89.75 724 GLU A O 1
ATOM 5677 N N . ARG A 1 725 ? 46.665 10.819 -59.931 1.00 88.56 725 ARG A N 1
ATOM 5678 C CA . ARG A 1 725 ? 47.618 9.691 -59.914 1.00 88.56 725 ARG A CA 1
ATOM 5679 C C . ARG A 1 725 ? 47.829 9.053 -58.541 1.00 88.56 725 ARG A C 1
ATOM 5681 O O . ARG A 1 725 ? 48.291 7.921 -58.473 1.00 88.56 725 ARG A O 1
ATOM 5688 N N . GLU A 1 726 ? 47.566 9.785 -57.464 1.00 89.75 726 GLU A N 1
ATOM 5689 C CA . GLU A 1 726 ? 47.840 9.314 -56.102 1.00 89.75 726 GLU A CA 1
ATOM 5690 C C . GLU A 1 726 ? 46.688 8.456 -55.564 1.00 89.75 726 GLU A C 1
ATOM 5692 O O . GLU A 1 726 ? 45.515 8.764 -55.799 1.00 89.75 726 GLU A O 1
ATOM 5697 N N . SER A 1 727 ? 47.016 7.423 -54.784 1.00 90.12 727 SER A N 1
ATOM 5698 C CA . SER A 1 727 ? 46.028 6.513 -54.202 1.00 90.12 727 SER A CA 1
ATOM 5699 C C . SER A 1 727 ? 45.074 7.224 -53.239 1.00 90.12 727 SER A C 1
ATOM 5701 O O . SER A 1 727 ? 45.495 7.925 -52.312 1.00 90.12 727 SER A O 1
ATOM 5703 N N . ARG A 1 728 ? 43.773 7.014 -53.435 1.00 92.38 728 ARG A N 1
ATOM 5704 C CA . ARG A 1 728 ? 42.681 7.612 -52.661 1.00 92.38 728 ARG A CA 1
ATOM 5705 C C . ARG A 1 728 ? 41.730 6.535 -52.169 1.00 92.38 728 ARG A C 1
ATOM 5707 O O . ARG A 1 728 ? 41.431 5.581 -52.885 1.00 92.38 728 ARG A O 1
ATOM 5714 N N . LEU A 1 729 ? 41.222 6.737 -50.961 1.00 94.12 729 LEU A N 1
ATOM 5715 C CA . LEU A 1 729 ? 40.215 5.871 -50.364 1.00 94.12 729 LEU A CA 1
ATOM 5716 C C . LEU A 1 729 ? 38.837 6.507 -50.513 1.00 94.12 729 LEU A C 1
ATOM 5718 O O . LEU A 1 729 ? 38.658 7.674 -50.166 1.00 94.12 729 LEU A O 1
ATOM 5722 N N . VAL A 1 730 ? 37.860 5.743 -50.978 1.00 94.69 730 VAL A N 1
ATOM 5723 C CA . VAL A 1 730 ? 36.457 6.148 -51.042 1.00 94.69 730 VAL A CA 1
ATOM 5724 C C . VAL A 1 730 ? 35.669 5.280 -50.070 1.00 94.69 730 VAL A C 1
ATOM 5726 O O . VAL A 1 730 ? 35.641 4.061 -50.199 1.00 94.69 730 VAL A O 1
ATOM 5729 N N . ILE A 1 731 ? 35.031 5.887 -49.078 1.00 94.88 731 ILE A N 1
ATOM 5730 C CA . ILE A 1 731 ? 34.087 5.174 -48.215 1.00 94.88 731 ILE A CA 1
ATOM 5731 C C . ILE A 1 731 ? 32.728 5.283 -48.903 1.00 94.88 731 ILE A C 1
ATOM 5733 O O . ILE A 1 731 ? 32.285 6.396 -49.171 1.00 94.88 731 ILE A O 1
ATOM 5737 N N . LEU A 1 732 ? 32.106 4.160 -49.248 1.00 93.94 732 LEU A N 1
ATOM 5738 C CA . LEU A 1 732 ? 30.833 4.146 -49.972 1.00 93.94 732 LEU A CA 1
ATOM 5739 C C . LEU A 1 732 ? 29.669 4.599 -49.087 1.00 93.94 732 LEU A C 1
ATOM 5741 O O . LEU A 1 732 ? 29.772 4.599 -47.857 1.00 93.94 732 LEU A O 1
ATOM 5745 N N . HIS A 1 733 ? 28.555 4.969 -49.719 1.00 93.00 733 HIS A N 1
ATOM 5746 C CA . HIS A 1 733 ? 27.340 5.333 -48.998 1.00 93.00 733 HIS A CA 1
ATOM 5747 C C . HIS A 1 733 ? 26.814 4.151 -48.162 1.00 93.00 733 HIS A C 1
ATOM 5749 O O . HIS A 1 733 ? 26.884 3.009 -48.624 1.00 93.00 733 HIS A O 1
ATOM 5755 N N . PRO A 1 734 ? 26.170 4.389 -47.000 1.00 91.06 734 PRO A N 1
ATOM 5756 C CA . PRO A 1 734 ? 25.458 3.349 -46.248 1.00 91.06 734 PRO A CA 1
ATOM 5757 C C . PRO A 1 734 ? 24.466 2.509 -47.077 1.00 91.06 734 PRO A C 1
ATOM 5759 O O . PRO A 1 734 ? 24.167 1.375 -46.719 1.00 91.06 734 PRO A O 1
ATOM 5762 N N . ARG A 1 735 ? 23.964 3.031 -48.204 1.00 89.12 735 ARG A N 1
ATOM 5763 C CA . ARG A 1 735 ? 23.013 2.338 -49.099 1.00 89.12 735 ARG A CA 1
ATOM 5764 C C . ARG A 1 735 ? 23.703 1.279 -49.958 1.00 89.12 735 ARG A C 1
ATOM 5766 O O . ARG A 1 735 ? 23.083 0.279 -50.320 1.00 89.12 735 ARG A O 1
ATOM 5773 N N . ALA A 1 736 ? 24.989 1.469 -50.235 1.00 90.12 736 ALA A N 1
ATOM 5774 C CA . ALA A 1 736 ? 25.834 0.558 -50.990 1.00 90.12 736 ALA A CA 1
ATOM 5775 C C . ALA A 1 736 ? 26.438 -0.501 -50.056 1.00 90.12 736 ALA A C 1
ATOM 5777 O O . ALA A 1 736 ? 27.593 -0.427 -49.632 1.00 90.12 736 ALA A O 1
ATOM 5778 N N . THR A 1 737 ? 25.638 -1.514 -49.718 1.00 90.56 737 THR A N 1
ATOM 5779 C CA . THR A 1 737 ? 26.080 -2.608 -48.840 1.00 90.56 737 THR A CA 1
ATOM 5780 C C . THR A 1 737 ? 26.731 -3.762 -49.603 1.00 90.56 737 THR A C 1
ATOM 5782 O O . THR A 1 737 ? 26.461 -4.015 -50.786 1.00 90.56 737 THR A O 1
ATOM 5785 N N . HIS A 1 738 ? 27.598 -4.488 -48.899 1.00 87.81 738 HIS A N 1
ATOM 5786 C CA . HIS A 1 738 ? 28.248 -5.706 -49.367 1.00 87.81 738 HIS A CA 1
ATOM 5787 C C . HIS A 1 738 ? 27.987 -6.881 -48.412 1.00 87.81 738 HIS A C 1
ATOM 5789 O O . HIS A 1 738 ? 27.741 -6.694 -47.218 1.00 87.81 738 HIS A O 1
ATOM 5795 N N . ALA A 1 739 ? 28.033 -8.104 -48.942 1.00 83.00 739 ALA A N 1
ATOM 5796 C CA . ALA A 1 739 ? 27.888 -9.345 -48.186 1.00 83.00 739 ALA A CA 1
ATOM 5797 C C . ALA A 1 739 ? 28.876 -10.396 -48.715 1.00 83.00 739 ALA A C 1
ATOM 5799 O O . ALA A 1 739 ? 29.146 -10.448 -49.911 1.00 83.00 739 ALA A O 1
ATOM 5800 N N . SER A 1 740 ? 29.386 -11.256 -47.824 1.00 67.88 740 SER A N 1
ATOM 5801 C CA . SER A 1 740 ? 30.463 -12.219 -48.123 1.00 67.88 740 SER A CA 1
ATOM 5802 C C . SER A 1 740 ? 30.128 -13.249 -49.212 1.00 67.88 740 SER A C 1
ATOM 5804 O O . SER A 1 740 ? 31.040 -13.850 -49.776 1.00 67.88 740 SER A O 1
ATOM 5806 N N . THR A 1 741 ? 28.848 -13.504 -49.482 1.00 59.47 741 THR A N 1
ATOM 5807 C CA . THR A 1 741 ? 28.395 -14.380 -50.566 1.00 59.47 741 THR A CA 1
ATOM 5808 C C . THR A 1 741 ? 28.091 -13.518 -51.786 1.00 59.47 741 THR A C 1
ATOM 5810 O O . THR A 1 741 ? 27.023 -12.916 -51.871 1.00 59.47 741 THR A O 1
ATOM 5813 N N . ALA A 1 742 ? 29.018 -13.468 -52.743 1.00 51.81 742 ALA A N 1
ATOM 5814 C CA . ALA A 1 742 ? 28.885 -12.721 -54.001 1.00 51.81 742 ALA A CA 1
ATOM 5815 C C . ALA A 1 742 ? 27.792 -13.254 -54.963 1.00 51.81 742 ALA A C 1
ATOM 5817 O O . ALA A 1 742 ? 27.716 -12.840 -56.115 1.00 51.81 742 ALA A O 1
ATOM 5818 N N . THR A 1 743 ? 26.908 -14.122 -54.479 1.00 43.62 743 THR A N 1
ATOM 5819 C CA . THR A 1 743 ? 25.601 -14.427 -55.060 1.00 43.62 743 THR A CA 1
ATOM 5820 C C . THR A 1 743 ? 24.585 -14.326 -53.932 1.00 43.62 743 THR A C 1
ATOM 5822 O O . THR A 1 743 ? 24.534 -15.181 -53.047 1.00 43.62 743 THR A O 1
ATOM 5825 N N . SER A 1 744 ? 23.812 -13.243 -53.933 1.00 41.53 744 SER A N 1
ATOM 5826 C CA . SER A 1 744 ? 22.564 -13.162 -53.178 1.00 41.53 744 SER A CA 1
ATOM 5827 C C . SER A 1 744 ? 21.638 -14.314 -53.606 1.00 41.53 744 SER A C 1
ATOM 5829 O O . SER A 1 744 ? 21.751 -14.813 -54.727 1.00 41.53 744 SER A O 1
ATOM 5831 N N . ALA A 1 745 ? 20.712 -14.736 -52.738 1.00 41.91 745 ALA A N 1
ATOM 5832 C CA . ALA A 1 745 ? 19.701 -15.752 -53.064 1.00 41.91 745 ALA A CA 1
ATOM 5833 C C . ALA A 1 745 ? 18.852 -15.400 -54.313 1.00 41.91 745 ALA A C 1
ATOM 5835 O O . ALA A 1 745 ? 18.234 -16.289 -54.891 1.00 41.91 745 ALA A O 1
ATOM 5836 N N . ASP A 1 746 ? 18.901 -14.135 -54.753 1.00 41.12 746 ASP A N 1
ATOM 5837 C CA . ASP A 1 746 ? 18.161 -13.571 -55.886 1.00 41.12 746 ASP A CA 1
ATOM 5838 C C . ASP A 1 746 ? 19.027 -13.298 -57.138 1.00 41.12 746 ASP A C 1
ATOM 5840 O O . ASP A 1 746 ? 18.546 -12.719 -58.108 1.00 41.12 746 ASP A O 1
ATOM 5844 N N . GLY A 1 747 ? 20.315 -13.671 -57.149 1.00 44.12 747 GLY A N 1
ATOM 5845 C CA . GLY A 1 747 ? 21.185 -13.505 -58.327 1.00 44.12 747 GLY A CA 1
ATOM 5846 C C . GLY A 1 747 ? 21.556 -12.054 -58.693 1.00 44.12 747 GLY A C 1
ATOM 5847 O O . GLY A 1 747 ? 22.143 -11.830 -59.750 1.00 44.12 747 GLY A O 1
ATOM 5848 N N . ALA A 1 748 ? 21.253 -11.073 -57.836 1.00 49.53 748 ALA A N 1
ATOM 5849 C CA . ALA A 1 748 ? 21.601 -9.664 -58.034 1.00 49.53 748 ALA A CA 1
ATOM 5850 C C . ALA A 1 748 ? 23.033 -9.347 -57.555 1.00 49.53 748 ALA A C 1
ATOM 5852 O O . ALA A 1 748 ? 23.473 -9.841 -56.507 1.00 49.53 748 ALA A O 1
ATOM 5853 N N . ALA A 1 749 ? 23.746 -8.505 -58.314 1.00 62.97 749 ALA A N 1
ATOM 5854 C CA . ALA A 1 749 ? 25.089 -8.029 -57.985 1.00 62.97 749 ALA A CA 1
ATOM 5855 C C . ALA A 1 749 ? 25.088 -7.170 -56.703 1.00 62.97 749 ALA A C 1
ATOM 5857 O O . ALA A 1 749 ? 24.078 -6.591 -56.312 1.00 62.97 749 ALA A O 1
ATOM 5858 N N . SER A 1 750 ? 26.221 -7.125 -55.992 1.00 81.75 750 SER A N 1
ATOM 5859 C CA . SER A 1 750 ? 26.327 -6.362 -54.741 1.00 81.75 750 SER A CA 1
ATOM 5860 C C . SER A 1 750 ? 26.207 -4.851 -55.011 1.00 81.75 750 SER A C 1
ATOM 5862 O O . SER A 1 750 ? 27.034 -4.333 -55.763 1.00 81.75 750 SER A O 1
ATOM 5864 N N . PRO A 1 751 ? 25.288 -4.125 -54.337 1.00 88.12 751 PRO A N 1
ATOM 5865 C CA . PRO A 1 751 ? 25.117 -2.679 -54.524 1.00 88.12 751 PRO A CA 1
ATOM 5866 C C . PRO A 1 751 ? 26.410 -1.878 -54.319 1.00 88.12 751 PRO A C 1
ATOM 5868 O O . PRO A 1 751 ? 26.706 -0.958 -55.076 1.00 88.12 751 PRO A O 1
ATOM 5871 N N . ALA A 1 752 ? 27.236 -2.278 -53.345 1.00 88.50 752 ALA A N 1
ATOM 5872 C CA . ALA A 1 752 ? 28.556 -1.690 -53.131 1.00 88.50 752 ALA A CA 1
ATOM 5873 C C . ALA A 1 752 ? 29.497 -1.829 -54.338 1.00 88.50 752 ALA A C 1
ATOM 5875 O O . ALA A 1 752 ? 30.240 -0.905 -54.658 1.00 88.50 752 ALA A O 1
ATOM 5876 N N . ILE A 1 753 ? 29.479 -2.985 -55.008 1.00 87.94 753 ILE A N 1
ATOM 5877 C CA . ILE A 1 753 ? 30.323 -3.244 -56.179 1.00 87.94 753 ILE A CA 1
ATOM 5878 C C . ILE A 1 753 ? 29.842 -2.408 -57.369 1.00 87.94 753 ILE A C 1
ATOM 5880 O O . ILE A 1 753 ? 30.667 -1.844 -58.085 1.00 87.94 753 ILE A O 1
ATOM 5884 N N . GLU A 1 754 ? 28.529 -2.293 -57.568 1.00 88.62 754 GLU A N 1
ATOM 5885 C CA . GLU A 1 754 ? 27.946 -1.466 -58.630 1.00 88.62 754 GLU A CA 1
ATOM 5886 C C . GLU A 1 754 ? 28.307 0.015 -58.465 1.00 88.62 754 GLU A C 1
ATOM 5888 O O . GLU A 1 754 ? 28.801 0.641 -59.407 1.00 88.62 754 GLU A O 1
ATOM 5893 N N . GLU A 1 755 ? 28.138 0.558 -57.256 1.00 89.31 755 GLU A N 1
ATOM 5894 C CA . GLU A 1 755 ? 28.483 1.947 -56.943 1.00 89.31 755 GLU A CA 1
ATOM 5895 C C . GLU A 1 755 ? 29.992 2.196 -57.087 1.00 89.31 755 GLU A C 1
ATOM 5897 O O . GLU A 1 755 ? 30.408 3.152 -57.751 1.00 89.31 755 GLU A O 1
ATOM 5902 N N . ALA A 1 756 ? 30.825 1.283 -56.570 1.00 89.88 756 ALA A N 1
ATOM 5903 C CA . ALA A 1 756 ? 32.274 1.342 -56.735 1.00 89.88 756 ALA A CA 1
ATOM 5904 C C . ALA A 1 756 ? 32.682 1.348 -58.217 1.00 89.88 756 ALA A C 1
ATOM 5906 O O . ALA A 1 756 ? 33.512 2.162 -58.618 1.00 89.88 756 ALA A O 1
ATOM 5907 N N . PHE A 1 757 ? 32.078 0.506 -59.065 1.00 89.06 757 PHE A N 1
ATOM 5908 C CA . PHE A 1 757 ? 32.350 0.509 -60.506 1.00 89.06 757 PHE A CA 1
ATOM 5909 C C . PHE A 1 757 ? 31.876 1.784 -61.207 1.00 89.06 757 PHE A C 1
ATOM 5911 O O . PHE A 1 757 ? 32.559 2.257 -62.119 1.00 89.06 757 PHE A O 1
ATOM 5918 N N . GLY A 1 758 ? 30.737 2.351 -60.803 1.00 87.75 758 GLY A N 1
ATOM 5919 C CA . GLY A 1 758 ? 30.251 3.630 -61.325 1.00 87.75 758 GLY A CA 1
ATOM 5920 C C . GLY A 1 758 ? 31.251 4.761 -61.075 1.00 87.75 758 GLY A C 1
ATOM 5921 O O . GLY A 1 758 ? 31.603 5.506 -62.000 1.00 87.75 758 GLY A O 1
ATOM 5922 N N . ILE A 1 759 ? 31.778 4.827 -59.847 1.00 89.94 759 ILE A N 1
ATOM 5923 C CA . ILE A 1 759 ? 32.822 5.781 -59.457 1.00 89.94 759 ILE A CA 1
ATOM 5924 C C . ILE A 1 759 ? 34.144 5.456 -60.158 1.00 89.94 759 ILE A C 1
ATOM 5926 O O . ILE A 1 759 ? 34.814 6.371 -60.620 1.00 89.94 759 ILE A O 1
ATOM 5930 N N . LEU A 1 760 ? 34.521 4.184 -60.294 1.00 89.88 760 LEU A N 1
ATOM 5931 C CA . LEU A 1 760 ? 35.773 3.775 -60.935 1.00 89.88 760 LEU A CA 1
ATOM 5932 C C . LEU A 1 760 ? 35.817 4.143 -62.427 1.00 89.88 760 LEU A C 1
ATOM 5934 O O . LEU A 1 760 ? 36.840 4.611 -62.918 1.00 89.88 760 LEU A O 1
ATOM 5938 N N . LYS A 1 761 ? 34.718 3.936 -63.162 1.00 88.00 761 LYS A N 1
ATOM 5939 C CA . LYS A 1 761 ? 34.677 4.140 -64.620 1.00 88.00 761 LYS A CA 1
ATOM 5940 C C . LYS A 1 761 ? 34.609 5.613 -65.011 1.00 88.00 761 LYS A C 1
ATOM 5942 O O . LYS A 1 761 ? 35.144 5.994 -66.053 1.00 88.00 761 LYS A O 1
ATOM 5947 N N . SER A 1 762 ? 33.945 6.439 -64.204 1.00 87.50 762 SER A N 1
ATOM 5948 C CA . SER A 1 762 ? 33.594 7.811 -64.574 1.00 87.50 762 SER A CA 1
ATOM 5949 C C . SER A 1 762 ? 33.884 8.826 -63.470 1.00 87.50 762 SER A C 1
ATOM 5951 O O . SER A 1 762 ? 33.816 8.536 -62.279 1.00 87.50 762 SER A O 1
ATOM 5953 N N . ARG A 1 763 ? 34.198 10.051 -63.881 1.00 88.06 763 ARG A N 1
ATOM 5954 C CA . ARG A 1 763 ? 34.156 11.266 -63.073 1.00 88.06 763 ARG A CA 1
ATOM 5955 C C . ARG A 1 763 ? 33.107 12.175 -63.703 1.00 88.06 763 ARG A C 1
ATOM 5957 O O . ARG A 1 763 ? 33.379 12.819 -64.720 1.00 88.06 763 ARG A O 1
ATOM 5964 N N . GLY A 1 764 ? 31.903 12.189 -63.139 1.00 86.06 764 GLY A N 1
ATOM 5965 C CA . GLY A 1 764 ? 30.746 12.818 -63.776 1.00 86.06 764 GLY A CA 1
ATOM 5966 C C . GLY A 1 764 ? 30.494 12.204 -65.155 1.00 86.06 764 GLY A C 1
ATOM 5967 O O . GLY A 1 764 ? 30.361 10.993 -65.284 1.00 86.06 764 GLY A O 1
ATOM 5968 N N . SER A 1 765 ? 30.492 13.030 -66.200 1.00 85.06 765 SER A N 1
ATOM 5969 C CA . SER A 1 765 ? 30.304 12.598 -67.591 1.00 85.06 765 SER A CA 1
ATOM 5970 C C . SER A 1 765 ? 31.592 12.157 -68.304 1.00 85.06 765 SER A C 1
ATOM 5972 O O . SER A 1 765 ? 31.533 11.744 -69.460 1.00 85.06 765 SER A O 1
ATOM 5974 N N . THR A 1 766 ? 32.758 12.233 -67.650 1.00 88.25 766 THR A N 1
ATOM 597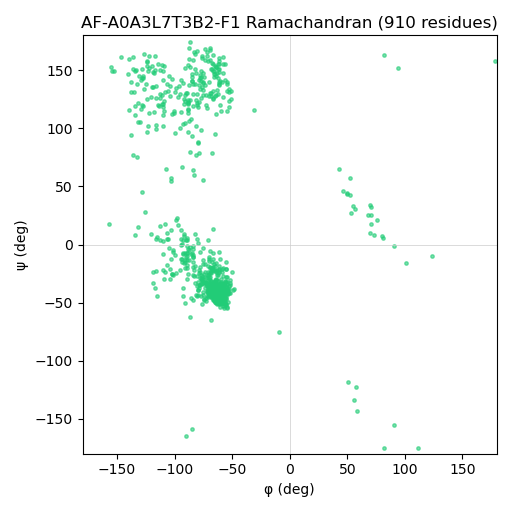5 C CA . THR A 1 766 ? 34.059 11.916 -68.272 1.00 88.25 766 THR A CA 1
ATOM 5976 C C . THR A 1 766 ? 34.630 10.580 -67.794 1.00 88.25 766 THR A C 1
ATOM 5978 O O . THR A 1 766 ? 34.577 10.307 -66.597 1.00 88.25 766 THR A O 1
ATOM 5981 N N . PRO A 1 767 ? 35.206 9.738 -68.675 1.00 89.94 767 PRO A N 1
ATOM 5982 C CA . PRO A 1 767 ? 35.832 8.484 -68.259 1.00 89.94 767 PRO A CA 1
ATOM 5983 C C . PRO A 1 767 ? 37.135 8.740 -67.485 1.00 89.94 767 PRO A C 1
ATOM 5985 O O . PRO A 1 767 ? 37.917 9.619 -67.856 1.00 89.94 767 PRO A O 1
ATOM 5988 N N . ARG A 1 768 ? 37.380 7.965 -66.421 1.00 89.44 768 ARG A N 1
ATOM 5989 C CA . ARG A 1 768 ? 38.602 8.084 -65.603 1.00 89.44 768 ARG A CA 1
ATOM 5990 C C . ARG A 1 768 ? 39.803 7.422 -66.253 1.00 89.44 768 ARG A C 1
ATOM 5992 O O . ARG A 1 768 ? 39.688 6.320 -66.792 1.00 89.44 768 ARG A O 1
ATOM 5999 N N . LYS A 1 769 ? 40.964 8.063 -66.111 1.00 88.88 769 LYS A N 1
ATOM 6000 C CA . LYS A 1 769 ? 42.263 7.562 -66.570 1.00 88.88 769 LYS A CA 1
ATOM 6001 C C . LYS A 1 769 ? 43.004 6.785 -65.483 1.00 88.88 769 LYS A C 1
ATOM 6003 O O . LYS A 1 769 ? 43.633 5.783 -65.804 1.00 88.88 769 LYS A O 1
ATOM 6008 N N . TYR A 1 770 ? 42.927 7.205 -64.218 1.00 89.12 770 TYR A N 1
ATOM 6009 C CA . TYR A 1 770 ? 43.695 6.611 -63.113 1.00 89.12 770 TYR A CA 1
ATOM 6010 C C . TYR A 1 770 ? 42.823 5.699 -62.244 1.00 89.12 770 TYR A C 1
ATOM 6012 O O . TYR A 1 770 ? 42.704 5.873 -61.034 1.00 89.12 770 TYR A O 1
ATOM 6020 N N . GLN A 1 771 ? 42.174 4.718 -62.873 1.00 87.81 771 GLN A N 1
ATOM 6021 C CA . GLN A 1 771 ? 41.199 3.841 -62.209 1.00 87.81 771 GLN A CA 1
ATOM 6022 C C . GLN A 1 771 ? 41.831 3.039 -61.058 1.00 87.81 771 GLN A C 1
ATOM 6024 O O . GLN A 1 771 ? 41.255 2.926 -59.983 1.00 87.81 771 GLN A O 1
ATOM 6029 N N . ASN A 1 772 ? 43.068 2.576 -61.232 1.00 86.12 772 ASN A N 1
ATOM 6030 C CA . ASN A 1 772 ? 43.826 1.849 -60.211 1.00 86.12 772 ASN A CA 1
ATOM 6031 C C . ASN A 1 772 ? 44.260 2.704 -59.001 1.00 86.12 772 ASN A C 1
ATOM 6033 O O . ASN A 1 772 ? 44.821 2.162 -58.053 1.00 86.12 772 ASN A O 1
ATOM 6037 N N . ALA A 1 773 ? 44.029 4.022 -59.016 1.00 89.56 773 ALA A N 1
ATOM 6038 C CA . ALA A 1 773 ? 44.313 4.897 -57.882 1.00 89.56 773 ALA A CA 1
ATOM 6039 C C . ALA A 1 773 ? 43.169 4.938 -56.850 1.00 89.56 773 ALA A C 1
ATOM 6041 O O . ALA A 1 773 ? 43.336 5.538 -55.789 1.00 89.56 773 ALA A O 1
ATOM 6042 N N . LEU A 1 774 ? 42.012 4.326 -57.126 1.00 92.75 774 LEU A N 1
ATOM 6043 C CA . LEU A 1 774 ? 40.867 4.316 -56.214 1.00 92.75 774 LEU A CA 1
ATOM 6044 C C . LEU A 1 774 ? 40.714 2.969 -55.511 1.00 92.75 774 LEU A C 1
ATOM 6046 O O . LEU A 1 774 ? 40.784 1.915 -56.133 1.00 92.75 774 LEU A O 1
ATOM 6050 N N . VAL A 1 775 ? 40.441 3.024 -54.212 1.00 93.06 775 VAL A N 1
ATOM 6051 C CA . VAL A 1 775 ? 40.095 1.863 -53.387 1.00 93.06 775 VAL A CA 1
ATOM 6052 C C . VAL A 1 775 ? 38.847 2.200 -52.592 1.00 93.06 775 VAL A C 1
ATOM 6054 O O . VAL A 1 775 ? 38.686 3.348 -52.174 1.00 93.06 775 VAL A O 1
ATOM 6057 N N . PHE A 1 776 ? 37.973 1.221 -52.367 1.00 94.50 776 PHE A N 1
ATOM 6058 C CA . PHE A 1 776 ? 36.682 1.460 -51.731 1.00 94.50 776 PHE A CA 1
ATOM 6059 C C . PHE A 1 776 ? 36.542 0.717 -50.407 1.00 94.50 776 PHE A C 1
ATOM 6061 O O . PHE A 1 776 ? 37.064 -0.384 -50.246 1.00 94.50 776 PHE A O 1
ATOM 6068 N N . VAL A 1 777 ? 35.804 1.302 -49.466 1.00 94.81 777 VAL A N 1
ATOM 6069 C CA . VAL A 1 777 ? 35.360 0.628 -48.241 1.00 94.81 777 VAL A CA 1
ATOM 6070 C C . VAL A 1 777 ? 33.840 0.640 -48.196 1.00 94.81 777 VAL A C 1
ATOM 6072 O O . VAL A 1 777 ? 33.228 1.698 -48.309 1.00 94.81 777 VAL A O 1
ATOM 6075 N N . ALA A 1 778 ? 33.240 -0.534 -48.022 1.00 94.19 778 ALA A N 1
ATOM 6076 C CA . ALA A 1 778 ? 31.799 -0.740 -48.006 1.00 94.19 778 ALA A CA 1
ATOM 6077 C C . ALA A 1 778 ? 31.314 -1.259 -46.647 1.00 94.19 778 ALA A C 1
ATOM 6079 O O . ALA A 1 778 ? 32.027 -1.987 -45.943 1.00 94.19 778 ALA A O 1
ATOM 6080 N N . ALA A 1 779 ? 30.072 -0.913 -46.310 1.00 94.00 779 ALA A N 1
ATOM 6081 C CA . ALA A 1 779 ? 29.393 -1.447 -45.141 1.00 94.00 779 ALA A CA 1
ATOM 6082 C C . ALA A 1 779 ? 28.925 -2.889 -45.383 1.00 94.00 779 ALA A C 1
ATOM 6084 O O . ALA A 1 779 ? 28.429 -3.241 -46.455 1.00 94.00 779 ALA A O 1
ATOM 6085 N N . ASP A 1 780 ? 29.058 -3.732 -44.367 1.00 92.31 780 ASP A N 1
ATOM 6086 C CA . ASP A 1 780 ? 28.435 -5.047 -44.327 1.00 92.31 780 ASP A CA 1
ATOM 6087 C C . ASP A 1 780 ? 26.938 -4.924 -44.045 1.00 92.31 780 ASP A C 1
ATOM 6089 O O . ASP A 1 780 ? 26.541 -4.221 -43.116 1.00 92.31 780 ASP A O 1
ATOM 6093 N N . ARG A 1 781 ? 26.108 -5.632 -44.818 1.00 89.00 781 ARG A N 1
ATOM 6094 C CA . ARG A 1 781 ? 24.644 -5.530 -44.719 1.00 89.00 781 ARG A CA 1
ATOM 6095 C C . ARG A 1 781 ? 24.109 -5.797 -43.306 1.00 89.00 781 ARG A C 1
ATOM 6097 O O . ARG A 1 781 ? 23.300 -5.020 -42.816 1.00 89.00 781 ARG A O 1
ATOM 6104 N N . VAL A 1 782 ? 24.560 -6.867 -42.647 1.00 89.19 782 VAL A N 1
ATOM 6105 C CA . VAL A 1 782 ? 24.039 -7.263 -41.324 1.00 89.19 782 VAL A CA 1
ATOM 6106 C C . VAL A 1 782 ? 24.579 -6.338 -40.237 1.00 89.19 782 VAL A C 1
ATOM 6108 O O . VAL A 1 782 ? 23.855 -5.931 -39.330 1.00 89.19 782 VAL A O 1
ATOM 6111 N N . ARG A 1 783 ? 25.861 -5.968 -40.319 1.00 91.75 783 ARG A N 1
ATOM 6112 C CA . ARG A 1 783 ? 26.466 -5.053 -39.339 1.00 91.75 783 ARG A CA 1
ATOM 6113 C C . ARG A 1 783 ? 25.935 -3.625 -39.459 1.00 91.75 783 ARG A C 1
ATOM 6115 O O . ARG A 1 783 ? 25.906 -2.923 -38.451 1.00 91.75 783 ARG A O 1
ATOM 6122 N N . LEU A 1 784 ? 25.494 -3.204 -40.644 1.00 92.44 784 LEU A N 1
ATOM 6123 C CA . LEU A 1 784 ? 24.873 -1.898 -40.835 1.00 92.44 784 LEU A CA 1
ATOM 6124 C C . LEU A 1 784 ? 23.541 -1.779 -40.083 1.00 92.44 784 LEU A C 1
ATOM 6126 O O . LEU A 1 784 ? 23.307 -0.748 -39.463 1.00 92.44 784 LEU A O 1
ATOM 6130 N N . GLU A 1 785 ? 22.704 -2.821 -40.073 1.00 91.94 785 GLU A N 1
ATOM 6131 C CA . GLU A 1 785 ? 21.447 -2.824 -39.302 1.00 91.94 785 GLU A CA 1
ATOM 6132 C C . GLU A 1 785 ? 21.712 -2.637 -37.797 1.00 91.94 785 GLU A C 1
ATOM 6134 O O . GLU A 1 785 ? 21.038 -1.853 -37.124 1.00 91.94 785 GLU A O 1
ATOM 6139 N N . ALA A 1 786 ? 22.754 -3.293 -37.272 1.00 91.81 786 ALA A N 1
ATOM 6140 C CA . ALA A 1 786 ? 23.185 -3.114 -35.886 1.00 91.81 786 ALA A CA 1
ATOM 6141 C C . ALA A 1 786 ? 23.682 -1.681 -35.608 1.00 91.81 786 ALA A C 1
ATOM 6143 O O . ALA A 1 786 ? 23.297 -1.093 -34.594 1.00 91.81 786 ALA A O 1
ATOM 6144 N N . LEU A 1 787 ? 24.470 -1.098 -36.523 1.00 94.62 787 LEU A N 1
ATOM 6145 C CA . LEU A 1 787 ? 24.925 0.294 -36.428 1.00 94.62 787 LEU A CA 1
ATOM 6146 C C . LEU A 1 787 ? 23.743 1.274 -36.444 1.00 94.62 787 LEU A C 1
ATOM 6148 O O . LEU A 1 787 ? 23.695 2.189 -35.627 1.00 94.62 787 LEU A O 1
ATOM 6152 N N . GLN A 1 788 ? 22.765 1.073 -37.329 1.00 94.50 788 GLN A N 1
ATOM 6153 C CA . GLN A 1 788 ? 21.561 1.904 -37.398 1.00 94.50 788 GLN A CA 1
ATOM 6154 C C . GLN A 1 788 ? 20.770 1.868 -36.085 1.00 94.50 788 GLN A C 1
ATOM 6156 O O . GLN A 1 788 ? 20.308 2.911 -35.619 1.00 94.50 788 GLN A O 1
ATOM 6161 N N . LEU A 1 789 ? 20.645 0.698 -35.448 1.00 93.00 789 LEU A N 1
ATOM 6162 C CA . LEU A 1 789 ? 19.992 0.578 -34.142 1.00 93.00 789 LEU A CA 1
ATOM 6163 C C . LEU A 1 789 ? 20.753 1.342 -33.047 1.00 93.00 789 LEU A C 1
ATOM 6165 O O . LEU A 1 789 ? 20.134 2.060 -32.260 1.00 93.00 789 LEU A O 1
ATOM 6169 N N . ALA A 1 790 ? 22.083 1.231 -33.010 1.00 93.94 790 ALA A N 1
ATOM 6170 C CA . ALA A 1 790 ? 22.903 1.963 -32.046 1.00 93.94 790 ALA A CA 1
ATOM 6171 C C . ALA A 1 790 ? 22.834 3.483 -32.260 1.00 93.94 790 ALA A C 1
ATOM 6173 O O . ALA A 1 790 ? 22.714 4.234 -31.291 1.00 93.94 790 ALA A O 1
ATOM 6174 N N . VAL A 1 791 ? 22.828 3.941 -33.517 1.00 96.12 791 VAL A N 1
ATOM 6175 C CA . VAL A 1 791 ? 22.661 5.361 -33.863 1.00 96.12 791 VAL A CA 1
ATOM 6176 C C . VAL A 1 791 ? 21.286 5.872 -33.434 1.00 96.12 791 VAL A C 1
ATOM 6178 O O . VAL A 1 791 ? 21.205 6.943 -32.840 1.00 96.12 791 VAL A O 1
ATOM 6181 N N . ARG A 1 792 ? 20.208 5.098 -33.629 1.00 95.88 792 ARG A N 1
ATOM 6182 C CA . ARG A 1 792 ? 18.869 5.466 -33.125 1.00 95.88 792 ARG A CA 1
ATOM 6183 C C . ARG A 1 792 ? 18.859 5.668 -31.615 1.00 95.88 792 ARG A C 1
ATOM 6185 O O . ARG A 1 792 ? 18.319 6.661 -31.134 1.00 95.88 792 ARG A O 1
ATOM 6192 N N . GLN A 1 793 ? 19.472 4.749 -30.871 1.00 93.25 793 GLN A N 1
ATOM 6193 C CA . GLN A 1 793 ? 19.585 4.877 -29.419 1.00 93.25 793 GLN A CA 1
ATOM 6194 C C . GLN A 1 793 ? 20.408 6.110 -29.030 1.00 93.25 793 GLN A C 1
ATOM 6196 O O . GLN A 1 793 ? 19.996 6.864 -28.151 1.00 93.25 793 GLN A O 1
ATOM 6201 N N . ASN A 1 794 ? 21.535 6.357 -29.700 1.00 96.31 794 ASN A N 1
ATOM 6202 C CA . ASN A 1 794 ? 22.370 7.528 -29.442 1.00 96.31 794 ASN A CA 1
ATOM 6203 C C . ASN A 1 794 ? 21.630 8.848 -29.705 1.00 96.31 794 ASN A C 1
ATOM 6205 O O . ASN A 1 794 ? 21.634 9.728 -28.845 1.00 96.31 794 ASN A O 1
ATOM 6209 N N . LEU A 1 795 ? 20.934 8.965 -30.839 1.00 96.00 795 LEU A N 1
ATOM 6210 C CA . LEU A 1 795 ? 20.123 10.137 -31.176 1.00 96.00 795 LEU A CA 1
ATOM 6211 C C . LEU A 1 795 ? 18.985 10.351 -30.170 1.00 96.00 795 LEU A C 1
ATOM 6213 O O . LEU A 1 795 ? 18.742 11.484 -29.744 1.00 96.00 795 LEU A O 1
ATOM 6217 N N . ALA A 1 796 ? 18.334 9.275 -29.722 1.00 94.88 796 ALA A N 1
ATOM 6218 C CA . ALA A 1 796 ? 17.327 9.353 -28.673 1.00 94.88 796 ALA A CA 1
ATOM 6219 C C . ALA A 1 796 ? 17.913 9.922 -27.369 1.00 94.88 796 ALA A C 1
ATOM 6221 O O . ALA A 1 796 ? 17.395 10.915 -26.854 1.00 94.88 796 ALA A O 1
ATOM 6222 N N . TRP A 1 797 ? 19.037 9.386 -26.883 1.00 94.69 797 TRP A N 1
ATOM 6223 C CA . TRP A 1 797 ? 19.709 9.910 -25.687 1.00 94.69 797 TRP A CA 1
ATOM 6224 C C . TRP A 1 797 ? 20.194 11.351 -25.860 1.00 94.69 797 TRP A C 1
ATOM 6226 O O . TRP A 1 797 ? 20.046 12.161 -24.944 1.00 94.69 797 TRP A O 1
ATOM 6236 N N . ARG A 1 798 ? 20.715 11.702 -27.043 1.00 94.88 798 ARG A N 1
ATOM 6237 C CA . ARG A 1 798 ? 21.148 13.065 -27.384 1.00 94.88 798 ARG A CA 1
ATOM 6238 C C . ARG A 1 798 ? 19.995 14.060 -27.282 1.00 94.88 798 ARG A C 1
ATOM 6240 O O . ARG A 1 798 ? 20.176 15.144 -26.734 1.00 94.88 798 ARG A O 1
ATOM 6247 N N . SER A 1 799 ? 18.815 13.685 -27.774 1.00 93.88 799 SER A N 1
ATOM 6248 C CA . SER A 1 799 ? 17.626 14.540 -27.719 1.00 93.88 799 SER A CA 1
ATOM 6249 C C . SER A 1 799 ? 17.114 14.737 -26.284 1.00 93.88 799 SER A C 1
ATOM 6251 O O . SER A 1 799 ? 16.851 15.865 -25.880 1.00 93.88 799 SER A O 1
ATOM 6253 N N . ILE A 1 800 ? 17.069 13.673 -25.472 1.00 91.50 800 ILE A N 1
ATOM 6254 C CA . ILE A 1 800 ? 16.642 13.756 -24.062 1.00 91.50 800 ILE A CA 1
ATOM 6255 C C . ILE A 1 800 ? 17.607 14.630 -23.262 1.00 91.50 800 ILE A C 1
ATOM 6257 O O . ILE A 1 800 ? 17.182 15.458 -22.461 1.00 91.50 800 ILE A O 1
ATOM 6261 N N . ARG A 1 801 ? 18.911 14.487 -23.518 1.00 92.31 801 ARG A N 1
ATOM 6262 C CA . ARG A 1 801 ? 19.953 15.316 -22.909 1.00 92.31 801 ARG A CA 1
ATOM 6263 C C . ARG A 1 801 ? 19.772 16.802 -23.233 1.00 92.31 801 ARG A C 1
ATOM 6265 O O . ARG A 1 801 ? 19.941 17.639 -22.349 1.00 92.31 801 ARG A O 1
ATOM 6272 N N . ALA A 1 802 ? 19.431 17.129 -24.480 1.00 90.56 802 ALA A N 1
ATOM 6273 C CA . ALA A 1 802 ? 19.203 18.508 -24.914 1.00 90.56 802 ALA A CA 1
ATOM 6274 C C . ALA A 1 802 ? 17.946 19.129 -24.277 1.00 90.56 802 ALA A C 1
ATOM 6276 O O . ALA A 1 802 ? 17.927 20.321 -23.988 1.00 90.56 802 ALA A O 1
ATOM 6277 N N . GLU A 1 803 ? 16.919 18.321 -24.016 1.00 88.44 803 GLU A N 1
ATOM 6278 C CA . GLU A 1 803 ? 15.634 18.756 -23.455 1.00 88.44 803 GLU A CA 1
ATOM 6279 C C . GLU A 1 803 ? 15.524 18.562 -21.932 1.00 88.44 803 GLU A C 1
ATOM 6281 O O . GLU A 1 803 ? 14.422 18.596 -21.384 1.00 88.44 803 GLU A O 1
ATOM 6286 N N . ARG A 1 804 ? 16.642 18.367 -21.221 1.00 82.50 804 ARG A N 1
ATOM 6287 C CA . ARG A 1 804 ? 16.652 18.039 -19.781 1.00 82.50 804 ARG A CA 1
ATOM 6288 C C . ARG A 1 804 ? 15.777 18.967 -18.920 1.00 82.50 804 ARG A C 1
ATOM 6290 O O . ARG A 1 804 ? 15.084 18.494 -18.023 1.00 82.50 804 ARG A O 1
ATOM 6297 N N . ASP A 1 805 ? 15.771 20.265 -19.238 1.00 79.19 805 ASP A N 1
ATOM 6298 C CA . ASP A 1 805 ? 15.041 21.291 -18.486 1.00 79.19 805 ASP A CA 1
ATOM 6299 C C . ASP A 1 805 ? 13.533 21.255 -18.806 1.00 79.19 805 ASP A C 1
ATOM 6301 O O . ASP A 1 805 ? 12.707 21.551 -17.948 1.00 79.19 805 ASP A O 1
ATOM 6305 N N . GLN A 1 806 ? 13.156 20.838 -20.022 1.00 80.81 806 GLN A N 1
ATOM 6306 C CA . GLN A 1 806 ? 11.756 20.713 -20.448 1.00 80.81 806 GLN A CA 1
ATOM 6307 C C . GLN A 1 806 ? 11.074 19.487 -19.826 1.00 80.81 806 GLN A C 1
ATOM 6309 O O . GLN A 1 806 ? 9.891 19.545 -19.501 1.00 80.81 806 GLN A O 1
ATOM 6314 N N . HIS A 1 807 ? 11.822 18.395 -19.625 1.00 74.56 807 HIS A N 1
ATOM 6315 C CA . HIS A 1 807 ? 11.324 17.175 -18.967 1.00 74.56 807 HIS A CA 1
ATOM 6316 C C . HIS A 1 807 ? 11.384 17.235 -17.439 1.00 74.56 807 HIS A C 1
ATOM 6318 O O . HIS A 1 807 ? 10.954 16.287 -16.787 1.00 74.56 807 HIS A O 1
ATOM 6324 N N . ASN A 1 808 ? 11.893 18.336 -16.868 1.00 75.38 808 ASN A N 1
ATOM 6325 C CA . ASN A 1 808 ? 12.080 18.517 -15.427 1.00 75.38 808 ASN A CA 1
ATOM 6326 C C . ASN A 1 808 ? 12.802 17.317 -14.781 1.00 75.38 808 ASN A C 1
ATOM 6328 O O . ASN A 1 808 ? 12.376 16.811 -13.741 1.00 75.38 808 ASN A O 1
ATOM 6332 N N . LEU A 1 809 ? 13.855 16.824 -15.451 1.00 80.44 809 LEU A N 1
ATOM 6333 C CA . LEU A 1 809 ? 14.586 15.640 -15.007 1.00 80.44 809 LEU A CA 1
ATOM 6334 C C . LEU A 1 809 ? 15.238 15.903 -13.649 1.00 80.44 809 LEU A C 1
ATOM 6336 O O . LEU A 1 809 ? 15.919 16.913 -13.457 1.00 80.44 809 LEU A O 1
ATOM 6340 N N . ASP A 1 810 ? 15.080 14.968 -12.715 1.00 77.44 810 ASP A N 1
ATOM 6341 C CA . ASP A 1 810 ? 15.769 15.051 -11.433 1.00 77.44 810 ASP A CA 1
ATOM 6342 C C . ASP A 1 810 ? 17.291 14.825 -11.592 1.00 77.44 810 ASP A C 1
ATOM 6344 O O . ASP A 1 810 ? 17.801 14.434 -12.652 1.00 77.44 810 ASP A O 1
ATOM 6348 N N . GLY A 1 811 ? 18.059 15.100 -10.533 1.00 79.81 811 GLY A N 1
ATOM 6349 C CA . GLY A 1 811 ? 19.522 14.977 -10.578 1.00 79.81 811 GLY A CA 1
ATOM 6350 C C . GLY A 1 811 ? 20.007 13.560 -10.920 1.00 79.81 811 GLY A C 1
ATOM 6351 O O . GLY A 1 811 ? 21.022 13.402 -11.599 1.00 79.81 811 GLY A O 1
ATOM 6352 N N . HIS A 1 812 ? 19.258 12.531 -10.514 1.00 76.56 812 HIS A N 1
ATOM 6353 C CA . HIS A 1 812 ? 19.575 11.134 -10.808 1.00 76.56 812 HIS A CA 1
ATOM 6354 C C . HIS A 1 812 ? 19.274 10.790 -12.274 1.00 76.56 812 HIS A C 1
ATOM 6356 O O . HIS A 1 812 ? 20.128 10.239 -12.967 1.00 76.56 812 HIS A O 1
ATOM 6362 N N . GLN A 1 813 ? 18.094 11.159 -12.777 1.00 82.56 813 GLN A N 1
ATOM 6363 C CA . GLN A 1 813 ? 17.711 10.994 -14.180 1.00 82.56 813 GLN A CA 1
ATOM 6364 C C . GLN A 1 813 ? 18.709 11.701 -15.105 1.00 82.56 813 GLN A C 1
ATOM 6366 O O . GLN A 1 813 ? 19.120 11.134 -16.115 1.00 82.56 813 GLN A O 1
ATOM 6371 N N . THR A 1 814 ? 19.171 12.893 -14.723 1.00 85.94 814 THR A N 1
ATOM 6372 C CA . THR A 1 814 ? 20.197 13.636 -15.466 1.00 85.94 814 THR A CA 1
ATOM 6373 C C . THR A 1 814 ? 21.517 12.861 -15.535 1.00 85.94 814 THR A C 1
ATOM 6375 O O . THR A 1 814 ? 22.060 12.667 -16.623 1.00 85.94 814 THR A O 1
ATOM 6378 N N . ALA A 1 815 ? 22.015 12.344 -14.406 1.00 85.62 815 ALA A N 1
ATOM 6379 C CA . ALA A 1 815 ? 23.237 11.535 -14.378 1.00 85.62 815 ALA A CA 1
ATOM 6380 C C . ALA A 1 815 ? 23.101 10.229 -15.186 1.00 85.62 815 ALA A C 1
ATOM 6382 O O . ALA A 1 815 ? 24.040 9.805 -15.873 1.00 85.62 815 ALA A O 1
ATOM 6383 N N . GLN A 1 816 ? 21.920 9.607 -15.149 1.00 85.19 816 GLN A N 1
ATOM 6384 C CA . GLN A 1 816 ? 21.614 8.403 -15.916 1.00 85.19 816 GLN A CA 1
ATOM 6385 C C . GLN A 1 816 ? 21.623 8.680 -17.425 1.00 85.19 816 GLN A C 1
ATOM 6387 O O . GLN A 1 816 ? 22.235 7.920 -18.176 1.00 85.19 816 GLN A O 1
ATOM 6392 N N . VAL A 1 817 ? 20.998 9.777 -17.866 1.00 90.69 817 VAL A N 1
ATOM 6393 C CA . VAL A 1 817 ? 20.985 10.212 -19.271 1.00 90.69 817 VAL A CA 1
ATOM 6394 C C . VAL A 1 817 ? 22.400 10.504 -19.766 1.00 90.69 817 VAL A C 1
ATOM 6396 O O . VAL A 1 817 ? 22.762 10.027 -20.836 1.00 90.69 817 VAL A O 1
ATOM 6399 N N . GLU A 1 818 ? 23.230 11.209 -18.994 1.00 91.25 818 GLU A N 1
ATOM 6400 C CA . GLU A 1 818 ? 24.630 11.484 -19.365 1.00 91.25 818 GLU A CA 1
ATOM 6401 C C . GLU A 1 818 ? 25.453 10.196 -19.519 1.00 91.25 818 GLU A C 1
ATOM 6403 O O . GLU A 1 818 ? 26.191 10.020 -20.496 1.00 91.25 818 GLU A O 1
ATOM 6408 N N . THR A 1 819 ? 25.285 9.257 -18.584 1.00 90.38 819 THR A N 1
ATOM 6409 C CA . THR A 1 819 ? 25.963 7.955 -18.620 1.00 90.38 819 THR A CA 1
ATOM 6410 C C . THR A 1 819 ? 25.530 7.146 -19.842 1.00 90.38 819 THR A C 1
ATOM 6412 O O . THR A 1 819 ? 26.375 6.647 -20.586 1.00 90.38 819 THR A O 1
ATOM 6415 N N . LYS A 1 820 ? 24.218 7.032 -20.084 1.00 91.06 820 LYS A N 1
ATOM 6416 C CA . LYS A 1 820 ? 23.666 6.288 -21.225 1.00 91.06 820 LYS A CA 1
ATOM 6417 C C . LYS A 1 820 ? 24.000 6.941 -22.562 1.00 91.06 820 LYS A C 1
ATOM 6419 O O . LYS A 1 820 ? 24.346 6.228 -23.502 1.00 91.06 820 LYS A O 1
ATOM 6424 N N . PHE A 1 821 ? 23.984 8.269 -22.632 1.00 94.44 821 PHE A N 1
ATOM 6425 C CA . PHE A 1 821 ? 24.448 9.014 -23.795 1.00 94.44 821 PHE A CA 1
ATOM 6426 C C . PHE A 1 821 ? 25.910 8.677 -24.100 1.00 94.44 821 PHE A C 1
ATOM 6428 O O . PHE A 1 821 ? 26.199 8.224 -25.203 1.00 94.44 821 PHE A O 1
ATOM 6435 N N . THR A 1 822 ? 26.806 8.786 -23.115 1.00 94.50 822 THR A N 1
ATOM 6436 C CA . THR A 1 822 ? 28.238 8.478 -23.288 1.00 94.50 822 THR A CA 1
ATOM 6437 C C . THR A 1 822 ? 28.460 7.027 -23.727 1.00 94.50 822 THR A C 1
ATOM 6439 O O . THR A 1 822 ? 29.170 6.776 -24.696 1.00 94.50 822 THR A O 1
ATOM 6442 N N . GLN A 1 823 ? 27.778 6.066 -23.094 1.00 92.69 823 GLN A N 1
ATOM 6443 C CA . GLN A 1 823 ? 27.837 4.653 -23.490 1.00 92.69 823 GLN A CA 1
ATOM 6444 C C . GLN A 1 823 ? 27.360 4.428 -24.931 1.00 92.69 823 GLN A C 1
ATOM 6446 O O . GLN A 1 823 ? 28.001 3.698 -25.684 1.00 92.69 823 GLN A O 1
ATOM 6451 N N . SER A 1 824 ? 26.247 5.054 -25.32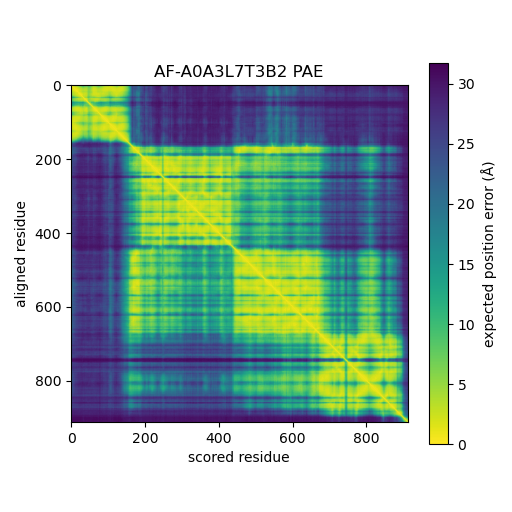9 1.00 94.31 824 SER A N 1
ATOM 6452 C CA . SER A 1 824 ? 25.721 4.944 -26.696 1.00 94.31 824 SER A CA 1
ATOM 6453 C C . SER A 1 824 ? 26.649 5.594 -27.728 1.00 94.31 824 SER A C 1
ATOM 6455 O O . SER A 1 824 ? 26.815 5.076 -28.827 1.00 94.31 824 SER A O 1
ATOM 6457 N N . GLU A 1 825 ? 27.295 6.697 -27.356 1.00 94.62 825 GLU A N 1
ATOM 6458 C CA . GLU A 1 825 ? 28.249 7.429 -28.183 1.00 94.62 825 GLU A CA 1
ATOM 6459 C C . GLU A 1 825 ? 29.498 6.585 -28.465 1.00 94.62 825 GLU A C 1
ATOM 6461 O O . GLU A 1 825 ? 29.945 6.479 -29.609 1.00 94.62 825 GLU A O 1
ATOM 6466 N N . ASP A 1 826 ? 30.038 5.937 -27.435 1.00 93.25 826 ASP A N 1
ATOM 6467 C CA . ASP A 1 826 ? 31.194 5.053 -27.570 1.00 93.25 826 ASP A CA 1
ATOM 6468 C C . ASP A 1 826 ? 30.845 3.761 -28.321 1.00 93.25 826 ASP A C 1
ATOM 6470 O O . ASP A 1 826 ? 31.642 3.290 -29.136 1.00 93.25 826 ASP A O 1
ATOM 6474 N N . ALA A 1 827 ? 29.630 3.230 -28.134 1.00 92.75 827 ALA A N 1
ATOM 6475 C CA . ALA A 1 827 ? 29.132 2.092 -28.902 1.00 92.75 827 ALA A CA 1
ATOM 6476 C C . ALA A 1 827 ? 29.044 2.406 -30.406 1.00 92.75 827 ALA A C 1
ATOM 6478 O O . ALA A 1 827 ? 29.534 1.621 -31.217 1.00 92.75 827 ALA A O 1
ATOM 6479 N N . VAL A 1 828 ? 28.496 3.566 -30.791 1.00 94.25 828 VAL A N 1
ATOM 6480 C CA . VAL A 1 828 ? 28.443 3.998 -32.201 1.00 94.25 828 VAL A CA 1
ATOM 6481 C C . VAL A 1 828 ? 29.854 4.151 -32.777 1.00 94.25 828 VAL A C 1
ATOM 6483 O O . VAL A 1 828 ? 30.130 3.635 -33.861 1.00 94.25 828 VAL A O 1
ATOM 6486 N N . LYS A 1 829 ? 30.782 4.786 -32.044 1.00 91.19 829 LYS A N 1
ATOM 6487 C CA . LYS A 1 829 ? 32.186 4.929 -32.480 1.00 91.19 829 LYS A CA 1
ATOM 6488 C C . LYS A 1 829 ? 32.864 3.580 -32.725 1.00 91.19 829 LYS A C 1
ATOM 6490 O O . LYS A 1 829 ? 33.606 3.453 -33.695 1.00 91.19 829 LYS A O 1
ATOM 6495 N N . ALA A 1 830 ? 32.616 2.590 -31.869 1.00 90.19 830 ALA A N 1
ATOM 6496 C CA . ALA A 1 830 ? 33.168 1.246 -32.021 1.00 90.19 830 ALA A CA 1
ATOM 6497 C C . ALA A 1 830 ? 32.519 0.468 -33.179 1.00 90.19 830 ALA A C 1
ATOM 6499 O O . ALA A 1 830 ? 33.199 -0.277 -33.879 1.00 90.19 830 ALA A O 1
ATOM 6500 N N . GLN A 1 831 ? 31.221 0.660 -33.426 1.00 91.88 831 GLN A N 1
ATOM 6501 C CA . GLN A 1 831 ? 30.489 -0.086 -34.452 1.00 91.88 831 GLN A CA 1
ATOM 6502 C C . GLN A 1 831 ? 30.718 0.411 -35.884 1.00 91.88 831 GLN A C 1
ATOM 6504 O O . GLN A 1 831 ? 30.578 -0.379 -36.814 1.00 91.88 831 GLN A O 1
ATOM 6509 N N . ILE A 1 832 ? 31.102 1.674 -36.098 1.00 92.06 832 ILE A N 1
ATOM 6510 C CA . ILE A 1 832 ? 31.429 2.192 -37.441 1.00 92.06 832 ILE A CA 1
ATOM 6511 C C . ILE A 1 832 ? 32.509 1.348 -38.143 1.00 92.06 832 ILE A C 1
ATOM 6513 O O . ILE A 1 832 ? 32.241 0.862 -39.246 1.00 92.06 832 ILE A O 1
ATOM 6517 N N . PRO A 1 833 ? 33.701 1.109 -37.555 1.00 90.44 833 PRO A N 1
ATOM 6518 C CA . PRO A 1 833 ? 34.694 0.243 -38.180 1.00 90.44 833 PRO A CA 1
ATOM 6519 C C . PRO A 1 833 ? 34.221 -1.211 -38.293 1.00 90.44 833 PRO A C 1
ATOM 6521 O O . PRO A 1 833 ? 34.560 -1.881 -39.269 1.00 90.44 833 PRO A O 1
ATOM 6524 N N . GLU A 1 834 ? 33.416 -1.723 -37.362 1.00 90.38 834 GLU A N 1
ATOM 6525 C CA . GLU A 1 834 ? 32.848 -3.072 -37.496 1.00 90.38 834 GLU A CA 1
ATOM 6526 C C . GLU A 1 834 ? 31.885 -3.197 -38.686 1.00 90.38 834 GLU A C 1
ATOM 6528 O O . GLU A 1 834 ? 31.885 -4.224 -39.369 1.00 90.38 834 GLU A O 1
ATOM 6533 N N . ALA A 1 835 ? 31.090 -2.158 -38.952 1.00 92.88 835 ALA A N 1
ATOM 6534 C CA . ALA A 1 835 ? 30.162 -2.108 -40.073 1.00 92.88 835 ALA A CA 1
ATOM 6535 C C . ALA A 1 835 ? 30.899 -1.937 -41.405 1.00 92.88 835 ALA A C 1
ATOM 6537 O O . ALA A 1 835 ? 30.678 -2.716 -42.330 1.00 92.88 835 ALA A O 1
ATOM 6538 N N . TYR A 1 836 ? 31.828 -0.984 -41.497 1.00 93.44 836 TYR A N 1
ATOM 6539 C CA . TYR A 1 836 ? 32.635 -0.710 -42.693 1.00 93.44 836 TYR A CA 1
ATOM 6540 C C . TYR A 1 836 ? 33.863 -1.627 -42.772 1.00 93.44 836 TYR A C 1
ATOM 6542 O O . TYR A 1 836 ? 35.015 -1.201 -42.683 1.00 93.44 836 TYR A O 1
ATOM 6550 N N . GLN A 1 837 ? 33.606 -2.929 -42.913 1.00 92.12 837 GLN A N 1
ATOM 6551 C CA . GLN A 1 837 ? 34.636 -3.971 -42.871 1.00 92.12 837 GLN A CA 1
ATOM 6552 C C . GLN A 1 837 ? 35.068 -4.512 -44.240 1.00 92.12 837 GLN A C 1
ATOM 6554 O O . GLN A 1 837 ? 35.996 -5.321 -44.286 1.00 92.12 837 GLN A O 1
ATOM 6559 N N . TRP A 1 838 ? 34.422 -4.115 -45.338 1.00 92.88 838 TRP A N 1
ATOM 6560 C CA . TRP A 1 838 ? 34.723 -4.640 -46.671 1.00 92.88 838 TRP A CA 1
ATOM 6561 C C . TRP A 1 838 ? 35.599 -3.672 -47.453 1.00 92.88 838 TRP A C 1
ATOM 6563 O O . TRP A 1 838 ? 35.159 -2.583 -47.793 1.00 92.88 838 TRP A O 1
ATOM 6573 N N . LEU A 1 839 ? 36.827 -4.078 -47.757 1.00 92.94 839 LEU A N 1
ATOM 6574 C CA . LEU A 1 839 ? 37.724 -3.375 -48.666 1.00 92.94 839 LEU A CA 1
ATOM 6575 C C . LEU A 1 839 ? 37.524 -3.920 -50.081 1.00 92.94 839 LEU A C 1
ATOM 6577 O O . LEU A 1 839 ? 37.674 -5.121 -50.288 1.00 92.94 839 LEU A O 1
ATOM 6581 N N . LEU A 1 840 ? 37.205 -3.055 -51.038 1.00 91.12 840 LEU A N 1
ATOM 6582 C CA . LEU A 1 840 ? 37.066 -3.405 -52.449 1.00 91.12 840 LEU A CA 1
ATOM 6583 C C . LEU A 1 840 ? 38.234 -2.792 -53.223 1.00 91.12 840 LEU A C 1
ATOM 6585 O O . LEU A 1 840 ? 38.366 -1.566 -53.303 1.00 91.12 840 LEU A O 1
ATOM 6589 N N . VAL A 1 841 ? 39.087 -3.653 -53.773 1.00 90.44 841 VAL A N 1
ATOM 6590 C CA . VAL A 1 841 ? 40.275 -3.257 -54.536 1.00 90.44 841 VAL A CA 1
ATOM 6591 C C . VAL A 1 841 ? 40.041 -3.584 -56.014 1.00 90.44 841 VAL A C 1
ATOM 6593 O O . VAL A 1 841 ? 39.762 -4.743 -56.333 1.00 90.44 841 VAL A O 1
ATOM 6596 N N . PRO A 1 842 ? 40.142 -2.607 -56.936 1.00 89.06 842 PRO A N 1
ATOM 6597 C CA . PRO A 1 842 ? 40.082 -2.894 -58.363 1.00 89.06 842 PRO A CA 1
ATOM 6598 C C . PRO A 1 842 ? 41.337 -3.657 -58.791 1.00 89.06 842 PRO A C 1
ATOM 6600 O O . PRO A 1 842 ? 42.461 -3.254 -58.496 1.00 89.06 842 PRO A O 1
ATOM 6603 N N . THR A 1 843 ? 41.159 -4.765 -59.500 1.00 83.94 843 THR A N 1
ATOM 6604 C CA . THR A 1 843 ? 42.255 -5.619 -59.972 1.00 83.94 843 THR A CA 1
ATOM 6605 C C . THR A 1 843 ? 42.053 -5.955 -61.443 1.00 83.94 843 THR A C 1
ATOM 6607 O O . THR A 1 843 ? 40.936 -6.225 -61.885 1.00 83.94 843 THR A O 1
ATOM 6610 N N . GLN A 1 844 ? 43.145 -5.914 -62.205 1.00 83.94 844 GLN A N 1
ATOM 6611 C CA . GLN A 1 844 ? 43.192 -6.273 -63.617 1.00 83.94 844 GLN A CA 1
ATOM 6612 C C . GLN A 1 844 ? 44.496 -7.042 -63.866 1.00 83.94 844 GLN A C 1
ATOM 6614 O O . GLN A 1 844 ? 45.577 -6.490 -63.674 1.00 83.94 844 GLN A O 1
ATOM 6619 N N . LEU A 1 845 ? 44.394 -8.319 -64.244 1.00 77.50 845 LEU A N 1
ATOM 6620 C CA . LEU A 1 845 ? 45.556 -9.206 -64.403 1.00 77.50 845 LEU A CA 1
ATOM 6621 C C . LEU A 1 845 ? 46.298 -8.966 -65.729 1.00 77.50 845 LEU A C 1
ATOM 6623 O O . LEU A 1 845 ? 47.526 -8.996 -65.763 1.00 77.50 845 LEU A O 1
ATOM 6627 N N . SER A 1 846 ? 45.561 -8.685 -66.805 1.00 76.44 846 SER A N 1
ATOM 6628 C CA . SER A 1 846 ? 46.081 -8.350 -68.136 1.00 76.44 846 SER A CA 1
ATOM 6629 C C . SER A 1 846 ? 45.356 -7.125 -68.709 1.00 76.44 846 SER A C 1
ATOM 6631 O O . SER A 1 846 ? 44.165 -6.960 -68.445 1.00 76.44 846 SER A O 1
ATOM 6633 N N . PRO A 1 847 ? 45.996 -6.293 -69.558 1.00 76.38 847 PRO A N 1
ATOM 6634 C CA . PRO A 1 847 ? 45.337 -5.163 -70.225 1.00 76.38 847 PRO A CA 1
ATOM 6635 C C . PRO A 1 847 ? 44.080 -5.527 -71.034 1.00 76.38 847 PRO A C 1
ATOM 6637 O O . PRO A 1 847 ? 43.270 -4.650 -71.329 1.00 76.38 847 PRO A O 1
ATOM 6640 N N . HIS A 1 848 ? 43.931 -6.799 -71.419 1.00 76.81 848 HIS A N 1
ATOM 6641 C CA . HIS A 1 848 ? 42.771 -7.313 -72.152 1.00 76.81 848 HIS A CA 1
ATOM 6642 C C . HIS A 1 848 ? 41.673 -7.895 -71.251 1.00 76.81 848 HIS A C 1
ATOM 6644 O O . HIS A 1 848 ? 40.561 -8.112 -71.730 1.00 76.81 848 HIS A O 1
ATOM 6650 N N . ASP A 1 849 ? 41.958 -8.120 -69.967 1.00 80.44 849 ASP A N 1
ATOM 6651 C CA . ASP A 1 849 ? 40.982 -8.651 -69.019 1.00 80.44 849 ASP A CA 1
ATOM 6652 C C . ASP A 1 849 ? 40.068 -7.531 -68.499 1.00 80.44 849 ASP A C 1
ATOM 6654 O O . ASP A 1 849 ? 40.513 -6.386 -68.343 1.00 80.44 849 ASP A O 1
ATOM 6658 N N . PRO A 1 850 ? 38.791 -7.827 -68.196 1.00 81.06 850 PRO A N 1
ATOM 6659 C CA . PRO A 1 850 ? 37.920 -6.871 -67.529 1.00 81.06 850 PRO A CA 1
ATOM 6660 C C . PRO A 1 850 ? 38.427 -6.575 -66.112 1.00 81.06 850 PRO A C 1
ATOM 6662 O O . PRO A 1 850 ? 38.942 -7.452 -65.422 1.00 81.06 850 PRO A O 1
ATOM 6665 N N . ILE A 1 851 ? 38.234 -5.338 -65.652 1.00 82.94 851 ILE A N 1
ATOM 6666 C CA . ILE A 1 851 ? 38.531 -4.969 -64.264 1.00 82.94 851 ILE A CA 1
ATOM 6667 C C . ILE A 1 851 ? 37.537 -5.680 -63.344 1.00 82.94 851 ILE A C 1
ATOM 6669 O O . ILE A 1 851 ? 36.323 -5.551 -63.518 1.00 82.94 851 ILE A O 1
ATOM 6673 N N . THR A 1 852 ? 38.052 -6.382 -62.340 1.00 84.88 852 THR A N 1
ATOM 6674 C CA . THR A 1 852 ? 37.271 -7.054 -61.294 1.00 84.88 852 THR A CA 1
ATOM 6675 C C . THR A 1 852 ? 37.459 -6.365 -59.944 1.00 84.88 852 THR A C 1
ATOM 6677 O O . THR A 1 852 ? 38.487 -5.734 -59.713 1.00 84.88 852 THR A O 1
ATOM 6680 N N . MET A 1 853 ? 36.482 -6.491 -59.041 1.00 85.81 853 MET A N 1
ATOM 6681 C CA . MET A 1 853 ? 36.586 -5.993 -57.663 1.00 85.81 853 MET A CA 1
ATOM 6682 C C . MET A 1 853 ? 36.908 -7.141 -56.715 1.00 85.81 853 MET A C 1
ATOM 6684 O O . MET A 1 853 ? 36.071 -8.017 -56.498 1.00 85.81 853 MET A O 1
ATOM 6688 N N . GLU A 1 854 ? 38.098 -7.124 -56.124 1.00 86.69 854 GLU A N 1
ATOM 6689 C CA . GLU A 1 854 ? 38.444 -8.059 -55.061 1.00 86.69 854 GLU A CA 1
ATOM 6690 C C . GLU A 1 854 ? 37.941 -7.538 -53.715 1.00 86.69 854 GLU A C 1
ATOM 6692 O O . GLU A 1 854 ? 38.353 -6.476 -53.246 1.00 86.69 854 GLU A O 1
ATOM 6697 N N . SER A 1 855 ? 37.065 -8.306 -53.069 1.00 88.19 855 SER A N 1
ATOM 6698 C CA . SER A 1 855 ? 36.578 -8.022 -51.721 1.00 88.19 855 SER A CA 1
ATOM 6699 C C . SER A 1 855 ? 37.493 -8.653 -50.669 1.00 88.19 855 SER A C 1
ATOM 6701 O O . SER A 1 855 ? 37.660 -9.877 -50.623 1.00 88.19 855 SER A O 1
ATOM 6703 N N . ARG A 1 856 ? 38.049 -7.839 -49.774 1.00 88.38 856 ARG A N 1
ATOM 6704 C CA . ARG A 1 856 ? 38.841 -8.276 -48.619 1.00 88.38 856 ARG A CA 1
ATOM 6705 C C . ARG A 1 856 ? 38.168 -7.820 -47.338 1.00 88.38 856 ARG A C 1
ATOM 6707 O O . ARG A 1 856 ? 37.746 -6.675 -47.211 1.00 88.38 856 ARG A O 1
ATOM 6714 N N . ARG A 1 857 ? 38.095 -8.714 -46.357 1.00 89.12 857 ARG A N 1
ATOM 6715 C CA . ARG A 1 857 ? 37.610 -8.348 -45.032 1.00 89.12 857 ARG A CA 1
ATOM 6716 C C . ARG A 1 857 ? 38.740 -7.695 -44.253 1.00 89.12 857 ARG A C 1
ATOM 6718 O O . ARG A 1 857 ? 39.808 -8.275 -44.078 1.00 89.12 857 ARG A O 1
ATOM 6725 N N . LEU A 1 858 ? 38.496 -6.492 -43.769 1.00 88.56 858 LEU A N 1
ATOM 6726 C CA . LEU A 1 858 ? 39.416 -5.792 -42.899 1.00 88.56 858 LEU A CA 1
ATOM 6727 C C . LEU A 1 858 ? 39.325 -6.386 -41.477 1.00 88.56 858 LEU A C 1
ATOM 6729 O O . LEU A 1 858 ? 38.235 -6.720 -41.019 1.00 88.56 858 LEU A O 1
ATOM 6733 N N . SER A 1 859 ? 40.428 -6.470 -40.732 1.00 72.06 859 SER A N 1
ATOM 6734 C CA . SER A 1 859 ? 40.444 -7.028 -39.364 1.00 72.06 859 SER A CA 1
ATOM 6735 C C . SER A 1 859 ? 41.316 -6.181 -38.427 1.00 72.06 859 SER A C 1
ATOM 6737 O O . SER A 1 859 ? 42.533 -6.337 -38.415 1.00 72.06 859 SER A O 1
ATOM 6739 N N . SER A 1 860 ? 40.702 -5.231 -37.711 1.00 74.44 860 SER A N 1
ATOM 6740 C CA . SER A 1 860 ? 41.282 -4.400 -36.634 1.00 74.44 860 SER A CA 1
ATOM 6741 C C . SER A 1 860 ? 40.211 -3.418 -36.123 1.00 74.44 860 SER A C 1
ATOM 6743 O O . SER A 1 860 ? 39.287 -3.106 -36.876 1.00 74.44 860 SER A O 1
ATOM 6745 N N . ASN A 1 861 ? 40.358 -2.897 -34.899 1.00 72.38 861 ASN A N 1
ATOM 6746 C CA . ASN A 1 861 ? 39.497 -1.842 -34.333 1.00 72.38 861 ASN A CA 1
ATOM 6747 C C . ASN A 1 861 ? 40.019 -0.411 -34.587 1.00 72.38 861 ASN A C 1
ATOM 6749 O O . ASN A 1 861 ? 39.516 0.554 -34.019 1.00 72.38 861 ASN A O 1
ATOM 6753 N N . GLU A 1 862 ? 41.052 -0.267 -35.418 1.00 83.50 862 GLU A N 1
ATOM 6754 C CA . GLU A 1 862 ? 41.528 1.033 -35.900 1.00 83.50 862 GLU A CA 1
ATOM 6755 C C . GLU A 1 862 ? 40.492 1.720 -36.816 1.00 83.50 862 GLU A C 1
ATOM 6757 O O . GLU A 1 862 ? 39.591 1.077 -37.365 1.00 83.50 862 GLU A O 1
ATOM 6762 N N . ARG A 1 863 ? 40.661 3.035 -37.023 1.00 87.62 863 ARG A N 1
ATOM 6763 C CA . ARG A 1 863 ? 39.876 3.837 -37.980 1.00 87.62 863 ARG A CA 1
ATOM 6764 C C . ARG A 1 863 ? 39.985 3.288 -39.410 1.00 87.62 863 ARG A C 1
ATOM 6766 O O . ARG A 1 863 ? 40.920 2.547 -39.732 1.00 87.62 863 ARG A O 1
ATOM 6773 N N . LEU A 1 864 ? 39.051 3.669 -40.284 1.00 90.06 864 LEU A N 1
ATOM 6774 C CA . LEU A 1 864 ? 38.847 2.991 -41.574 1.00 90.06 864 LEU A CA 1
ATOM 6775 C C . LEU A 1 864 ? 40.078 3.041 -42.488 1.00 90.06 864 LEU A C 1
ATOM 6777 O O . LEU A 1 864 ? 40.512 2.007 -43.001 1.00 90.06 864 LEU A O 1
ATOM 6781 N N . ALA A 1 865 ? 40.676 4.222 -42.672 1.00 90.12 865 ALA A N 1
ATOM 6782 C CA . ALA A 1 865 ? 41.783 4.378 -43.614 1.00 90.12 865 ALA A CA 1
ATOM 6783 C C . ALA A 1 865 ? 43.096 3.710 -43.160 1.00 90.12 865 ALA A C 1
ATOM 6785 O O . ALA A 1 865 ? 43.679 2.993 -43.973 1.00 90.12 865 ALA A O 1
ATOM 6786 N N . PRO A 1 866 ? 43.560 3.845 -41.897 1.00 90.38 866 PRO A N 1
ATOM 6787 C CA . PRO A 1 866 ? 44.718 3.091 -41.403 1.00 90.38 866 PRO A CA 1
ATOM 6788 C C . PRO A 1 866 ? 44.546 1.576 -41.530 1.00 90.38 866 PRO A C 1
ATOM 6790 O O . PRO A 1 866 ? 45.459 0.877 -41.968 1.00 90.38 866 PRO A O 1
ATOM 6793 N N . ARG A 1 867 ? 43.345 1.070 -41.230 1.00 89.31 867 ARG A N 1
ATOM 6794 C CA . ARG A 1 867 ? 43.026 -0.354 -41.345 1.00 89.31 867 ARG A CA 1
ATOM 6795 C C . ARG A 1 867 ? 43.073 -0.834 -42.796 1.00 89.31 867 ARG A C 1
ATOM 6797 O O . ARG A 1 867 ? 43.626 -1.902 -43.061 1.00 89.31 867 ARG A O 1
ATOM 6804 N N . ALA A 1 868 ? 42.535 -0.044 -43.726 1.00 89.69 868 ALA A N 1
ATOM 6805 C CA . ALA A 1 868 ? 42.652 -0.306 -45.156 1.00 89.69 868 ALA A CA 1
ATOM 6806 C C . ALA A 1 868 ? 44.120 -0.284 -45.612 1.00 89.69 868 ALA A C 1
ATOM 6808 O O . ALA A 1 868 ? 44.561 -1.229 -46.257 1.00 89.69 868 ALA A O 1
ATOM 6809 N N . THR A 1 869 ? 44.899 0.724 -45.202 1.00 89.62 869 THR A N 1
ATOM 6810 C CA . THR A 1 869 ? 46.341 0.820 -45.488 1.00 89.62 869 THR A CA 1
ATOM 6811 C C . THR A 1 869 ? 47.091 -0.431 -45.028 1.00 89.62 869 THR A C 1
ATOM 6813 O O . THR A 1 869 ? 47.740 -1.081 -45.839 1.00 89.62 869 THR A O 1
ATOM 6816 N N . LYS A 1 870 ? 46.947 -0.824 -43.758 1.00 88.50 870 LYS A N 1
ATOM 6817 C CA . LYS A 1 870 ? 47.649 -1.978 -43.179 1.00 88.50 870 LYS A CA 1
ATOM 6818 C C . LYS A 1 870 ? 47.326 -3.278 -43.912 1.00 88.50 870 LYS A C 1
ATOM 6820 O O . LYS A 1 870 ? 48.213 -4.095 -44.145 1.00 88.50 870 LYS A O 1
ATOM 6825 N N . ARG A 1 871 ? 46.057 -3.471 -44.291 1.00 89.06 871 ARG A N 1
ATOM 6826 C CA . ARG A 1 871 ? 45.646 -4.642 -45.072 1.00 89.06 871 ARG A CA 1
ATOM 6827 C C . ARG A 1 871 ? 46.255 -4.621 -46.474 1.00 89.06 871 ARG A C 1
ATOM 6829 O O . ARG A 1 871 ? 46.762 -5.639 -46.929 1.00 89.06 871 ARG A O 1
ATOM 6836 N N . MET A 1 872 ? 46.233 -3.471 -47.137 1.00 86.88 872 MET A N 1
ATOM 6837 C CA . MET A 1 872 ? 46.790 -3.324 -48.480 1.00 86.88 872 MET A CA 1
ATOM 6838 C C . MET A 1 872 ? 48.313 -3.483 -48.521 1.00 86.88 872 MET A C 1
ATOM 6840 O O . MET A 1 872 ? 48.832 -4.024 -49.493 1.00 86.88 872 MET A O 1
ATOM 6844 N N . GLU A 1 873 ? 49.029 -3.055 -47.478 1.00 86.56 873 GLU A N 1
ATOM 6845 C CA . GLU A 1 873 ? 50.477 -3.266 -47.343 1.00 86.56 873 GLU A CA 1
ATOM 6846 C C . GLU A 1 873 ? 50.814 -4.750 -47.172 1.00 86.56 873 GLU A C 1
ATOM 6848 O O . GLU A 1 873 ? 51.730 -5.251 -47.820 1.00 86.56 873 GLU A O 1
ATOM 6853 N N . GLN A 1 874 ? 50.039 -5.476 -46.356 1.00 85.00 874 GLN A N 1
ATOM 6854 C CA . GLN A 1 874 ? 50.170 -6.933 -46.219 1.00 85.00 874 GLN A CA 1
ATOM 6855 C C . GLN A 1 874 ? 49.936 -7.651 -47.552 1.00 85.00 874 GLN A C 1
ATOM 6857 O O . GLN A 1 874 ? 50.691 -8.554 -47.906 1.00 85.00 874 GLN A O 1
ATOM 6862 N N . ASP A 1 875 ? 48.925 -7.215 -48.304 1.00 81.75 875 ASP A N 1
ATOM 6863 C CA . ASP A 1 875 ? 48.585 -7.769 -49.616 1.00 81.75 875 ASP A CA 1
ATOM 6864 C C . ASP A 1 875 ? 49.505 -7.226 -50.742 1.00 81.75 875 ASP A C 1
ATOM 6866 O O . ASP A 1 875 ? 49.335 -7.588 -51.902 1.00 81.75 875 ASP A O 1
ATOM 6870 N N . SER A 1 876 ? 50.486 -6.361 -50.426 1.00 78.25 876 SER A N 1
ATOM 6871 C CA . SER A 1 876 ? 51.390 -5.687 -51.383 1.00 78.25 876 SER A CA 1
ATOM 6872 C C . SER A 1 876 ? 50.678 -4.926 -52.518 1.00 78.25 876 SER A C 1
ATOM 6874 O O . SER A 1 876 ? 51.240 -4.731 -53.595 1.00 78.25 876 SER A O 1
ATOM 6876 N N . THR A 1 877 ? 49.445 -4.471 -52.277 1.00 79.12 877 THR A N 1
ATOM 6877 C CA . THR A 1 877 ? 48.623 -3.702 -53.235 1.00 79.12 877 THR A CA 1
ATOM 6878 C C . THR A 1 877 ? 48.851 -2.194 -53.131 1.00 79.12 877 THR A C 1
ATOM 6880 O O . THR A 1 877 ? 48.584 -1.461 -54.082 1.00 79.12 877 THR A O 1
ATOM 6883 N N . ILE A 1 878 ? 49.389 -1.724 -52.001 1.00 81.50 878 ILE A N 1
ATOM 6884 C CA . ILE A 1 878 ? 49.929 -0.372 -51.832 1.00 81.50 878 ILE A CA 1
ATOM 6885 C C . ILE A 1 878 ? 51.376 -0.476 -51.346 1.00 81.50 878 ILE A C 1
ATOM 6887 O O . ILE A 1 878 ? 51.694 -1.304 -50.493 1.00 81.50 878 ILE A O 1
ATOM 6891 N N . ALA A 1 879 ? 52.260 0.358 -51.889 1.00 76.06 879 ALA A N 1
ATOM 6892 C CA . ALA A 1 879 ? 53.662 0.405 -51.496 1.00 76.06 879 ALA A CA 1
ATOM 6893 C C . ALA A 1 879 ? 54.098 1.862 -51.321 1.00 76.06 879 ALA A C 1
ATOM 6895 O O . ALA A 1 879 ? 54.061 2.645 -52.268 1.00 76.06 879 ALA A O 1
ATOM 6896 N N . THR A 1 880 ? 54.525 2.222 -50.112 1.00 74.56 880 THR A N 1
ATOM 6897 C CA . THR A 1 880 ? 55.116 3.537 -49.807 1.00 74.56 880 THR A CA 1
ATOM 6898 C C . THR A 1 880 ? 56.608 3.585 -50.134 1.00 74.56 880 THR A C 1
ATOM 6900 O O . THR A 1 880 ? 57.142 4.643 -50.459 1.00 74.56 880 THR A O 1
ATOM 6903 N N . VAL A 1 881 ? 57.274 2.427 -50.103 1.00 73.25 881 VAL A N 1
ATOM 6904 C CA . VAL A 1 881 ? 58.669 2.233 -50.508 1.00 73.25 881 VAL A CA 1
ATOM 6905 C C . VAL A 1 881 ? 58.739 1.017 -51.425 1.00 73.25 881 VAL A C 1
ATOM 6907 O O . VAL A 1 881 ? 58.360 -0.087 -51.036 1.00 73.25 881 VAL A O 1
ATOM 6910 N N . PHE A 1 882 ? 59.235 1.202 -52.649 1.00 72.25 882 PHE A N 1
ATOM 6911 C CA . PHE A 1 882 ? 59.405 0.105 -53.601 1.00 72.25 882 PHE A CA 1
ATOM 6912 C C . PHE A 1 882 ? 60.803 -0.505 -53.449 1.00 72.25 882 PHE A C 1
ATOM 6914 O O . PHE A 1 882 ? 61.804 0.093 -53.843 1.00 72.25 882 PHE A O 1
ATOM 6921 N N . GLY A 1 883 ? 60.890 -1.686 -52.832 1.00 74.94 883 GLY A N 1
ATOM 6922 C CA . GLY A 1 883 ? 62.165 -2.375 -52.620 1.00 74.94 883 GLY A CA 1
ATOM 6923 C C . GLY A 1 883 ? 62.837 -2.788 -53.936 1.00 74.94 883 GLY A C 1
ATOM 6924 O O . GLY A 1 883 ? 62.162 -3.193 -54.882 1.00 74.94 883 GLY A O 1
ATOM 6925 N N . ALA A 1 884 ? 64.174 -2.745 -53.985 1.00 74.25 884 ALA A N 1
ATOM 6926 C CA . ALA A 1 884 ? 64.956 -3.015 -55.199 1.00 74.25 884 ALA A CA 1
ATOM 6927 C C . ALA A 1 884 ? 64.655 -4.386 -55.845 1.00 74.25 884 ALA A C 1
ATOM 6929 O O . ALA A 1 884 ? 64.623 -4.496 -57.069 1.00 74.25 884 ALA A O 1
ATOM 6930 N N . ALA A 1 885 ? 64.379 -5.418 -55.039 1.00 73.69 885 ALA A N 1
ATOM 6931 C CA . ALA A 1 885 ? 64.012 -6.749 -55.528 1.00 73.69 885 ALA A CA 1
ATOM 6932 C C . ALA A 1 885 ? 62.623 -6.778 -56.198 1.00 73.69 885 ALA A C 1
ATOM 6934 O O . ALA A 1 885 ? 62.474 -7.349 -57.274 1.00 73.69 885 ALA A O 1
ATOM 6935 N N . ASN A 1 886 ? 61.626 -6.105 -55.613 1.00 71.19 886 ASN A N 1
ATOM 6936 C CA . ASN A 1 886 ? 60.281 -6.003 -56.190 1.00 71.19 886 ASN A CA 1
ATOM 6937 C C . ASN A 1 886 ? 60.276 -5.114 -57.440 1.00 71.19 886 ASN A C 1
ATOM 6939 O O . ASN A 1 886 ? 59.554 -5.407 -58.391 1.00 71.19 886 ASN A O 1
ATOM 6943 N N . LEU A 1 887 ? 61.105 -4.062 -57.470 1.00 74.44 887 LEU A N 1
ATOM 6944 C CA . LEU A 1 887 ? 61.325 -3.246 -58.668 1.00 74.44 887 LEU A CA 1
ATOM 6945 C C . LEU A 1 887 ? 61.875 -4.088 -59.811 1.00 74.44 887 LEU A C 1
ATOM 6947 O O . LEU A 1 887 ? 61.321 -4.068 -60.905 1.00 74.44 887 LEU A O 1
ATOM 6951 N N . ARG A 1 888 ? 62.925 -4.864 -59.536 1.00 73.06 888 ARG A N 1
ATOM 6952 C CA . ARG A 1 888 ? 63.542 -5.750 -60.519 1.00 73.06 888 ARG A CA 1
ATOM 6953 C C . ARG A 1 888 ? 62.563 -6.808 -61.030 1.00 73.06 888 ARG A C 1
ATOM 6955 O O . ARG A 1 888 ? 62.401 -6.915 -62.235 1.00 73.06 888 ARG A O 1
ATOM 6962 N N . ASN A 1 889 ? 61.841 -7.494 -60.142 1.00 74.12 889 ASN A N 1
ATOM 6963 C CA . ASN A 1 889 ? 60.847 -8.499 -60.538 1.00 74.12 889 ASN A CA 1
ATOM 6964 C C . ASN A 1 889 ? 59.726 -7.918 -61.419 1.00 74.12 889 ASN A C 1
ATOM 6966 O O . ASN A 1 889 ? 59.327 -8.550 -62.393 1.00 74.12 889 ASN A O 1
ATOM 6970 N N . ASN A 1 890 ? 59.232 -6.712 -61.113 1.00 72.62 890 ASN A N 1
ATOM 6971 C CA . ASN A 1 890 ? 58.217 -6.057 -61.943 1.00 72.62 890 ASN A CA 1
ATOM 6972 C C . ASN A 1 890 ? 58.783 -5.577 -63.289 1.00 72.62 890 ASN A C 1
ATOM 6974 O O . ASN A 1 890 ? 58.111 -5.711 -64.308 1.00 72.62 890 ASN A O 1
ATOM 6978 N N . LEU A 1 891 ? 60.016 -5.054 -63.320 1.00 74.75 891 LEU A N 1
ATOM 6979 C CA . LEU A 1 891 ? 60.688 -4.652 -64.562 1.00 74.75 891 LEU A CA 1
ATOM 6980 C C . LEU A 1 891 ? 61.006 -5.849 -65.466 1.00 74.75 891 LEU A C 1
ATOM 6982 O O . LEU A 1 891 ? 60.847 -5.736 -66.677 1.00 74.75 891 LEU A O 1
ATOM 6986 N N . ASP A 1 892 ? 61.405 -6.984 -64.891 1.00 74.38 892 ASP A N 1
ATOM 6987 C CA . ASP A 1 892 ? 61.697 -8.224 -65.621 1.00 74.38 892 ASP A CA 1
ATOM 6988 C C . ASP A 1 892 ? 60.413 -8.875 -66.185 1.00 74.38 892 ASP A C 1
ATOM 6990 O O . ASP A 1 892 ? 60.464 -9.577 -67.197 1.00 74.38 892 ASP A O 1
ATOM 6994 N N . GLY A 1 893 ? 59.252 -8.611 -65.571 1.00 67.38 893 GLY A N 1
ATOM 6995 C CA . GLY A 1 893 ? 57.933 -9.039 -66.054 1.00 67.38 893 GLY A CA 1
ATOM 6996 C C . GLY A 1 893 ? 57.370 -8.203 -67.212 1.00 67.38 893 GLY A C 1
ATOM 6997 O O . GLY A 1 893 ? 56.496 -8.672 -67.943 1.00 67.38 893 GLY A O 1
ATOM 6998 N N . ILE A 1 894 ? 57.879 -6.985 -67.426 1.00 66.94 894 ILE A N 1
ATOM 6999 C CA . ILE A 1 894 ? 57.541 -6.153 -68.585 1.00 66.94 894 ILE A CA 1
ATOM 7000 C C . ILE A 1 894 ? 58.569 -6.470 -69.682 1.00 66.94 894 ILE A C 1
ATOM 7002 O O . ILE A 1 894 ? 59.769 -6.405 -69.422 1.00 66.94 894 ILE A O 1
ATOM 7006 N N . PRO A 1 895 ? 58.174 -6.786 -70.930 1.00 61.28 895 PRO A N 1
ATOM 7007 C CA . PRO A 1 895 ? 59.110 -7.128 -72.001 1.00 61.28 895 PRO A CA 1
ATOM 7008 C C . PRO A 1 895 ? 59.825 -5.877 -72.551 1.00 61.28 895 PRO A C 1
ATOM 7010 O O . PRO A 1 895 ? 59.795 -5.613 -73.749 1.00 61.28 895 PRO A O 1
ATOM 7013 N N . LEU A 1 896 ? 60.486 -5.102 -71.687 1.00 61.31 896 LEU A N 1
ATOM 7014 C CA . LEU A 1 896 ? 61.222 -3.880 -72.028 1.00 61.31 896 LEU A CA 1
ATOM 7015 C C . LEU A 1 896 ? 62.388 -4.160 -72.993 1.00 61.31 896 LEU A C 1
ATOM 7017 O O . LEU A 1 896 ? 62.787 -3.282 -73.752 1.00 61.31 896 LEU A O 1
ATOM 7021 N N . TRP A 1 897 ? 62.900 -5.396 -73.000 1.00 62.44 897 TRP A N 1
ATOM 7022 C CA . TRP A 1 897 ? 64.104 -5.798 -73.736 1.00 62.44 897 TRP A CA 1
ATOM 7023 C C . TRP A 1 897 ? 63.837 -6.634 -74.997 1.00 62.44 897 TRP A C 1
ATOM 7025 O O . TRP A 1 897 ? 64.783 -7.074 -75.647 1.00 62.44 897 TRP A O 1
ATOM 7035 N N . ARG A 1 898 ? 62.575 -6.855 -75.398 1.00 51.69 898 ARG A N 1
ATOM 7036 C CA . ARG A 1 898 ? 62.257 -7.526 -76.676 1.00 51.69 898 ARG A CA 1
ATOM 7037 C C . ARG A 1 898 ? 62.283 -6.533 -77.843 1.00 51.69 898 ARG A C 1
ATOM 7039 O O . ARG A 1 898 ? 61.296 -6.362 -78.550 1.00 51.69 898 ARG A O 1
ATOM 7046 N N . ILE A 1 899 ? 63.435 -5.903 -78.072 1.00 46.34 899 ILE A N 1
ATOM 7047 C CA . ILE A 1 899 ? 63.748 -5.300 -79.370 1.00 46.34 899 ILE A CA 1
ATOM 7048 C C . ILE A 1 899 ? 64.411 -6.385 -80.220 1.00 46.34 899 ILE A C 1
ATOM 7050 O O . ILE A 1 899 ? 65.493 -6.879 -79.920 1.00 46.34 899 ILE A O 1
ATOM 7054 N N . SER A 1 900 ? 63.686 -6.769 -81.266 1.00 44.41 900 SER A N 1
ATOM 7055 C CA . SER A 1 900 ? 64.064 -7.655 -82.365 1.00 44.41 900 SER A CA 1
ATOM 7056 C C . SER A 1 900 ? 65.557 -7.606 -82.741 1.00 44.41 900 SER A C 1
ATOM 7058 O O . SER A 1 900 ? 66.044 -6.633 -83.321 1.00 44.41 900 SER A O 1
ATOM 7060 N N . THR A 1 901 ? 66.249 -8.732 -82.555 1.00 46.97 901 THR A N 1
ATOM 7061 C CA . THR A 1 901 ? 67.553 -9.042 -83.166 1.00 46.97 901 THR A CA 1
ATOM 7062 C C . THR A 1 901 ? 67.511 -9.088 -84.704 1.00 46.97 901 THR A C 1
ATOM 7064 O O . THR A 1 901 ? 68.562 -9.145 -85.335 1.00 46.97 901 THR A O 1
ATOM 7067 N N . ALA A 1 902 ? 66.336 -8.982 -85.338 1.00 46.94 902 ALA A N 1
ATOM 7068 C CA . ALA A 1 902 ? 66.192 -8.950 -86.795 1.00 46.94 902 ALA A CA 1
ATOM 7069 C C . ALA A 1 902 ? 66.355 -7.549 -87.426 1.00 46.94 902 ALA A C 1
ATOM 7071 O O . ALA A 1 902 ? 66.449 -7.449 -88.646 1.00 46.94 902 ALA A O 1
ATOM 7072 N N . PHE A 1 903 ? 66.441 -6.465 -86.639 1.00 45.28 903 PHE A N 1
ATOM 7073 C CA . PHE A 1 903 ? 66.587 -5.098 -87.182 1.00 45.28 903 PHE A CA 1
ATOM 7074 C C . PHE A 1 903 ? 68.028 -4.552 -87.173 1.00 45.28 903 PHE A C 1
ATOM 7076 O O . PHE A 1 903 ? 68.298 -3.537 -87.809 1.00 45.28 903 PHE A O 1
ATOM 7083 N N . LEU A 1 904 ? 68.973 -5.242 -86.522 1.00 42.62 904 LEU A N 1
ATOM 7084 C CA . LEU A 1 904 ? 70.377 -4.809 -86.420 1.00 42.62 904 LEU A CA 1
ATOM 7085 C C . LEU A 1 904 ? 71.297 -5.348 -87.536 1.00 42.62 904 LEU A C 1
ATOM 7087 O O . LEU A 1 904 ? 72.378 -4.804 -87.726 1.00 42.62 904 LEU A O 1
ATOM 7091 N N . PHE A 1 905 ? 70.866 -6.340 -88.329 1.00 45.84 905 PHE A N 1
ATOM 7092 C CA . PHE A 1 905 ? 71.665 -6.886 -89.446 1.00 45.84 905 PHE A CA 1
ATOM 7093 C C . PHE A 1 905 ? 71.235 -6.412 -90.851 1.00 45.84 905 PHE A C 1
ATOM 7095 O O . PHE A 1 905 ? 71.991 -6.580 -91.805 1.00 45.84 905 PHE A O 1
ATOM 7102 N N . GLY A 1 906 ? 70.069 -5.772 -91.005 1.00 44.47 906 GLY A N 1
ATOM 7103 C CA . GLY A 1 906 ? 69.566 -5.307 -92.311 1.00 44.47 906 GLY A CA 1
ATOM 7104 C C . GLY A 1 906 ? 70.092 -3.940 -92.776 1.00 44.47 906 GLY A C 1
ATOM 7105 O O . GLY A 1 906 ? 70.056 -3.643 -93.968 1.00 44.47 906 GLY A O 1
ATOM 7106 N N . ALA A 1 907 ? 70.608 -3.110 -91.864 1.00 43.16 907 ALA A N 1
ATOM 7107 C CA . ALA A 1 907 ? 71.035 -1.740 -92.171 1.00 43.16 907 ALA A CA 1
ATOM 7108 C C . ALA A 1 907 ? 72.529 -1.599 -92.545 1.00 43.16 907 ALA A C 1
ATOM 7110 O O . ALA A 1 907 ? 72.931 -0.537 -93.008 1.00 43.16 907 ALA A O 1
ATOM 7111 N N . MET A 1 908 ? 73.347 -2.657 -92.422 1.00 45.41 908 MET A N 1
ATOM 7112 C CA . MET A 1 908 ? 74.763 -2.647 -92.847 1.00 45.41 908 MET A CA 1
ATOM 7113 C C . MET A 1 908 ? 75.014 -3.182 -94.273 1.00 45.41 908 MET A C 1
ATOM 7115 O O . MET A 1 908 ? 76.160 -3.244 -94.702 1.00 45.41 908 MET A O 1
ATOM 7119 N N . ALA A 1 909 ? 73.975 -3.525 -95.047 1.00 46.31 909 ALA A N 1
ATOM 7120 C CA . ALA A 1 909 ? 74.124 -4.043 -96.419 1.00 46.31 909 ALA A CA 1
ATOM 7121 C C . ALA A 1 909 ? 73.726 -3.050 -97.538 1.00 46.31 909 ALA A C 1
ATOM 7123 O O . ALA A 1 909 ? 73.659 -3.434 -98.704 1.00 46.31 909 ALA A O 1
ATOM 7124 N N . ARG A 1 910 ? 73.477 -1.770 -97.221 1.00 44.28 910 ARG A N 1
ATOM 7125 C CA . ARG A 1 910 ? 73.250 -0.697 -98.218 1.00 44.28 910 ARG A CA 1
ATOM 7126 C C . ARG A 1 910 ? 74.129 0.535 -97.986 1.00 44.28 910 ARG A C 1
ATOM 7128 O O . ARG A 1 910 ? 73.659 1.663 -98.056 1.00 44.28 910 ARG A O 1
ATOM 7135 N N . LEU A 1 911 ? 75.412 0.292 -97.729 1.00 40.09 911 LEU A N 1
ATOM 7136 C CA . LEU A 1 911 ? 76.498 1.253 -97.935 1.00 40.09 911 LEU A CA 1
ATOM 7137 C C . LEU A 1 911 ? 77.672 0.515 -98.598 1.00 40.09 911 LEU A C 1
ATOM 7139 O O . LEU A 1 911 ? 78.649 0.128 -97.959 1.00 40.09 911 LEU A O 1
ATOM 7143 N N . ARG A 1 912 ? 77.513 0.282 -99.902 1.00 37.03 912 ARG A N 1
ATOM 7144 C CA . ARG A 1 912 ? 78.570 0.480 -100.893 1.00 37.03 912 ARG A CA 1
ATOM 7145 C C . ARG A 1 912 ? 78.075 1.540 -101.859 1.00 37.03 912 ARG A C 1
ATOM 7147 O O . ARG A 1 912 ? 76.871 1.458 -102.196 1.00 37.03 912 ARG A O 1
#

Radius of gyration: 46.13 Å; Cα contacts (8 Å, |Δi|>4): 1358; chains: 1; bounding box: 156×69×151 Å